Protein AF-0000000065773121 (afdb_homodimer)

Organism: Linum usitatissimum (NCBI:txid4006)

Solvent-accessible surface area (backbone atoms only — not comparable to full-atom values): 41825 Å² total; per-residue (Å²): 86,93,77,54,76,88,78,74,86,78,48,49,97,82,43,36,33,76,40,52,28,40,35,32,57,45,60,39,48,92,91,57,52,64,77,77,21,50,43,62,43,68,30,39,34,51,60,41,54,52,43,17,30,21,24,42,22,30,33,20,33,62,49,72,68,48,53,37,36,43,49,55,73,32,85,43,83,68,62,36,20,28,42,35,57,17,24,22,26,29,31,65,46,62,11,87,64,48,73,99,70,55,74,64,43,32,33,32,44,33,57,41,14,60,78,64,71,44,71,41,38,63,65,69,59,34,32,58,18,83,86,30,45,69,38,62,78,26,45,44,98,86,71,46,61,59,35,29,31,65,46,98,85,66,48,79,40,73,32,29,37,29,48,54,44,18,36,40,24,28,59,32,56,34,56,49,70,27,50,42,64,35,50,82,65,34,38,81,52,52,61,75,62,45,6,40,47,40,33,44,38,29,24,16,24,18,35,34,57,60,69,47,48,63,42,70,62,33,32,36,36,35,33,19,50,47,47,32,24,39,25,24,39,42,36,37,41,74,42,42,36,68,36,32,36,36,34,34,73,52,66,62,38,48,53,50,35,44,75,53,46,32,71,42,76,41,51,67,80,72,51,60,90,93,55,48,66,22,56,58,52,10,66,75,28,82,93,46,54,29,22,53,20,15,36,23,37,60,22,47,56,71,46,51,31,32,31,51,64,20,19,23,55,35,61,15,36,21,38,39,54,35,76,54,86,40,74,92,47,35,38,54,36,51,36,68,62,29,32,64,14,30,31,40,31,30,35,58,41,11,52,52,25,54,76,83,38,37,59,59,51,43,48,47,48,68,35,67,70,49,34,51,49,51,32,61,44,36,41,52,36,83,90,76,71,40,44,68,41,59,42,48,64,88,66,36,47,70,50,48,52,53,53,61,58,45,57,73,39,79,81,46,52,33,44,35,38,38,46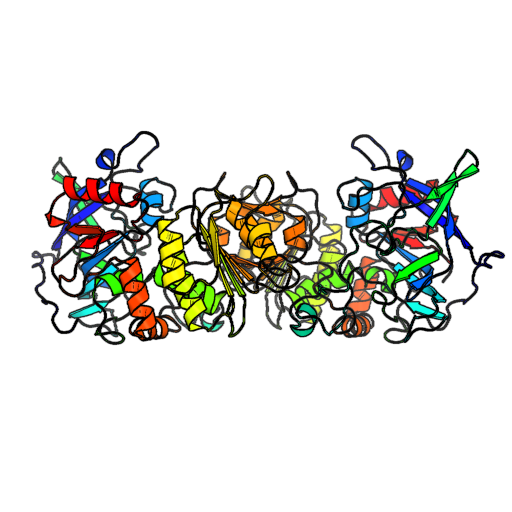,42,85,119,80,93,75,53,74,88,80,73,86,76,49,49,99,83,42,36,33,76,40,52,30,41,36,34,58,43,60,38,48,94,91,56,51,62,78,77,21,50,40,61,44,68,30,39,34,52,58,39,53,52,43,15,30,22,25,42,22,31,33,21,33,62,48,72,68,45,53,37,35,44,48,55,75,35,86,45,85,69,63,36,21,29,41,35,58,18,23,21,26,28,30,65,44,62,10,87,65,48,72,99,72,56,72,64,44,31,32,30,43,32,58,39,14,61,79,65,71,45,74,42,38,62,64,69,60,34,32,56,17,84,88,30,47,69,38,62,78,24,46,45,98,86,70,46,59,60,35,30,32,66,46,97,84,65,46,79,39,74,33,31,37,30,48,54,44,18,36,39,24,29,58,32,56,33,54,49,70,27,51,43,64,36,49,81,65,35,38,80,51,52,60,74,64,46,6,38,46,40,33,45,38,30,23,16,25,18,35,34,55,60,69,46,48,63,44,70,63,32,32,35,35,34,33,20,50,48,47,31,23,41,26,24,38,43,36,37,41,73,42,42,36,68,35,30,37,36,36,34,75,50,67,62,38,47,53,50,35,46,76,53,47,30,71,40,74,40,49,67,80,71,50,60,89,92,56,48,67,22,56,57,52,11,66,73,29,80,91,46,55,28,23,52,21,16,36,24,39,61,22,46,58,72,46,50,33,31,29,50,65,20,18,23,55,36,60,17,37,22,37,40,54,35,77,54,86,39,75,92,48,36,37,54,36,51,35,68,63,30,32,65,13,29,32,40,30,30,35,60,40,11,52,51,26,52,76,84,38,38,58,58,52,42,48,47,49,67,37,67,71,47,34,51,48,52,30,61,44,35,41,50,36,84,88,74,74,41,46,68,40,62,41,50,63,88,66,36,49,70,51,49,52,53,51,61,59,46,57,72,40,78,81,48,51,34,43,36,38,37,47,41,84,117

InterPro domains:
  IPR011032 GroES-like superfamily [SSF50129] (14-223)
  IPR013149 Alcohol dehydrogenase-like, C-terminal [PF00107] (228-365)
  IPR013154 Alcohol dehydrogenase-like, N-terminal [PF08240] (52-182)
  IPR036291 NAD(P)-binding domain superfamily [SSF51735] (194-365)

pLDDT: mean 93.51, std 6.36, range [55.56, 98.94]

Nearest PDB structures (foldseek):
  7vb3-assembly1_A  TM=9.917E-01  e=8.938E-86  Linum usitatissimum
  8h2a-assembly1_B  TM=8.881E-01  e=1.919E-31  Formosa agariphila
  8h2b-assembly1_D  TM=8.816E-01  e=8.646E-31  Zobellia galactanivorans
  8h2a-assembly2_H  TM=9.001E-01  e=2.846E-30  Formosa agariphila
  8h2b-assembly1_A  TM=8.819E-01  e=6.040E-30  Zobellia galactanivorans

Foldseek 3Di:
DVPDDQDDADADPQRKGKFKFWKFAAAQEPPGACVVGIFIDIKIFHDAAAQKFKWQFFWAWDDPVQVCLSNQNDFPRDDGAQTGQFTKTFTCDGHPNHPDDDGGFIKTFALFFAPCPDPQNVVLQFQAHPVTHFDRPQDDPVRAHRMWDQDPVRDIDGHGYDRQWRNRISITMHRCRRMDGLCVLFVPDFGVLRRCLNFQLLQQLLQQCPVQVDAAQFAEEEEDQFSSRLSVLLNCVVRNHPAYEYEEQQPLSQVLSVVLHHPYYHNQVPDPPPAHPLQVLLVPDVVSQATQEFEYAHQDQVVQQSRQSRHRFQRGEYEYEHNYDDDVPDHDYDPVSCVRGGHYDYDGSSSAHVPPGSSVVSNVCNDPSNVVSSCQLQVADPVVRHGPQEDECVVTDVRVSVSVVCCPPSRHRMHMYGSDHD/DVDDDQDDADAPPQRKGKFKFWKFAAAQEPPGACVVGIFIDIKIFHDAAAQKFKWQWFWAWDDPVQVCLSNQNDFPRDDGAQTGQFTKTFTCDGHPNHPDDDGGFIKTFALFFAPCPDPQNVVLQFQAHPVTHFDRPQDDPVRAHRMWDQDPVRDIDGHGYDRQWRNRISITMHRCRRMDGLCVQFVPDFGVLRRCLRFQLLQQLLQQCPVQVDAAQFAEEEEDQFSSRLSVLLNCVVRNHPAYEYEEQQPLSQVLSVVLHHPYYHNQVPDDPPAHPLQVLLVVDVVSQATQEFEYAHQDQVVQQSRQSRHRFQRGEYEYEHNYDDDVPDHDYDPVSCVRGGHYDYDGSSSAHVPPGSSVVSNVCNDPSNVVSSCQLQVADPVVRHGPQEEECVVTDVRVSVSVVCCPPSRHRMHMYGHDHD

Structure (mmCIF, N/CA/C/O backbone):
data_AF-0000000065773121-model_v1
#
loop_
_entity.id
_entity.type
_entity.pdbx_description
1 polymer 'Aliphatic (R)-hydroxynitrile lyase'
#
loop_
_atom_site.group_PDB
_atom_site.id
_atom_site.type_symbol
_atom_site.label_atom_id
_atom_site.label_alt_id
_atom_site.label_comp_id
_atom_site.label_asym_id
_atom_site.label_entity_id
_atom_site.label_seq_id
_atom_site.pdbx_PDB_ins_code
_atom_site.Cartn_x
_atom_site.Cartn_y
_atom_site.Cartn_z
_atom_site.occupancy
_atom_site.B_iso_or_equiv
_atom_site.auth_seq_id
_atom_site.auth_comp_id
_atom_site.auth_asym_id
_atom_site.auth_atom_id
_atom_site.pdbx_PDB_model_num
ATOM 1 N N . MET A 1 1 ? 5.125 30.672 29.656 1 59.09 1 MET A N 1
ATOM 2 C CA . MET A 1 1 ? 3.688 30.891 29.516 1 59.09 1 MET A CA 1
ATOM 3 C C . MET A 1 1 ? 3.117 31.531 30.781 1 59.09 1 MET A C 1
ATOM 5 O O . MET A 1 1 ? 2.088 32.219 30.719 1 59.09 1 MET A O 1
ATOM 9 N N . ALA A 1 2 ? 3.705 31.375 32 1 55.56 2 ALA A N 1
ATOM 10 C CA . ALA A 1 2 ? 3.238 31.844 33.312 1 55.56 2 ALA A CA 1
ATOM 11 C C . ALA A 1 2 ? 3.174 33.375 33.375 1 55.56 2 ALA A C 1
ATOM 13 O O . ALA A 1 2 ? 2.432 33.938 34.156 1 55.56 2 ALA A O 1
ATOM 14 N N . SER A 1 3 ? 3.781 33.969 32.344 1 61.94 3 SER A N 1
ATOM 15 C CA . SER A 1 3 ? 3.861 35.438 32.469 1 61.94 3 SER A CA 1
ATOM 16 C C . SER A 1 3 ? 3.123 36.125 31.344 1 61.94 3 SER A C 1
ATOM 18 O O . SER A 1 3 ? 3.297 37.344 31.141 1 61.94 3 SER A O 1
ATOM 20 N N . LEU A 1 4 ? 2.279 35.375 30.734 1 68.81 4 LEU A N 1
ATOM 21 C CA . LEU A 1 4 ? 1.648 36 29.562 1 68.81 4 LEU A CA 1
ATOM 22 C C . LEU A 1 4 ? 0.577 37 29.984 1 68.81 4 LEU A C 1
ATOM 24 O O . LEU A 1 4 ? -0.149 36.75 30.953 1 68.81 4 LEU A O 1
ATOM 28 N N . PRO A 1 5 ? 0.675 38.25 29.5 1 64.44 5 PRO A N 1
ATOM 29 C CA . PRO A 1 5 ? -0.344 39.25 29.828 1 64.44 5 PRO A CA 1
ATOM 30 C C . PRO A 1 5 ? -1.759 38.781 29.5 1 64.44 5 PRO A C 1
ATOM 32 O O . PRO A 1 5 ? -2.004 38.281 28.391 1 64.44 5 PRO A O 1
ATOM 35 N N . VAL A 1 6 ? -2.596 38.781 30.5 1 68.5 6 VAL A N 1
ATOM 36 C CA . VAL A 1 6 ? -3.965 38.344 30.297 1 68.5 6 VAL A CA 1
ATOM 37 C C . VAL A 1 6 ? -4.887 39.531 30.094 1 68.5 6 VAL A C 1
ATOM 39 O O . VAL A 1 6 ? -5.762 39.812 30.922 1 68.5 6 VAL A O 1
ATOM 42 N N . SER A 1 7 ? -4.465 40.5 29.203 1 86.44 7 SER A N 1
ATOM 43 C CA . SER A 1 7 ? -5.41 41.562 28.859 1 86.44 7 SER A CA 1
ATOM 44 C C . SER A 1 7 ? -6.172 41.25 27.578 1 86.44 7 SER A C 1
ATOM 46 O O . SER A 1 7 ? -5.566 40.969 26.547 1 86.44 7 SER A O 1
ATOM 48 N N . PHE A 1 8 ? -7.539 41.281 27.703 1 92.38 8 PHE A N 1
ATOM 49 C CA . PHE A 1 8 ? -8.398 40.906 26.578 1 92.38 8 PHE A CA 1
ATOM 50 C C . PHE A 1 8 ? -9.102 42.156 26.031 1 92.38 8 PHE A C 1
ATOM 52 O O . PHE A 1 8 ? -9.312 43.125 26.734 1 92.38 8 PHE A O 1
ATOM 59 N N . ALA A 1 9 ? -9.336 42.094 24.766 1 93.19 9 ALA A N 1
ATOM 60 C CA . ALA A 1 9 ? -10.188 43.094 24.156 1 93.19 9 ALA A CA 1
ATOM 61 C C . ALA A 1 9 ? -11.578 43.094 24.797 1 93.19 9 ALA A C 1
ATOM 63 O O . ALA A 1 9 ? -12.117 42.031 25.125 1 93.19 9 ALA A O 1
ATOM 64 N N . LYS A 1 10 ? -12.164 44.312 24.922 1 93.56 10 LYS A N 1
ATOM 65 C CA . LYS A 1 10 ? -13.5 44.406 25.5 1 93.56 10 LYS A CA 1
ATOM 66 C C . LYS A 1 10 ? -14.578 44.156 24.453 1 93.56 10 LYS A C 1
ATOM 68 O O . LYS A 1 10 ? -14.633 44.875 23.438 1 93.56 10 LYS A O 1
ATOM 73 N N . PRO A 1 11 ? -15.43 43.25 24.703 1 95.69 11 PRO A N 1
ATOM 74 C CA . PRO A 1 11 ? -16.531 43.031 23.75 1 95.69 11 PRO A CA 1
ATOM 75 C C . PRO A 1 11 ? -17.578 44.125 23.797 1 95.69 11 PRO A C 1
ATOM 77 O O . PRO A 1 11 ? -17.656 44.844 24.797 1 95.69 11 PRO A O 1
ATOM 80 N N . ASP A 1 12 ? -18.391 44.25 22.781 1 95.94 12 ASP A N 1
ATOM 81 C CA . ASP A 1 12 ? -19.5 45.188 22.781 1 95.94 12 ASP A CA 1
ATOM 82 C C . ASP A 1 12 ? -20.703 44.625 23.531 1 95.94 12 ASP A C 1
ATOM 84 O O . ASP A 1 12 ? -20.594 43.625 24.234 1 95.94 12 ASP A O 1
ATOM 88 N N . LYS A 1 13 ? -21.812 45.312 23.453 1 95.62 13 LYS A N 1
ATOM 89 C CA . LYS A 1 13 ? -23 44.938 24.234 1 95.62 13 LYS A CA 1
ATOM 90 C C . LYS A 1 13 ? -23.516 43.562 23.828 1 95.62 13 LYS A C 1
ATOM 92 O O . LYS A 1 13 ? -24.172 42.875 24.625 1 95.62 13 LYS A O 1
ATOM 97 N N . ASN A 1 14 ? -23.172 43.156 22.656 1 95.19 14 ASN A N 1
ATOM 98 C CA . ASN A 1 14 ? -23.625 41.844 22.172 1 95.19 14 ASN A CA 1
ATOM 99 C C . ASN A 1 14 ? -22.547 40.781 22.344 1 95.19 14 ASN A C 1
ATOM 101 O O . ASN A 1 14 ? -22.672 39.688 21.844 1 95.19 14 ASN A O 1
ATOM 105 N N . GLY A 1 15 ? -21.438 41.156 22.969 1 97.06 15 GLY A N 1
ATOM 106 C CA . GLY A 1 15 ? -20.359 40.219 23.219 1 97.06 15 GLY A CA 1
ATOM 107 C C . GLY A 1 15 ? -19.391 40.094 22.062 1 97.06 15 GLY A C 1
ATOM 108 O O . GLY A 1 15 ? -18.562 39.188 22.031 1 97.06 15 GLY A O 1
ATOM 109 N N . VAL A 1 16 ? -19.5 40.875 21.047 1 98 16 VAL A N 1
ATOM 110 C CA . VAL A 1 16 ? -18.703 40.812 19.828 1 98 16 VAL A CA 1
ATOM 111 C C . VAL A 1 16 ? -17.391 41.562 20.031 1 98 16 VAL A C 1
ATOM 113 O O . VAL A 1 16 ? -17.375 42.656 20.594 1 98 16 VAL A O 1
ATOM 116 N N . ILE A 1 17 ? -16.312 40.938 19.562 1 98.06 17 ILE A N 1
ATOM 117 C CA . ILE A 1 17 ? -15.008 41.594 19.609 1 98.06 17 ILE A CA 1
ATOM 118 C C . ILE A 1 17 ? -14.594 42.031 18.203 1 98.06 17 ILE A C 1
ATOM 120 O O . ILE A 1 17 ? -14.742 41.25 17.25 1 98.06 17 ILE A O 1
ATOM 124 N N . THR A 1 18 ? -14.148 43.25 18.125 1 97.75 18 THR A N 1
ATOM 125 C CA . THR A 1 18 ? -13.547 43.719 16.875 1 97.75 18 THR A CA 1
ATOM 126 C C . THR A 1 18 ? -12.031 43.594 16.938 1 97.75 18 THR A C 1
ATOM 128 O O . THR A 1 18 ? -11.406 44.031 17.922 1 97.75 18 THR A O 1
ATOM 131 N N . CYS A 1 19 ? -11.445 43 15.945 1 97.75 19 CYS A N 1
ATOM 132 C CA . CYS A 1 19 ? -10 42.812 15.938 1 97.75 19 CYS A CA 1
ATOM 133 C C . CYS A 1 19 ? -9.477 42.656 14.516 1 97.75 19 CYS A C 1
ATOM 135 O O . CYS A 1 19 ? -10.25 42.688 13.555 1 97.75 19 CYS A O 1
ATOM 137 N N . LYS A 1 20 ? -8.156 42.531 14.383 1 98.19 20 LYS A N 1
ATOM 138 C CA . LYS A 1 20 ? -7.531 42.375 13.078 1 98.19 20 LYS A CA 1
ATOM 139 C C . LYS A 1 20 ? -7.449 40.906 12.68 1 98.19 20 LYS A C 1
ATOM 141 O O . LYS A 1 20 ? -7.293 40.031 13.539 1 98.19 20 LYS A O 1
ATOM 146 N N . ALA A 1 21 ? -7.562 40.625 11.398 1 98.56 21 ALA A N 1
ATOM 147 C CA . ALA A 1 21 ? -7.387 39.312 10.812 1 98.56 21 ALA A CA 1
ATOM 148 C C . ALA A 1 21 ? -6.793 39.406 9.406 1 98.56 21 ALA A C 1
ATOM 150 O O . ALA A 1 21 ? -6.832 40.469 8.781 1 98.56 21 ALA A O 1
ATOM 151 N N . ILE A 1 22 ? -6.188 38.375 9.016 1 98.19 22 ILE A N 1
ATOM 152 C CA . ILE A 1 22 ? -5.719 38.219 7.641 1 98.19 22 ILE A CA 1
ATOM 153 C C . ILE A 1 22 ? -6.785 37.531 6.801 1 98.19 22 ILE A C 1
ATOM 155 O O . ILE A 1 22 ? -7.066 36.344 7 1 98.19 22 ILE A O 1
ATOM 159 N N . MET A 1 23 ? -7.332 38.188 5.906 1 96.81 23 MET A N 1
ATOM 160 C CA . MET A 1 23 ? -8.398 37.688 5.059 1 96.81 23 MET A CA 1
ATOM 161 C C . MET A 1 23 ? -7.875 37.344 3.668 1 96.81 23 MET A C 1
ATOM 163 O O . MET A 1 23 ? -7.07 38.094 3.104 1 96.81 23 MET A O 1
ATOM 167 N N . LEU A 1 24 ? -8.266 36.188 3.178 1 96.56 24 LEU A N 1
ATOM 168 C CA . LEU A 1 24 ? -8.141 35.844 1.767 1 96.56 24 LEU A CA 1
ATOM 169 C C . LEU A 1 24 ? -9.414 36.188 1.004 1 96.56 24 LEU A C 1
ATOM 171 O O . LEU A 1 24 ? -10.453 35.562 1.221 1 96.56 24 LEU A O 1
ATOM 175 N N . LYS A 1 25 ? -9.281 37.094 0.113 1 94.88 25 LYS A N 1
ATOM 176 C CA . LYS A 1 25 ? -10.461 37.531 -0.612 1 94.88 25 LYS A CA 1
ATOM 177 C C . LYS A 1 25 ? -10.891 36.531 -1.668 1 94.88 25 LYS A C 1
ATOM 179 O O . LYS A 1 25 ? -12.086 36.312 -1.887 1 94.88 25 LYS A O 1
ATOM 184 N N . GLU A 1 26 ? -9.977 36 -2.332 1 94.56 26 GLU A N 1
ATOM 185 C CA . GLU A 1 26 ? -10.125 35 -3.377 1 94.56 26 GLU A CA 1
ATOM 186 C C . GLU A 1 26 ? -8.836 34.188 -3.566 1 94.56 26 GLU A C 1
ATOM 188 O O . GLU A 1 26 ? -7.816 34.5 -2.947 1 94.56 26 GLU A O 1
ATOM 193 N N . ALA A 1 27 ? -8.961 33.188 -4.348 1 93.62 27 ALA A N 1
ATOM 194 C CA . ALA A 1 27 ? -7.77 32.375 -4.629 1 93.62 27 ALA A CA 1
ATOM 195 C C . ALA A 1 27 ? -6.762 33.156 -5.461 1 93.62 27 ALA A C 1
ATOM 197 O O . ALA A 1 27 ? -7.145 33.906 -6.375 1 93.62 27 ALA A O 1
ATOM 198 N N . LYS A 1 28 ? -5.535 33 -5.074 1 93.31 28 LYS A N 1
ATOM 199 C CA . LYS A 1 28 ? -4.457 33.562 -5.879 1 93.31 28 LYS A CA 1
ATOM 200 C C . LYS A 1 28 ? -4.215 32.75 -7.137 1 93.31 28 LYS A C 1
ATOM 202 O O . LYS A 1 28 ? -3.434 31.797 -7.117 1 93.31 28 LYS A O 1
ATOM 207 N N . LEU A 1 29 ? -4.746 33.125 -8.25 1 90.38 29 LEU A N 1
ATOM 208 C CA . LEU A 1 29 ? -4.605 32.406 -9.516 1 90.38 29 LEU A CA 1
ATOM 209 C C . LEU A 1 29 ? -3.254 32.688 -10.156 1 90.38 29 LEU A C 1
ATOM 211 O O . LEU A 1 29 ? -2.576 33.656 -9.773 1 90.38 29 LEU A O 1
ATOM 215 N N . PRO A 1 30 ? -2.9 31.828 -11.094 1 88.12 30 PRO A N 1
ATOM 216 C CA . PRO A 1 30 ? -1.633 32.094 -11.773 1 88.12 30 PRO A CA 1
ATOM 217 C C . PRO A 1 30 ? -1.567 33.5 -12.352 1 88.12 30 PRO A C 1
ATOM 219 O O . PRO A 1 30 ? -2.527 33.969 -12.977 1 88.12 30 PRO A O 1
ATOM 222 N N . GLY A 1 31 ? -0.516 34.156 -12.148 1 90.94 31 GLY A N 1
ATOM 223 C CA . GLY A 1 31 ? -0.348 35.5 -12.641 1 90.94 31 GLY A CA 1
ATOM 224 C C . GLY A 1 31 ? -0.677 36.562 -11.602 1 90.94 31 GLY A C 1
ATOM 225 O O . GLY A 1 31 ? -0.27 37.719 -11.742 1 90.94 31 GLY A O 1
ATOM 226 N N . MET A 1 32 ? -1.352 36.188 -10.57 1 93.56 32 MET A N 1
ATOM 227 C CA . MET A 1 32 ? -1.699 37.125 -9.508 1 93.56 32 MET A CA 1
ATOM 228 C C . MET A 1 32 ? -0.594 37.188 -8.461 1 93.56 32 MET A C 1
ATOM 230 O O . MET A 1 32 ? 0.221 36.25 -8.352 1 93.56 32 MET A O 1
ATOM 234 N N . SER A 1 33 ? -0.599 38.281 -7.73 1 94.38 33 SER A N 1
ATOM 235 C CA . SER A 1 33 ? 0.277 38.438 -6.57 1 94.38 33 SER A CA 1
ATOM 236 C C . SER A 1 33 ? -0.499 38.281 -5.27 1 94.38 33 SER A C 1
ATOM 238 O O . SER A 1 33 ? -1.731 38.25 -5.273 1 94.38 33 SER A O 1
ATOM 240 N N . TYR A 1 34 ? 0.243 38.156 -4.188 1 95.31 34 TYR A N 1
ATOM 241 C CA . TYR A 1 34 ? -0.406 38.062 -2.885 1 95.31 34 TYR A CA 1
ATOM 242 C C . TYR A 1 34 ? -1.256 39.312 -2.633 1 95.31 34 TYR A C 1
ATOM 244 O O . TYR A 1 34 ? -2.297 39.25 -1.977 1 95.31 34 TYR A O 1
ATOM 252 N N . ALA A 1 35 ? -0.845 40.406 -3.08 1 95.62 35 ALA A N 1
ATOM 253 C CA . ALA A 1 35 ? -1.5 41.688 -2.85 1 95.62 35 ALA A CA 1
ATOM 254 C C . ALA A 1 35 ? -2.918 41.688 -3.412 1 95.62 35 ALA A C 1
ATOM 256 O O . ALA A 1 35 ? -3.779 42.438 -2.941 1 95.62 35 ALA A O 1
ATOM 257 N N . ASP A 1 36 ? -3.119 40.875 -4.34 1 95.62 36 ASP A N 1
ATOM 258 C CA . ASP A 1 36 ? -4.422 40.812 -5 1 95.62 36 ASP A CA 1
ATOM 259 C C . ASP A 1 36 ? -5.449 40.094 -4.133 1 95.62 36 ASP A C 1
ATOM 261 O O . ASP A 1 36 ? -6.656 40.281 -4.309 1 95.62 36 ASP A O 1
ATOM 265 N N . THR A 1 37 ? -4.973 39.344 -3.18 1 95.38 37 THR A N 1
ATOM 266 C CA . THR A 1 37 ? -5.938 38.438 -2.564 1 95.38 37 THR A CA 1
ATOM 267 C C . THR A 1 37 ? -5.816 38.469 -1.044 1 95.38 37 THR A C 1
ATOM 269 O O . THR A 1 37 ? -6.754 38.094 -0.334 1 95.38 37 THR A O 1
ATOM 272 N N . VAL A 1 38 ? -4.684 38.844 -0.529 1 97.25 38 VAL A N 1
ATOM 273 C CA . VAL A 1 38 ? -4.438 38.781 0.907 1 97.25 38 VAL A CA 1
ATOM 274 C C . VAL A 1 38 ? -4.438 40.188 1.489 1 97.25 38 VAL A C 1
ATOM 276 O O . VAL A 1 38 ? -3.764 41.094 0.972 1 97.25 38 VAL A O 1
ATOM 279 N N . GLN A 1 39 ? -5.195 40.375 2.541 1 96.69 39 GLN A N 1
ATOM 280 C CA . GLN A 1 39 ? -5.258 41.688 3.17 1 96.69 39 GLN A CA 1
ATOM 281 C C . GLN A 1 39 ? -5.547 41.562 4.664 1 96.69 39 GLN A C 1
ATOM 283 O O . GLN A 1 39 ? -6.258 40.656 5.094 1 96.69 39 GLN A O 1
ATOM 288 N N . ILE A 1 40 ? -5.02 42.469 5.445 1 98.31 40 ILE A N 1
ATOM 289 C CA . ILE A 1 40 ? -5.387 42.625 6.852 1 98.31 40 ILE A CA 1
ATOM 290 C C . ILE A 1 40 ? -6.59 43.531 6.977 1 98.31 40 ILE A C 1
ATOM 292 O O . ILE A 1 40 ? -6.59 44.656 6.426 1 98.31 40 ILE A O 1
ATOM 296 N N . ILE A 1 41 ? -7.59 43.094 7.68 1 97.69 41 ILE A N 1
ATOM 297 C CA . ILE A 1 41 ? -8.797 43.875 7.855 1 97.69 41 ILE A CA 1
ATOM 298 C C . ILE A 1 41 ? -9.266 43.781 9.305 1 97.69 41 ILE A C 1
ATOM 300 O O . ILE A 1 41 ? -8.797 42.938 10.07 1 97.69 41 ILE A O 1
ATOM 304 N N . ASP A 1 42 ? -10.141 44.688 9.648 1 97.62 42 ASP A N 1
ATOM 305 C CA . ASP A 1 42 ? -10.859 44.531 10.906 1 97.62 42 ASP A CA 1
ATOM 306 C C . ASP A 1 42 ? -12.055 43.594 10.766 1 97.62 42 ASP A C 1
ATOM 308 O O . ASP A 1 42 ? -12.82 43.688 9.805 1 97.62 42 ASP A O 1
ATOM 312 N N . ILE A 1 43 ? -12.156 42.719 11.727 1 98.25 43 ILE A N 1
ATOM 313 C CA . ILE A 1 43 ? -13.281 41.781 11.672 1 98.25 43 ILE A CA 1
ATOM 314 C C . ILE A 1 43 ? -14.031 41.812 13 1 98.25 43 ILE A C 1
ATOM 316 O O . ILE A 1 43 ? -13.555 42.375 13.984 1 98.25 43 ILE A O 1
ATOM 320 N N . GLN A 1 44 ? -15.211 41.25 12.922 1 98.19 44 GLN A N 1
ATOM 321 C CA . GLN A 1 44 ? -16.031 41 14.102 1 98.19 44 GLN A CA 1
ATOM 322 C C . GLN A 1 44 ? -16.016 39.531 14.477 1 98.19 44 GLN A C 1
ATOM 324 O O . GLN A 1 44 ? -16.219 38.656 13.625 1 98.19 44 GLN A O 1
ATOM 329 N N . VAL A 1 45 ? -15.719 39.219 15.742 1 98.31 45 VAL A N 1
ATOM 330 C CA . VAL A 1 45 ? -15.695 37.875 16.25 1 98.31 45 VAL A CA 1
ATOM 331 C C . VAL A 1 45 ? -16.812 37.688 17.266 1 98.31 45 VAL A C 1
ATOM 333 O O . VAL A 1 45 ? -16.828 38.344 18.312 1 98.31 45 VAL A O 1
ATOM 336 N N . ASP A 1 46 ? -17.703 36.812 16.953 1 97.62 46 ASP A N 1
ATOM 337 C CA . ASP A 1 46 ? -18.844 36.531 17.812 1 97.62 46 ASP A CA 1
ATOM 338 C C . ASP A 1 46 ? -18.422 35.812 19.078 1 97.62 46 ASP A C 1
ATOM 340 O O . ASP A 1 46 ? -17.359 35.188 19.125 1 97.62 46 ASP A O 1
ATOM 344 N N . PRO A 1 47 ? -19.266 35.969 20.109 1 97.56 47 PRO A N 1
ATOM 345 C CA . PRO A 1 47 ? -18.984 35.156 21.297 1 97.56 47 PRO A CA 1
ATOM 346 C C . PRO A 1 47 ? -19.109 33.656 21.047 1 97.56 47 PRO A C 1
ATOM 348 O O . PRO A 1 47 ? -19.906 33.25 20.203 1 97.56 47 PRO A O 1
ATOM 351 N N . PRO A 1 48 ? -18.312 32.844 21.812 1 97.25 48 PRO A N 1
ATOM 352 C CA . PRO A 1 48 ? -18.359 31.391 21.625 1 97.25 48 PRO A CA 1
ATOM 353 C C . PRO A 1 48 ? -19.688 30.781 22.062 1 97.25 48 PRO A C 1
ATOM 355 O O . PRO A 1 48 ? -20.281 31.234 23.047 1 97.25 48 PRO A O 1
ATOM 358 N N . GLN A 1 49 ? -20.094 29.797 21.344 1 96 49 GLN A N 1
ATOM 359 C CA . GLN A 1 49 ? -21.328 29.078 21.641 1 96 49 GLN A CA 1
ATOM 360 C C . GLN A 1 49 ? -21.031 27.641 22.062 1 96 49 GLN A C 1
ATOM 362 O O . GLN A 1 49 ? -19.969 27.109 21.781 1 96 49 GLN A O 1
ATOM 367 N N . ASN A 1 50 ? -22.016 27.062 22.859 1 95.75 50 ASN A N 1
ATOM 368 C CA . ASN A 1 50 ? -22 25.641 23.203 1 95.75 50 ASN A CA 1
ATOM 369 C C . ASN A 1 50 ? -20.656 25.219 23.797 1 95.75 50 ASN A C 1
ATOM 371 O O . ASN A 1 50 ? -20.281 25.672 24.891 1 95.75 50 ASN A O 1
ATOM 375 N N . VAL A 1 51 ? -19.844 24.453 22.984 1 95.75 51 VAL A N 1
ATOM 376 C CA . VAL A 1 51 ? -18.578 23.938 23.5 1 95.75 51 VAL A CA 1
ATOM 377 C C . VAL A 1 51 ? -17.406 24.703 22.906 1 95.75 51 VAL A C 1
ATOM 379 O O . VAL A 1 51 ? -16.266 24.234 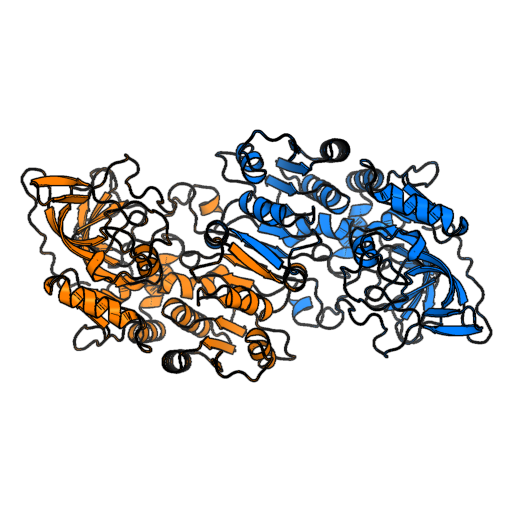22.922 1 95.75 51 VAL A O 1
ATOM 382 N N . GLU A 1 52 ? -17.672 25.891 22.438 1 96.56 52 GLU A N 1
ATOM 383 C CA . GLU A 1 52 ? -16.656 26.672 21.734 1 96.56 52 GLU A CA 1
ATOM 384 C C . GLU A 1 52 ? -15.805 27.484 22.703 1 96.56 52 GLU A C 1
ATOM 386 O O . GLU A 1 52 ? -16.234 27.797 23.812 1 96.56 52 GLU A O 1
ATOM 391 N N . LEU A 1 53 ? -14.641 27.75 22.25 1 97.31 53 LEU A N 1
ATOM 392 C CA . LEU A 1 53 ? -13.688 28.641 22.922 1 97.31 53 LEU A CA 1
ATOM 393 C C . LEU A 1 53 ? -13.359 29.844 22.062 1 97.31 53 LEU A C 1
ATOM 395 O O . LEU A 1 53 ? -13.109 29.719 20.859 1 97.31 53 LEU A O 1
ATOM 399 N N . ARG A 1 54 ? -13.508 31.016 22.609 1 97.81 54 ARG A N 1
ATOM 400 C CA . ARG A 1 54 ? -12.891 32.188 21.969 1 97.81 54 ARG A CA 1
ATOM 401 C C . ARG A 1 54 ? -11.5 32.438 22.531 1 97.81 54 ARG A C 1
ATOM 403 O O . ARG A 1 54 ? -11.32 32.5 23.75 1 97.81 54 ARG A O 1
ATOM 410 N N . VAL A 1 55 ? -10.547 32.531 21.672 1 97.5 55 VAL A N 1
ATOM 411 C CA . VAL A 1 55 ? -9.141 32.469 22.047 1 97.5 55 VAL A CA 1
ATOM 412 C C . VAL A 1 55 ? -8.422 33.719 21.531 1 97.5 55 VAL A C 1
ATOM 414 O O . VAL A 1 55 ? -8.5 34.062 20.344 1 97.5 55 VAL A O 1
ATOM 417 N N . LYS A 1 56 ? -7.793 34.469 22.453 1 97.88 56 LYS A N 1
ATOM 418 C CA . LYS A 1 56 ? -6.848 35.5 22.047 1 97.88 56 LYS A CA 1
ATOM 419 C C . LYS A 1 56 ? -5.559 34.906 21.5 1 97.88 56 LYS A C 1
ATOM 421 O O . LYS A 1 56 ? -4.738 34.375 22.266 1 97.88 56 LYS A O 1
ATOM 426 N N . MET A 1 57 ? -5.359 35.031 20.25 1 97.44 57 MET A N 1
ATOM 427 C CA . MET A 1 57 ? -4.223 34.406 19.609 1 97.44 57 MET A CA 1
ATOM 428 C C . MET A 1 57 ? -2.926 35.156 19.906 1 97.44 57 MET A C 1
ATOM 430 O O . MET A 1 57 ? -2.885 36.375 19.828 1 97.44 57 MET A O 1
ATOM 434 N N . LEU A 1 58 ? -1.923 34.406 20.234 1 96.69 58 LEU A N 1
ATOM 435 C CA . LEU A 1 58 ? -0.604 34.969 20.438 1 96.69 58 LEU A CA 1
ATOM 436 C C . LEU A 1 58 ? 0.193 35 19.141 1 96.69 58 LEU A C 1
ATOM 438 O O . LEU A 1 58 ? 0.646 36.062 18.703 1 96.69 58 LEU A O 1
ATOM 442 N N . CYS A 1 59 ? 0.323 33.875 18.547 1 96.94 59 CYS A N 1
ATOM 443 C CA . CYS A 1 59 ? 0.958 33.812 17.234 1 96.94 59 CYS A CA 1
ATOM 444 C C . CYS A 1 59 ? 0.46 32.594 16.453 1 96.94 59 CYS A C 1
ATOM 446 O O . CYS A 1 59 ? -0.19 31.719 17.016 1 96.94 59 CYS A O 1
ATOM 448 N N . ALA A 1 60 ? 0.61 32.625 15.195 1 97.81 60 ALA A N 1
ATOM 449 C CA . ALA A 1 60 ? 0.352 31.562 14.234 1 97.81 60 ALA A CA 1
ATOM 450 C C . ALA A 1 60 ? 1.576 31.297 13.359 1 97.81 60 ALA A C 1
ATOM 452 O O . ALA A 1 60 ? 2.469 32.125 13.266 1 97.81 60 ALA A O 1
ATOM 453 N N . SER A 1 61 ? 1.705 30.125 12.875 1 97.25 61 SER A N 1
ATOM 454 C CA . SER A 1 61 ? 2.764 29.797 11.93 1 97.25 61 SER A CA 1
ATOM 455 C C . SER A 1 61 ? 2.188 29.422 10.562 1 97.25 61 SER A C 1
ATOM 457 O O . SER A 1 61 ? 1.054 28.953 10.469 1 97.25 61 SER A O 1
ATOM 459 N N . VAL A 1 62 ? 2.982 29.672 9.547 1 96.56 62 VAL A N 1
ATOM 460 C CA . VAL A 1 62 ? 2.529 29.422 8.18 1 96.56 62 VAL A CA 1
ATOM 461 C C . VAL A 1 62 ? 2.965 28.031 7.727 1 96.56 62 VAL A C 1
ATOM 463 O O . VAL A 1 62 ? 4.145 27.688 7.824 1 96.56 62 VAL A O 1
ATOM 466 N N . CYS A 1 63 ? 2.045 27.297 7.32 1 93.38 63 CYS A N 1
ATOM 467 C CA . CYS A 1 63 ? 2.293 25.969 6.773 1 93.38 63 CYS A CA 1
ATOM 468 C C . CYS A 1 63 ? 2.188 25.969 5.254 1 93.38 63 CYS A C 1
ATOM 470 O O . CYS A 1 63 ? 1.522 26.844 4.676 1 93.38 63 CYS A O 1
ATOM 472 N N . ARG A 1 64 ? 2.84 25.016 4.645 1 89.5 64 ARG A N 1
ATOM 473 C CA . ARG A 1 64 ? 2.723 24.875 3.197 1 89.5 64 ARG A CA 1
ATOM 474 C C . ARG A 1 64 ? 1.263 24.766 2.775 1 89.5 64 ARG A C 1
ATOM 476 O O . ARG A 1 64 ? 0.872 25.266 1.722 1 89.5 64 ARG A O 1
ATOM 483 N N . THR A 1 65 ? 0.475 24.109 3.535 1 89.62 65 THR A N 1
ATOM 484 C CA . THR A 1 65 ? -0.937 23.938 3.207 1 89.62 65 THR A CA 1
ATOM 485 C C . THR A 1 65 ? -1.661 25.281 3.232 1 89.62 65 THR A C 1
ATOM 487 O O . THR A 1 65 ? -2.689 25.453 2.574 1 89.62 65 THR A O 1
ATOM 490 N N . ASP A 1 66 ? -1.177 26.25 3.973 1 92.5 66 ASP A N 1
ATOM 491 C CA . ASP A 1 66 ? -1.735 27.594 3.924 1 92.5 66 ASP A CA 1
ATOM 492 C C . ASP A 1 66 ? -1.457 28.25 2.576 1 92.5 66 ASP A C 1
ATOM 494 O O . ASP A 1 66 ? -2.316 28.953 2.033 1 92.5 66 ASP A O 1
ATOM 498 N N . ILE A 1 67 ? -0.272 28 2.121 1 91 67 ILE A N 1
ATOM 499 C CA . ILE A 1 67 ? 0.103 28.562 0.825 1 91 67 ILE A CA 1
ATOM 500 C C . ILE A 1 67 ? -0.734 27.922 -0.276 1 91 67 ILE A C 1
ATOM 502 O O . ILE A 1 67 ? -1.231 28.609 -1.171 1 91 67 ILE A O 1
ATOM 506 N N . LEU A 1 68 ? -0.927 26.641 -0.155 1 88.94 68 LEU A N 1
ATOM 507 C CA . LEU A 1 68 ? -1.756 25.938 -1.121 1 88.94 68 LEU A CA 1
ATOM 508 C C . LEU A 1 68 ? -3.197 26.438 -1.071 1 88.94 68 LEU A C 1
ATOM 510 O O . LEU A 1 68 ? -3.875 26.484 -2.1 1 88.94 68 LEU A O 1
ATOM 514 N N . THR A 1 69 ? -3.66 26.734 0.059 1 90 69 THR A N 1
ATOM 515 C CA . THR A 1 69 ? -4.996 27.312 0.211 1 90 69 THR A CA 1
ATOM 516 C C . THR A 1 69 ? -5.09 28.656 -0.482 1 90 69 THR A C 1
ATOM 518 O O . THR A 1 69 ? -6.062 28.938 -1.187 1 90 69 THR A O 1
ATOM 521 N N . ILE A 1 70 ? -4.078 29.469 -0.271 1 92.19 70 ILE A N 1
ATOM 522 C CA . ILE A 1 70 ? -4.043 30.766 -0.927 1 92.19 70 ILE A CA 1
ATOM 523 C C . ILE A 1 70 ? -4.129 30.594 -2.441 1 92.19 70 ILE A C 1
ATOM 525 O O . ILE A 1 70 ? -4.828 31.344 -3.125 1 92.19 70 ILE A O 1
ATOM 529 N N . GLU A 1 71 ? -3.523 29.562 -2.861 1 88.81 71 GLU A N 1
ATOM 530 C CA . GLU A 1 71 ? -3.432 29.312 -4.297 1 88.81 71 GLU A CA 1
ATOM 531 C C . GLU A 1 71 ? -4.652 28.562 -4.809 1 88.81 71 GLU A C 1
ATOM 533 O O . GLU A 1 71 ? -4.758 28.281 -6.008 1 88.81 71 GLU A O 1
ATOM 538 N N . GLY A 1 72 ? -5.523 28.156 -3.961 1 83.38 72 GLY A N 1
ATOM 539 C CA . GLY A 1 72 ? -6.801 27.562 -4.348 1 83.38 72 GLY A CA 1
ATOM 540 C C . GLY A 1 72 ? -6.738 26.062 -4.523 1 83.38 72 GLY A C 1
ATOM 541 O O . GLY A 1 72 ? -7.629 25.469 -5.133 1 83.38 72 GLY A O 1
ATOM 542 N N . PHE A 1 73 ? -5.746 25.438 -3.945 1 78.31 73 PHE A N 1
ATOM 543 C CA . PHE A 1 73 ? -5.562 24.016 -4.195 1 78.31 73 PHE A CA 1
ATOM 544 C C . PHE A 1 73 ? -6.066 23.188 -3.02 1 78.31 73 PHE A C 1
ATOM 546 O O . PHE A 1 73 ? -6.07 21.953 -3.074 1 78.31 73 PHE A O 1
ATOM 553 N N . MET A 1 74 ? -6.539 23.828 -2.031 1 78 74 MET A N 1
ATOM 554 C CA . MET A 1 74 ? -6.988 23.109 -0.851 1 78 74 MET A CA 1
ATOM 555 C C . MET A 1 74 ? -8.453 23.406 -0.543 1 78 74 MET A C 1
ATOM 557 O O . MET A 1 74 ? -8.883 24.562 -0.658 1 78 74 MET A O 1
ATOM 561 N N . ALA A 1 75 ? -9.18 22.297 -0.183 1 73.56 75 ALA A N 1
ATOM 562 C CA . ALA A 1 75 ? -10.523 22.516 0.345 1 73.56 75 ALA A CA 1
ATOM 563 C C . ALA A 1 75 ? -10.477 23.109 1.746 1 73.56 75 ALA A C 1
ATOM 565 O O . ALA A 1 75 ? -9.531 22.875 2.5 1 73.56 75 ALA A O 1
ATOM 566 N N . PRO A 1 76 ? -11.422 23.891 2.178 1 74.25 76 PRO A N 1
ATOM 567 C CA . PRO A 1 76 ? -12.578 24.344 1.399 1 74.25 76 PRO A CA 1
ATOM 568 C C . PRO A 1 76 ? -12.219 25.469 0.432 1 74.25 76 PRO A C 1
ATOM 570 O O . PRO A 1 76 ? -11.297 26.25 0.695 1 74.25 76 PRO A O 1
ATOM 573 N N . THR A 1 77 ? -13.055 25.609 -0.574 1 79 77 THR A N 1
ATOM 574 C CA . THR A 1 77 ? -12.695 26.531 -1.643 1 79 77 THR A CA 1
ATOM 575 C C . THR A 1 77 ? -13.555 27.797 -1.577 1 79 77 THR A C 1
ATOM 577 O O . THR A 1 77 ? -13.555 28.594 -2.512 1 79 77 THR A O 1
ATOM 580 N N . GLN A 1 78 ? -14.211 27.938 -0.45 1 89.25 78 GLN A N 1
ATOM 581 C CA . GLN A 1 78 ? -15.055 29.109 -0.283 1 89.25 78 GLN A CA 1
ATOM 582 C C . GLN A 1 78 ? -14.234 30.312 0.164 1 89.25 78 GLN A C 1
ATOM 584 O O . GLN A 1 78 ? -13.328 30.188 0.992 1 89.25 78 GLN A O 1
ATOM 589 N N . PHE A 1 79 ? -14.539 31.453 -0.305 1 92.5 79 PHE A N 1
ATOM 590 C CA . PHE A 1 79 ? -13.945 32.75 0.011 1 92.5 79 PHE A CA 1
ATOM 591 C C . PHE A 1 79 ? -15.023 33.812 0.203 1 92.5 79 PHE A C 1
ATOM 593 O O . PHE A 1 79 ? -16.141 33.656 -0.286 1 92.5 79 PHE A O 1
ATOM 600 N N . PRO A 1 80 ? -14.789 34.969 0.914 1 95.5 80 PRO A N 1
ATOM 601 C CA . PRO A 1 80 ? -13.547 35.281 1.632 1 95.5 80 PRO A CA 1
ATOM 602 C C . PRO A 1 80 ? -13.391 34.469 2.922 1 95.5 80 PRO A C 1
ATOM 604 O O . PRO A 1 80 ? -14.391 34.125 3.555 1 95.5 80 PRO A O 1
ATOM 607 N N . LYS A 1 81 ? -12.164 34.156 3.264 1 95.69 81 LYS A N 1
ATOM 608 C CA . LYS A 1 81 ? -11.969 33.344 4.457 1 95.69 81 LYS A CA 1
ATOM 609 C C . LYS A 1 81 ? -10.766 33.812 5.262 1 95.69 81 LYS A C 1
ATOM 611 O O . LYS A 1 81 ? -9.953 34.594 4.77 1 95.69 81 LYS A O 1
ATOM 616 N N . ILE A 1 82 ? -10.695 33.438 6.523 1 96.31 82 ILE A N 1
ATOM 617 C CA . ILE A 1 82 ? -9.5 33.562 7.363 1 96.31 82 ILE A CA 1
ATOM 618 C C . ILE A 1 82 ? -8.719 32.25 7.312 1 96.31 82 ILE A C 1
ATOM 620 O O . ILE A 1 82 ? -9.273 31.172 7.578 1 96.31 82 ILE A O 1
ATOM 624 N N . ASN A 1 83 ? -7.469 32.344 6.965 1 93.69 83 ASN A N 1
ATOM 625 C CA . ASN A 1 83 ? -6.625 31.172 6.785 1 93.69 83 ASN A CA 1
ATOM 626 C C . ASN A 1 83 ? -5.891 30.812 8.07 1 93.69 83 ASN A C 1
ATOM 628 O O . ASN A 1 83 ? -6.188 31.344 9.133 1 93.69 83 ASN A O 1
ATOM 632 N N . GLY A 1 84 ? -5.086 29.766 8.008 1 94.44 84 GLY A N 1
ATOM 633 C CA . GLY A 1 84 ? -4.258 29.328 9.125 1 94.44 84 GLY A CA 1
ATOM 634 C C . GLY A 1 84 ? -4.844 28.156 9.883 1 94.44 84 GLY A C 1
ATOM 635 O O . GLY A 1 84 ? -6.062 28.062 10.07 1 94.44 84 GLY A O 1
ATOM 636 N N . HIS A 1 85 ? -3.912 27.25 10.367 1 93.38 85 HIS A N 1
ATOM 637 C CA . HIS A 1 85 ? -4.371 26.125 11.18 1 93.38 85 HIS A CA 1
ATOM 638 C C . HIS A 1 85 ? -3.34 25.75 12.234 1 93.38 85 HIS A C 1
ATOM 640 O O . HIS A 1 85 ? -3.527 24.781 12.977 1 93.38 85 HIS A O 1
ATOM 646 N N . GLU A 1 86 ? -2.27 26.5 12.273 1 95.62 86 GLU A N 1
ATOM 647 C CA . GLU A 1 86 ? -1.255 26.391 13.32 1 95.62 86 GLU A CA 1
ATOM 648 C C . GLU A 1 86 ? -1.219 27.641 14.195 1 95.62 86 GLU A C 1
ATOM 650 O O . GLU A 1 86 ? -1.04 28.75 13.695 1 95.62 86 GLU A O 1
ATOM 655 N N . GLY A 1 87 ? -1.357 27.422 15.461 1 96.62 87 GLY A N 1
ATOM 656 C CA . GLY A 1 87 ? -1.3 28.594 16.312 1 96.62 87 GLY A CA 1
ATOM 657 C C . GLY A 1 87 ? -1.46 28.266 17.797 1 96.62 87 GLY A C 1
ATOM 658 O O . GLY A 1 87 ? -1.769 27.125 18.156 1 96.62 87 GLY A O 1
ATOM 659 N N . VAL A 1 88 ? -1.173 29.25 18.578 1 96.69 88 VAL A N 1
ATOM 660 C CA . VAL A 1 88 ? -1.302 29.172 20.031 1 96.69 88 VAL A CA 1
ATOM 661 C C . VAL A 1 88 ? -1.989 30.422 20.562 1 96.69 88 VAL A C 1
ATOM 663 O O . VAL A 1 88 ? -1.812 31.516 20 1 96.69 88 VAL A O 1
ATOM 666 N N . GLY A 1 89 ? -2.801 30.281 21.562 1 96.75 89 GLY A N 1
ATOM 667 C CA . GLY A 1 89 ? -3.512 31.406 22.125 1 96.75 89 GLY A CA 1
ATOM 668 C C . GLY A 1 89 ? -4.012 31.156 23.531 1 96.75 89 GLY A C 1
ATOM 669 O O . GLY A 1 89 ? -3.793 30.078 24.094 1 96.75 89 GLY A O 1
ATOM 670 N N . ILE A 1 90 ? -4.641 32.188 24.078 1 96.94 90 ILE A N 1
ATOM 671 C CA . ILE A 1 90 ? -5.168 32.156 25.438 1 96.94 90 ILE A CA 1
ATOM 672 C C . ILE A 1 90 ? -6.695 32.25 25.391 1 96.94 90 ILE A C 1
ATOM 674 O O . ILE A 1 90 ? -7.262 33.125 24.734 1 96.94 90 ILE A O 1
ATOM 678 N N . ILE A 1 91 ? -7.301 31.359 26.141 1 97.31 91 ILE A N 1
ATOM 679 C CA . ILE A 1 91 ? -8.758 31.375 26.172 1 97.31 91 ILE A CA 1
ATOM 680 C C . ILE A 1 91 ? -9.258 32.656 26.781 1 97.31 91 ILE A C 1
ATOM 682 O O . ILE A 1 91 ? -8.906 33 27.922 1 97.31 91 ILE A O 1
ATOM 686 N N . GLU A 1 92 ? -10.055 33.375 26.047 1 97.56 92 GLU A N 1
ATOM 687 C CA . GLU A 1 92 ? -10.656 34.625 26.5 1 97.56 92 GLU A CA 1
ATOM 688 C C . GLU A 1 92 ? -12.062 34.406 27.047 1 97.56 92 GLU A C 1
ATOM 690 O O . GLU A 1 92 ? -12.438 35 28.062 1 97.56 92 GLU A O 1
ATOM 695 N N . SER A 1 93 ? -12.859 33.625 26.453 1 97.62 93 SER A N 1
ATOM 696 C CA . SER A 1 93 ? -14.203 33.25 26.891 1 97.62 93 SER A CA 1
ATOM 697 C C . SER A 1 93 ? -14.578 31.859 26.375 1 97.62 93 SER A C 1
ATOM 699 O O . SER A 1 93 ? -13.875 31.281 25.531 1 97.62 93 SER A O 1
ATOM 701 N N . MET A 1 94 ? -15.672 31.312 26.922 1 97.75 94 MET A N 1
ATOM 702 C CA . MET A 1 94 ? -16.078 29.969 26.547 1 97.75 94 MET A CA 1
ATOM 703 C C . MET A 1 94 ? -17.594 29.859 26.453 1 97.75 94 MET A C 1
ATOM 705 O O . MET A 1 94 ? -18.312 30.578 27.141 1 97.75 94 MET A O 1
ATOM 709 N N . GLY A 1 95 ? -17.953 28.984 25.656 1 97.31 95 GLY A N 1
ATOM 710 C CA . GLY A 1 95 ? -19.375 28.656 25.609 1 97.31 95 GLY A CA 1
ATOM 711 C C . GLY A 1 95 ? -19.859 27.969 26.875 1 97.31 95 GLY A C 1
ATOM 712 O O . GLY A 1 95 ? -19.078 27.375 27.609 1 97.31 95 GLY A O 1
ATOM 713 N N . PRO A 1 96 ? -21.172 27.922 27.031 1 96.81 96 PRO A N 1
ATOM 714 C CA . PRO A 1 96 ? -21.734 27.469 28.312 1 96.81 96 PRO A CA 1
ATOM 715 C C . PRO A 1 96 ? -21.562 25.969 28.516 1 96.81 96 PRO A C 1
ATOM 717 O O . PRO A 1 96 ? -21.594 25.484 29.656 1 96.81 96 PRO A O 1
ATOM 720 N N . ASP A 1 97 ? -21.344 25.234 27.5 1 96.69 97 ASP A N 1
ATOM 721 C CA . ASP A 1 97 ? -21.297 23.781 27.641 1 96.69 97 ASP A CA 1
ATOM 722 C C . ASP A 1 97 ? -19.859 23.266 27.656 1 96.69 97 ASP A C 1
ATOM 724 O O . ASP A 1 97 ? -19.625 22.062 27.641 1 96.69 97 ASP A O 1
ATOM 728 N N . THR A 1 98 ? -18.891 24.156 27.609 1 96.69 98 THR A N 1
ATOM 729 C CA . THR A 1 98 ? -17.484 23.766 27.594 1 96.69 98 THR A CA 1
ATOM 730 C C . THR A 1 98 ? -17.047 23.234 28.953 1 96.69 98 THR A C 1
ATOM 732 O O . THR A 1 98 ? -17.375 23.812 29.984 1 96.69 98 THR A O 1
ATOM 735 N N . LYS A 1 99 ? -16.312 22.109 28.844 1 93 99 LYS A N 1
ATOM 736 C CA . LYS A 1 99 ? -15.812 21.484 30.078 1 93 99 LYS A CA 1
ATOM 737 C C . LYS A 1 99 ? -14.289 21.391 30.047 1 93 99 LYS A C 1
ATOM 739 O O . LYS A 1 99 ? -13.664 21.531 29 1 93 99 LYS A O 1
ATOM 744 N N . ASN A 1 100 ? -13.617 21.344 31.156 1 92.75 100 ASN A N 1
ATOM 745 C CA . ASN A 1 100 ? -12.219 20.984 31.359 1 92.75 100 ASN A CA 1
ATOM 746 C C . ASN A 1 100 ? -11.289 22.125 30.953 1 92.75 100 ASN A C 1
ATOM 748 O O . ASN A 1 100 ? -10.094 21.906 30.734 1 92.75 100 ASN A O 1
ATOM 752 N N . PHE A 1 101 ? -11.805 23.266 30.641 1 96.94 101 PHE A N 1
ATOM 753 C CA . PHE A 1 101 ? -11.023 24.453 30.328 1 96.94 101 PHE A CA 1
ATOM 754 C C . PHE A 1 101 ? -11.43 25.625 31.234 1 96.94 101 PHE A C 1
ATOM 756 O O . PHE A 1 101 ? -12.477 25.578 31.875 1 96.94 101 PHE A O 1
ATOM 763 N N . LYS A 1 102 ? -10.617 26.625 31.297 1 96.06 102 LYS A N 1
ATOM 764 C CA . LYS A 1 102 ? -10.938 27.875 31.969 1 96.06 102 LYS A CA 1
ATOM 765 C C . LYS A 1 102 ? -10.312 29.062 31.234 1 96.06 102 LYS A C 1
ATOM 767 O O . LYS A 1 102 ? -9.328 28.906 30.516 1 96.06 102 LYS A O 1
ATOM 772 N N . VAL A 1 103 ? -10.891 30.234 31.453 1 95.56 103 VAL A N 1
ATOM 773 C CA . VAL A 1 103 ? -10.32 31.484 30.938 1 95.56 103 VAL A CA 1
ATOM 774 C C . VAL A 1 103 ? -8.883 31.625 31.422 1 95.56 103 VAL A C 1
ATOM 776 O O . VAL A 1 103 ? -8.586 31.391 32.594 1 95.56 103 VAL A O 1
ATOM 779 N N . GLY A 1 104 ? -7.961 31.828 30.469 1 95.25 104 GLY A N 1
ATOM 780 C CA . GLY A 1 104 ? -6.559 31.969 30.828 1 95.25 104 GLY A CA 1
ATOM 781 C C . GLY A 1 104 ? -5.715 30.781 30.422 1 95.25 104 GLY A C 1
ATOM 782 O O . GLY A 1 104 ? -4.484 30.875 30.375 1 95.25 104 GLY A O 1
ATOM 783 N N . ASP A 1 105 ? -6.34 29.672 30.188 1 95.88 105 ASP A N 1
ATOM 784 C CA . ASP A 1 105 ? -5.59 28.531 29.672 1 95.88 105 ASP A CA 1
ATOM 785 C C . ASP A 1 105 ? -4.941 28.859 28.328 1 95.88 105 ASP A C 1
ATOM 787 O O . ASP A 1 105 ? -5.566 29.484 27.469 1 95.88 105 ASP A O 1
ATOM 791 N N . VAL A 1 106 ? -3.668 28.469 28.156 1 96.62 106 VAL A N 1
ATOM 792 C CA . VAL A 1 106 ? -3 28.547 26.859 1 96.62 106 VAL A CA 1
ATOM 793 C C . VAL A 1 106 ? -3.225 27.25 26.078 1 96.62 106 VAL A C 1
ATOM 795 O O . VAL A 1 106 ? -2.975 26.156 26.594 1 96.62 106 VAL A O 1
ATOM 798 N N . ILE A 1 107 ? -3.686 27.375 24.812 1 95.94 107 ILE A N 1
ATOM 799 C CA . ILE A 1 107 ? -4.066 26.141 24.125 1 95.94 107 ILE A CA 1
ATOM 800 C C . ILE A 1 107 ? -3.463 26.141 22.719 1 95.94 107 ILE A C 1
ATOM 802 O O . ILE A 1 107 ? -3.08 27.188 22.203 1 95.94 107 ILE A O 1
ATOM 806 N N . VAL A 1 108 ? -3.287 24.984 22.219 1 95.44 108 VAL A N 1
ATOM 807 C CA . VAL A 1 108 ? -3.104 24.703 20.797 1 95.44 108 VAL A CA 1
ATOM 808 C C . VAL A 1 108 ? -4.285 23.891 20.281 1 95.44 108 VAL A C 1
ATOM 810 O O . VAL A 1 108 ? -4.914 23.141 21.031 1 95.44 108 VAL A O 1
ATOM 813 N N . ALA A 1 109 ? -4.629 24.078 19.016 1 89.19 109 ALA A N 1
ATOM 814 C CA . ALA A 1 109 ? -5.789 23.375 18.453 1 89.19 109 ALA A CA 1
ATOM 815 C C . ALA A 1 109 ? -5.41 22.594 17.203 1 89.19 109 ALA A C 1
ATOM 817 O O . ALA A 1 109 ? -5.465 23.109 16.094 1 89.19 109 ALA A O 1
ATOM 818 N N . PRO A 1 110 ? -5.113 21.297 17.391 1 87.19 110 PRO A N 1
ATOM 819 C CA . PRO A 1 110 ? -4.945 20.438 16.219 1 87.19 110 PRO A CA 1
ATOM 820 C C . PRO A 1 110 ? -6.219 20.328 15.375 1 87.19 110 PRO A C 1
ATOM 822 O O . PRO A 1 110 ? -7.301 20.688 15.852 1 87.19 110 PRO A O 1
ATOM 825 N N . THR A 1 111 ? -6.098 19.906 14.148 1 87.81 111 THR A N 1
ATOM 826 C CA . THR A 1 111 ? -7.203 19.938 13.195 1 87.81 111 THR A CA 1
ATOM 827 C C . THR A 1 111 ? -8.094 18.703 13.367 1 87.81 111 THR A C 1
ATOM 829 O O . THR A 1 111 ? -9.195 18.641 12.812 1 87.81 111 THR A O 1
ATOM 832 N N . LEU A 1 112 ? -7.598 17.688 14.078 1 92.19 112 LEU A N 1
ATOM 833 C CA . LEU A 1 112 ? -8.359 16.469 14.32 1 92.19 112 LEU A CA 1
ATOM 834 C C . LEU A 1 112 ? -8.609 16.266 15.812 1 92.19 112 LEU A C 1
ATOM 836 O O . LEU A 1 112 ? -7.727 16.531 16.625 1 92.19 112 LEU A O 1
ATOM 840 N N . GLY A 1 113 ? -9.859 15.82 16.078 1 93.88 113 GLY A N 1
ATOM 841 C CA . GLY A 1 113 ? -10.211 15.531 17.469 1 93.88 113 GLY A CA 1
ATOM 842 C C . GLY A 1 113 ? -10.164 14.055 17.797 1 93.88 113 GLY A C 1
ATOM 843 O O . GLY A 1 113 ? -9.664 13.25 17 1 93.88 113 GLY A O 1
ATOM 844 N N . GLU A 1 114 ? -10.57 13.742 19.047 1 95.19 114 GLU A N 1
ATOM 845 C CA . GLU A 1 114 ? -10.602 12.375 19.562 1 95.19 114 GLU A CA 1
ATOM 846 C C . GLU A 1 114 ? -11.727 12.195 20.578 1 95.19 114 GLU A C 1
ATOM 848 O O . GLU A 1 114 ? -11.75 12.867 21.609 1 95.19 114 GLU A O 1
ATOM 853 N N . CYS A 1 115 ? -12.695 11.289 20.25 1 94.88 115 CYS A N 1
ATOM 854 C CA . CYS A 1 115 ? -13.82 11.102 21.156 1 94.88 115 CYS A CA 1
ATOM 855 C C . CYS A 1 115 ? -13.562 9.93 22.109 1 94.88 115 CYS A C 1
ATOM 857 O O . CYS A 1 115 ? -14.25 9.789 23.125 1 94.88 115 CYS A O 1
ATOM 859 N N . GLN A 1 116 ? -12.688 8.984 21.688 1 94 116 GLN A N 1
ATOM 860 C CA . GLN A 1 116 ? -12.195 7.844 22.469 1 94 116 GLN A CA 1
ATOM 861 C C . GLN A 1 116 ? -13.273 6.766 22.594 1 94 116 GLN A C 1
ATOM 863 O O . GLN A 1 116 ? -13.078 5.766 23.281 1 94 116 GLN A O 1
ATOM 868 N N . VAL A 1 117 ? -14.438 6.938 21.922 1 92.81 117 VAL A N 1
ATOM 869 C CA . VAL A 1 117 ? -15.508 5.957 22.062 1 92.81 117 VAL A CA 1
ATOM 870 C C . VAL A 1 117 ? -15.844 5.352 20.703 1 92.81 117 VAL A C 1
ATOM 872 O O . VAL A 1 117 ? -16.391 4.25 20.625 1 92.81 117 VAL A O 1
ATOM 875 N N . CYS A 1 118 ? -15.586 6.035 19.625 1 89.69 118 CYS A N 1
ATOM 876 C CA . CYS A 1 118 ? -15.875 5.469 18.312 1 89.69 118 CYS A CA 1
ATOM 877 C C . CYS A 1 118 ? -14.898 4.34 17.984 1 89.69 118 CYS A C 1
ATOM 879 O O . CYS A 1 118 ? -13.883 4.176 18.656 1 89.69 118 CYS A O 1
ATOM 881 N N . SER A 1 119 ? -15.203 3.588 16.969 1 85.19 119 SER A N 1
ATOM 882 C CA . SER A 1 119 ? -14.391 2.426 16.609 1 85.19 119 SER A CA 1
ATOM 883 C C . SER A 1 119 ? -12.992 2.84 16.172 1 85.19 119 SER A C 1
ATOM 885 O O . SER A 1 119 ? -12.016 2.146 16.469 1 85.19 119 SER A O 1
ATOM 887 N N . SER A 1 120 ? -12.82 3.9 15.555 1 89.25 120 SER A N 1
ATOM 888 C CA . SER A 1 120 ? -11.508 4.398 15.141 1 89.25 120 SER A CA 1
ATOM 889 C C . SER A 1 120 ? -10.648 4.754 16.344 1 89.25 120 SER A C 1
ATOM 891 O O . SER A 1 120 ? -9.492 4.332 16.438 1 89.25 120 SER A O 1
ATOM 893 N N . CYS A 1 121 ? -11.258 5.465 17.266 1 93.38 121 CYS A N 1
ATOM 894 C CA . CYS A 1 121 ? -10.516 5.871 18.453 1 93.38 121 CYS A CA 1
ATOM 895 C C . CYS A 1 121 ? -10.141 4.66 19.297 1 93.38 121 CYS A C 1
ATOM 897 O O . CYS A 1 121 ? -9.008 4.562 19.781 1 93.38 121 CYS A O 1
ATOM 899 N N . ARG A 1 122 ? -11.016 3.746 19.375 1 91.62 122 ARG A N 1
ATOM 900 C CA . ARG A 1 122 ? -10.773 2.57 20.203 1 91.62 122 ARG A CA 1
ATOM 901 C C . ARG A 1 122 ? -9.711 1.674 19.594 1 91.62 122 ARG A C 1
ATOM 903 O O . ARG A 1 122 ? -9 0.959 20.312 1 91.62 122 ARG A O 1
ATOM 910 N N . SER A 1 123 ? -9.602 1.707 18.312 1 87.12 123 SER A N 1
ATOM 911 C CA . SER A 1 123 ? -8.648 0.848 17.625 1 87.12 123 SER A CA 1
ATOM 912 C C . SER A 1 123 ? -7.211 1.247 17.953 1 87.12 123 SER A C 1
ATOM 914 O O . SER A 1 123 ? -6.301 0.417 17.891 1 87.12 123 SER A O 1
ATOM 916 N N . GLY A 1 124 ? -7.008 2.537 18.156 1 89.5 124 GLY A N 1
ATOM 917 C CA . GLY A 1 124 ? -5.668 3.061 18.375 1 89.5 124 GLY A CA 1
ATOM 918 C C . GLY A 1 124 ? -4.836 3.105 17.094 1 89.5 124 GLY A C 1
ATOM 919 O O . GLY A 1 124 ? -3.643 3.412 17.141 1 89.5 124 GLY A O 1
ATOM 920 N N . ARG A 1 125 ? -5.477 2.916 15.969 1 86.81 125 ARG A N 1
ATOM 921 C CA . ARG A 1 125 ? -4.719 2.727 14.734 1 86.81 125 ARG A CA 1
ATOM 922 C C . ARG A 1 125 ? -4.773 3.977 13.867 1 86.81 125 ARG A C 1
ATOM 924 O O . ARG A 1 125 ? -4.082 4.059 12.844 1 86.81 125 ARG A O 1
ATOM 931 N N . THR A 1 126 ? -5.555 4.926 14.273 1 90.94 126 THR A N 1
ATOM 932 C CA . THR A 1 126 ? -5.738 6.121 13.453 1 90.94 126 THR A CA 1
ATOM 933 C C . THR A 1 126 ? -6.094 7.32 14.328 1 90.94 126 THR A C 1
ATOM 935 O O . THR A 1 126 ? -6.559 7.16 15.453 1 90.94 126 THR A O 1
ATOM 938 N N . ASN A 1 127 ? -5.785 8.461 13.797 1 93.56 127 ASN A N 1
ATOM 939 C CA . ASN A 1 127 ? -6.191 9.688 14.484 1 93.56 127 ASN A CA 1
ATOM 940 C C . ASN A 1 127 ? -7.449 10.289 13.859 1 93.56 127 ASN A C 1
ATOM 942 O O . ASN A 1 127 ? -7.859 11.391 14.227 1 93.56 127 ASN A O 1
ATOM 946 N N . PHE A 1 128 ? -8.062 9.555 12.961 1 91.81 128 PHE A N 1
ATOM 947 C CA . PHE A 1 128 ? -9.289 10.031 12.328 1 91.81 128 PHE A CA 1
ATOM 948 C C . PHE A 1 128 ? -10.508 9.602 13.133 1 91.81 128 PHE A C 1
ATOM 950 O O . PHE A 1 128 ? -11.086 8.547 12.875 1 91.81 128 PHE A O 1
ATOM 957 N N . CYS A 1 129 ? -10.883 10.477 14.008 1 92.56 129 CYS A N 1
ATOM 958 C CA . CYS A 1 129 ? -12.062 10.234 14.836 1 92.56 129 CYS A CA 1
ATOM 959 C C . CYS A 1 129 ? -13.336 10.32 14 1 92.56 129 CYS A C 1
ATOM 961 O O . CYS A 1 129 ? -13.477 11.203 13.156 1 92.56 129 CYS A O 1
ATOM 963 N N . GLN A 1 130 ? -14.273 9.453 14.234 1 88.19 130 GLN A N 1
ATOM 964 C CA . GLN A 1 130 ? -15.508 9.422 13.461 1 88.19 130 GLN A CA 1
ATOM 965 C C . GLN A 1 130 ? -16.453 10.547 13.891 1 88.19 130 GLN A C 1
ATOM 967 O O . GLN A 1 130 ? -17.344 10.938 13.133 1 88.19 130 GLN A O 1
ATOM 972 N N . ASN A 1 131 ? -16.25 11.117 15.039 1 91.25 131 ASN A N 1
ATOM 973 C CA . ASN A 1 131 ? -17.109 12.164 15.57 1 91.25 131 ASN A CA 1
ATOM 974 C C . ASN A 1 131 ? -16.484 13.547 15.43 1 91.25 131 ASN A C 1
ATOM 976 O O . ASN A 1 131 ? -17.188 14.547 15.328 1 91.25 131 ASN A O 1
ATOM 980 N N . TYR A 1 132 ? -15.219 13.539 15.492 1 91.56 132 TYR A N 1
ATOM 981 C CA . TYR A 1 132 ? -14.492 14.805 15.445 1 91.56 132 TYR A CA 1
ATOM 982 C C . TYR A 1 132 ? -13.383 14.766 14.406 1 91.56 132 TYR A C 1
ATOM 984 O O . TYR A 1 132 ? -12.203 14.859 14.742 1 91.56 132 TYR A O 1
ATOM 992 N N . GLY A 1 133 ? -13.789 14.656 13.148 1 87.19 133 GLY A N 1
ATOM 993 C CA . GLY A 1 133 ? -12.852 14.695 12.039 1 87.19 133 GLY A CA 1
ATOM 994 C C . GLY A 1 133 ? -12.531 16.109 11.578 1 87.19 133 GLY A C 1
ATOM 995 O O . GLY A 1 133 ? -12.914 17.078 12.227 1 87.19 133 GLY A O 1
ATOM 996 N N . ALA A 1 134 ? -11.75 16.188 10.469 1 82.25 134 ALA A N 1
ATOM 997 C CA . ALA A 1 134 ? -11.43 17.5 9.914 1 82.25 134 ALA A CA 1
ATOM 998 C C . ALA A 1 134 ? -12.688 18.188 9.391 1 82.25 134 ALA A C 1
ATOM 1000 O O . ALA A 1 134 ? -13.516 17.578 8.719 1 82.25 134 ALA A O 1
ATOM 1001 N N . ASN A 1 135 ? -12.828 19.375 9.766 1 80.5 135 ASN A N 1
ATOM 1002 C CA . ASN A 1 135 ? -13.969 20.141 9.258 1 80.5 135 ASN A CA 1
ATOM 1003 C C . ASN A 1 135 ? -13.711 20.672 7.855 1 80.5 135 ASN A C 1
ATOM 1005 O O . ASN A 1 135 ? -12.992 21.656 7.684 1 80.5 135 ASN A O 1
ATOM 1009 N N . GLU A 1 136 ? -14.406 20.125 6.922 1 76.62 136 GLU A N 1
ATOM 1010 C CA . GLU A 1 136 ? -14.164 20.516 5.539 1 76.62 136 GLU A CA 1
ATOM 1011 C C . GLU A 1 136 ? -15.25 21.469 5.043 1 76.62 136 GLU A C 1
ATOM 1013 O O . GLU A 1 136 ? -15.195 21.938 3.904 1 76.62 136 GLU A O 1
ATOM 1018 N N . SER A 1 137 ? -16.297 21.859 5.805 1 77.69 137 SER A N 1
ATOM 1019 C CA . SER A 1 137 ? -17.422 22.672 5.363 1 77.69 137 SER A CA 1
ATOM 1020 C C . SER A 1 137 ? -17.078 24.156 5.352 1 77.69 137 SER A C 1
ATOM 1022 O O . SER A 1 137 ? -17.766 24.953 4.719 1 77.69 137 SER A O 1
ATOM 1024 N N . ALA A 1 138 ? -16.062 24.641 5.848 1 86.06 138 ALA A N 1
ATOM 1025 C CA . ALA A 1 138 ? -15.664 26.047 5.945 1 86.06 138 ALA A CA 1
ATOM 1026 C C . ALA A 1 138 ? -16.531 26.797 6.941 1 86.06 138 ALA A C 1
ATOM 1028 O O . ALA A 1 138 ? -16.391 28.016 7.113 1 86.06 138 ALA A O 1
ATOM 1029 N N . LEU A 1 139 ? -17.547 26.125 7.52 1 90.62 139 LEU A N 1
ATOM 1030 C CA . LEU A 1 139 ? -18.453 26.719 8.492 1 90.62 139 LEU A CA 1
ATOM 1031 C C . LEU A 1 139 ? -18.531 25.875 9.758 1 90.62 139 LEU A C 1
ATOM 1033 O O . LEU A 1 139 ? -18.031 24.75 9.789 1 90.62 139 LEU A O 1
ATOM 1037 N N . GLU A 1 140 ? -19.109 26.484 10.773 1 86.88 140 GLU A N 1
ATOM 1038 C CA . GLU A 1 140 ? -19.438 25.703 11.969 1 86.88 140 GLU A CA 1
ATOM 1039 C C . GLU A 1 140 ? -20.531 24.672 11.688 1 86.88 140 GLU A C 1
ATOM 1041 O O . GLU A 1 140 ? -21.266 24.812 10.711 1 86.88 140 GLU A O 1
ATOM 1046 N N . PRO A 1 141 ? -20.594 23.672 12.562 1 80.12 141 PRO A N 1
ATOM 1047 C CA . PRO A 1 141 ? -21.594 22.609 12.344 1 80.12 141 PRO A CA 1
ATOM 1048 C C . PRO A 1 141 ? -23.016 23.172 12.234 1 80.12 141 PRO A C 1
ATOM 1050 O O . PRO A 1 141 ? -23.875 22.547 11.602 1 80.12 141 PRO A O 1
ATOM 1053 N N . ASP A 1 142 ? -23.281 24.328 12.758 1 84.31 142 ASP A N 1
ATOM 1054 C CA . ASP A 1 142 ? -24.609 24.922 12.734 1 84.31 142 ASP A CA 1
ATOM 1055 C C . ASP A 1 142 ? -24.828 25.734 11.461 1 84.31 142 ASP A C 1
ATOM 1057 O O . ASP A 1 142 ? -25.859 26.391 11.305 1 84.31 142 ASP A O 1
ATOM 1061 N N . GLY A 1 143 ? -23.812 25.734 10.641 1 88.06 143 GLY A N 1
ATOM 1062 C CA . GLY A 1 143 ? -23.938 26.391 9.344 1 88.06 143 GLY A CA 1
ATOM 1063 C C . GLY A 1 143 ? -23.609 27.859 9.383 1 88.06 143 GLY A C 1
ATOM 1064 O O . GLY A 1 143 ? -23.797 28.578 8.391 1 88.06 143 GLY A O 1
ATOM 1065 N N . THR A 1 144 ? -23.156 28.297 10.453 1 92.06 144 THR A N 1
ATOM 1066 C CA . THR A 1 144 ? -22.844 29.719 10.594 1 92.06 144 THR A CA 1
ATOM 1067 C C . THR A 1 144 ? -21.344 29.922 10.773 1 92.06 144 THR A C 1
ATOM 1069 O O . THR A 1 144 ? -20.578 28.953 10.867 1 92.06 144 THR A O 1
ATOM 1072 N N . SER A 1 145 ? -20.938 31.172 10.695 1 95.56 145 SER A N 1
ATOM 1073 C CA . SER A 1 145 ? -19.562 31.578 10.984 1 95.56 145 SER A CA 1
ATOM 1074 C C . SER A 1 145 ? -19.5 32.469 12.211 1 95.56 145 SER A C 1
ATOM 1076 O O . SER A 1 145 ? -20.453 33.219 12.5 1 95.56 145 SER A O 1
ATOM 1078 N N . ARG A 1 146 ? -18.438 32.344 12.883 1 96.88 146 ARG A N 1
ATOM 1079 C CA . ARG A 1 146 ? -18.219 33.219 14.016 1 96.88 146 ARG A CA 1
ATOM 1080 C C . ARG A 1 146 ? -17.453 34.469 13.594 1 96.88 146 ARG A C 1
ATOM 1082 O O . ARG A 1 146 ? -17.172 35.344 14.422 1 96.88 146 ARG A O 1
ATOM 1089 N N . PHE A 1 147 ? -17.125 34.562 12.305 1 97.38 147 PHE A N 1
ATOM 1090 C CA . PHE A 1 147 ? -16.359 35.688 11.766 1 97.38 147 PHE A CA 1
ATOM 1091 C C . PHE A 1 147 ? -17.188 36.469 10.742 1 97.38 147 PHE A C 1
ATOM 1093 O O . PHE A 1 147 ? -17.828 35.875 9.883 1 97.38 147 PHE A O 1
ATOM 1100 N N . SER A 1 148 ? -17.156 37.781 10.867 1 97.88 148 SER A N 1
ATOM 1101 C CA . SER A 1 148 ? -17.75 38.688 9.875 1 97.88 148 SER A CA 1
ATOM 1102 C C . SER A 1 148 ? -16.938 39.969 9.734 1 97.88 148 SER A C 1
ATOM 1104 O O . SER A 1 148 ? -16.031 40.219 10.531 1 97.88 148 SER A O 1
ATOM 1106 N N . TYR A 1 149 ? -17.188 40.656 8.68 1 97.5 149 TYR A N 1
ATOM 1107 C CA . TYR A 1 149 ? -16.594 41.969 8.477 1 97.5 149 TYR A CA 1
ATOM 1108 C C . TYR A 1 149 ? -17.594 42.938 7.816 1 97.5 149 TYR A C 1
ATOM 1110 O O . TYR A 1 149 ? -18.625 42.5 7.312 1 97.5 149 TYR A O 1
ATOM 1118 N N . ILE A 1 150 ? -17.344 44.219 8 1 95.81 150 ILE A N 1
ATOM 1119 C CA . ILE A 1 150 ? -18.156 45.219 7.336 1 95.81 150 ILE A CA 1
ATOM 1120 C C . ILE A 1 150 ? -17.484 45.625 6.023 1 95.81 150 ILE A C 1
ATOM 1122 O O . ILE A 1 150 ? -16.344 46.094 6.02 1 95.81 150 ILE A O 1
ATOM 1126 N N . ASP A 1 151 ? -18.219 45.438 4.973 1 93.44 151 ASP A N 1
ATOM 1127 C CA . ASP A 1 151 ? -17.625 45.75 3.674 1 93.44 151 ASP A CA 1
ATOM 1128 C C . ASP A 1 151 ? -17.656 47.25 3.377 1 93.44 151 ASP A C 1
ATOM 1130 O O . ASP A 1 151 ? -18.047 48.031 4.23 1 93.44 151 ASP A O 1
ATOM 1134 N N . SER A 1 152 ? -17.203 47.625 2.146 1 91.31 152 SER A N 1
ATOM 1135 C CA . SER A 1 152 ? -17.062 49 1.75 1 91.31 152 SER A CA 1
ATOM 1136 C C . SER A 1 152 ? -18.406 49.719 1.699 1 91.31 152 SER A C 1
ATOM 1138 O O . SER A 1 152 ? -18.484 50.938 1.8 1 91.31 152 SER A O 1
ATOM 1140 N N . ASP A 1 153 ? -19.484 48.906 1.564 1 94.5 153 ASP A N 1
ATOM 1141 C CA . ASP A 1 153 ? -20.828 49.469 1.484 1 94.5 153 ASP A CA 1
ATOM 1142 C C . ASP A 1 153 ? -21.484 49.5 2.861 1 94.5 153 ASP A C 1
ATOM 1144 O O . ASP A 1 153 ? -22.672 49.844 2.979 1 94.5 153 ASP A O 1
ATOM 1148 N N . GLY A 1 154 ? -20.766 49.031 3.82 1 93.38 154 GLY A N 1
ATOM 1149 C CA . GLY A 1 154 ? -21.266 49.062 5.184 1 93.38 154 GLY A CA 1
ATOM 1150 C C . GLY A 1 154 ? -22.078 47.812 5.531 1 93.38 154 GLY A C 1
ATOM 1151 O O . GLY A 1 154 ? -22.766 47.781 6.559 1 93.38 154 GLY A O 1
ATOM 1152 N N . LYS A 1 155 ? -22.125 46.906 4.621 1 93.19 155 LYS A N 1
ATOM 1153 C CA . LYS A 1 155 ? -22.906 45.688 4.836 1 93.19 155 LYS A CA 1
ATOM 1154 C C . LYS A 1 155 ? -22.078 44.625 5.539 1 93.19 155 LYS A C 1
ATOM 1156 O O . LYS A 1 155 ? -20.906 44.438 5.219 1 93.19 155 LYS A O 1
ATOM 1161 N N . LYS A 1 156 ? -22.641 44 6.523 1 95.69 156 LYS A N 1
ATOM 1162 C CA . LYS A 1 156 ? -21.984 42.906 7.207 1 95.69 156 LYS A CA 1
ATOM 1163 C C . LYS A 1 156 ? -21.891 41.656 6.305 1 95.69 156 LYS A C 1
ATOM 1165 O O . LYS A 1 156 ? -22.906 41.25 5.73 1 95.69 156 LYS A O 1
ATOM 1170 N N . LYS A 1 157 ? -20.703 41.125 6.191 1 96.25 157 LYS A N 1
ATOM 1171 C CA . LYS A 1 157 ? -20.453 39.938 5.387 1 96.25 157 LYS A CA 1
ATOM 1172 C C . LYS A 1 157 ? -19.781 38.844 6.215 1 96.25 157 LYS A C 1
ATOM 1174 O O . LYS A 1 157 ? -18.953 39.156 7.082 1 96.25 157 LYS A O 1
ATOM 1179 N N . LEU A 1 158 ? -20.078 37.656 5.906 1 95.38 158 LEU A N 1
ATOM 1180 C CA . LEU A 1 158 ? -19.516 36.531 6.617 1 95.38 158 LEU A CA 1
ATOM 1181 C C . LEU A 1 158 ? -18.109 36.219 6.105 1 95.38 158 LEU A C 1
ATOM 1183 O O . LEU A 1 158 ? -17.812 36.438 4.93 1 95.38 158 LEU A O 1
ATOM 1187 N N . LEU A 1 159 ? -17.297 35.656 6.953 1 96.62 159 LEU A N 1
ATOM 1188 C CA . LEU A 1 159 ? -16 35.094 6.602 1 96.62 159 LEU A CA 1
ATOM 1189 C C . LEU A 1 159 ? -15.992 33.594 6.84 1 96.62 159 LEU A C 1
ATOM 1191 O O . LEU A 1 159 ? -16.453 33.125 7.883 1 96.62 159 LEU A O 1
ATOM 1195 N N . TYR A 1 160 ? -15.453 32.844 5.855 1 94.88 160 TYR A N 1
ATOM 1196 C CA . TYR A 1 160 ? -15.367 31.391 5.973 1 94.88 160 TYR A CA 1
ATOM 1197 C C . TYR A 1 160 ? -14.125 30.984 6.762 1 94.88 160 TYR A C 1
ATOM 1199 O O . TYR A 1 160 ? -13.188 31.781 6.914 1 94.88 160 TYR A O 1
ATOM 1207 N N . TYR A 1 161 ? -14.18 29.703 7.262 1 91.12 161 TYR A N 1
ATOM 1208 C CA . TYR A 1 161 ? -13.094 29.141 8.055 1 91.12 161 TYR A CA 1
ATOM 1209 C C . TYR A 1 161 ? -12.188 28.266 7.199 1 91.12 161 TYR A C 1
ATOM 1211 O O . TYR A 1 161 ? -12.609 27.75 6.164 1 91.12 161 TYR A O 1
ATOM 1219 N N . LYS A 1 162 ? -10.945 28.188 7.68 1 89.12 162 LYS A N 1
ATOM 1220 C CA . LYS A 1 162 ? -10.062 27.109 7.242 1 89.12 162 LYS A CA 1
ATOM 1221 C C . LYS A 1 162 ? -10.062 25.953 8.242 1 89.12 162 LYS A C 1
ATOM 1223 O O . LYS A 1 162 ? -9.609 26.109 9.375 1 89.12 162 LYS A O 1
ATOM 1228 N N . LEU A 1 163 ? -10.492 24.734 7.953 1 81.25 163 LEU A N 1
ATOM 1229 C CA . LEU A 1 163 ? -10.461 23.484 8.703 1 81.25 163 LEU A CA 1
ATOM 1230 C C . LEU A 1 163 ? -11.016 23.688 10.109 1 81.25 163 LEU A C 1
ATOM 1232 O O . LEU A 1 163 ? -10.461 23.172 11.078 1 81.25 163 LEU A O 1
ATOM 1236 N N . GLY A 1 164 ? -11.828 24.562 10.352 1 78.75 164 GLY A N 1
ATOM 1237 C CA . GLY A 1 164 ? -12.445 24.766 11.656 1 78.75 164 GLY A CA 1
ATOM 1238 C C . GLY A 1 164 ? -11.547 25.516 12.625 1 78.75 164 GLY A C 1
ATOM 1239 O O . GLY A 1 164 ? -11.805 25.531 13.836 1 78.75 164 GLY A O 1
ATOM 1240 N N . CYS A 1 165 ? -10.492 26.047 12.281 1 84.25 165 CYS A N 1
ATOM 1241 C CA . CYS A 1 165 ? -9.555 26.75 13.156 1 84.25 165 CYS A CA 1
ATOM 1242 C C . CYS A 1 165 ? -9.453 28.219 12.781 1 84.25 165 CYS A C 1
ATOM 1244 O O . CYS A 1 165 ? -10.203 29.047 13.297 1 84.25 165 CYS A O 1
ATOM 1246 N N . SER A 1 166 ? -8.75 28.5 11.641 1 93.5 166 SER A N 1
ATOM 1247 C CA . SER A 1 166 ? -8.531 29.859 11.164 1 93.5 166 SER A CA 1
ATOM 1248 C C . SER A 1 166 ? -7.746 30.688 12.172 1 93.5 166 SER A C 1
ATOM 1250 O O . SER A 1 166 ? -8.266 31.656 12.727 1 93.5 166 SER A O 1
ATOM 1252 N N . THR A 1 167 ? -6.438 30.406 12.188 1 96.94 167 THR A N 1
ATOM 1253 C CA . THR A 1 167 ? -5.598 30.953 13.242 1 96.94 167 THR A CA 1
ATOM 1254 C C . THR A 1 167 ? -5.059 32.312 12.852 1 96.94 167 THR A C 1
ATOM 1256 O O . THR A 1 167 ? -4.512 33.031 13.695 1 96.94 167 THR A O 1
ATOM 1259 N N . TRP A 1 168 ? -5.246 32.812 11.609 1 98 168 TRP A N 1
ATOM 1260 C CA . TRP A 1 168 ? -4.668 34.062 11.148 1 98 168 TRP A CA 1
ATOM 1261 C C . TRP A 1 168 ? -5.543 35.25 11.555 1 98 168 TRP A C 1
ATOM 1263 O O . TRP A 1 168 ? -5.898 36.062 10.719 1 98 168 TRP A O 1
ATOM 1273 N N . THR A 1 169 ? -5.867 35.344 12.812 1 98.19 169 THR A N 1
ATOM 1274 C CA . THR A 1 169 ? -6.672 36.375 13.43 1 98.19 169 THR A CA 1
ATOM 1275 C C . THR A 1 169 ? -6.246 36.625 14.875 1 98.19 169 THR A C 1
ATOM 1277 O O . THR A 1 169 ? -5.656 35.75 15.508 1 98.19 169 THR A O 1
ATOM 1280 N N . GLN A 1 170 ? -6.512 37.781 15.398 1 98.19 170 GLN A N 1
ATOM 1281 C CA . GLN A 1 170 ? -6.129 38.125 16.766 1 98.19 170 GLN A CA 1
ATOM 1282 C C . GLN A 1 170 ? -7.02 37.375 17.766 1 98.19 170 GLN A C 1
ATOM 1284 O O . GLN A 1 170 ? -6.613 37.156 18.906 1 98.19 170 GLN A O 1
ATOM 1289 N N . TYR A 1 171 ? -8.266 37.094 17.375 1 97.94 171 TYR A N 1
ATOM 1290 C CA . TYR A 1 171 ? -9.172 36.25 18.141 1 97.94 171 TYR A CA 1
ATOM 1291 C C . TYR A 1 171 ? -9.797 35.156 17.25 1 97.94 171 TYR A C 1
ATOM 1293 O O . TYR A 1 171 ? -10.32 35.469 16.172 1 97.94 171 TYR A O 1
ATOM 1301 N N . MET A 1 172 ? -9.727 33.969 17.734 1 96.69 172 MET A N 1
ATOM 1302 C CA . MET A 1 172 ? -10.352 32.875 17 1 96.69 172 MET A CA 1
ATOM 1303 C C . MET A 1 172 ? -11.422 32.188 17.844 1 96.69 172 MET A C 1
ATOM 1305 O O . MET A 1 172 ? -11.477 32.375 19.062 1 96.69 172 MET A O 1
ATOM 1309 N N . VAL A 1 173 ? -12.312 31.516 17.203 1 96.38 173 VAL A N 1
ATOM 1310 C CA . VAL A 1 173 ? -13.266 30.625 17.859 1 96.38 173 VAL A CA 1
ATOM 1311 C C . VAL A 1 173 ? -13.055 29.188 17.391 1 96.38 173 VAL A C 1
ATOM 1313 O O . VAL A 1 173 ? -12.953 28.938 16.188 1 96.38 173 VAL A O 1
ATOM 1316 N N . VAL A 1 174 ? -12.945 28.266 18.344 1 95.06 174 VAL A N 1
ATOM 1317 C CA . VAL A 1 174 ? -12.688 26.875 18 1 95.06 174 VAL A CA 1
ATOM 1318 C C . VAL A 1 174 ? -13.5 25.953 18.922 1 95.06 174 VAL A C 1
ATOM 1320 O O . VAL A 1 174 ? -13.797 26.312 20.062 1 95.06 174 VAL A O 1
ATOM 1323 N N . ASP A 1 175 ? -13.859 24.828 18.359 1 94.38 175 ASP A N 1
ATOM 1324 C CA . ASP A 1 175 ? -14.508 23.797 19.156 1 94.38 175 ASP A CA 1
ATOM 1325 C C . ASP A 1 175 ? -13.547 23.203 20.172 1 94.38 175 ASP A C 1
ATOM 1327 O O . ASP A 1 175 ? -12.438 22.781 19.828 1 94.38 175 ASP A O 1
ATOM 1331 N N . SER A 1 176 ? -13.969 23.094 21.422 1 95.44 176 SER A N 1
ATOM 1332 C CA . SER A 1 176 ? -13.102 22.672 22.516 1 95.44 176 SER A CA 1
ATOM 1333 C C . SER A 1 176 ? -12.648 21.219 22.344 1 95.44 176 SER A C 1
ATOM 1335 O O . SER A 1 176 ? -11.633 20.812 22.922 1 95.44 176 SER A O 1
ATOM 1337 N N . ASN A 1 177 ? -13.32 20.469 21.547 1 93.25 177 ASN A N 1
ATOM 1338 C CA . ASN A 1 177 ? -12.977 19.078 21.328 1 93.25 177 ASN A CA 1
ATOM 1339 C C . ASN A 1 177 ? -11.727 18.922 20.453 1 93.25 177 ASN A C 1
ATOM 1341 O O . ASN A 1 177 ? -11.172 17.844 20.344 1 93.25 177 ASN A O 1
ATOM 1345 N N . TYR A 1 178 ? -11.234 20.062 19.969 1 93.88 178 TYR A N 1
ATOM 1346 C CA . TYR A 1 178 ? -10.031 20.062 19.125 1 93.88 178 TYR A CA 1
ATOM 1347 C C . TYR A 1 178 ? -8.883 20.766 19.844 1 93.88 178 TYR A C 1
ATOM 1349 O O . TYR A 1 178 ? -7.832 21 19.234 1 93.88 178 TYR A O 1
ATOM 1357 N N . ALA A 1 179 ? -9.023 21.078 21.062 1 94.94 179 ALA A N 1
ATOM 1358 C CA . ALA A 1 179 ? -8.039 21.891 21.75 1 94.94 179 ALA A CA 1
ATOM 1359 C C . ALA A 1 179 ? -7.305 21.094 22.828 1 94.94 179 ALA A C 1
ATOM 1361 O O . ALA A 1 179 ? -7.875 20.188 23.422 1 94.94 179 ALA A O 1
ATOM 1362 N N . THR A 1 180 ? -6.07 21.438 23.062 1 95.5 180 THR A N 1
ATOM 1363 C CA . THR A 1 180 ? -5.246 20.875 24.125 1 95.5 180 THR A CA 1
ATOM 1364 C C . THR A 1 180 ? -4.566 21.984 24.922 1 95.5 180 THR A C 1
ATOM 1366 O O . THR A 1 180 ? -4.078 22.953 24.359 1 95.5 180 THR A O 1
ATOM 1369 N N . LYS A 1 181 ? -4.516 21.812 26.25 1 95.75 181 LYS A N 1
ATOM 1370 C CA . LYS A 1 181 ? -3.871 22.781 27.125 1 95.75 181 LYS A CA 1
ATOM 1371 C C . LYS A 1 181 ? -2.352 22.656 27.047 1 95.75 181 LYS A C 1
ATOM 1373 O O . LYS A 1 181 ? -1.783 21.625 27.406 1 95.75 181 LYS A O 1
ATOM 1378 N N . LEU A 1 182 ? -1.808 23.688 26.594 1 96.06 182 LEU A N 1
ATOM 1379 C CA . LEU A 1 182 ? -0.354 23.703 26.469 1 96.06 182 LEU A CA 1
ATOM 1380 C C . LEU A 1 182 ? 0.295 24.047 27.812 1 96.06 182 LEU A C 1
ATOM 1382 O O . LEU A 1 182 ? 1.282 23.422 28.203 1 96.06 182 LEU A O 1
ATOM 1386 N N . ASN A 1 183 ? -0.243 25.047 28.516 1 93.75 183 ASN A N 1
ATOM 1387 C CA . ASN A 1 183 ? 0.364 25.562 29.734 1 93.75 183 ASN A CA 1
ATOM 1388 C C . ASN A 1 183 ? 0.351 24.531 30.859 1 93.75 183 ASN A C 1
ATOM 1390 O O . ASN A 1 183 ? 1.16 24.609 31.781 1 93.75 183 ASN A O 1
ATOM 1394 N N . GLU A 1 184 ? -0.471 23.594 30.781 1 92.94 184 GLU A N 1
ATOM 1395 C CA . GLU A 1 184 ? -0.521 22.531 31.797 1 92.94 184 GLU A CA 1
ATOM 1396 C C . GLU A 1 184 ? 0.55 21.484 31.547 1 92.94 184 GLU A C 1
ATOM 1398 O O . GLU A 1 184 ? 1.134 20.938 32.5 1 92.94 184 GLU A O 1
ATOM 1403 N N . ILE A 1 185 ? 0.846 21.234 30.359 1 94.25 185 ILE A N 1
ATOM 1404 C CA . ILE A 1 185 ? 1.687 20.094 30.016 1 94.25 185 ILE A CA 1
ATOM 1405 C C . ILE A 1 185 ? 3.104 20.578 29.703 1 94.25 185 ILE A C 1
ATOM 1407 O O . ILE A 1 185 ? 4.082 19.906 30.078 1 94.25 185 ILE A O 1
ATOM 1411 N N . ALA A 1 186 ? 3.178 21.703 29.047 1 94.62 186 ALA A N 1
ATOM 1412 C CA . ALA A 1 186 ? 4.469 22.25 28.625 1 94.62 186 ALA A CA 1
ATOM 1413 C C . ALA A 1 186 ? 4.555 23.734 28.891 1 94.62 186 ALA A C 1
ATOM 1415 O O . ALA A 1 186 ? 4.707 24.547 27.969 1 94.62 186 ALA A O 1
ATOM 1416 N N . PRO A 1 187 ? 4.602 24.109 30.109 1 92.88 187 PRO A N 1
ATOM 1417 C CA . PRO A 1 187 ? 4.535 25.516 30.5 1 92.88 187 PRO A CA 1
ATOM 1418 C C . PRO A 1 187 ? 5.766 26.312 30.062 1 92.88 187 PRO A C 1
ATOM 1420 O O . PRO A 1 187 ? 5.719 27.531 29.984 1 92.88 187 PRO A O 1
ATOM 1423 N N . GLU A 1 188 ? 6.816 25.641 29.719 1 90.69 188 GLU A N 1
ATOM 1424 C CA . GLU A 1 188 ? 8.062 26.344 29.438 1 90.69 188 GLU A CA 1
ATOM 1425 C C . GLU A 1 188 ? 8.227 26.625 27.953 1 90.69 188 GLU A C 1
ATOM 1427 O O . GLU A 1 188 ? 9.156 27.328 27.547 1 90.69 188 GLU A O 1
ATOM 1432 N N . LEU A 1 189 ? 7.379 26.125 27.172 1 94 189 LEU A N 1
ATOM 1433 C CA . LEU A 1 189 ? 7.52 26.312 25.734 1 94 189 LEU A CA 1
ATOM 1434 C C . LEU A 1 189 ? 7.098 27.719 25.328 1 94 189 LEU A C 1
ATOM 1436 O O . LEU A 1 189 ? 6.012 28.172 25.688 1 94 189 LEU A O 1
ATOM 1440 N N . PRO A 1 190 ? 7.949 28.422 24.594 1 94.62 190 PRO A N 1
ATOM 1441 C CA . PRO A 1 190 ? 7.52 29.719 24.047 1 94.62 190 PRO A CA 1
ATOM 1442 C C . PRO A 1 190 ? 6.387 29.594 23.031 1 94.62 190 PRO A C 1
ATOM 1444 O O . PRO A 1 190 ? 6.223 28.531 22.422 1 94.62 190 PRO A O 1
ATOM 1447 N N . PRO A 1 191 ? 5.641 30.609 22.828 1 95 191 PRO A N 1
ATOM 1448 C CA . PRO A 1 191 ? 4.477 30.562 21.953 1 95 191 PRO A CA 1
ATOM 1449 C C . PRO A 1 191 ? 4.832 30.141 20.531 1 95 191 PRO A C 1
ATOM 1451 O O . PRO A 1 191 ? 4.141 29.297 19.938 1 95 191 PRO A O 1
ATOM 1454 N N . PRO A 1 192 ? 5.961 30.641 19.969 1 96.88 192 PRO A N 1
ATOM 1455 C CA . PRO A 1 192 ? 6.27 30.188 18.609 1 96.88 192 PRO A CA 1
ATOM 1456 C C . PRO A 1 192 ? 6.48 28.672 18.531 1 96.88 192 PRO A C 1
ATOM 1458 O O . PRO A 1 192 ? 6.062 28.031 17.562 1 96.88 192 PRO A O 1
ATOM 1461 N N . HIS A 1 193 ? 7.102 28.125 19.578 1 97 193 HIS A N 1
ATOM 1462 C CA . HIS A 1 193 ? 7.285 26.672 19.641 1 97 193 HIS A CA 1
ATOM 1463 C C . HIS A 1 193 ? 5.945 25.953 19.703 1 97 193 HIS A C 1
ATOM 1465 O O . HIS A 1 193 ? 5.746 24.953 19.016 1 97 193 HIS A O 1
ATOM 1471 N N . GLY A 1 194 ? 5.035 26.469 20.484 1 95.94 194 GLY A N 1
ATOM 1472 C CA . GLY A 1 194 ? 3.703 25.891 20.578 1 95.94 194 GLY A CA 1
ATOM 1473 C C . GLY A 1 194 ? 2.947 25.938 19.25 1 95.94 194 GLY A C 1
ATOM 1474 O O . GLY A 1 194 ? 2.172 25.031 18.953 1 95.94 194 GLY A O 1
ATOM 1475 N N . SER A 1 195 ? 3.191 26.938 18.438 1 96.44 195 SER A N 1
ATOM 1476 C CA . SER A 1 195 ? 2.412 27.188 17.234 1 96.44 195 SER A CA 1
ATOM 1477 C C . SER A 1 195 ? 2.672 26.109 16.188 1 96.44 195 SER A C 1
ATOM 1479 O O . SER A 1 195 ? 1.811 25.828 15.344 1 96.44 195 SER A O 1
ATOM 1481 N N . ILE A 1 196 ? 3.869 25.453 16.188 1 96.5 196 ILE A N 1
ATOM 1482 C CA . ILE A 1 196 ? 4.184 24.531 15.102 1 96.5 196 ILE A CA 1
ATOM 1483 C C . ILE A 1 196 ? 3.857 23.109 15.547 1 96.5 196 ILE A C 1
ATOM 1485 O O . ILE A 1 196 ? 3.941 22.172 14.742 1 96.5 196 ILE A O 1
ATOM 1489 N N . LEU A 1 197 ? 3.395 22.922 16.766 1 96.06 197 LEU A N 1
ATOM 1490 C CA . LEU A 1 197 ? 3.182 21.594 17.312 1 96.06 197 LEU A CA 1
ATOM 1491 C C . LEU A 1 197 ? 1.917 20.969 16.734 1 96.06 197 LEU A C 1
ATOM 1493 O O . LEU A 1 197 ? 1.815 19.734 16.641 1 96.06 197 LEU A O 1
ATOM 1497 N N . SER A 1 198 ? 0.992 21.75 16.359 1 91 198 SER A N 1
ATOM 1498 C CA . SER A 1 198 ? -0.328 21.234 16.016 1 91 198 SER A CA 1
ATOM 1499 C C . SER A 1 198 ? -0.344 20.641 14.617 1 91 198 SER A C 1
ATOM 1501 O O . SER A 1 198 ? -1.288 19.938 14.242 1 91 198 SER A O 1
ATOM 1503 N N . CYS A 1 199 ? 0.663 20.859 13.797 1 93.94 199 CYS A N 1
ATOM 1504 C CA . CYS A 1 199 ? 0.641 20.281 12.461 1 93.94 199 CYS A CA 1
ATOM 1505 C C . CYS A 1 199 ? 2.047 19.906 12.008 1 93.94 199 CYS A C 1
ATOM 1507 O O . CYS A 1 199 ? 2.439 18.734 12.094 1 93.94 199 CYS A O 1
ATOM 1509 N N . ALA A 1 200 ? 2.877 20.875 11.703 1 94.94 200 ALA A N 1
ATOM 1510 C CA . ALA A 1 200 ? 4.156 20.594 11.055 1 94.94 200 ALA A CA 1
ATOM 1511 C C . ALA A 1 200 ? 5 19.641 11.898 1 94.94 200 ALA A C 1
ATOM 1513 O O . ALA A 1 200 ? 5.449 18.609 11.414 1 94.94 200 ALA A O 1
ATOM 1514 N N . PHE A 1 201 ? 5.254 20.031 13.133 1 97.12 201 PHE A N 1
ATOM 1515 C CA . PHE A 1 201 ? 6.109 19.219 13.992 1 97.12 201 PHE A CA 1
ATOM 1516 C C . PHE A 1 201 ? 5.473 17.859 14.258 1 97.12 201 PHE A C 1
ATOM 1518 O O . PHE A 1 201 ? 6.133 16.828 14.148 1 97.12 201 PHE A O 1
ATOM 1525 N N . ALA A 1 202 ? 4.168 17.891 14.594 1 96.81 202 ALA A N 1
ATOM 1526 C CA . ALA A 1 202 ? 3.459 16.641 14.844 1 96.81 202 ALA A CA 1
ATOM 1527 C C . ALA A 1 202 ? 3.482 15.734 13.617 1 96.81 202 ALA A C 1
ATOM 1529 O O . ALA A 1 202 ? 3.654 14.516 13.734 1 96.81 202 ALA A O 1
ATOM 1530 N N . THR A 1 203 ? 3.328 16.281 12.453 1 96.75 203 THR A N 1
ATOM 1531 C CA . THR A 1 203 ? 3.283 15.523 11.211 1 96.75 203 THR A CA 1
ATOM 1532 C C . THR A 1 203 ? 4.594 14.773 10.984 1 96.75 203 THR A C 1
ATOM 1534 O O . THR A 1 203 ? 4.594 13.562 10.789 1 96.75 203 THR A O 1
ATOM 1537 N N . GLY A 1 204 ? 5.684 15.484 11.047 1 97.62 204 GLY A N 1
ATOM 1538 C CA . GLY A 1 204 ? 6.977 14.859 10.812 1 97.62 204 GLY A CA 1
ATOM 1539 C C . GLY A 1 204 ? 7.375 13.891 11.906 1 97.62 204 GLY A C 1
ATOM 1540 O O . GLY A 1 204 ? 7.781 12.766 11.625 1 97.62 204 GLY A O 1
ATOM 1541 N N . TYR A 1 205 ? 7.254 14.367 13.164 1 98 205 TYR A N 1
ATOM 1542 C CA . TYR A 1 205 ? 7.625 13.531 14.305 1 98 205 TYR A CA 1
ATOM 1543 C C . TYR A 1 205 ? 6.77 12.273 14.352 1 98 205 TYR A C 1
ATOM 1545 O O . TYR A 1 205 ? 7.293 11.164 14.523 1 98 205 TYR A O 1
ATOM 1553 N N . GLY A 1 206 ? 5.496 12.422 14.203 1 97.12 206 GLY A N 1
ATOM 1554 C CA . GLY A 1 206 ? 4.57 11.305 14.281 1 97.12 206 GLY A CA 1
ATOM 1555 C C . GLY A 1 206 ? 4.73 10.328 13.133 1 97.12 206 GLY A C 1
ATOM 1556 O O . GLY A 1 206 ? 4.5 9.125 13.297 1 97.12 206 GLY A O 1
ATOM 1557 N N . ALA A 1 207 ? 5.102 10.789 11.938 1 97.62 207 ALA A N 1
ATOM 1558 C CA . ALA A 1 207 ? 5.336 9.898 10.805 1 97.62 207 ALA A CA 1
ATOM 1559 C C . ALA A 1 207 ? 6.41 8.867 11.125 1 97.62 207 ALA A C 1
ATOM 1561 O O . ALA A 1 207 ? 6.285 7.695 10.758 1 97.62 207 ALA A O 1
ATOM 1562 N N . VAL A 1 208 ? 7.414 9.297 11.82 1 98.19 208 VAL A N 1
ATOM 1563 C CA . VAL A 1 208 ? 8.523 8.43 12.188 1 98.19 208 VAL A CA 1
ATOM 1564 C C . VAL A 1 208 ? 8.156 7.605 13.422 1 98.19 208 VAL A C 1
ATOM 1566 O O . VAL A 1 208 ? 8.367 6.391 13.453 1 98.19 208 VAL A O 1
ATOM 1569 N N . TRP A 1 209 ? 7.516 8.242 14.367 1 97.25 209 TRP A N 1
ATOM 1570 C CA . TRP A 1 209 ? 7.238 7.672 15.688 1 97.25 209 TRP A CA 1
ATOM 1571 C C . TRP A 1 209 ? 6.059 6.707 15.625 1 97.25 209 TRP A C 1
ATOM 1573 O O . TRP A 1 209 ? 6.152 5.57 16.094 1 97.25 209 TRP A O 1
ATOM 1583 N N . LEU A 1 210 ? 5.012 7.117 15.031 1 95.81 210 LEU A N 1
ATOM 1584 C CA . LEU A 1 210 ? 3.766 6.363 15.141 1 95.81 210 LEU A CA 1
ATOM 1585 C C . LEU A 1 210 ? 3.498 5.582 13.859 1 95.81 210 LEU A C 1
ATOM 1587 O O . LEU A 1 210 ? 3.252 4.375 13.898 1 95.81 210 LEU A O 1
ATOM 1591 N N . ASP A 1 211 ? 3.627 6.215 12.711 1 94.94 211 ASP A N 1
ATOM 1592 C CA . ASP A 1 211 ? 3.275 5.543 11.461 1 94.94 211 ASP A CA 1
ATOM 1593 C C . ASP A 1 211 ? 4.336 4.516 11.078 1 94.94 211 ASP A C 1
ATOM 1595 O O . ASP A 1 211 ? 4.047 3.32 10.992 1 94.94 211 ASP A O 1
ATOM 1599 N N . ALA A 1 212 ? 5.582 5.023 10.875 1 96.12 212 ALA A N 1
ATOM 1600 C CA . ALA A 1 212 ? 6.652 4.113 10.484 1 96.12 212 ALA A CA 1
ATOM 1601 C C . ALA A 1 212 ? 7.113 3.27 11.672 1 96.12 212 ALA A C 1
A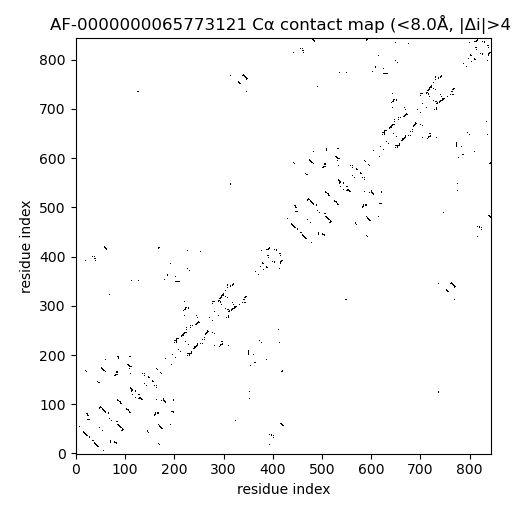TOM 1603 O O . ALA A 1 212 ? 7.738 2.223 11.492 1 96.12 212 ALA A O 1
ATOM 1604 N N . ALA A 1 213 ? 6.887 3.76 12.914 1 95.19 213 ALA A N 1
ATOM 1605 C CA . ALA A 1 213 ? 7.258 3.062 14.141 1 95.19 213 ALA A CA 1
ATOM 1606 C C . ALA A 1 213 ? 8.727 2.662 14.117 1 95.19 213 ALA A C 1
ATOM 1608 O O . ALA A 1 213 ? 9.062 1.498 14.344 1 95.19 213 ALA A O 1
ATOM 1609 N N . VAL A 1 214 ? 9.57 3.596 13.828 1 97.25 214 VAL A N 1
ATOM 1610 C CA . VAL A 1 214 ? 11.016 3.396 13.727 1 97.25 214 VAL A CA 1
ATOM 1611 C C . VAL A 1 214 ? 11.562 2.906 15.062 1 97.25 214 VAL A C 1
ATOM 1613 O O . VAL A 1 214 ? 11.172 3.395 16.125 1 97.25 214 VAL A O 1
ATOM 1616 N N . GLN A 1 215 ? 12.422 1.958 14.977 1 96.12 215 GLN A N 1
ATOM 1617 C CA . GLN A 1 215 ? 13.07 1.384 16.156 1 96.12 215 GLN A CA 1
ATOM 1618 C C . GLN A 1 215 ? 14.555 1.718 16.188 1 96.12 215 GLN A C 1
ATOM 1620 O O . GLN A 1 215 ? 15.125 2.139 15.172 1 96.12 215 GLN A O 1
ATOM 1625 N N . GLU A 1 216 ? 15.102 1.51 17.422 1 97.5 216 GLU A N 1
ATOM 1626 C CA . GLU A 1 216 ? 16.547 1.673 17.547 1 97.5 216 GLU A CA 1
ATOM 1627 C C . GLU A 1 216 ? 17.281 0.79 16.547 1 97.5 216 GLU A C 1
ATOM 1629 O O . GLU A 1 216 ? 16.969 -0.392 16.406 1 97.5 216 GLU A O 1
ATOM 1634 N N . GLY A 1 217 ? 18.203 1.424 15.812 1 96.5 217 GLY A N 1
ATOM 1635 C CA . GLY A 1 217 ? 19.016 0.67 14.875 1 96.5 217 GLY A CA 1
ATOM 1636 C C . GLY A 1 217 ? 18.484 0.699 13.461 1 96.5 217 GLY A C 1
ATOM 1637 O O . GLY A 1 217 ? 19.188 0.332 12.516 1 96.5 217 GLY A O 1
ATOM 1638 N N . ASP A 1 218 ? 17.266 1.202 13.234 1 96.31 218 ASP A N 1
ATOM 1639 C CA . ASP A 1 218 ? 16.656 1.254 11.906 1 96.31 218 ASP A CA 1
ATOM 1640 C C . ASP A 1 218 ? 17.344 2.291 11.023 1 96.31 218 ASP A C 1
ATOM 1642 O O . ASP A 1 218 ? 18.031 3.186 11.531 1 96.31 218 ASP A O 1
ATOM 1646 N N . SER A 1 219 ? 17.219 2.105 9.758 1 97.88 219 SER A N 1
ATOM 1647 C CA . SER A 1 219 ? 17.562 3.125 8.773 1 97.88 219 SER A CA 1
ATOM 1648 C C . SER A 1 219 ? 16.328 3.842 8.25 1 97.88 219 SER A C 1
ATOM 1650 O O . SER A 1 219 ? 15.281 3.215 8.039 1 97.88 219 SER A O 1
ATOM 1652 N N . VAL A 1 220 ? 16.453 5.164 8.094 1 98.62 220 VAL A N 1
ATOM 1653 C CA . VAL A 1 220 ? 15.32 5.98 7.68 1 98.62 220 VAL A CA 1
ATOM 1654 C C . VAL A 1 220 ? 15.734 6.914 6.543 1 98.62 220 VAL A C 1
ATOM 1656 O O . VAL A 1 220 ? 16.812 7.512 6.59 1 98.62 220 VAL A O 1
ATOM 1659 N N . ALA A 1 221 ? 14.93 6.973 5.504 1 98.88 221 ALA A N 1
ATOM 1660 C CA . ALA A 1 221 ? 15.086 7.988 4.465 1 98.88 221 ALA A CA 1
ATOM 1661 C C . ALA A 1 221 ? 13.992 9.047 4.566 1 98.88 221 ALA A C 1
ATOM 1663 O O . ALA A 1 221 ? 12.82 8.719 4.797 1 98.88 221 ALA A O 1
ATOM 1664 N N . ILE A 1 222 ? 14.352 10.281 4.453 1 98.88 222 ILE A N 1
ATOM 1665 C CA . ILE A 1 222 ? 13.414 11.398 4.52 1 98.88 222 ILE A CA 1
ATOM 1666 C C . ILE A 1 222 ? 13.562 12.273 3.277 1 98.88 222 ILE A C 1
ATOM 1668 O O . ILE A 1 222 ? 14.625 12.875 3.055 1 98.88 222 ILE A O 1
ATOM 1672 N N . PHE A 1 223 ? 12.5 12.344 2.521 1 98.38 223 PHE A N 1
ATOM 1673 C CA . PHE A 1 223 ? 12.469 13.141 1.305 1 98.38 223 PHE A CA 1
ATOM 1674 C C . PHE A 1 223 ? 11.82 14.5 1.566 1 98.38 223 PHE A C 1
ATOM 1676 O O . PHE A 1 223 ? 10.625 14.578 1.852 1 98.38 223 PHE A O 1
ATOM 1683 N N . GLY A 1 224 ? 12.555 15.547 1.381 1 96.62 224 GLY A N 1
ATOM 1684 C CA . GLY A 1 224 ? 12.117 16.891 1.738 1 96.62 224 GLY A CA 1
ATOM 1685 C C . GLY A 1 224 ? 12.375 17.234 3.193 1 96.62 224 GLY A C 1
ATOM 1686 O O . GLY A 1 224 ? 11.852 16.578 4.094 1 96.62 224 GLY A O 1
ATOM 1687 N N . VAL A 1 225 ? 13.148 18.297 3.369 1 96.06 225 VAL A N 1
ATOM 1688 C CA . VAL A 1 225 ? 13.469 18.625 4.75 1 96.06 225 VAL A CA 1
ATOM 1689 C C . VAL A 1 225 ? 13.086 20.078 5.031 1 96.06 225 VAL A C 1
ATOM 1691 O O . VAL A 1 225 ? 13.898 20.859 5.551 1 96.06 225 VAL A O 1
ATOM 1694 N N . GLY A 1 226 ? 11.844 20.391 4.691 1 94.75 226 GLY A N 1
ATOM 1695 C CA . GLY A 1 226 ? 11.219 21.562 5.293 1 94.75 226 GLY A CA 1
ATOM 1696 C C . GLY A 1 226 ? 10.891 21.375 6.762 1 94.75 226 GLY A C 1
ATOM 1697 O O . GLY A 1 226 ? 11.586 20.641 7.469 1 94.75 226 GLY A O 1
ATOM 1698 N N . SER A 1 227 ? 9.898 22.047 7.234 1 95.62 227 SER A N 1
ATOM 1699 C CA . SER A 1 227 ? 9.562 21.953 8.648 1 95.62 227 SER A CA 1
ATOM 1700 C C . SER A 1 227 ? 9.148 20.531 9.023 1 95.62 227 SER A C 1
ATOM 1702 O O . SER A 1 227 ? 9.562 20.016 10.055 1 95.62 227 SER A O 1
ATOM 1704 N N . VAL A 1 228 ? 8.375 19.875 8.188 1 96.75 228 VAL A N 1
ATOM 1705 C CA . VAL A 1 228 ? 7.906 18.516 8.445 1 96.75 228 VAL A CA 1
ATOM 1706 C C . VAL A 1 228 ? 9.086 17.547 8.383 1 96.75 228 VAL A C 1
ATOM 1708 O O . VAL A 1 228 ? 9.273 16.734 9.289 1 96.75 228 VAL A O 1
ATOM 1711 N N . GLY A 1 229 ? 9.883 17.656 7.375 1 97.44 229 GLY A N 1
ATOM 1712 C CA . GLY A 1 229 ? 11.023 16.781 7.207 1 97.44 229 GLY A CA 1
ATOM 1713 C C . GLY A 1 229 ? 12.039 16.891 8.328 1 97.44 229 GLY A C 1
ATOM 1714 O O . GLY A 1 229 ? 12.555 15.883 8.812 1 97.44 229 GLY A O 1
ATOM 1715 N N . ILE A 1 230 ? 12.352 18.109 8.719 1 97.62 230 ILE A N 1
ATOM 1716 C CA . ILE A 1 230 ? 13.289 18.312 9.812 1 97.62 230 ILE A CA 1
ATOM 1717 C C . ILE A 1 230 ? 12.719 17.719 11.102 1 97.62 230 ILE A C 1
ATOM 1719 O O . ILE A 1 230 ? 13.453 17.141 11.898 1 97.62 230 ILE A O 1
ATOM 1723 N N . SER A 1 231 ? 11.438 17.875 11.305 1 98 231 SER A N 1
ATOM 1724 C CA . SER A 1 231 ? 10.797 17.25 12.461 1 98 231 SER A CA 1
ATOM 1725 C C . SER A 1 231 ? 10.953 15.742 12.43 1 98 231 SER A C 1
ATOM 1727 O O . SER A 1 231 ? 11.156 15.109 13.469 1 98 231 SER A O 1
ATOM 1729 N N . ALA A 1 232 ? 10.891 15.156 11.266 1 98.44 232 ALA A N 1
ATOM 1730 C CA . ALA A 1 232 ? 11.109 13.719 11.109 1 98.44 232 ALA A CA 1
ATOM 1731 C C . ALA A 1 232 ? 12.547 13.336 11.461 1 98.44 232 ALA A C 1
ATOM 1733 O O . ALA A 1 232 ? 12.781 12.305 12.086 1 98.44 232 ALA A O 1
ATOM 1734 N N . VAL A 1 233 ? 13.492 14.172 11.07 1 98.56 233 VAL A N 1
ATOM 1735 C CA . VAL A 1 233 ? 14.891 13.938 11.398 1 98.56 233 VAL A CA 1
ATOM 1736 C C . VAL A 1 233 ? 15.07 13.914 12.914 1 98.56 233 VAL A C 1
ATOM 1738 O O . VAL A 1 233 ? 15.711 13.016 13.461 1 98.56 233 VAL A O 1
ATOM 1741 N N . ILE A 1 234 ? 14.469 14.867 13.562 1 98.06 234 ILE A N 1
ATOM 1742 C CA . ILE A 1 234 ? 14.57 14.984 15.008 1 98.06 234 ILE A CA 1
ATOM 1743 C C . ILE A 1 234 ? 13.992 13.727 15.672 1 98.06 234 ILE A C 1
ATOM 1745 O O . ILE A 1 234 ? 14.602 13.164 16.578 1 98.06 234 ILE A O 1
ATOM 1749 N N . ALA A 1 235 ? 12.852 13.266 15.195 1 98.06 235 ALA A N 1
ATOM 1750 C CA . ALA A 1 235 ? 12.227 12.062 15.734 1 98.06 235 ALA A CA 1
ATOM 1751 C C . ALA A 1 235 ? 13.109 10.844 15.531 1 98.06 235 ALA A C 1
ATOM 1753 O O . ALA A 1 235 ? 13.297 10.039 16.453 1 98.06 235 ALA A O 1
ATOM 1754 N N . ALA A 1 236 ? 13.625 10.703 14.32 1 98.44 236 ALA A N 1
ATOM 1755 C CA . ALA A 1 236 ? 14.484 9.562 14 1 98.44 236 ALA A CA 1
ATOM 1756 C C . ALA A 1 236 ? 15.703 9.523 14.914 1 98.44 236 ALA A C 1
ATOM 1758 O O . ALA A 1 236 ? 16.094 8.453 15.398 1 98.44 236 ALA A O 1
ATOM 1759 N N . LYS A 1 237 ? 16.312 10.672 15.125 1 97.94 237 LYS A N 1
ATOM 1760 C CA . LYS A 1 237 ? 17.469 10.766 16.016 1 97.94 237 LYS A CA 1
ATOM 1761 C C . LYS A 1 237 ? 17.078 10.383 17.453 1 97.94 237 LYS A C 1
ATOM 1763 O O . LYS A 1 237 ? 17.797 9.617 18.094 1 97.94 237 LYS A O 1
ATOM 1768 N N . GLU A 1 238 ? 16 10.906 17.875 1 96.75 238 GLU A N 1
ATOM 1769 C CA . GLU A 1 238 ? 15.547 10.617 19.234 1 96.75 238 GLU A CA 1
ATOM 1770 C C . GLU A 1 238 ? 15.297 9.117 19.422 1 96.75 238 GLU A C 1
ATOM 1772 O O . GLU A 1 238 ? 15.555 8.578 20.5 1 96.75 238 GLU A O 1
ATOM 1777 N N . LEU A 1 239 ? 14.812 8.461 18.391 1 96.88 239 LEU A N 1
ATOM 1778 C CA . LEU A 1 239 ? 14.5 7.039 18.469 1 96.88 239 LEU A CA 1
ATOM 1779 C C . LEU A 1 239 ? 15.734 6.191 18.172 1 96.88 239 LEU A C 1
ATOM 1781 O O . LEU A 1 239 ? 15.648 4.965 18.109 1 96.88 239 LEU A O 1
ATOM 1785 N N . LYS A 1 240 ? 16.844 6.828 17.953 1 97.75 240 LYS A N 1
ATOM 1786 C CA . LYS A 1 240 ? 18.156 6.191 17.828 1 97.75 240 LYS A CA 1
ATOM 1787 C C . LYS A 1 240 ? 18.25 5.371 16.547 1 97.75 240 LYS A C 1
ATOM 1789 O O . LYS A 1 240 ? 18.797 4.266 16.547 1 97.75 240 LYS A O 1
ATOM 1794 N N . ALA A 1 241 ? 17.609 5.879 15.508 1 97.94 241 ALA A N 1
ATOM 1795 C CA . ALA A 1 241 ? 17.875 5.305 14.188 1 97.94 241 ALA A CA 1
ATOM 1796 C C . ALA A 1 241 ? 19.375 5.348 13.875 1 97.94 241 ALA A C 1
ATOM 1798 O O . ALA A 1 241 ? 20.047 6.344 14.148 1 97.94 241 ALA A O 1
ATOM 1799 N N . LYS A 1 242 ? 19.875 4.309 13.305 1 97.56 242 LYS A N 1
ATOM 1800 C CA . LYS A 1 242 ? 21.312 4.215 13.047 1 97.56 242 LYS A CA 1
ATOM 1801 C C . LYS A 1 242 ? 21.703 5.035 11.828 1 97.56 242 LYS A C 1
ATOM 1803 O O . LYS A 1 242 ? 22.812 5.582 11.766 1 97.56 242 LYS A O 1
ATOM 1808 N N . GLN A 1 243 ? 20.859 5.016 10.898 1 98.38 243 GLN A N 1
ATOM 1809 C CA . GLN A 1 243 ? 21.109 5.734 9.648 1 98.38 243 GLN A CA 1
ATOM 1810 C C . GLN A 1 243 ? 19.906 6.602 9.273 1 98.38 243 GLN A C 1
ATOM 1812 O O . GLN A 1 243 ? 18.781 6.109 9.18 1 98.38 243 GLN A O 1
ATOM 1817 N N . ILE A 1 244 ? 20.172 7.875 9.133 1 98.81 244 ILE A N 1
ATOM 1818 C CA . ILE A 1 244 ? 19.156 8.852 8.742 1 98.81 244 ILE A CA 1
ATOM 1819 C C . ILE A 1 244 ? 19.609 9.57 7.465 1 98.81 244 ILE A C 1
ATOM 1821 O O . ILE A 1 244 ? 20.484 10.438 7.512 1 98.81 244 ILE A O 1
ATOM 1825 N N . ILE A 1 245 ? 18.984 9.227 6.332 1 98.94 245 ILE A N 1
ATOM 1826 C CA . ILE A 1 245 ? 19.344 9.742 5.02 1 98.94 245 ILE A CA 1
ATOM 1827 C C . ILE A 1 245 ? 18.328 10.773 4.559 1 98.94 245 ILE A C 1
ATOM 1829 O O . ILE A 1 245 ? 17.141 10.461 4.41 1 98.94 245 ILE A O 1
ATOM 1833 N N . VAL A 1 246 ? 18.797 11.992 4.309 1 98.81 246 VAL A N 1
ATOM 1834 C CA . VAL A 1 246 ? 17.859 13.031 3.887 1 98.81 246 VAL A CA 1
ATOM 1835 C C . VAL A 1 246 ? 18.094 13.383 2.422 1 98.81 246 VAL A C 1
ATOM 1837 O O . VAL A 1 246 ? 19.25 13.391 1.959 1 98.81 246 VAL A O 1
ATOM 1840 N N . VAL A 1 247 ? 17.016 13.586 1.707 1 98.69 247 VAL A N 1
ATOM 1841 C CA . VAL A 1 247 ? 17.047 13.977 0.301 1 98.69 247 VAL A CA 1
ATOM 1842 C C . VAL A 1 247 ? 16.344 15.328 0.123 1 98.69 247 VAL A C 1
ATOM 1844 O O . VAL A 1 247 ? 15.195 15.5 0.522 1 98.69 247 VAL A O 1
ATOM 1847 N N . ASP A 1 248 ? 17 16.281 -0.405 1 97.75 248 ASP A N 1
ATOM 1848 C CA . ASP A 1 248 ? 16.484 17.609 -0.705 1 97.75 248 ASP A CA 1
ATOM 1849 C C . ASP A 1 248 ? 17.312 18.297 -1.783 1 97.75 248 ASP A C 1
ATOM 1851 O O . ASP A 1 248 ? 18.391 17.812 -2.129 1 97.75 248 ASP A O 1
ATOM 1855 N N . ARG A 1 249 ? 16.734 19.297 -2.398 1 95.94 249 ARG A N 1
ATOM 1856 C CA . ARG A 1 249 ? 17.5 20.047 -3.395 1 95.94 249 ARG A CA 1
ATOM 1857 C C . ARG A 1 249 ? 18.188 21.266 -2.764 1 95.94 249 ARG A C 1
ATOM 1859 O O . ARG A 1 249 ? 19.062 21.875 -3.383 1 95.94 249 ARG A O 1
ATOM 1866 N N . ASN A 1 250 ? 17.734 21.688 -1.562 1 96.69 250 ASN A N 1
ATOM 1867 C CA . ASN A 1 250 ? 18.203 22.891 -0.885 1 96.69 250 ASN A CA 1
ATOM 1868 C C . ASN A 1 250 ? 19.391 22.594 0.024 1 96.69 250 ASN A C 1
ATOM 1870 O O . ASN A 1 250 ? 19.234 21.969 1.074 1 96.69 250 ASN A O 1
ATOM 1874 N N . GLU A 1 251 ? 20.562 23.172 -0.266 1 97.31 251 GLU A N 1
ATOM 1875 C CA . GLU A 1 251 ? 21.797 22.891 0.478 1 97.31 251 GLU A CA 1
ATOM 1876 C C . GLU A 1 251 ? 21.703 23.422 1.909 1 97.31 251 GLU A C 1
ATOM 1878 O O . GLU A 1 251 ? 22.219 22.797 2.836 1 97.31 251 GLU A O 1
ATOM 1883 N N . TYR A 1 252 ? 21.094 24.531 2.045 1 97 252 TYR A N 1
ATOM 1884 C CA . TYR A 1 252 ? 20.969 25.109 3.377 1 97 252 TYR A CA 1
ATOM 1885 C C . TYR A 1 252 ? 20.172 24.188 4.293 1 97 252 TYR A C 1
ATOM 1887 O O . TYR A 1 252 ? 20.578 23.922 5.43 1 97 252 TYR A O 1
ATOM 1895 N N . LYS A 1 253 ? 19.141 23.641 3.826 1 96.75 253 LYS A N 1
ATOM 1896 C CA . LYS A 1 253 ? 18.281 22.766 4.629 1 96.75 253 LYS A CA 1
ATOM 1897 C C . LYS A 1 253 ? 18.922 21.406 4.848 1 96.75 253 LYS A C 1
ATOM 1899 O O . LYS A 1 253 ? 18.734 20.781 5.898 1 96.75 253 LYS A O 1
ATOM 1904 N N . LEU A 1 254 ? 19.688 20.953 3.865 1 98.25 254 LEU A N 1
ATOM 1905 C CA . LEU A 1 254 ? 20.438 19.719 4.055 1 98.25 254 LEU A CA 1
ATOM 1906 C C . LEU A 1 254 ? 21.453 19.875 5.18 1 98.25 254 LEU A C 1
ATOM 1908 O O . LEU A 1 254 ? 21.594 18.984 6.023 1 98.25 254 LEU A O 1
ATOM 1912 N N . LYS A 1 255 ? 22.141 20.984 5.18 1 97.94 255 LYS A N 1
ATOM 1913 C CA . LYS A 1 255 ? 23.109 21.266 6.246 1 97.94 255 LYS A CA 1
ATOM 1914 C C . LYS A 1 255 ? 22.422 21.312 7.609 1 97.94 255 LYS A C 1
ATOM 1916 O O . LYS A 1 255 ? 22.938 20.75 8.586 1 97.94 255 LYS A O 1
ATOM 1921 N N . MET A 1 256 ? 21.266 21.953 7.641 1 96.88 256 MET A N 1
ATOM 1922 C CA . MET A 1 256 ? 20.5 22.016 8.875 1 96.88 256 MET A CA 1
ATOM 1923 C C . MET A 1 256 ? 20.125 20.609 9.352 1 96.88 256 MET A C 1
ATOM 1925 O O . MET A 1 256 ? 20.234 20.312 10.547 1 96.88 256 MET A O 1
ATOM 1929 N N . ALA A 1 257 ? 19.688 19.766 8.453 1 97.94 257 ALA A N 1
ATOM 1930 C CA . ALA A 1 257 ? 19.312 18.406 8.797 1 97.94 257 ALA A CA 1
ATOM 1931 C C . ALA A 1 257 ? 20.5 17.625 9.375 1 97.94 257 ALA A C 1
ATOM 1933 O O . ALA A 1 257 ? 20.344 16.875 10.344 1 97.94 257 ALA A O 1
ATOM 1934 N N . MET A 1 258 ? 21.672 17.828 8.828 1 98.19 258 MET A N 1
ATOM 1935 C CA . MET A 1 258 ? 22.875 17.172 9.32 1 98.19 258 MET A CA 1
ATOM 1936 C C . MET A 1 258 ? 23.188 17.609 10.75 1 98.19 258 MET A C 1
ATOM 1938 O O . MET A 1 258 ? 23.578 16.797 11.586 1 98.19 258 MET A O 1
ATOM 1942 N N . GLU A 1 259 ? 22.969 18.828 11.055 1 97.38 259 GLU A N 1
ATOM 1943 C CA . GLU A 1 259 ? 23.219 19.359 12.391 1 97.38 259 GLU A CA 1
ATOM 1944 C C . GLU A 1 259 ? 22.234 18.781 13.406 1 97.38 259 GLU A C 1
ATOM 1946 O O . GLU A 1 259 ? 22.531 18.719 14.594 1 97.38 259 GLU A O 1
ATOM 1951 N N . LEU A 1 260 ? 21.141 18.312 12.875 1 97.19 260 LEU A N 1
ATOM 1952 C CA . LEU A 1 260 ? 20.062 17.953 13.789 1 97.19 260 LEU A CA 1
ATOM 1953 C C . LEU A 1 260 ? 19.953 16.438 13.906 1 97.19 260 LEU A C 1
ATOM 1955 O O . LEU A 1 260 ? 19.125 15.93 14.672 1 97.19 260 LEU A O 1
ATOM 1959 N N . GLY A 1 261 ? 20.75 15.703 13.094 1 97.12 261 GLY A N 1
ATOM 1960 C CA . GLY A 1 261 ? 20.734 14.273 13.359 1 97.12 261 GLY A CA 1
ATOM 1961 C C . GLY A 1 261 ? 20.875 13.43 12.109 1 97.12 261 GLY A C 1
ATOM 1962 O O . GLY A 1 261 ? 21.156 12.234 12.188 1 97.12 261 GLY A O 1
ATOM 1963 N N . ALA A 1 262 ? 20.703 14 10.938 1 98.5 262 ALA A N 1
ATOM 1964 C CA . ALA A 1 262 ? 20.891 13.234 9.703 1 98.5 262 ALA A CA 1
ATOM 1965 C C . ALA A 1 262 ? 22.328 12.703 9.609 1 98.5 262 ALA A C 1
ATOM 1967 O O . ALA A 1 262 ? 23.266 13.383 9.992 1 98.5 262 ALA A O 1
ATOM 1968 N N . THR A 1 263 ? 22.438 11.516 9.094 1 98.69 263 THR A N 1
ATOM 1969 C CA . THR A 1 263 ? 23.75 10.898 8.953 1 98.69 263 THR A CA 1
ATOM 1970 C C . THR A 1 263 ? 24.281 11.07 7.527 1 98.69 263 THR A C 1
ATOM 1972 O O . THR A 1 263 ? 25.484 11.031 7.297 1 98.69 263 THR A O 1
ATOM 1975 N N . HIS A 1 264 ? 23.359 11.172 6.574 1 98.75 264 HIS A N 1
ATOM 1976 C CA . HIS A 1 264 ? 23.688 11.336 5.16 1 98.75 264 HIS A CA 1
ATOM 1977 C C . HIS A 1 264 ? 22.734 12.32 4.488 1 98.75 264 HIS A C 1
ATOM 1979 O O . HIS A 1 264 ? 21.562 12.414 4.867 1 98.75 264 HIS A O 1
ATOM 1985 N N . CYS A 1 265 ? 23.297 13.039 3.543 1 98.25 265 CYS A N 1
ATOM 1986 C CA . CYS A 1 265 ? 22.484 13.953 2.744 1 98.25 265 CYS A CA 1
ATOM 1987 C C . CYS A 1 265 ? 22.656 13.68 1.256 1 98.25 265 CYS A C 1
ATOM 1989 O O . CYS A 1 265 ? 23.766 13.352 0.80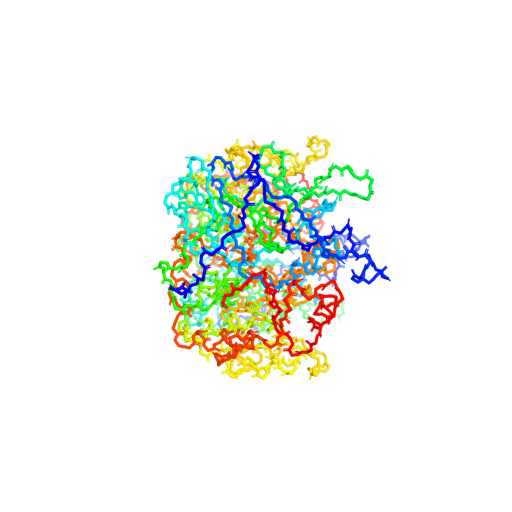6 1 98.25 265 CYS A O 1
ATOM 1991 N N . ILE A 1 266 ? 21.609 13.742 0.565 1 98.5 266 ILE A N 1
ATOM 1992 C CA . ILE A 1 266 ? 21.578 13.625 -0.888 1 98.5 266 ILE A CA 1
ATOM 1993 C C . ILE A 1 266 ? 20.922 14.859 -1.498 1 98.5 266 ILE A C 1
ATOM 1995 O O . ILE A 1 266 ? 19.766 15.164 -1.195 1 98.5 266 ILE A O 1
ATOM 1999 N N . ASN A 1 267 ? 21.703 15.594 -2.309 1 98.31 267 ASN A N 1
ATOM 2000 C CA . ASN A 1 267 ? 21.094 16.641 -3.123 1 98.31 267 ASN A CA 1
ATOM 2001 C C . ASN A 1 267 ? 20.531 16.094 -4.422 1 98.31 267 ASN A C 1
ATOM 2003 O O . ASN A 1 267 ? 21.281 15.68 -5.312 1 98.31 267 ASN A O 1
ATOM 2007 N N . SER A 1 268 ? 19.219 16.047 -4.539 1 96.12 268 SER A N 1
ATOM 2008 C CA . SER A 1 268 ? 18.547 15.391 -5.648 1 96.12 268 SER A CA 1
ATOM 2009 C C . SER A 1 268 ? 18.859 16.062 -6.977 1 96.12 268 SER A C 1
ATOM 2011 O O . SER A 1 268 ? 18.719 15.469 -8.039 1 96.12 268 SER A O 1
ATOM 2013 N N . GLU A 1 269 ? 19.344 17.328 -6.973 1 95.44 269 GLU A N 1
ATOM 2014 C CA . GLU A 1 269 ? 19.656 18.062 -8.188 1 95.44 269 GLU A CA 1
ATOM 2015 C C . GLU A 1 269 ? 21.094 17.828 -8.617 1 95.44 269 GLU A C 1
ATOM 2017 O O . GLU A 1 269 ? 21.5 18.203 -9.727 1 95.44 269 GLU A O 1
ATOM 2022 N N . LYS A 1 270 ? 21.844 17.203 -7.828 1 96.88 270 LYS A N 1
ATOM 2023 C CA . LYS A 1 270 ? 23.266 17.016 -8.117 1 96.88 270 LYS A CA 1
ATOM 2024 C C . LYS A 1 270 ? 23.594 15.531 -8.305 1 96.88 270 LYS A C 1
ATOM 2026 O O . LYS A 1 270 ? 24.766 15.141 -8.234 1 96.88 270 LYS A O 1
ATOM 2031 N N . LEU A 1 271 ? 22.625 14.727 -8.445 1 97.19 271 LEU A N 1
ATOM 2032 C CA . LEU A 1 271 ? 22.844 13.305 -8.695 1 97.19 271 LEU A CA 1
ATOM 2033 C C . LEU A 1 271 ? 23.422 13.078 -10.086 1 97.19 271 LEU A C 1
ATOM 2035 O O . LEU A 1 271 ? 23.141 13.836 -11.016 1 97.19 271 LEU A O 1
ATOM 2039 N N . PRO A 1 272 ? 24.266 12.047 -10.273 1 96.56 272 PRO A N 1
ATOM 2040 C CA . PRO A 1 272 ? 24.734 11.711 -11.617 1 96.56 272 PRO A CA 1
ATOM 2041 C C . PRO A 1 272 ? 23.594 11.406 -12.586 1 96.56 272 PRO A C 1
ATOM 2043 O O . PRO A 1 272 ? 22.516 11.008 -12.156 1 96.56 272 PRO A O 1
ATOM 2046 N N . GLU A 1 273 ? 23.859 11.57 -13.867 1 95.19 273 GLU A N 1
ATOM 2047 C CA . GLU A 1 273 ? 22.859 11.305 -14.891 1 95.19 273 GLU A CA 1
ATOM 2048 C C . GLU A 1 273 ? 22.359 9.867 -14.812 1 95.19 273 GLU A C 1
ATOM 2050 O O . GLU A 1 273 ? 23.141 8.93 -14.695 1 95.19 273 GLU A O 1
ATOM 2055 N N . GLY A 1 274 ? 21.078 9.75 -14.805 1 94.38 274 GLY A N 1
ATOM 2056 C CA . GLY A 1 274 ? 20.469 8.43 -14.836 1 94.38 274 GLY A CA 1
ATOM 2057 C C . GLY A 1 274 ? 20.266 7.832 -13.453 1 94.38 274 GLY A C 1
ATOM 2058 O O . GLY A 1 274 ? 19.609 6.793 -13.312 1 94.38 274 GLY A O 1
ATOM 2059 N N . VAL A 1 275 ? 20.781 8.469 -12.383 1 96.81 275 VAL A N 1
ATOM 2060 C CA . VAL A 1 275 ? 20.625 7.945 -11.031 1 96.81 275 VAL A CA 1
ATOM 2061 C C . VAL A 1 275 ? 19.438 8.617 -10.352 1 96.81 275 VAL A C 1
ATOM 2063 O O . VAL A 1 275 ? 19.359 9.852 -10.289 1 96.81 275 VAL A O 1
ATOM 2066 N N . THR A 1 276 ? 18.531 7.809 -9.898 1 96.88 276 THR A N 1
ATOM 2067 C CA . THR A 1 276 ? 17.359 8.336 -9.219 1 96.88 276 THR A CA 1
ATOM 2068 C C . THR A 1 276 ? 17.625 8.523 -7.73 1 96.88 276 THR A C 1
ATOM 2070 O O . THR A 1 276 ? 18.578 7.941 -7.191 1 96.88 276 THR A O 1
ATOM 2073 N N . PRO A 1 277 ? 16.828 9.328 -7.051 1 97.69 277 PRO A N 1
ATOM 2074 C CA . PRO A 1 277 ? 17 9.5 -5.609 1 97.69 277 PRO A CA 1
ATOM 2075 C C . PRO A 1 277 ? 16.891 8.188 -4.84 1 97.69 277 PRO A C 1
ATOM 2077 O O . PRO A 1 277 ? 17.656 7.949 -3.895 1 97.69 277 PRO A O 1
ATOM 2080 N N . SER A 1 278 ? 15.953 7.34 -5.227 1 97.69 278 SER A N 1
ATOM 2081 C CA . SER A 1 278 ? 15.797 6.062 -4.543 1 97.69 278 SER A CA 1
ATOM 2082 C C . SER A 1 278 ? 17.047 5.195 -4.699 1 97.69 278 SER A C 1
ATOM 2084 O O . SER A 1 278 ? 17.469 4.535 -3.75 1 97.69 278 SER A O 1
ATOM 2086 N N . GLN A 1 279 ? 17.625 5.203 -5.883 1 97.75 279 GLN A N 1
ATOM 2087 C CA . GLN A 1 279 ? 18.844 4.449 -6.121 1 97.75 279 GLN A CA 1
ATOM 2088 C C . GLN A 1 279 ? 20 4.977 -5.262 1 97.75 279 GLN A C 1
ATOM 2090 O O . GLN A 1 279 ? 20.781 4.195 -4.715 1 97.75 279 GLN A O 1
ATOM 2095 N N . ALA A 1 280 ? 20.094 6.316 -5.191 1 98.44 280 ALA A N 1
ATOM 2096 C CA . ALA A 1 280 ? 21.141 6.93 -4.363 1 98.44 280 ALA A CA 1
ATOM 2097 C C . ALA A 1 280 ? 20.969 6.535 -2.9 1 98.44 280 ALA A C 1
ATOM 2099 O O . ALA A 1 280 ? 21.953 6.258 -2.213 1 98.44 280 ALA A O 1
ATOM 2100 N N . VAL A 1 281 ? 19.75 6.473 -2.381 1 98.62 281 VAL A N 1
ATOM 2101 C CA . VAL A 1 281 ? 19.469 6.074 -1.005 1 98.62 281 VAL A CA 1
ATOM 2102 C C . VAL A 1 281 ? 19.859 4.609 -0.803 1 98.62 281 VAL A C 1
ATOM 2104 O O . VAL A 1 281 ? 20.547 4.27 0.164 1 98.62 281 VAL A O 1
ATOM 2107 N N . ARG A 1 282 ? 19.438 3.762 -1.692 1 97.62 282 ARG A N 1
ATOM 2108 C CA . ARG A 1 282 ? 19.688 2.33 -1.571 1 97.62 282 ARG A CA 1
ATOM 2109 C C . ARG A 1 282 ? 21.188 2.041 -1.567 1 97.62 282 ARG A C 1
ATOM 2111 O O . ARG A 1 282 ? 21.656 1.153 -0.849 1 97.62 282 ARG A O 1
ATOM 2118 N N . LYS A 1 283 ? 21.953 2.754 -2.381 1 97.62 283 LYS A N 1
ATOM 2119 C CA . LYS A 1 283 ? 23.406 2.564 -2.471 1 97.62 283 LYS A CA 1
ATOM 2120 C C . LYS A 1 283 ? 24.062 2.783 -1.117 1 97.62 283 LYS A C 1
ATOM 2122 O O . LYS A 1 283 ? 25.125 2.221 -0.846 1 97.62 283 LYS A O 1
ATOM 2127 N N . LEU A 1 284 ? 23.453 3.559 -0.243 1 97.75 284 LEU A N 1
ATOM 2128 C CA . LEU A 1 284 ? 24.016 3.877 1.061 1 97.75 284 LEU A CA 1
ATOM 2129 C C . LEU A 1 284 ? 23.672 2.801 2.084 1 97.75 284 LEU A C 1
ATOM 2131 O O . LEU A 1 284 ? 24.188 2.811 3.203 1 97.75 284 LEU A O 1
ATOM 2135 N N . THR A 1 285 ? 22.781 1.859 1.785 1 95.44 285 THR A N 1
ATOM 2136 C CA . THR A 1 285 ? 22.359 0.84 2.736 1 95.44 285 THR A CA 1
ATOM 2137 C C . THR A 1 285 ? 23.094 -0.472 2.492 1 95.44 285 THR A C 1
ATOM 2139 O O . THR A 1 285 ? 23.609 -0.708 1.396 1 95.44 285 THR A O 1
ATOM 2142 N N . PRO A 1 286 ? 23.188 -1.29 3.527 1 89.19 286 PRO A N 1
ATOM 2143 C CA . PRO A 1 286 ? 23.859 -2.58 3.334 1 89.19 286 PRO A CA 1
ATOM 2144 C C . PRO A 1 286 ? 23.203 -3.418 2.234 1 89.19 286 PRO A C 1
ATOM 2146 O O . PRO A 1 286 ? 21.984 -3.596 2.227 1 89.19 286 PRO A O 1
ATOM 2149 N N . LYS A 1 287 ? 24.016 -3.887 1.257 1 89 287 LYS A N 1
ATOM 2150 C CA . LYS A 1 287 ? 23.609 -4.734 0.142 1 89 287 LYS A CA 1
ATOM 2151 C C . LYS A 1 287 ? 22.609 -4.016 -0.757 1 89 287 LYS A C 1
ATOM 2153 O O . LYS A 1 287 ? 21.875 -4.656 -1.51 1 89 287 LYS A O 1
ATOM 2158 N N . GLU A 1 288 ? 22.422 -2.705 -0.51 1 93.31 288 GLU A N 1
ATOM 2159 C CA . GLU A 1 288 ? 21.594 -1.83 -1.334 1 93.31 288 GLU A CA 1
ATOM 2160 C C . GLU A 1 288 ? 20.141 -2.264 -1.301 1 93.31 288 GLU A C 1
ATOM 2162 O O . GLU A 1 288 ? 19.438 -2.184 -2.312 1 93.31 288 GLU A O 1
ATOM 2167 N N . VAL A 1 289 ? 19.688 -2.734 -0.14 1 90.69 289 VAL A N 1
ATOM 2168 C CA . VAL A 1 289 ? 18.344 -3.326 -0.046 1 90.69 289 VAL A CA 1
ATOM 2169 C C . VAL A 1 289 ? 17.312 -2.232 0.219 1 90.69 289 VAL A C 1
ATOM 2171 O O . VAL A 1 289 ? 16.109 -2.449 0.041 1 90.69 289 VAL A O 1
ATOM 2174 N N . GLY A 1 290 ? 17.734 -1.064 0.689 1 95.19 290 GLY A N 1
ATOM 2175 C CA . GLY A 1 290 ? 16.828 0.009 1.027 1 95.19 290 GLY A CA 1
ATOM 2176 C C . GLY A 1 290 ? 16.734 0.279 2.518 1 95.19 290 GLY A C 1
ATOM 2177 O O . GLY A 1 290 ? 17.484 -0.312 3.303 1 95.19 290 GLY A O 1
ATOM 2178 N N . VAL A 1 291 ? 15.914 1.205 2.912 1 97.44 291 VAL A N 1
ATOM 2179 C CA . VAL A 1 291 ? 15.828 1.646 4.301 1 97.44 291 VAL A CA 1
ATOM 2180 C C . VAL A 1 291 ? 14.648 0.955 4.988 1 97.44 291 VAL A C 1
ATOM 2182 O O . VAL A 1 291 ? 13.734 0.47 4.32 1 97.44 291 VAL A O 1
ATOM 2185 N N . ASP A 1 292 ? 14.648 0.986 6.316 1 95.81 292 ASP A N 1
ATOM 2186 C CA . ASP A 1 292 ? 13.617 0.358 7.133 1 95.81 292 ASP A CA 1
ATOM 2187 C C . ASP A 1 292 ? 12.352 1.211 7.164 1 95.81 292 ASP A C 1
ATOM 2189 O O . ASP A 1 292 ? 11.266 0.714 7.488 1 95.81 292 ASP A O 1
ATOM 2193 N N . ALA A 1 293 ? 12.492 2.443 6.891 1 97.75 293 ALA A N 1
ATOM 2194 C CA . ALA A 1 293 ? 11.367 3.371 6.809 1 97.75 293 ALA A CA 1
ATOM 2195 C C . ALA A 1 293 ? 11.672 4.52 5.852 1 97.75 293 ALA A C 1
ATOM 2197 O O . ALA A 1 293 ? 12.82 4.973 5.762 1 97.75 293 ALA A O 1
ATOM 2198 N N . SER A 1 294 ? 10.695 4.957 5.148 1 98.5 294 SER A N 1
ATOM 2199 C CA . SER A 1 294 ? 10.82 6.074 4.219 1 98.5 294 SER A CA 1
ATOM 2200 C C . SER A 1 294 ? 9.711 7.102 4.43 1 98.5 294 SER A C 1
ATOM 2202 O O . SER A 1 294 ? 8.531 6.75 4.453 1 98.5 294 SER A O 1
ATOM 2204 N N . ILE A 1 295 ? 10.078 8.359 4.605 1 98.5 295 ILE A N 1
ATOM 2205 C CA . ILE A 1 295 ? 9.133 9.445 4.836 1 98.5 295 ILE A CA 1
ATOM 2206 C C . ILE A 1 295 ? 9.172 10.422 3.662 1 98.5 295 ILE A C 1
ATOM 2208 O O . ILE A 1 295 ? 10.234 10.945 3.314 1 98.5 295 ILE A O 1
ATOM 2212 N N . GLU A 1 296 ? 8.07 10.664 3.021 1 97.12 296 GLU A N 1
ATOM 2213 C CA . GLU A 1 296 ? 7.969 11.656 1.956 1 97.12 296 GLU A CA 1
ATOM 2214 C C . GLU A 1 296 ? 7.309 12.938 2.457 1 97.12 296 GLU A C 1
ATOM 2216 O O . GLU A 1 296 ? 6.133 12.93 2.826 1 97.12 296 GLU A O 1
ATOM 2221 N N . SER A 1 297 ? 8.047 14.008 2.51 1 95.62 297 SER A N 1
ATOM 2222 C CA . SER A 1 297 ? 7.539 15.266 3.047 1 95.62 297 SER A CA 1
ATOM 2223 C C . SER A 1 297 ? 7.762 16.406 2.07 1 95.62 297 SER A C 1
ATOM 2225 O O . SER A 1 297 ? 7.629 17.578 2.441 1 95.62 297 SER A O 1
ATOM 2227 N N . SER A 1 298 ? 8.109 16.141 0.86 1 92.25 298 SER A N 1
ATOM 2228 C CA . SER A 1 298 ? 8.391 17.188 -0.114 1 92.25 298 SER A CA 1
ATOM 2229 C C . SER A 1 298 ? 7.117 17.688 -0.775 1 92.25 298 SER A C 1
ATOM 2231 O O . SER A 1 298 ? 7.051 18.844 -1.215 1 92.25 298 SER A O 1
ATOM 2233 N N . GLY A 1 299 ? 6.199 16.812 -0.957 1 87.38 299 GLY A N 1
ATOM 2234 C CA . GLY A 1 299 ? 4.953 17.156 -1.621 1 87.38 299 GLY A CA 1
ATOM 2235 C C . GLY A 1 299 ? 5.043 17.078 -3.133 1 87.38 299 GLY A C 1
ATOM 2236 O O . GLY A 1 299 ? 4.152 17.562 -3.838 1 87.38 299 GLY A O 1
ATOM 2237 N N . TYR A 1 300 ? 6.102 16.547 -3.611 1 85 300 TYR A N 1
ATOM 2238 C CA . TYR A 1 300 ? 6.227 16.359 -5.055 1 85 300 TYR A CA 1
ATOM 2239 C C . TYR A 1 300 ? 5.914 14.914 -5.441 1 85 300 TYR A C 1
ATOM 2241 O O . TYR A 1 300 ? 6.406 13.977 -4.812 1 85 300 TYR A O 1
ATOM 2249 N N . ASP A 1 301 ? 5.109 14.781 -6.496 1 80.75 301 ASP A N 1
ATOM 2250 C CA . ASP A 1 301 ? 4.578 13.484 -6.91 1 80.75 301 ASP A CA 1
ATOM 2251 C C . ASP A 1 301 ? 5.707 12.5 -7.203 1 80.75 301 ASP A C 1
ATOM 2253 O O . ASP A 1 301 ? 5.641 11.336 -6.797 1 80.75 301 ASP A O 1
ATOM 2257 N N . VAL A 1 302 ? 6.742 12.953 -7.852 1 84.5 302 VAL A N 1
ATOM 2258 C CA . VAL A 1 302 ? 7.832 12.07 -8.258 1 84.5 302 VAL A CA 1
ATOM 2259 C C . VAL A 1 302 ? 8.516 11.484 -7.023 1 84.5 302 VAL A C 1
ATOM 2261 O O . VAL A 1 302 ? 8.961 10.336 -7.043 1 84.5 302 VAL A O 1
ATOM 2264 N N . PHE A 1 303 ? 8.523 12.211 -5.965 1 91.12 303 PHE A N 1
ATOM 2265 C CA . PHE A 1 303 ? 9.242 11.75 -4.785 1 91.12 303 PHE A CA 1
ATOM 2266 C C . PHE A 1 303 ? 8.398 10.766 -3.986 1 91.12 303 PHE A C 1
ATOM 2268 O O . PHE A 1 303 ? 8.922 10.039 -3.137 1 91.12 303 PHE A O 1
ATOM 2275 N N . MET A 1 304 ? 7.156 10.773 -4.207 1 92.06 304 MET A N 1
ATOM 2276 C CA . MET A 1 304 ? 6.34 9.75 -3.559 1 92.06 304 MET A CA 1
ATOM 2277 C C . MET A 1 304 ? 6.734 8.359 -4.035 1 92.06 304 MET A C 1
ATOM 2279 O O . MET A 1 304 ? 6.941 7.453 -3.223 1 92.06 304 MET A O 1
ATOM 2283 N N . ASN A 1 305 ? 6.855 8.258 -5.316 1 94 305 ASN A N 1
ATOM 2284 C CA . ASN A 1 305 ? 7.305 6.992 -5.887 1 94 305 ASN A CA 1
ATOM 2285 C C . ASN A 1 305 ? 8.742 6.672 -5.48 1 94 305 ASN A C 1
ATOM 2287 O O . ASN A 1 305 ? 9.055 5.527 -5.152 1 94 305 ASN A O 1
ATOM 2291 N N . GLU A 1 306 ? 9.586 7.648 -5.484 1 96.06 306 GLU A N 1
ATOM 2292 C CA . GLU A 1 306 ? 10.984 7.461 -5.113 1 96.06 306 GLU A CA 1
ATOM 2293 C C . GLU A 1 306 ? 11.109 7.035 -3.652 1 96.06 306 GLU A C 1
ATOM 2295 O O . GLU A 1 306 ? 11.961 6.203 -3.314 1 96.06 306 GLU A O 1
ATOM 2300 N N . ALA A 1 307 ? 10.289 7.609 -2.824 1 97.19 307 ALA A N 1
ATOM 2301 C CA . ALA A 1 307 ? 10.312 7.23 -1.413 1 97.19 307 ALA A CA 1
ATOM 2302 C C . ALA A 1 307 ? 9.93 5.766 -1.231 1 97.19 307 ALA A C 1
ATOM 2304 O O . ALA A 1 307 ? 10.57 5.047 -0.457 1 97.19 307 ALA A O 1
ATOM 2305 N N . MET A 1 308 ? 8.914 5.34 -1.909 1 96.19 308 MET A N 1
ATOM 2306 C CA . MET A 1 308 ? 8.516 3.938 -1.832 1 96.19 308 MET A CA 1
ATOM 2307 C C . MET A 1 308 ? 9.633 3.025 -2.32 1 96.19 308 MET A C 1
ATOM 2309 O O . MET A 1 308 ? 9.945 2.02 -1.68 1 96.19 308 MET A O 1
ATOM 2313 N N . LYS A 1 309 ? 10.273 3.408 -3.402 1 96.38 309 LYS A N 1
ATOM 2314 C CA . LYS A 1 309 ? 11.305 2.582 -4.02 1 96.38 309 LYS A CA 1
ATOM 2315 C C . LYS A 1 309 ? 12.562 2.535 -3.152 1 96.38 309 LYS A C 1
ATOM 2317 O O . LYS A 1 309 ? 13.383 1.622 -3.287 1 96.38 309 LYS A O 1
ATOM 2322 N N . ALA A 1 310 ? 12.75 3.494 -2.283 1 97.56 310 ALA A N 1
ATOM 2323 C CA . ALA A 1 310 ? 13.922 3.561 -1.418 1 97.56 310 ALA A CA 1
ATOM 2324 C C . ALA A 1 310 ? 13.789 2.605 -0.235 1 97.56 310 ALA A C 1
ATOM 2326 O O . ALA A 1 310 ? 14.766 2.33 0.463 1 97.56 310 ALA A O 1
ATOM 2327 N N . ALA A 1 311 ? 12.633 2.121 0.04 1 96 311 ALA A N 1
ATOM 2328 C CA . ALA A 1 311 ? 12.344 1.307 1.217 1 96 311 ALA A CA 1
ATOM 2329 C C . ALA A 1 311 ? 12.555 -0.176 0.923 1 96 311 ALA A C 1
ATOM 2331 O O . ALA A 1 311 ? 12.477 -0.604 -0.23 1 96 311 ALA A O 1
ATOM 2332 N N . ILE A 1 312 ? 12.828 -0.908 1.989 1 91.69 312 ILE A N 1
ATOM 2333 C CA . ILE A 1 312 ? 12.945 -2.355 1.851 1 91.69 312 ILE A CA 1
ATOM 2334 C C . ILE A 1 312 ? 11.594 -2.939 1.423 1 91.69 312 ILE A C 1
ATOM 2336 O O . ILE A 1 312 ? 10.578 -2.727 2.088 1 91.69 312 ILE A O 1
ATOM 2340 N N . HIS A 1 313 ? 11.656 -3.656 0.426 1 86.31 313 HIS A N 1
ATOM 2341 C CA . HIS A 1 313 ? 10.438 -4.191 -0.172 1 86.31 313 HIS A CA 1
ATOM 2342 C C . HIS A 1 313 ? 9.688 -5.086 0.81 1 86.31 313 HIS A C 1
ATOM 2344 O O . HIS A 1 313 ? 10.289 -5.965 1.437 1 86.31 313 HIS A O 1
ATOM 2350 N N . GLY A 1 314 ? 8.383 -4.727 0.917 1 85.25 314 GLY A N 1
ATOM 2351 C CA . GLY A 1 314 ? 7.484 -5.586 1.674 1 85.25 314 GLY A CA 1
ATOM 2352 C C . GLY A 1 314 ? 7.625 -5.418 3.176 1 85.25 314 GLY A C 1
ATOM 2353 O O . GLY A 1 314 ? 6.742 -5.82 3.934 1 85.25 314 GLY A O 1
ATOM 2354 N N . LYS A 1 315 ? 8.719 -4.922 3.572 1 86.25 315 LYS A N 1
ATOM 2355 C CA . LYS A 1 315 ? 8.984 -4.812 5.004 1 86.25 315 LYS A CA 1
ATOM 2356 C C . LYS A 1 315 ? 8.766 -3.383 5.496 1 86.25 315 LYS A C 1
ATOM 2358 O O . LYS A 1 315 ? 8.078 -3.166 6.5 1 86.25 315 LYS A O 1
ATOM 2363 N N . ALA A 1 316 ? 9.336 -2.51 4.824 1 93.38 316 ALA A N 1
ATOM 2364 C CA . ALA A 1 316 ? 9.398 -1.126 5.285 1 93.38 316 ALA A CA 1
ATOM 2365 C C . ALA A 1 316 ? 8.109 -0.381 4.945 1 93.38 316 ALA A C 1
ATOM 2367 O O . ALA A 1 316 ? 7.465 -0.673 3.936 1 93.38 316 ALA A O 1
ATOM 2368 N N . LYS A 1 317 ? 7.758 0.542 5.77 1 93.94 317 LYS A N 1
ATOM 2369 C CA . LYS A 1 317 ? 6.637 1.436 5.496 1 93.94 317 LYS A CA 1
ATOM 2370 C C . LYS A 1 317 ? 7.113 2.746 4.875 1 93.94 317 LYS A C 1
ATOM 2372 O O . LYS A 1 317 ? 8.141 3.293 5.285 1 93.94 317 LYS A O 1
ATOM 2377 N N . THR A 1 318 ? 6.453 3.143 3.91 1 97.06 318 THR A N 1
ATOM 2378 C CA . THR A 1 318 ? 6.605 4.48 3.35 1 97.06 318 THR A CA 1
ATOM 2379 C C . THR A 1 318 ? 5.457 5.387 3.787 1 97.06 318 THR A C 1
ATOM 2381 O O . THR A 1 318 ? 4.289 5.086 3.529 1 97.06 318 THR A O 1
ATOM 2384 N N . VAL A 1 319 ? 5.77 6.48 4.426 1 97.25 319 VAL A N 1
ATOM 2385 C CA . VAL A 1 319 ? 4.766 7.406 4.938 1 97.25 319 VAL A CA 1
ATOM 2386 C C . VAL A 1 319 ? 4.734 8.664 4.074 1 97.25 319 VAL A C 1
ATOM 2388 O O . VAL A 1 319 ? 5.746 9.367 3.953 1 97.25 319 VAL A O 1
ATOM 2391 N N . ILE A 1 320 ? 3.607 8.938 3.49 1 95.81 320 ILE A N 1
ATOM 2392 C CA . ILE A 1 320 ? 3.438 10.117 2.652 1 95.81 320 ILE A CA 1
ATOM 2393 C C . ILE A 1 320 ? 2.809 11.242 3.469 1 95.81 320 ILE A C 1
ATOM 2395 O O . ILE A 1 320 ? 1.655 11.141 3.895 1 95.81 320 ILE A O 1
ATOM 2399 N N . THR A 1 321 ? 3.576 12.305 3.633 1 94.75 321 THR A N 1
ATOM 2400 C CA . THR A 1 321 ? 3.086 13.422 4.426 1 94.75 321 THR A CA 1
ATOM 2401 C C . THR A 1 321 ? 2.969 14.68 3.568 1 94.75 321 THR A C 1
ATOM 2403 O O . THR A 1 321 ? 2.285 15.633 3.945 1 94.75 321 THR A O 1
ATOM 2406 N N . GLY A 1 322 ? 3.656 14.672 2.459 1 87.56 322 GLY A N 1
ATOM 2407 C CA . GLY A 1 322 ? 3.76 15.883 1.661 1 87.56 322 GLY A CA 1
ATOM 2408 C C . GLY A 1 322 ? 2.492 16.203 0.895 1 87.56 322 GLY A C 1
ATOM 2409 O O . GLY A 1 322 ? 1.944 15.344 0.201 1 87.56 322 GLY A O 1
ATOM 2410 N N . GLU A 1 323 ? 2.018 17.391 1.098 1 81.06 323 GLU A N 1
ATOM 2411 C CA . GLU A 1 323 ? 0.894 17.875 0.307 1 81.06 323 GLU A CA 1
ATOM 2412 C C . GLU A 1 323 ? 1.371 18.766 -0.84 1 81.06 323 GLU A C 1
ATOM 2414 O O . GLU A 1 323 ? 2.242 19.609 -0.652 1 81.06 323 GLU A O 1
ATOM 2419 N N . GLY A 1 324 ? 1.035 18.375 -2.014 1 73.94 324 GLY A N 1
ATOM 2420 C CA . GLY A 1 324 ? 1.442 19.156 -3.18 1 73.94 324 GLY A CA 1
ATOM 2421 C C . GLY A 1 324 ? 0.386 19.188 -4.266 1 73.94 324 GLY A C 1
ATOM 2422 O O . GLY A 1 324 ? -0.778 18.859 -4.02 1 73.94 324 GLY A O 1
ATOM 2423 N N . ILE A 1 325 ? 0.834 19.938 -5.258 1 68.19 325 ILE A N 1
ATOM 2424 C CA . ILE A 1 325 ? -0.011 20.016 -6.445 1 68.19 325 ILE A CA 1
ATOM 2425 C C . ILE A 1 325 ? 0.268 18.812 -7.348 1 68.19 325 ILE A C 1
ATOM 2427 O O . ILE A 1 325 ? 1.39 18.625 -7.824 1 68.19 325 ILE A O 1
ATOM 2431 N N . TYR A 1 326 ? -0.766 18.047 -7.375 1 69.38 326 TYR A N 1
ATOM 2432 C CA . TYR A 1 326 ? -0.594 16.844 -8.18 1 69.38 326 TYR A CA 1
ATOM 2433 C C . TYR A 1 326 ? -1.473 16.875 -9.422 1 69.38 326 TYR A C 1
ATOM 2435 O O . TYR A 1 326 ? -2.527 17.516 -9.422 1 69.38 326 TYR A O 1
ATOM 2443 N N . GLU A 1 327 ? -0.938 16.25 -10.445 1 68.12 327 GLU A N 1
ATOM 2444 C CA . GLU A 1 327 ? -1.707 16.156 -11.68 1 68.12 327 GLU A CA 1
ATOM 2445 C C . GLU A 1 327 ? -3.033 15.445 -11.453 1 68.12 327 GLU A C 1
ATOM 2447 O O . GLU A 1 327 ? -3.055 14.312 -10.969 1 68.12 327 GLU A O 1
ATOM 2452 N N . ASN A 1 328 ? -4.141 16.109 -11.734 1 73.56 328 ASN A N 1
ATOM 2453 C CA . ASN A 1 328 ? -5.488 15.562 -11.625 1 73.56 328 ASN A CA 1
ATOM 2454 C C . ASN A 1 328 ? -5.801 15.125 -10.195 1 73.56 328 ASN A C 1
ATOM 2456 O O . ASN A 1 328 ? -6.578 14.188 -9.984 1 73.56 328 ASN A O 1
ATOM 2460 N N . ASP A 1 329 ? -5.047 15.648 -9.289 1 81.25 329 ASP A N 1
ATOM 2461 C CA . ASP A 1 329 ? -5.246 15.375 -7.871 1 81.25 329 ASP A CA 1
ATOM 2462 C C . ASP A 1 329 ? -5 13.906 -7.555 1 81.25 329 ASP A C 1
ATOM 2464 O O . ASP A 1 329 ? -5.738 13.297 -6.777 1 81.25 329 ASP A O 1
ATOM 2468 N N . ARG A 1 330 ? -4.012 13.367 -8.281 1 86.62 330 ARG A N 1
ATOM 2469 C CA . ARG A 1 330 ? -3.701 11.953 -8.102 1 86.62 330 ARG A CA 1
ATOM 2470 C C . ARG A 1 330 ? -2.232 11.758 -7.73 1 86.62 330 ARG A C 1
ATOM 2472 O O . ARG A 1 330 ? -1.38 12.562 -8.109 1 86.62 330 ARG A O 1
ATOM 2479 N N . ILE A 1 331 ? -2.041 10.695 -6.969 1 87 331 ILE A N 1
ATOM 2480 C CA . ILE A 1 331 ? -0.678 10.234 -6.73 1 87 331 ILE A CA 1
ATOM 2481 C C . ILE A 1 331 ? -0.448 8.906 -7.449 1 87 331 ILE A C 1
ATOM 2483 O O . ILE A 1 331 ? -1.382 8.125 -7.633 1 87 331 ILE A O 1
ATOM 2487 N N . PHE A 1 332 ? 0.798 8.68 -7.855 1 88.25 332 PHE A N 1
ATOM 2488 C CA . PHE A 1 332 ? 1.072 7.488 -8.641 1 88.25 332 PHE A CA 1
ATOM 2489 C C . PHE A 1 332 ? 2.289 6.75 -8.102 1 88.25 332 PHE A C 1
ATOM 2491 O O . PHE A 1 332 ? 3.168 7.359 -7.488 1 88.25 332 PHE A O 1
ATOM 2498 N N . PHE A 1 333 ? 2.342 5.43 -8.305 1 91.31 333 PHE A N 1
ATOM 2499 C CA . PHE A 1 333 ? 3.463 4.539 -8.031 1 91.31 333 PHE A CA 1
ATOM 2500 C C . PHE A 1 333 ? 3.719 3.605 -9.211 1 91.31 333 PHE A C 1
ATOM 2502 O O . PHE A 1 333 ? 2.787 3.238 -9.93 1 91.31 333 PHE A O 1
ATOM 2509 N N . ASP A 1 334 ? 4.977 3.35 -9.445 1 90.75 334 ASP A N 1
ATOM 2510 C CA . ASP A 1 334 ? 5.262 2.283 -10.406 1 90.75 334 ASP A CA 1
ATOM 2511 C C . ASP A 1 334 ? 4.605 0.972 -9.977 1 90.75 334 ASP A C 1
ATOM 2513 O O . ASP A 1 334 ? 4.828 0.498 -8.859 1 90.75 334 ASP A O 1
ATOM 2517 N N . PHE A 1 335 ? 3.859 0.393 -10.859 1 87.44 335 PHE A N 1
ATOM 2518 C CA . PHE A 1 335 ? 2.992 -0.727 -10.516 1 87.44 335 PHE A CA 1
ATOM 2519 C C . PHE A 1 335 ? 3.814 -1.923 -10.047 1 87.44 335 PHE A C 1
ATOM 2521 O O . PHE A 1 335 ? 3.521 -2.518 -9.008 1 87.44 335 PHE A O 1
ATOM 2528 N N . LYS A 1 336 ? 4.82 -2.314 -10.766 1 85.06 336 LYS A N 1
ATOM 2529 C CA . LYS A 1 336 ? 5.617 -3.492 -10.438 1 85.06 336 LYS A CA 1
ATOM 2530 C C . LYS A 1 336 ? 6.262 -3.35 -9.055 1 85.06 336 LYS A C 1
ATOM 2532 O O . LYS A 1 336 ? 6.195 -4.266 -8.234 1 85.06 336 LYS A O 1
ATOM 2537 N N . ASP A 1 337 ? 6.832 -2.141 -8.867 1 88.62 337 ASP A N 1
ATOM 2538 C CA . ASP A 1 337 ? 7.461 -1.885 -7.574 1 88.62 337 ASP A CA 1
ATOM 2539 C C . ASP A 1 337 ? 6.43 -1.921 -6.445 1 88.62 337 ASP A C 1
ATOM 2541 O O . ASP A 1 337 ? 6.719 -2.41 -5.352 1 88.62 337 ASP A O 1
ATOM 2545 N N . PHE A 1 338 ? 5.32 -1.441 -6.754 1 91.75 338 PHE A N 1
ATOM 2546 C CA . PHE A 1 338 ? 4.266 -1.404 -5.746 1 91.75 338 PHE A CA 1
ATOM 2547 C C . PHE A 1 338 ? 3.777 -2.811 -5.422 1 91.75 338 PHE A C 1
ATOM 2549 O O . PHE A 1 338 ? 3.697 -3.191 -4.254 1 91.75 338 PHE A O 1
ATOM 2556 N N . LEU A 1 339 ? 3.463 -3.572 -6.375 1 89.94 339 LEU A N 1
ATOM 2557 C CA . LEU A 1 339 ? 2.965 -4.926 -6.168 1 89.94 339 LEU A CA 1
ATOM 2558 C C . LEU A 1 339 ? 3.992 -5.777 -5.43 1 89.94 339 LEU A C 1
ATOM 2560 O O . LEU A 1 339 ? 3.631 -6.613 -4.594 1 89.94 339 LEU A O 1
ATOM 2564 N N . PHE A 1 340 ? 5.273 -5.555 -5.77 1 84.44 340 PHE A N 1
ATOM 2565 C CA . PHE A 1 340 ? 6.34 -6.371 -5.203 1 84.44 340 PHE A CA 1
ATOM 2566 C C . PHE A 1 340 ? 6.758 -5.84 -3.836 1 84.44 340 PHE A C 1
ATOM 2568 O O . PHE A 1 340 ? 7.926 -5.953 -3.453 1 84.44 340 PHE A O 1
ATOM 2575 N N . GLY A 1 341 ? 5.816 -5.223 -3.16 1 82.06 341 GLY A N 1
ATOM 2576 C CA . GLY A 1 341 ? 6.121 -4.965 -1.762 1 82.06 341 GLY A CA 1
ATOM 2577 C C . GLY A 1 341 ? 5.918 -3.516 -1.364 1 82.06 341 GLY A C 1
ATOM 2578 O O . GLY A 1 341 ? 6.488 -3.053 -0.375 1 82.06 341 GLY A O 1
ATOM 2579 N N . GLY A 1 342 ? 5.242 -2.814 -2.104 1 92.06 342 GLY A N 1
ATOM 2580 C CA . GLY A 1 342 ? 4.863 -1.484 -1.652 1 92.06 342 GLY A CA 1
ATOM 2581 C C . GLY A 1 342 ? 4 -1.501 -0.405 1 92.06 342 GLY A C 1
ATOM 2582 O O . GLY A 1 342 ? 3.119 -2.352 -0.265 1 92.06 342 GLY A O 1
ATOM 2583 N N . ASN A 1 343 ? 4.34 -0.754 0.548 1 94.69 343 ASN A N 1
ATOM 2584 C CA . ASN A 1 343 ? 3.604 -0.493 1.779 1 94.69 343 ASN A CA 1
ATOM 2585 C C . ASN A 1 343 ? 3.566 0.998 2.105 1 94.69 343 ASN A C 1
ATOM 2587 O O . ASN A 1 343 ? 4.5 1.529 2.709 1 94.69 343 ASN A O 1
ATOM 2591 N N . VAL A 1 344 ? 2.465 1.585 1.713 1 95.75 344 VAL A N 1
ATOM 2592 C CA . VAL A 1 344 ? 2.416 3.043 1.731 1 95.75 344 VAL A CA 1
ATOM 2593 C C . VAL A 1 344 ? 1.211 3.512 2.543 1 95.75 344 VAL A C 1
ATOM 2595 O O . VAL A 1 344 ? 0.11 2.975 2.396 1 95.75 344 VAL A O 1
ATOM 2598 N N . VAL A 1 345 ? 1.437 4.547 3.383 1 95.44 345 VAL A N 1
ATOM 2599 C CA . VAL A 1 345 ? 0.357 5.102 4.195 1 95.44 345 VAL A CA 1
ATOM 2600 C C . VAL A 1 345 ? 0.335 6.621 4.059 1 95.44 345 VAL A C 1
ATOM 2602 O O . VAL A 1 345 ? 1.388 7.258 3.967 1 95.44 345 VAL A O 1
ATOM 2605 N N . GLY A 1 346 ? -0.844 7.07 3.953 1 93.94 346 GLY A N 1
ATOM 2606 C CA . GLY A 1 346 ? -1.025 8.508 4.074 1 93.94 346 GLY A CA 1
ATOM 2607 C C . GLY A 1 346 ? -1.081 8.984 5.516 1 93.94 346 GLY A C 1
ATOM 2608 O O . GLY A 1 346 ? -1.497 8.234 6.406 1 93.94 346 GLY A O 1
ATOM 2609 N N . ASN A 1 347 ? -0.747 10.258 5.602 1 89.81 347 ASN A N 1
ATOM 2610 C CA . ASN A 1 347 ? -0.598 10.773 6.957 1 89.81 347 ASN A CA 1
ATOM 2611 C C . ASN A 1 347 ? -1.06 12.227 7.059 1 89.81 347 ASN A C 1
ATOM 2613 O O . ASN A 1 347 ? -0.692 13.055 6.227 1 89.81 347 ASN A O 1
ATOM 2617 N N . VAL A 1 348 ? -1.86 12.422 8.047 1 90.62 348 VAL A N 1
ATOM 2618 C CA . VAL A 1 348 ? -2.225 13.766 8.469 1 90.62 348 VAL A CA 1
ATOM 2619 C C . VAL A 1 348 ? -1.865 13.969 9.938 1 90.62 348 VAL A C 1
ATOM 2621 O O . VAL A 1 348 ? -2.248 13.164 10.789 1 90.62 348 VAL A O 1
ATOM 2624 N N . THR A 1 349 ? -1.065 14.938 10.164 1 93.12 349 THR A N 1
ATOM 2625 C CA . THR A 1 349 ? -0.629 15.336 11.5 1 93.12 349 THR A CA 1
ATOM 2626 C C . THR A 1 349 ? 0.093 14.188 12.195 1 93.12 349 THR A C 1
ATOM 2628 O O . THR A 1 349 ? -0.009 14.031 13.414 1 93.12 349 THR A O 1
ATOM 2631 N N . GLY A 1 350 ? 0.675 13.258 11.438 1 93.31 350 GLY A N 1
ATOM 2632 C CA . GLY A 1 350 ? 1.567 12.234 11.961 1 93.31 350 GLY A CA 1
ATOM 2633 C C . GLY A 1 350 ? 0.839 11.125 12.703 1 93.31 350 GLY A C 1
ATOM 2634 O O . GLY A 1 350 ? 1.406 10.492 13.594 1 93.31 350 GLY A O 1
ATOM 2635 N N . ARG A 1 351 ? -0.469 11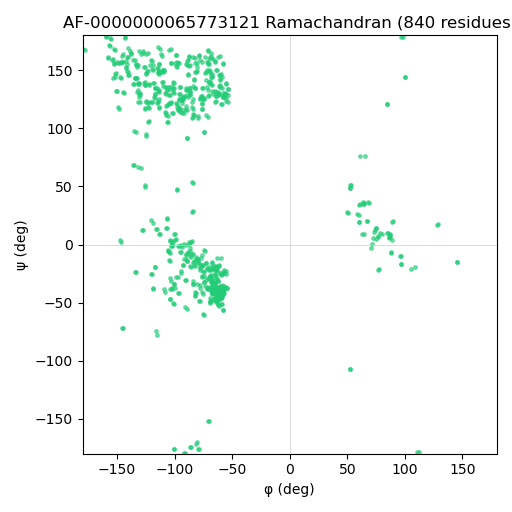.062 12.531 1 94 351 ARG A N 1
ATOM 2636 C CA . ARG A 1 351 ? -1.312 10.102 13.234 1 94 351 ARG A CA 1
ATOM 2637 C C . ARG A 1 351 ? -1.355 10.406 14.727 1 94 351 ARG A C 1
ATOM 2639 O O . ARG A 1 351 ? -1.644 9.523 15.539 1 94 351 ARG A O 1
ATOM 2646 N N . VAL A 1 352 ? -1.043 11.57 15.094 1 95.5 352 VAL A N 1
ATOM 2647 C CA . VAL A 1 352 ? -1.033 11.969 16.5 1 95.5 352 VAL A CA 1
ATOM 2648 C C . VAL A 1 352 ? -2.463 12.195 16.984 1 95.5 352 VAL A C 1
ATOM 2650 O O . VAL A 1 352 ? -3.18 13.039 16.438 1 95.5 352 VAL A O 1
ATOM 2653 N N . ARG A 1 353 ? -2.918 11.492 18 1 95.25 353 ARG A N 1
ATOM 2654 C CA . ARG A 1 353 ? -4.223 11.656 18.625 1 95.25 353 ARG A CA 1
ATOM 2655 C C . ARG A 1 353 ? -4.156 12.656 19.766 1 95.25 353 ARG A C 1
ATOM 2657 O O . ARG A 1 353 ? -3.262 12.586 20.609 1 95.25 353 ARG A O 1
ATOM 2664 N N . ILE A 1 354 ? -5.051 13.508 19.781 1 94.06 354 ILE A N 1
ATOM 2665 C CA . ILE A 1 354 ? -4.941 14.742 20.547 1 94.06 354 ILE A CA 1
ATOM 2666 C C . ILE A 1 354 ? -4.957 14.43 22.047 1 94.06 354 ILE A C 1
ATOM 2668 O O . ILE A 1 354 ? -4.363 15.156 22.844 1 94.06 354 ILE A O 1
ATOM 2672 N N . HIS A 1 355 ? -5.633 13.391 22.453 1 93.75 355 HIS A N 1
ATOM 2673 C CA . HIS A 1 355 ? -5.672 13.047 23.875 1 93.75 355 HIS A CA 1
ATOM 2674 C C . HIS A 1 355 ? -4.703 11.922 24.203 1 93.75 355 HIS A C 1
ATOM 2676 O O . HIS A 1 355 ? -4.035 11.953 25.234 1 93.75 355 HIS A O 1
ATOM 2682 N N . SER A 1 356 ? -4.527 11.031 23.297 1 95.44 356 SER A N 1
ATOM 2683 C CA . SER A 1 356 ? -3.801 9.797 23.578 1 95.44 356 SER A CA 1
ATOM 2684 C C . SER A 1 356 ? -2.311 9.953 23.281 1 95.44 356 SER A C 1
ATOM 2686 O O . SER A 1 356 ? -1.478 9.305 23.922 1 95.44 356 SER A O 1
ATOM 2688 N N . ASP A 1 357 ? -1.971 10.797 22.312 1 96.31 357 ASP A N 1
ATOM 2689 C CA . ASP A 1 357 ? -0.585 10.867 21.859 1 96.31 357 ASP A CA 1
ATOM 2690 C C . ASP A 1 357 ? -0.002 12.258 22.078 1 96.31 357 ASP A C 1
ATOM 2692 O O . ASP A 1 357 ? 1.157 12.398 22.469 1 96.31 357 ASP A O 1
ATOM 2696 N N . PHE A 1 358 ? -0.725 13.305 21.891 1 96.31 358 PHE A N 1
ATOM 2697 C CA . PHE A 1 358 ? -0.257 14.688 21.812 1 96.31 358 PHE A CA 1
ATOM 2698 C C . PHE A 1 358 ? 0.349 15.133 23.125 1 96.31 358 PHE A C 1
ATOM 2700 O O . PHE A 1 358 ? 1.369 15.82 23.156 1 96.31 358 PHE A O 1
ATOM 2707 N N . PRO A 1 359 ? -0.229 14.781 24.281 1 95.19 359 PRO A N 1
ATOM 2708 C CA . PRO A 1 359 ? 0.423 15.156 25.531 1 95.19 359 PRO A CA 1
ATOM 2709 C C . PRO A 1 359 ? 1.856 14.633 25.641 1 95.19 359 PRO A C 1
ATOM 2711 O O . PRO A 1 359 ? 2.738 15.336 26.125 1 95.19 359 PRO A O 1
ATOM 2714 N N . GLY A 1 360 ? 2.049 13.453 25.156 1 94.69 360 GLY A N 1
ATOM 2715 C CA . GLY A 1 360 ? 3.404 12.922 25.109 1 94.69 360 GLY A CA 1
ATOM 2716 C C . GLY A 1 360 ? 4.328 13.734 24.219 1 94.69 360 GLY A C 1
ATOM 2717 O O . GLY A 1 360 ? 5.477 13.992 24.578 1 94.69 360 GLY A O 1
ATOM 2718 N N . LEU A 1 361 ? 3.809 14.148 23.109 1 96.19 361 LEU A N 1
ATOM 2719 C CA . LEU A 1 361 ? 4.578 14.984 22.188 1 96.19 361 LEU A CA 1
ATOM 2720 C C . LEU A 1 361 ? 4.926 16.328 22.828 1 96.19 361 LEU A C 1
ATOM 2722 O O . LEU A 1 361 ? 6.039 16.828 22.656 1 96.19 361 LEU A O 1
ATOM 2726 N N . LEU A 1 362 ? 4.008 16.875 23.594 1 95.88 362 LEU A N 1
ATOM 2727 C CA . LEU A 1 362 ? 4.234 18.141 24.281 1 95.88 362 LEU A CA 1
ATOM 2728 C C . LEU A 1 362 ? 5.34 18.016 25.312 1 95.88 362 LEU A C 1
ATOM 2730 O O . LEU A 1 362 ? 6.184 18.906 25.453 1 95.88 362 LEU A O 1
ATOM 2734 N N . ARG A 1 363 ? 5.34 16.938 26.016 1 95.38 363 ARG A N 1
ATOM 2735 C CA . ARG A 1 363 ? 6.395 16.703 26.984 1 95.38 363 ARG A CA 1
ATOM 2736 C C . ARG A 1 363 ? 7.75 16.547 26.297 1 95.38 363 ARG A C 1
ATOM 2738 O O . ARG A 1 363 ? 8.75 17.094 26.766 1 95.38 363 ARG A O 1
ATOM 2745 N N . LYS A 1 364 ? 7.766 15.883 25.188 1 94.75 364 LYS A N 1
ATOM 2746 C CA . LYS A 1 364 ? 8.992 15.695 24.438 1 94.75 364 LYS A CA 1
ATOM 2747 C C . LYS A 1 364 ? 9.523 17.016 23.906 1 94.75 364 LYS A C 1
ATOM 2749 O O . LYS A 1 364 ? 10.742 17.219 23.797 1 94.75 364 LYS A O 1
ATOM 2754 N N . ALA A 1 365 ? 8.648 17.844 23.531 1 95.31 365 ALA A N 1
ATOM 2755 C CA . ALA A 1 365 ? 9.023 19.125 22.938 1 95.31 365 ALA A CA 1
ATOM 2756 C C . ALA A 1 365 ? 9.836 19.969 23.922 1 95.31 365 ALA A C 1
ATOM 2758 O O . ALA A 1 365 ? 10.562 20.875 23.516 1 95.31 365 ALA A O 1
ATOM 2759 N N . GLN A 1 366 ? 9.766 19.609 25.172 1 94.62 366 GLN A N 1
ATOM 2760 C CA . GLN A 1 366 ? 10.469 20.359 26.203 1 94.62 366 GLN A CA 1
ATOM 2761 C C . GLN A 1 366 ? 11.883 19.828 26.422 1 94.62 366 GLN A C 1
ATOM 2763 O O . GLN A 1 366 ? 12.711 20.469 27.047 1 94.62 366 GLN A O 1
ATOM 2768 N N . GLU A 1 367 ? 12.102 18.656 25.891 1 94.62 367 GLU A N 1
ATOM 2769 C CA . GLU A 1 367 ? 13.43 18.062 26.047 1 94.62 367 GLU A CA 1
ATOM 2770 C C . GLU A 1 367 ? 14.477 18.859 25.266 1 94.62 367 GLU A C 1
ATOM 2772 O O . GLU A 1 367 ? 14.203 19.344 24.156 1 94.62 367 GLU A O 1
ATOM 2777 N N . PRO A 1 368 ? 15.641 18.922 25.766 1 91.62 368 PRO A N 1
ATOM 2778 C CA . PRO A 1 368 ? 16.656 19.828 25.219 1 91.62 368 PRO A CA 1
ATOM 2779 C C . PRO A 1 368 ? 16.953 19.547 23.75 1 91.62 368 PRO A C 1
ATOM 2781 O O . PRO A 1 368 ? 17.047 20.484 22.938 1 91.62 368 PRO A O 1
ATOM 2784 N N . VAL A 1 369 ? 17.062 18.359 23.453 1 88.62 369 VAL A N 1
ATOM 2785 C CA . VAL A 1 369 ? 17.438 18 22.094 1 88.62 369 VAL A CA 1
ATOM 2786 C C . VAL A 1 369 ? 16.328 18.375 21.125 1 88.62 369 VAL A C 1
ATOM 2788 O O . VAL A 1 369 ? 16.578 18.938 20.047 1 88.62 369 VAL A O 1
ATOM 2791 N N . ILE A 1 370 ? 15.117 18.141 21.484 1 95.75 370 ILE A N 1
ATOM 2792 C CA . ILE A 1 370 ? 13.961 18.453 20.641 1 95.75 370 ILE A CA 1
ATOM 2793 C C . ILE A 1 370 ? 13.75 19.953 20.594 1 95.75 370 ILE A C 1
ATOM 2795 O O . ILE A 1 370 ? 13.492 20.516 19.531 1 95.75 370 ILE A O 1
ATOM 2799 N N . ARG A 1 371 ? 13.984 20.547 21.703 1 94.19 371 ARG A N 1
ATOM 2800 C CA . ARG A 1 371 ? 13.867 22 21.781 1 94.19 371 ARG A CA 1
ATOM 2801 C C . ARG A 1 371 ? 14.867 22.688 20.859 1 94.19 371 ARG A C 1
ATOM 2803 O O . ARG A 1 371 ? 14.539 23.656 20.172 1 94.19 371 ARG A O 1
ATOM 2810 N N . ALA A 1 372 ? 16.016 22.172 20.859 1 92.81 372 ALA A N 1
ATOM 2811 C CA . ALA A 1 372 ? 17.062 22.719 19.984 1 92.81 372 ALA A CA 1
ATOM 2812 C C . ALA A 1 372 ? 16.656 22.609 18.516 1 92.81 372 ALA A C 1
ATOM 2814 O O . ALA A 1 372 ? 16.938 23.5 17.719 1 92.81 372 ALA A O 1
ATOM 2815 N N . GLY A 1 373 ? 16.125 21.516 18.219 1 95.94 373 GLY A N 1
ATOM 2816 C CA . GLY A 1 373 ? 15.625 21.328 16.875 1 95.94 373 GLY A CA 1
ATOM 2817 C C . GLY A 1 373 ? 14.539 22.312 16.484 1 95.94 373 GLY A C 1
ATOM 2818 O O . GLY A 1 373 ? 14.555 22.875 15.398 1 95.94 373 GLY A O 1
ATOM 2819 N N . MET A 1 374 ? 13.648 22.547 17.406 1 97.25 374 MET A N 1
ATOM 2820 C CA . MET A 1 374 ? 12.562 23.484 17.156 1 97.25 374 MET A CA 1
ATOM 2821 C C . MET A 1 374 ? 13.094 24.906 17.031 1 97.25 374 MET A C 1
ATOM 2823 O O . MET A 1 374 ? 12.586 25.703 16.234 1 97.25 374 MET A O 1
ATOM 2827 N N . ASP A 1 375 ? 14.117 25.203 17.797 1 97.44 375 ASP A N 1
ATOM 2828 C CA . ASP A 1 375 ? 14.781 26.5 17.656 1 97.44 375 ASP A CA 1
ATOM 2829 C C . ASP A 1 375 ? 15.297 26.719 16.234 1 97.44 375 ASP A C 1
ATOM 2831 O O . ASP A 1 375 ? 15.172 27.797 15.68 1 97.44 375 ASP A O 1
ATOM 2835 N N . LYS A 1 376 ? 15.828 25.672 15.719 1 96.5 376 LYS A N 1
ATOM 2836 C CA . LYS A 1 376 ? 16.391 25.766 14.375 1 96.5 376 LYS A CA 1
ATOM 2837 C C . LYS A 1 376 ? 15.305 25.906 13.32 1 96.5 376 LYS A C 1
ATOM 2839 O O . LYS A 1 376 ? 15.445 26.688 12.383 1 96.5 376 LYS A O 1
ATOM 2844 N N . ILE A 1 377 ? 14.203 25.234 13.484 1 97.06 377 ILE A N 1
ATOM 2845 C CA . ILE A 1 377 ? 13.078 25.312 12.562 1 97.06 377 ILE A CA 1
ATOM 2846 C C . ILE A 1 377 ? 12.547 26.75 12.531 1 97.06 377 ILE A C 1
ATOM 2848 O O . ILE A 1 377 ? 12.352 27.328 11.461 1 97.06 377 ILE A O 1
ATOM 2852 N N . LEU A 1 378 ? 12.492 27.359 13.664 1 97.88 378 LEU A N 1
ATOM 2853 C CA . LEU A 1 378 ? 11.875 28.672 13.82 1 97.88 378 LEU A CA 1
ATOM 2854 C C . LEU A 1 378 ? 12.898 29.797 13.617 1 97.88 378 LEU A C 1
ATOM 2856 O O . LEU A 1 378 ? 12.531 30.953 13.406 1 97.88 378 LEU A O 1
ATOM 2860 N N . GLY A 1 379 ? 14.172 29.438 13.594 1 97.25 379 GLY A N 1
ATOM 2861 C CA . GLY A 1 379 ? 15.164 30.5 13.758 1 97.25 379 GLY A CA 1
ATOM 2862 C C . GLY A 1 379 ? 14.922 31.359 14.984 1 97.25 379 GLY A C 1
ATOM 2863 O O . GLY A 1 379 ? 14.938 32.594 14.891 1 97.25 379 GLY A O 1
ATOM 2864 N N . TYR A 1 380 ? 14.703 30.734 16.109 1 97.44 380 TYR A N 1
ATOM 2865 C CA . TYR A 1 380 ? 14.266 31.406 17.344 1 97.44 380 TYR A CA 1
ATOM 2866 C C . TYR A 1 380 ? 15.469 31.922 18.125 1 97.44 380 TYR A C 1
ATOM 2868 O O . TYR A 1 380 ? 16.438 31.188 18.328 1 97.44 380 TYR A O 1
ATOM 2876 N N . ASP A 1 381 ? 15.391 33.125 18.531 1 95.94 381 ASP A N 1
ATOM 2877 C CA . ASP A 1 381 ? 16.359 33.75 19.438 1 95.94 381 ASP A CA 1
ATOM 2878 C C . ASP A 1 381 ? 15.75 33.969 20.828 1 95.94 381 ASP A C 1
ATOM 2880 O O . ASP A 1 381 ? 14.906 34.844 21.016 1 95.94 381 ASP A O 1
ATOM 2884 N N . ALA A 1 382 ? 16.266 33.281 21.781 1 90.81 382 ALA A N 1
ATOM 2885 C CA . ALA A 1 382 ? 15.703 33.281 23.141 1 90.81 382 ALA A CA 1
ATOM 2886 C C . ALA A 1 382 ? 15.898 34.656 23.797 1 90.81 382 ALA A C 1
ATOM 2888 O O . ALA A 1 382 ? 15.086 35.062 24.625 1 90.81 382 ALA A O 1
ATOM 2889 N N . ALA A 1 383 ? 16.906 35.312 23.391 1 93.31 383 ALA A N 1
ATOM 2890 C CA . ALA A 1 383 ? 17.188 36.625 23.984 1 93.31 383 ALA A CA 1
ATOM 2891 C C . ALA A 1 383 ? 16.172 37.688 23.562 1 93.31 383 ALA A C 1
ATOM 2893 O O . ALA A 1 383 ? 15.766 38.531 24.359 1 93.31 383 ALA A O 1
ATOM 2894 N N . THR A 1 384 ? 15.773 37.562 22.344 1 92.38 384 THR A N 1
ATOM 2895 C CA . THR A 1 384 ? 14.859 38.562 21.812 1 92.38 384 THR A CA 1
ATOM 2896 C C . THR A 1 384 ? 13.445 38 21.719 1 92.38 384 THR A C 1
ATOM 2898 O O . THR A 1 384 ? 12.484 38.75 21.516 1 92.38 384 THR A O 1
ATOM 2901 N N . MET A 1 385 ? 13.305 36.719 21.844 1 90.31 385 MET A N 1
ATOM 2902 C CA . MET A 1 385 ? 12.039 36 21.703 1 90.31 385 MET A CA 1
ATOM 2903 C C . MET A 1 385 ? 11.438 36.188 20.312 1 90.31 385 MET A C 1
ATOM 2905 O O . MET A 1 385 ? 10.227 36.375 20.172 1 90.31 385 MET A O 1
ATOM 2909 N N . LYS A 1 386 ? 12.367 36.281 19.344 1 95.31 386 LYS A N 1
ATOM 2910 C CA . LYS A 1 386 ? 11.938 36.469 17.969 1 95.31 386 LYS A CA 1
ATOM 2911 C C . LYS A 1 386 ? 12.391 35.344 17.078 1 95.31 386 LYS A C 1
ATOM 2913 O O . LYS A 1 386 ? 13.406 34.688 17.344 1 95.31 386 LYS A O 1
ATOM 2918 N N . CYS A 1 387 ? 11.602 35.156 16.109 1 97.75 387 CYS A N 1
ATOM 2919 C CA . CYS A 1 387 ? 11.953 34.188 15.078 1 97.75 387 CYS A CA 1
ATOM 2920 C C . CYS A 1 387 ? 12.617 34.875 13.883 1 97.75 387 CYS A C 1
ATOM 2922 O O . CYS A 1 387 ? 12.438 36.062 13.672 1 97.75 387 CYS A O 1
ATOM 2924 N N . LYS A 1 388 ? 13.367 34.094 13.172 1 97.25 388 LYS A N 1
ATOM 2925 C CA . LYS A 1 388 ? 14.102 34.656 12.039 1 97.25 388 LYS A CA 1
ATOM 2926 C C . LYS A 1 388 ? 13.148 35.281 11.023 1 97.25 388 LYS A C 1
ATOM 2928 O O . LYS A 1 388 ? 13.383 36.406 10.555 1 97.25 388 LYS A O 1
ATOM 2933 N N . TYR A 1 389 ? 12.195 34.531 10.656 1 97.94 389 TYR A N 1
ATOM 2934 C CA . TYR A 1 389 ? 11.133 35.031 9.797 1 97.94 389 TYR A CA 1
ATOM 2935 C C . TYR A 1 389 ? 9.844 35.219 10.578 1 97.94 389 TYR A C 1
ATOM 2937 O O . TYR A 1 389 ? 9.211 34.25 11.008 1 97.94 389 TYR A O 1
ATOM 2945 N N . GLU A 1 390 ? 9.492 36.406 10.867 1 97.94 390 GLU A N 1
ATOM 2946 C CA . GLU A 1 390 ? 8.344 36.781 11.68 1 97.94 390 GLU A CA 1
ATOM 2947 C C . GLU A 1 390 ? 7.734 38.094 11.211 1 97.94 390 GLU A C 1
ATOM 2949 O O . GLU A 1 390 ? 8.453 39 10.75 1 97.94 390 GLU A O 1
ATOM 2954 N N . VAL A 1 391 ? 6.453 38.25 11.25 1 98.31 391 VAL A N 1
ATOM 2955 C CA . VAL A 1 391 ? 5.754 39.5 10.953 1 98.31 391 VAL A CA 1
ATOM 2956 C C . VAL A 1 391 ? 4.668 39.75 12 1 98.31 391 VAL A C 1
ATOM 2958 O O . VAL A 1 391 ? 4.023 38.812 12.469 1 98.31 391 VAL A O 1
ATOM 2961 N N . ASP A 1 392 ? 4.52 40.969 12.453 1 98.06 392 ASP A N 1
ATOM 2962 C CA . ASP A 1 392 ? 3.451 41.375 13.359 1 98.06 392 ASP A CA 1
ATOM 2963 C C . ASP A 1 392 ? 2.25 41.906 12.586 1 98.06 392 ASP A C 1
ATOM 2965 O O . ASP A 1 392 ? 2.391 42.812 11.758 1 98.06 392 ASP A O 1
ATOM 2969 N N . ILE A 1 393 ? 1.152 41.375 12.852 1 98.19 393 ILE A N 1
ATOM 2970 C CA . ILE A 1 393 ? -0.051 41.75 12.117 1 98.19 393 ILE A CA 1
ATOM 2971 C C . ILE A 1 393 ? -0.269 43.25 12.242 1 98.19 393 ILE A C 1
ATOM 2973 O O . ILE A 1 393 ? -0.844 43.875 11.352 1 98.19 393 ILE A O 1
ATOM 2977 N N . ARG A 1 394 ? 0.181 43.969 13.203 1 96 394 ARG A N 1
ATOM 2978 C CA . ARG A 1 394 ? -0.024 45.375 13.477 1 96 394 ARG A CA 1
ATOM 2979 C C . ARG A 1 394 ? 0.833 46.25 12.555 1 96 394 ARG A C 1
ATOM 2981 O O . ARG A 1 394 ? 0.614 47.469 12.445 1 96 394 ARG A O 1
ATOM 2988 N N . GLU A 1 395 ? 1.744 45.562 11.891 1 97.44 395 GLU A N 1
ATOM 2989 C CA . GLU A 1 395 ? 2.586 46.281 10.938 1 97.44 395 GLU A CA 1
ATOM 2990 C C . GLU A 1 395 ? 1.852 46.5 9.617 1 97.44 395 GLU A C 1
ATOM 2992 O O . GLU A 1 395 ? 2.338 47.25 8.75 1 97.44 395 GLU A O 1
ATOM 2997 N N . GLY A 1 396 ? 0.784 45.875 9.406 1 97.38 396 GLY A N 1
ATOM 2998 C CA . GLY A 1 396 ? -0.087 46.156 8.281 1 97.38 396 GLY A CA 1
ATOM 2999 C C . GLY A 1 396 ? 0.13 45.25 7.098 1 97.38 396 GLY A C 1
ATOM 3000 O O . GLY A 1 396 ? 1.023 44.406 7.121 1 97.38 396 GLY A O 1
ATOM 3001 N N . THR A 1 397 ? -0.685 45.469 6.059 1 97.81 397 THR A N 1
ATOM 3002 C CA . THR A 1 397 ? -0.756 44.562 4.906 1 97.81 397 THR A CA 1
ATOM 3003 C C . THR A 1 397 ? 0.562 44.562 4.137 1 97.81 397 THR A C 1
ATOM 3005 O O . THR A 1 397 ? 1.06 43.5 3.748 1 97.81 397 THR A O 1
ATOM 3008 N N . PRO A 1 398 ? 1.25 45.688 3.953 1 97.69 398 PRO A N 1
ATOM 3009 C CA . PRO A 1 398 ? 2.506 45.688 3.199 1 97.69 398 PRO A CA 1
ATOM 3010 C C . PRO A 1 398 ? 3.57 44.812 3.848 1 97.69 398 PRO A C 1
ATOM 3012 O O . PRO A 1 398 ? 4.266 44.062 3.152 1 97.69 398 PRO A O 1
ATOM 3015 N N . ALA A 1 399 ? 3.641 44.844 5.137 1 98 399 ALA A N 1
ATOM 3016 C CA . ALA A 1 399 ? 4.609 44.031 5.852 1 98 399 ALA A CA 1
ATOM 3017 C C . ALA A 1 399 ? 4.273 42.531 5.715 1 98 399 ALA A C 1
ATOM 3019 O O . ALA A 1 399 ? 5.164 41.719 5.551 1 98 399 ALA A O 1
ATOM 3020 N N . LEU A 1 400 ? 3.014 42.25 5.836 1 97.75 400 LEU A N 1
ATOM 3021 C CA . LEU A 1 400 ? 2.562 40.875 5.68 1 97.75 400 LEU A CA 1
ATOM 3022 C C . LEU A 1 400 ? 2.908 40.344 4.293 1 97.75 400 LEU A C 1
ATOM 3024 O O . LEU A 1 400 ? 3.395 39.219 4.16 1 97.75 400 LEU A O 1
ATOM 3028 N N . LEU A 1 401 ? 2.65 41.125 3.24 1 97.38 401 LEU A N 1
ATOM 3029 C CA . LEU A 1 401 ? 2.918 40.719 1.866 1 97.38 401 LEU A CA 1
ATOM 3030 C C . LEU A 1 401 ? 4.402 40.438 1.661 1 97.38 401 LEU A C 1
ATOM 3032 O O . LEU A 1 401 ? 4.77 39.438 1.021 1 97.38 401 LEU A O 1
ATOM 3036 N N . LYS A 1 402 ? 5.227 41.219 2.223 1 97.19 402 LYS A N 1
ATOM 3037 C CA . LYS A 1 402 ? 6.668 41 2.154 1 97.19 402 LYS A CA 1
ATOM 3038 C C . LYS A 1 402 ? 7.059 39.688 2.848 1 97.19 402 LYS A C 1
ATOM 3040 O O . LYS A 1 402 ? 7.867 38.938 2.324 1 97.19 402 LYS A O 1
ATOM 3045 N N . ALA A 1 403 ? 6.523 39.5 3.996 1 97.19 403 ALA A N 1
ATOM 3046 C CA . ALA A 1 403 ? 6.816 38.281 4.75 1 97.19 403 ALA A CA 1
ATOM 3047 C C . ALA A 1 403 ? 6.406 37.031 3.969 1 97.19 403 ALA A C 1
ATOM 3049 O O . ALA A 1 403 ? 7.125 36.031 3.959 1 97.19 403 ALA A O 1
ATOM 3050 N N . LEU A 1 404 ? 5.266 37.062 3.305 1 96.06 404 LEU A N 1
ATOM 3051 C CA . LEU A 1 404 ? 4.785 35.938 2.523 1 96.06 404 LEU A CA 1
ATOM 3052 C C . LEU A 1 404 ? 5.719 35.656 1.35 1 96.06 404 LEU A C 1
ATOM 3054 O O . LEU A 1 404 ? 5.898 34.5 0.961 1 96.06 404 LEU A O 1
ATOM 3058 N N . GLU A 1 405 ? 6.309 36.625 0.815 1 94.5 405 GLU A N 1
ATOM 3059 C CA . GLU A 1 405 ? 7.293 36.438 -0.246 1 94.5 405 GLU A CA 1
ATOM 3060 C C . GLU A 1 405 ? 8.555 35.781 0.283 1 94.5 405 GLU A C 1
ATOM 3062 O O . GLU A 1 405 ? 9.188 35 -0.424 1 94.5 405 GLU A O 1
ATOM 3067 N N . GLU A 1 406 ? 8.859 36.031 1.516 1 93.94 406 GLU A N 1
ATOM 3068 C CA . GLU A 1 406 ? 10.086 35.5 2.123 1 93.94 406 GLU A CA 1
ATOM 3069 C C . GLU A 1 406 ? 9.977 34 2.393 1 93.94 406 GLU A C 1
ATOM 3071 O O . GLU A 1 406 ? 10.992 33.344 2.598 1 93.94 406 GLU A O 1
ATOM 3076 N N . VAL A 1 407 ? 8.812 33.469 2.365 1 92.25 407 VAL A N 1
ATOM 3077 C CA . VAL A 1 407 ? 8.609 32.031 2.59 1 92.25 407 VAL A CA 1
ATOM 3078 C C . VAL A 1 407 ? 9.383 31.25 1.541 1 92.25 407 VAL A C 1
ATOM 3080 O O . VAL A 1 407 ? 9.789 30.109 1.793 1 92.25 407 VAL A O 1
ATOM 3083 N N . GLU A 1 408 ? 9.648 31.797 0.382 1 88 408 GLU A N 1
ATOM 3084 C CA . GLU A 1 408 ? 10.32 31.109 -0.72 1 88 408 GLU A CA 1
ATOM 3085 C C . GLU A 1 408 ? 11.836 31.188 -0.571 1 88 408 GLU A C 1
ATOM 3087 O O . GLU A 1 408 ? 12.57 30.531 -1.312 1 88 408 GLU A O 1
ATOM 3092 N N . ASN A 1 409 ? 12.273 31.953 0.362 1 91.94 409 ASN A N 1
ATOM 3093 C CA . ASN A 1 409 ? 13.711 32 0.588 1 91.94 409 ASN A CA 1
ATOM 3094 C C . ASN A 1 409 ? 14.281 30.641 0.946 1 91.94 409 ASN A C 1
ATOM 3096 O O . ASN A 1 409 ? 13.641 29.859 1.663 1 91.94 409 ASN A O 1
ATOM 3100 N N . VAL A 1 410 ? 15.469 30.359 0.553 1 89 410 VAL A N 1
ATO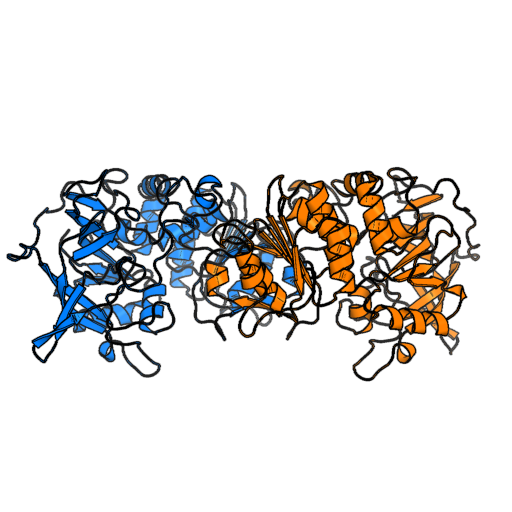M 3101 C CA . VAL A 1 410 ? 16.109 29.047 0.667 1 89 410 VAL A CA 1
ATOM 3102 C C . VAL A 1 410 ? 16.297 28.703 2.139 1 89 410 VAL A C 1
ATOM 3104 O O . VAL A 1 410 ? 16.312 27.516 2.504 1 89 410 VAL A O 1
ATOM 3107 N N . ASP A 1 411 ? 16.422 29.703 2.953 1 93.81 411 ASP A N 1
ATOM 3108 C CA . ASP A 1 411 ? 16.75 29.438 4.355 1 93.81 411 ASP A CA 1
ATOM 3109 C C . ASP A 1 411 ? 15.508 29.609 5.238 1 93.81 411 ASP A C 1
ATOM 3111 O O . ASP A 1 411 ? 15.609 29.562 6.465 1 93.81 411 ASP A O 1
ATOM 3115 N N . CYS A 1 412 ? 14.375 29.875 4.621 1 95.12 412 CYS A N 1
ATOM 3116 C CA . CYS A 1 412 ? 13.148 29.984 5.41 1 95.12 412 CYS A CA 1
ATOM 3117 C C . CYS A 1 412 ? 12.531 28.609 5.621 1 95.12 412 CYS A C 1
ATOM 3119 O O . CYS A 1 412 ? 12.102 27.953 4.66 1 95.12 412 CYS A O 1
ATOM 3121 N N . VAL A 1 413 ? 12.43 28.219 6.875 1 95.69 413 VAL A N 1
ATOM 3122 C CA . VAL A 1 413 ? 11.797 26.953 7.207 1 95.69 413 VAL A CA 1
ATOM 3123 C C . VAL A 1 413 ? 10.383 27.203 7.719 1 95.69 413 VAL A C 1
ATOM 3125 O O . VAL A 1 413 ? 9.461 26.438 7.406 1 95.69 413 VAL A O 1
ATOM 3128 N N . LYS A 1 414 ? 10.297 28.328 8.477 1 96.94 414 LYS A N 1
ATOM 3129 C CA . LYS A 1 414 ? 8.992 28.625 9.062 1 96.94 414 LYS A CA 1
ATOM 3130 C C . LYS A 1 414 ? 8.797 30.141 9.227 1 96.94 414 LYS A C 1
ATOM 3132 O O . LYS A 1 414 ? 9.695 30.828 9.703 1 96.94 414 LYS A O 1
ATOM 3137 N N . LEU A 1 415 ? 7.645 30.625 8.781 1 98.12 415 LEU A N 1
ATOM 3138 C CA . LEU A 1 415 ? 7.23 32 9.039 1 98.12 415 LEU A CA 1
ATOM 3139 C C . LEU A 1 415 ? 6.223 32.062 10.18 1 98.12 415 LEU A C 1
ATOM 3141 O O . LEU A 1 415 ? 5.254 31.312 10.203 1 98.12 415 LEU A O 1
ATOM 3145 N N . VAL A 1 416 ? 6.477 32.938 11.141 1 98.38 416 VAL A N 1
ATOM 3146 C CA . VAL A 1 416 ? 5.59 33.125 12.281 1 98.38 416 VAL A CA 1
ATOM 3147 C C . VAL A 1 416 ? 4.867 34.469 12.172 1 98.38 416 VAL A C 1
ATOM 3149 O O . VAL A 1 416 ? 5.477 35.469 11.812 1 98.38 416 VAL A O 1
ATOM 3152 N N . ILE A 1 417 ? 3.602 34.5 12.43 1 98.5 417 ILE A N 1
ATOM 3153 C CA . ILE A 1 417 ? 2.789 35.688 12.484 1 98.5 417 ILE A CA 1
ATOM 3154 C C . ILE A 1 417 ? 2.451 36.031 13.938 1 98.5 417 ILE A C 1
ATOM 3156 O O . ILE A 1 417 ? 1.708 35.312 14.594 1 98.5 417 ILE A O 1
ATOM 3160 N N . LYS A 1 418 ? 3.016 37.094 14.391 1 97.88 418 LYS A N 1
ATOM 3161 C CA . LYS A 1 418 ? 2.648 37.562 15.711 1 97.88 418 LYS A CA 1
ATOM 3162 C C . LYS A 1 418 ? 1.298 38.281 15.68 1 97.88 418 LYS A C 1
ATOM 3164 O O . LYS A 1 418 ? 1.099 39.219 14.898 1 97.88 418 LYS A O 1
ATOM 3169 N N . LEU A 1 419 ? 0.394 37.875 16.484 1 97.62 419 LEU A N 1
ATOM 3170 C CA . LEU A 1 419 ? -0.978 38.344 16.438 1 97.62 419 LEU A CA 1
ATOM 3171 C C . LEU A 1 419 ? -1.278 39.25 17.625 1 97.62 419 LEU A C 1
ATOM 3173 O O . LEU A 1 419 ? -2.072 40.188 17.516 1 97.62 419 LEU A O 1
ATOM 3177 N N . ASN A 1 420 ? -0.825 38.938 18.75 1 96 420 ASN A N 1
ATOM 3178 C CA . ASN A 1 420 ? -0.849 39.719 19.969 1 96 420 ASN A CA 1
ATOM 3179 C C . ASN A 1 420 ? 0.467 39.625 20.734 1 96 420 ASN A C 1
ATOM 3181 O O . ASN A 1 420 ? 1.294 38.75 20.438 1 96 420 ASN A O 1
ATOM 3185 N N . ASP A 1 421 ? 0.689 40.469 21.688 1 92.44 421 ASP A N 1
ATOM 3186 C CA . ASP A 1 421 ? 1.926 40.469 22.469 1 92.44 421 ASP A CA 1
ATOM 3187 C C . ASP A 1 421 ? 2.018 39.25 23.359 1 92.44 421 ASP A C 1
ATOM 3189 O O . ASP A 1 421 ? 1.006 38.781 23.875 1 92.44 421 ASP A O 1
ATOM 3193 N N . TYR A 1 422 ? 3.234 38.75 23.422 1 87.94 422 TYR A N 1
ATOM 3194 C CA . TYR A 1 422 ? 3.594 37.688 24.375 1 87.94 422 TYR A CA 1
ATOM 3195 C C . TYR A 1 422 ? 5.035 37.844 24.844 1 87.94 422 TYR A C 1
ATOM 3197 O O . TYR A 1 422 ? 5.848 38.469 24.156 1 87.94 422 TYR A O 1
ATOM 3205 N N . MET B 1 1 ? -2.654 -38.562 -3.439 1 59.25 1 MET B N 1
ATOM 3206 C CA . MET B 1 1 ? -1.278 -38.469 -3.924 1 59.25 1 MET B CA 1
ATOM 3207 C C . MET B 1 1 ? -0.564 -39.812 -3.74 1 59.25 1 MET B C 1
ATOM 3209 O O . MET B 1 1 ? 0.401 -40.125 -4.445 1 59.25 1 MET B O 1
ATOM 3213 N N . ALA B 1 2 ? -0.933 -40.656 -2.744 1 55.62 2 ALA B N 1
ATOM 3214 C CA . ALA B 1 2 ? -0.308 -41.938 -2.361 1 55.62 2 ALA B CA 1
ATOM 3215 C C . ALA B 1 2 ? -0.325 -42.938 -3.518 1 55.62 2 ALA B C 1
ATOM 3217 O O . ALA B 1 2 ? 0.494 -43.844 -3.566 1 55.62 2 ALA B O 1
ATOM 3218 N N . SER B 1 3 ? -1.114 -42.562 -4.543 1 61.16 3 SER B N 1
ATOM 3219 C CA . SER B 1 3 ? -1.249 -43.594 -5.57 1 61.16 3 SER B CA 1
ATOM 3220 C C . SER B 1 3 ? -0.76 -43.094 -6.926 1 61.16 3 SER B C 1
ATOM 3222 O O . SER B 1 3 ? -1.075 -43.688 -7.961 1 61.16 3 SER B O 1
ATOM 3224 N N . LEU B 1 4 ? 0.024 -42.125 -6.852 1 69.38 4 LEU B N 1
ATOM 3225 C CA . LEU B 1 4 ? 0.412 -41.562 -8.133 1 69.38 4 LEU B CA 1
ATOM 3226 C C . LEU B 1 4 ? 1.459 -42.406 -8.828 1 69.38 4 LEU B C 1
ATOM 3228 O O . LEU B 1 4 ? 2.355 -42.938 -8.172 1 69.38 4 LEU B O 1
ATOM 3232 N N . PRO B 1 5 ? 1.16 -42.812 -10.086 1 63.28 5 PRO B N 1
ATOM 3233 C CA . PRO B 1 5 ? 2.146 -43.625 -10.812 1 63.28 5 PRO B CA 1
ATOM 3234 C C . PRO B 1 5 ? 3.51 -42.938 -10.898 1 63.28 5 PRO B C 1
ATOM 3236 O O . PRO B 1 5 ? 3.592 -41.75 -11.242 1 63.28 5 PRO B O 1
ATOM 3239 N N . VAL B 1 6 ? 4.496 -43.625 -10.414 1 69.12 6 VAL B N 1
ATOM 3240 C CA . VAL B 1 6 ? 5.84 -43.062 -10.414 1 69.12 6 VAL B CA 1
ATOM 3241 C C . VAL B 1 6 ? 6.617 -43.594 -11.617 1 69.12 6 VAL B C 1
ATOM 3243 O O . VAL B 1 6 ? 7.543 -44.375 -11.469 1 69.12 6 VAL B O 1
ATOM 3246 N N . SER B 1 7 ? 5.977 -43.562 -12.898 1 85.94 7 SER B N 1
ATOM 3247 C CA . SER B 1 7 ? 6.777 -43.875 -14.078 1 85.94 7 SER B CA 1
ATOM 3248 C C . SER B 1 7 ? 7.348 -42.625 -14.703 1 85.94 7 SER B C 1
ATOM 3250 O O . SER B 1 7 ? 6.605 -41.688 -15.008 1 85.94 7 SER B O 1
ATOM 3252 N N . PHE B 1 8 ? 8.719 -42.625 -14.883 1 91.88 8 PHE B N 1
ATOM 3253 C CA . PHE B 1 8 ? 9.414 -41.469 -15.414 1 91.88 8 PHE B CA 1
ATOM 3254 C C . PHE B 1 8 ? 9.922 -41.75 -16.828 1 91.88 8 PHE B C 1
ATOM 3256 O O . PHE B 1 8 ? 10.164 -42.875 -17.188 1 91.88 8 PHE B O 1
ATOM 3263 N N . ALA B 1 9 ? 9.969 -40.719 -17.531 1 92.81 9 ALA B N 1
ATOM 3264 C CA . ALA B 1 9 ? 10.641 -40.812 -18.828 1 92.81 9 ALA B CA 1
ATOM 3265 C C . ALA B 1 9 ? 12.102 -41.188 -18.656 1 92.81 9 ALA B C 1
ATOM 3267 O O . ALA B 1 9 ? 12.758 -40.75 -17.703 1 92.81 9 ALA B O 1
ATOM 3268 N N . LYS B 1 10 ? 12.594 -42 -19.688 1 93.06 10 LYS B N 1
ATOM 3269 C CA . LYS B 1 10 ? 13.992 -42.406 -19.625 1 93.06 10 LYS B CA 1
ATOM 3270 C C . LYS B 1 10 ? 14.906 -41.344 -20.234 1 93.06 10 LYS B C 1
ATOM 3272 O O . LYS B 1 10 ? 14.742 -40.938 -21.391 1 93.06 10 LYS B O 1
ATOM 3277 N N . PRO B 1 11 ? 15.867 -40.844 -19.453 1 95.44 11 PRO B N 1
ATOM 3278 C CA . PRO B 1 11 ? 16.812 -39.875 -20.016 1 95.44 11 PRO B CA 1
ATOM 3279 C C . PRO B 1 11 ? 17.766 -40.531 -21.016 1 95.44 11 PRO B C 1
ATOM 3281 O O . PRO B 1 11 ? 17.969 -41.75 -21 1 95.44 11 PRO B O 1
ATOM 3284 N N . ASP B 1 12 ? 18.375 -39.781 -21.859 1 95.88 12 ASP B N 1
ATOM 3285 C CA . ASP B 1 12 ? 19.406 -40.281 -22.766 1 95.88 12 ASP B CA 1
ATOM 3286 C C . ASP B 1 12 ? 20.75 -40.406 -22.062 1 95.88 12 ASP B C 1
ATOM 3288 O O . ASP B 1 12 ? 20.828 -40.312 -20.828 1 95.88 12 ASP B O 1
ATOM 3292 N N . LYS B 1 13 ? 21.797 -40.656 -22.812 1 95.69 13 LYS B N 1
ATOM 3293 C CA . LYS B 1 13 ? 23.109 -40.938 -22.25 1 95.69 13 LYS B CA 1
ATOM 3294 C C . LYS B 1 13 ? 23.656 -39.719 -21.484 1 95.69 13 LYS B C 1
ATOM 3296 O O . LYS B 1 13 ? 24.469 -39.875 -20.578 1 95.69 13 LYS B O 1
ATOM 3301 N N . ASN B 1 14 ? 23.141 -38.562 -21.812 1 95.44 14 ASN B N 1
ATOM 3302 C CA . ASN B 1 14 ? 23.609 -37.344 -21.156 1 95.44 14 ASN B CA 1
ATOM 3303 C C . ASN B 1 14 ? 22.656 -36.906 -20.047 1 95.44 14 ASN B C 1
ATOM 3305 O O . ASN B 1 14 ? 22.797 -35.812 -19.5 1 95.44 14 ASN B O 1
ATOM 3309 N N . GLY B 1 15 ? 21.625 -37.719 -19.812 1 97.12 15 GLY B N 1
ATOM 3310 C CA . GLY B 1 15 ? 20.688 -37.438 -18.75 1 97.12 15 GLY B CA 1
ATOM 3311 C C . GLY B 1 15 ? 19.562 -36.531 -19.188 1 97.12 15 GLY B C 1
ATOM 3312 O O . GLY B 1 15 ? 18.812 -36 -18.359 1 97.12 15 GLY B O 1
ATOM 3313 N N . VAL B 1 16 ? 19.453 -36.25 -20.469 1 98 16 VAL B N 1
ATOM 3314 C CA . VAL B 1 16 ? 18.484 -35.312 -21.031 1 98 16 VAL B CA 1
ATOM 3315 C C . VAL B 1 16 ? 17.172 -36.031 -21.297 1 98 16 VAL B C 1
ATOM 3317 O O . VAL B 1 16 ? 17.156 -37.156 -21.797 1 98 16 VAL B O 1
ATOM 3320 N N . ILE B 1 17 ? 16.078 -35.375 -20.906 1 98.12 17 ILE B N 1
ATOM 3321 C CA . ILE B 1 17 ? 14.75 -35.938 -21.172 1 98.12 17 ILE B CA 1
ATOM 3322 C C . ILE B 1 17 ? 14.086 -35.125 -22.297 1 98.12 17 ILE B C 1
ATOM 3324 O O . ILE B 1 17 ? 14.133 -33.906 -22.297 1 98.12 17 ILE B O 1
ATOM 3328 N N . THR B 1 18 ? 13.547 -35.875 -23.234 1 97.62 18 THR B N 1
ATOM 3329 C CA . THR B 1 18 ? 12.719 -35.25 -24.25 1 97.62 18 THR B CA 1
ATOM 3330 C C . THR B 1 18 ? 11.242 -35.312 -23.891 1 97.62 18 THR B C 1
ATOM 3332 O O . THR B 1 18 ? 10.75 -36.406 -23.516 1 97.62 18 THR B O 1
ATOM 3335 N N . CYS B 1 19 ? 10.562 -34.219 -23.938 1 97.75 19 CYS B N 1
ATOM 3336 C CA . CYS B 1 19 ? 9.148 -34.188 -23.562 1 97.75 19 CYS B CA 1
ATOM 3337 C C . CYS B 1 19 ? 8.422 -33.031 -24.234 1 97.75 19 CYS B C 1
ATOM 3339 O O . CYS B 1 19 ? 9.031 -32.25 -24.953 1 97.75 19 CYS B O 1
ATOM 3341 N N . LYS B 1 20 ? 7.113 -33 -23.984 1 98.19 20 LYS B N 1
ATOM 3342 C CA . LYS B 1 20 ? 6.297 -31.938 -24.547 1 98.19 20 LYS B CA 1
ATOM 3343 C C . LYS B 1 20 ? 6.262 -30.734 -23.625 1 98.19 20 LYS B C 1
ATOM 3345 O O . LYS B 1 20 ? 6.305 -30.875 -22.406 1 98.19 20 LYS B O 1
ATOM 3350 N N . ALA B 1 21 ? 6.203 -29.547 -24.234 1 98.62 21 ALA B N 1
ATOM 3351 C CA . ALA B 1 21 ? 6.039 -28.281 -23.516 1 98.62 21 ALA B CA 1
ATOM 3352 C C . ALA B 1 21 ? 5.219 -27.297 -24.344 1 98.62 21 ALA B C 1
ATOM 3354 O O . ALA B 1 21 ? 5.078 -27.453 -25.562 1 98.62 21 ALA B O 1
ATOM 3355 N N . ILE B 1 22 ? 4.641 -26.391 -23.656 1 98.25 22 ILE B N 1
ATOM 3356 C CA . ILE B 1 22 ? 3.965 -25.281 -24.312 1 98.25 22 ILE B CA 1
ATOM 3357 C C . ILE B 1 22 ? 4.93 -24.094 -24.438 1 98.25 22 ILE B C 1
ATOM 3359 O O . ILE B 1 22 ? 5.312 -23.5 -23.422 1 98.25 22 ILE B O 1
ATOM 3363 N N . MET B 1 23 ? 5.273 -23.781 -25.594 1 96.88 23 MET B N 1
ATOM 3364 C CA . MET B 1 23 ? 6.23 -22.703 -25.875 1 96.88 23 MET B CA 1
ATOM 3365 C C . MET B 1 23 ? 5.516 -21.453 -26.344 1 96.88 23 MET B C 1
ATOM 3367 O O . MET B 1 23 ? 4.578 -21.531 -27.141 1 96.88 23 MET B O 1
ATOM 3371 N N . LEU B 1 24 ? 5.93 -20.328 -25.828 1 96.62 24 LEU B N 1
ATOM 3372 C CA . LEU B 1 24 ? 5.602 -19.016 -26.375 1 96.62 24 LEU B CA 1
ATOM 3373 C C . LEU B 1 24 ? 6.715 -18.516 -27.297 1 96.62 24 LEU B C 1
ATOM 3375 O O . LEU B 1 24 ? 7.816 -18.219 -26.828 1 96.62 24 LEU B O 1
ATOM 3379 N N . LYS B 1 25 ? 6.383 -18.406 -28.516 1 94.94 25 LYS B N 1
ATOM 3380 C CA . LYS B 1 25 ? 7.395 -18.031 -29.5 1 94.94 25 LYS B CA 1
ATOM 3381 C C . LYS B 1 25 ? 7.719 -16.531 -29.406 1 94.94 25 LYS B C 1
ATOM 3383 O O . LYS B 1 25 ? 8.875 -16.141 -29.562 1 94.94 25 LYS B O 1
ATOM 3388 N N . GLU B 1 26 ? 6.762 -15.742 -29.266 1 94.69 26 GLU B N 1
ATOM 3389 C CA . GLU B 1 26 ? 6.82 -14.289 -29.125 1 94.69 26 GLU B CA 1
ATOM 3390 C C . GLU B 1 26 ? 5.578 -13.75 -28.422 1 94.69 26 GLU B C 1
ATOM 3392 O O . GLU B 1 26 ? 4.652 -14.508 -28.125 1 94.69 26 GLU B O 1
ATOM 3397 N N . ALA B 1 27 ? 5.648 -12.516 -28.109 1 93.69 27 ALA B N 1
ATOM 3398 C CA . ALA B 1 27 ? 4.492 -11.898 -27.469 1 93.69 27 ALA B CA 1
ATOM 3399 C C . ALA B 1 27 ? 3.312 -11.805 -28.422 1 93.69 27 ALA B C 1
ATOM 3401 O O . ALA B 1 27 ? 3.486 -11.516 -29.609 1 93.69 27 ALA B O 1
ATOM 3402 N N . LYS B 1 28 ? 2.15 -12.117 -27.891 1 93.31 28 LYS B N 1
ATOM 3403 C CA . LYS B 1 28 ? 0.917 -11.922 -28.641 1 93.31 28 LYS B CA 1
ATOM 3404 C C . LYS B 1 28 ? 0.537 -10.445 -28.703 1 93.31 28 LYS B C 1
ATOM 3406 O O . LYS B 1 28 ? -0.151 -9.945 -27.812 1 93.31 28 LYS B O 1
ATOM 3411 N N . LEU B 1 29 ? 0.866 -9.758 -29.766 1 90.5 29 LEU B N 1
ATOM 3412 C CA . LEU B 1 29 ? 0.579 -8.344 -29.938 1 90.5 29 LEU B CA 1
ATOM 3413 C C . LEU B 1 29 ? -0.876 -8.125 -30.344 1 90.5 29 LEU B C 1
ATOM 3415 O O . LEU B 1 29 ? -1.556 -9.07 -30.75 1 90.5 29 LEU B O 1
ATOM 3419 N N . PRO B 1 30 ? -1.326 -6.879 -30.172 1 88.12 30 PRO B N 1
ATOM 3420 C CA . PRO B 1 30 ? -2.703 -6.617 -30.594 1 88.12 30 PRO B CA 1
ATOM 3421 C C . PRO B 1 30 ? -2.965 -7.039 -32.031 1 88.12 30 PRO B C 1
ATOM 3423 O O . PRO B 1 30 ? -2.152 -6.762 -32.938 1 88.12 30 PRO B O 1
ATOM 3426 N N . GLY B 1 31 ? -4.008 -7.695 -32.281 1 91 31 GLY B N 1
ATOM 3427 C CA . GLY B 1 31 ? -4.348 -8.156 -33.594 1 91 31 GLY B CA 1
ATOM 3428 C C . GLY B 1 31 ? -3.936 -9.594 -33.844 1 91 31 GLY B C 1
ATOM 3429 O O . GLY B 1 31 ? -4.438 -10.234 -34.781 1 91 31 GLY B O 1
ATOM 3430 N N . MET B 1 32 ? -3.07 -10.117 -33.031 1 93.62 32 MET B N 1
ATOM 3431 C CA . MET B 1 32 ? -2.629 -11.5 -33.188 1 93.62 32 MET B CA 1
ATOM 3432 C C . MET B 1 32 ? -3.555 -12.445 -32.406 1 93.62 32 MET B C 1
ATOM 3434 O O . MET B 1 32 ? -4.27 -12.031 -31.516 1 93.62 32 MET B O 1
ATOM 3438 N N . SER B 1 33 ? -3.539 -13.711 -32.844 1 94.38 33 SER B N 1
ATOM 3439 C CA . SER B 1 33 ? -4.223 -14.773 -32.125 1 94.38 33 SER B CA 1
ATOM 3440 C C . SER B 1 33 ? -3.236 -15.625 -31.328 1 94.38 33 SER B C 1
ATOM 3442 O O . SER B 1 33 ? -2.021 -15.5 -31.5 1 94.38 33 SER B O 1
ATOM 3444 N N . TYR B 1 34 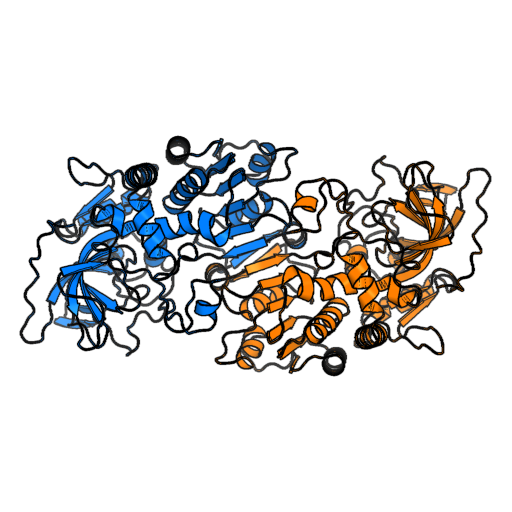? -3.758 -16.438 -30.469 1 95.31 34 TYR B N 1
ATOM 3445 C CA . TYR B 1 34 ? -2.904 -17.359 -29.719 1 95.31 34 TYR B CA 1
ATOM 3446 C C . TYR B 1 34 ? -2.117 -18.25 -30.672 1 95.31 34 TYR B C 1
ATOM 3448 O O . TYR B 1 34 ? -0.979 -18.625 -30.391 1 95.31 34 TYR B O 1
ATOM 3456 N N . ALA B 1 35 ? -2.711 -18.641 -31.719 1 95.69 35 ALA B N 1
ATOM 3457 C CA . ALA B 1 35 ? -2.121 -19.562 -32.688 1 95.69 35 ALA B CA 1
ATOM 3458 C C . ALA B 1 35 ? -0.817 -19 -33.25 1 95.69 35 ALA B C 1
ATOM 3460 O O . ALA B 1 35 ? 0.05 -19.766 -33.688 1 95.69 35 ALA B O 1
ATOM 3461 N N . ASP B 1 36 ? -0.705 -17.734 -33.188 1 95.69 36 ASP B N 1
ATOM 3462 C CA . ASP B 1 36 ? 0.474 -17.078 -33.781 1 95.69 36 ASP B CA 1
ATOM 3463 C C . ASP B 1 36 ? 1.681 -17.234 -32.844 1 95.69 36 ASP B C 1
ATOM 3465 O O . ASP B 1 36 ? 2.826 -17.109 -33.281 1 95.69 36 ASP B O 1
ATOM 3469 N N . THR B 1 37 ? 1.439 -17.531 -31.594 1 95.44 37 THR B N 1
ATOM 3470 C CA . THR B 1 37 ? 2.553 -17.375 -30.656 1 95.44 37 THR B CA 1
ATOM 3471 C C . THR B 1 37 ? 2.674 -18.594 -29.75 1 95.44 37 THR B C 1
ATOM 3473 O O . THR B 1 37 ? 3.738 -18.844 -29.172 1 95.44 37 THR B O 1
ATOM 3476 N N . VAL B 1 38 ? 1.606 -19.344 -29.562 1 97.31 38 VAL B N 1
ATOM 3477 C CA . VAL B 1 38 ? 1.595 -20.453 -28.609 1 97.31 38 VAL B CA 1
ATOM 3478 C C . VAL B 1 38 ? 1.586 -21.781 -29.359 1 97.31 38 VAL B C 1
ATOM 3480 O O . VAL B 1 38 ? 0.775 -21.984 -30.266 1 97.31 38 VAL B O 1
ATOM 3483 N N . GLN B 1 39 ? 2.477 -22.672 -28.984 1 96.62 39 GLN B N 1
ATOM 3484 C CA . GLN B 1 39 ? 2.543 -23.969 -29.641 1 96.62 39 GLN B CA 1
ATOM 3485 C C . GLN B 1 39 ? 3.08 -25.047 -28.703 1 96.62 39 GLN B C 1
ATOM 3487 O O . GLN B 1 39 ? 3.914 -24.75 -27.844 1 96.62 39 GLN B O 1
ATOM 3492 N N . ILE B 1 40 ? 2.617 -26.219 -28.844 1 98.31 40 ILE B N 1
ATOM 3493 C CA . ILE B 1 40 ? 3.189 -27.375 -28.172 1 98.31 40 ILE B CA 1
ATOM 3494 C C . ILE B 1 40 ? 4.332 -27.953 -29.016 1 98.31 40 ILE B C 1
ATOM 3496 O O . ILE B 1 40 ? 4.168 -28.188 -30.219 1 98.31 40 ILE B O 1
ATOM 3500 N N . ILE B 1 41 ? 5.465 -28.156 -28.375 1 97.69 41 ILE B N 1
ATOM 3501 C CA . ILE B 1 41 ? 6.625 -28.688 -29.078 1 97.69 41 ILE B CA 1
ATOM 3502 C C . ILE B 1 41 ? 7.324 -29.734 -28.203 1 97.69 41 ILE B C 1
ATOM 3504 O O . ILE B 1 41 ? 7.039 -29.844 -27.016 1 97.69 41 ILE B O 1
ATOM 3508 N N . ASP B 1 42 ? 8.148 -30.453 -28.828 1 97.75 42 ASP B N 1
ATOM 3509 C CA . ASP B 1 42 ? 9.07 -31.297 -28.078 1 97.75 42 ASP B CA 1
ATOM 3510 C C . ASP B 1 42 ? 10.289 -30.5 -27.609 1 97.75 42 ASP B C 1
ATOM 3512 O O . ASP B 1 42 ? 10.883 -29.75 -28.391 1 97.75 42 ASP B O 1
ATOM 3516 N N . ILE B 1 43 ? 10.633 -30.703 -26.359 1 98.25 43 ILE B N 1
ATOM 3517 C CA . ILE B 1 43 ? 11.789 -30 -25.844 1 98.25 43 ILE B CA 1
ATOM 3518 C C . ILE B 1 43 ? 12.75 -30.984 -25.172 1 98.25 43 ILE B C 1
ATOM 3520 O O . ILE B 1 43 ? 12.391 -32.156 -24.953 1 98.25 43 ILE B O 1
ATOM 3524 N N . GLN B 1 44 ? 13.938 -30.5 -24.984 1 98.25 44 GLN B N 1
ATOM 3525 C CA . GLN B 1 44 ? 14.945 -31.203 -24.203 1 98.25 44 GLN B CA 1
ATOM 3526 C C . GLN B 1 44 ? 15.102 -30.578 -22.812 1 98.25 44 GLN B C 1
ATOM 3528 O O . GLN B 1 44 ? 15.234 -29.359 -22.688 1 98.25 44 GLN B O 1
ATOM 3533 N N . VAL B 1 45 ? 15.031 -31.406 -21.797 1 98.31 45 VAL B N 1
ATOM 3534 C CA . VAL B 1 45 ? 15.188 -30.969 -20.422 1 98.31 45 VAL B CA 1
ATOM 3535 C C . VAL B 1 45 ? 16.469 -31.562 -19.828 1 98.31 45 VAL B C 1
ATOM 3537 O O . VAL B 1 45 ? 16.609 -32.781 -19.719 1 98.31 45 VAL B O 1
ATOM 3540 N N . ASP B 1 46 ? 17.375 -30.719 -19.453 1 97.69 46 ASP B N 1
ATOM 3541 C CA . ASP B 1 46 ? 18.656 -31.125 -18.891 1 97.69 46 ASP B CA 1
ATOM 3542 C C . ASP B 1 46 ? 18.5 -31.703 -17.5 1 97.69 46 ASP B C 1
ATOM 3544 O O . ASP B 1 46 ? 17.5 -31.438 -16.812 1 97.69 46 ASP B O 1
ATOM 3548 N N . PRO B 1 47 ? 19.469 -32.531 -17.156 1 97.62 47 PRO B N 1
ATOM 3549 C CA . PRO B 1 47 ? 19.453 -32.969 -15.773 1 97.62 47 PRO B CA 1
ATOM 3550 C C . PRO B 1 47 ? 19.641 -31.844 -14.773 1 97.62 47 PRO B C 1
ATOM 3552 O O . PRO B 1 47 ? 20.312 -30.844 -15.078 1 97.62 47 PRO B O 1
ATOM 3555 N N . PRO B 1 48 ? 19.016 -32.031 -13.531 1 97.31 48 PRO B N 1
ATOM 3556 C CA . PRO B 1 48 ? 19.141 -30.969 -12.516 1 97.31 48 PRO B CA 1
ATOM 3557 C C . PRO B 1 48 ? 20.562 -30.828 -11.984 1 97.31 48 PRO 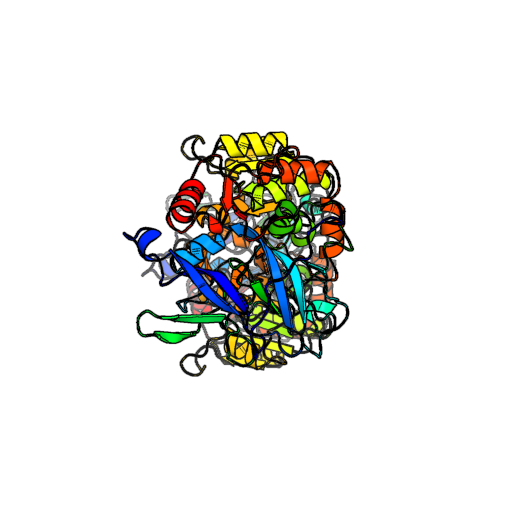B C 1
ATOM 3559 O O . PRO B 1 48 ? 21.266 -31.828 -11.828 1 97.31 48 PRO B O 1
ATOM 3562 N N . GLN B 1 49 ? 20.938 -29.609 -11.719 1 96.19 49 GLN B N 1
ATOM 3563 C CA . GLN B 1 49 ? 22.25 -29.297 -11.172 1 96.19 49 GLN B CA 1
ATOM 3564 C C . GLN B 1 49 ? 22.156 -28.75 -9.758 1 96.19 49 GLN B C 1
ATOM 3566 O O . GLN B 1 49 ? 21.094 -28.281 -9.344 1 96.19 49 GLN B O 1
ATOM 3571 N N . ASN B 1 50 ? 23.266 -28.922 -8.977 1 95.75 50 ASN B N 1
ATOM 3572 C CA . ASN B 1 50 ? 23.406 -28.312 -7.66 1 95.75 50 ASN B CA 1
ATOM 3573 C C . ASN B 1 50 ? 22.219 -28.609 -6.766 1 95.75 50 ASN B C 1
ATOM 3575 O O . ASN B 1 50 ? 22 -29.766 -6.391 1 95.75 50 ASN B O 1
ATOM 3579 N N . VAL B 1 51 ? 21.328 -27.594 -6.5 1 95.69 51 VAL B N 1
ATOM 3580 C CA . VAL B 1 51 ? 20.203 -27.781 -5.582 1 95.69 51 VAL B CA 1
ATOM 3581 C C . VAL B 1 51 ? 18.906 -27.875 -6.371 1 95.69 51 VAL B C 1
ATOM 3583 O O . VAL B 1 51 ? 17.828 -27.688 -5.812 1 95.69 51 VAL B O 1
ATOM 3586 N N . GLU B 1 52 ? 19 -28.25 -7.66 1 96.5 52 GLU B N 1
ATOM 3587 C CA . GLU B 1 52 ? 17.844 -28.25 -8.539 1 96.5 52 GLU B CA 1
ATOM 3588 C C . GLU B 1 52 ? 17.094 -29.578 -8.453 1 96.5 52 GLU B C 1
ATOM 3590 O O . GLU B 1 52 ? 17.672 -30.609 -8.094 1 96.5 52 GLU B O 1
ATOM 3595 N N . LEU B 1 53 ? 15.844 -29.516 -8.742 1 97.5 53 LEU B N 1
ATOM 3596 C CA . LEU B 1 53 ? 14.945 -30.656 -8.875 1 97.5 53 LEU B CA 1
ATOM 3597 C C . LEU B 1 53 ? 14.398 -30.766 -10.289 1 97.5 53 LEU B C 1
ATOM 3599 O O . LEU B 1 53 ? 13.969 -29.75 -10.867 1 97.5 53 LEU B O 1
ATOM 3603 N N . ARG B 1 54 ? 14.555 -31.875 -10.875 1 97.94 54 ARG B N 1
ATOM 3604 C CA . ARG B 1 54 ? 13.758 -32.156 -12.062 1 97.94 54 ARG B CA 1
ATOM 3605 C C . ARG B 1 54 ? 12.461 -32.875 -11.703 1 97.94 54 ARG B C 1
ATOM 3607 O O . ARG B 1 54 ? 12.477 -33.875 -10.992 1 97.94 54 ARG B O 1
ATOM 3614 N N . VAL B 1 55 ? 11.375 -32.344 -12.172 1 97.62 55 VAL B N 1
ATOM 3615 C CA . VAL B 1 55 ? 10.047 -32.719 -11.688 1 97.62 55 VAL B CA 1
ATOM 3616 C C . VAL B 1 55 ? 9.172 -33.156 -12.859 1 97.62 55 VAL B C 1
ATOM 3618 O O . VAL B 1 55 ? 9.023 -32.406 -13.844 1 97.62 55 VAL B O 1
ATOM 3621 N N . LYS B 1 56 ? 8.633 -34.406 -12.758 1 97.81 56 LYS B N 1
ATOM 3622 C CA . LYS B 1 56 ? 7.559 -34.781 -13.664 1 97.81 56 LYS B CA 1
ATOM 3623 C C . LYS B 1 56 ? 6.25 -34.094 -13.312 1 97.81 56 LYS B C 1
ATOM 3625 O O . LYS B 1 56 ? 5.605 -34.438 -12.32 1 97.81 56 LYS B O 1
ATOM 3630 N N . MET B 1 57 ? 5.863 -33.219 -14.18 1 97.44 57 MET B N 1
ATOM 3631 C CA . MET B 1 57 ? 4.691 -32.406 -13.891 1 97.44 57 MET B CA 1
ATOM 3632 C C . MET B 1 57 ? 3.406 -33.188 -14.086 1 97.44 57 MET B C 1
ATOM 3634 O O . MET B 1 57 ? 3.26 -33.906 -15.086 1 97.44 57 MET B O 1
ATOM 3638 N N . LEU B 1 58 ? 2.508 -33.062 -13.133 1 96.69 58 LEU B N 1
ATOM 3639 C CA . LEU B 1 58 ? 1.198 -33.719 -13.258 1 96.69 58 LEU B CA 1
ATOM 3640 C C . LEU B 1 58 ? 0.204 -32.75 -13.93 1 96.69 58 LEU B C 1
ATOM 3642 O O . LEU B 1 58 ? -0.396 -33.094 -14.953 1 96.69 58 LEU B O 1
ATOM 3646 N N . CYS B 1 59 ? 0.092 -31.641 -13.391 1 97 59 CYS B N 1
ATOM 3647 C CA . CYS B 1 59 ? -0.74 -30.625 -14.023 1 97 59 CYS B CA 1
ATOM 3648 C C . CYS B 1 59 ? -0.286 -29.219 -13.625 1 97 59 CYS B C 1
ATOM 3650 O O . CYS B 1 59 ? 0.51 -29.062 -12.703 1 97 59 CYS B O 1
ATOM 3652 N N . ALA B 1 60 ? -0.638 -28.266 -14.406 1 97.88 60 ALA B N 1
ATOM 3653 C CA . ALA B 1 60 ? -0.454 -26.828 -14.188 1 97.88 60 ALA B CA 1
ATOM 3654 C C . ALA B 1 60 ? -1.777 -26.078 -14.32 1 97.88 60 ALA B C 1
ATOM 3656 O O . ALA B 1 60 ? -2.734 -26.594 -14.906 1 97.88 60 ALA B O 1
ATOM 3657 N N . SER B 1 61 ? -1.892 -25 -13.672 1 97.31 61 SER B N 1
ATOM 3658 C CA . SER B 1 61 ? -3.059 -24.141 -13.812 1 97.31 61 SER B CA 1
ATOM 3659 C C . SER B 1 61 ? -2.684 -22.797 -14.43 1 97.31 61 SER B C 1
ATOM 3661 O O . SER B 1 61 ? -1.545 -22.344 -14.297 1 97.31 61 SER B O 1
ATOM 3663 N N . VAL B 1 62 ? -3.645 -22.219 -15.117 1 96.62 62 VAL B N 1
ATOM 3664 C CA . VAL B 1 62 ? -3.398 -20.969 -15.828 1 96.62 62 VAL B CA 1
ATOM 3665 C C . VAL B 1 62 ? -3.791 -19.781 -14.938 1 96.62 62 VAL B C 1
ATOM 3667 O O . VAL B 1 62 ? -4.906 -19.734 -14.414 1 96.62 62 VAL B O 1
ATOM 3670 N N . CYS B 1 63 ? -2.887 -18.938 -14.75 1 93.5 63 CYS B N 1
ATOM 3671 C CA . CYS B 1 63 ? -3.111 -17.703 -13.992 1 93.5 63 CYS B CA 1
ATOM 3672 C C . CYS B 1 63 ? -3.246 -16.516 -14.93 1 93.5 63 CYS B C 1
ATOM 3674 O O . CYS B 1 63 ? -2.748 -16.547 -16.062 1 93.5 63 CYS B O 1
ATOM 3676 N N . ARG B 1 64 ? -3.916 -15.469 -14.445 1 89.62 64 ARG B N 1
ATOM 3677 C CA . ARG B 1 64 ? -4.02 -14.242 -15.227 1 89.62 64 ARG B CA 1
ATOM 3678 C C . ARG B 1 64 ? -2.643 -13.727 -15.625 1 89.62 64 ARG B C 1
ATOM 3680 O O . ARG B 1 64 ? -2.463 -13.195 -16.719 1 89.62 64 ARG B O 1
ATOM 3687 N N . THR B 1 65 ? -1.673 -13.844 -14.781 1 89.62 65 THR B N 1
ATOM 3688 C CA . THR B 1 65 ? -0.322 -13.383 -15.078 1 89.62 65 THR B CA 1
ATOM 3689 C C . THR B 1 65 ? 0.286 -14.18 -16.234 1 89.62 65 THR B C 1
ATOM 3691 O O . THR B 1 65 ? 1.178 -13.688 -16.922 1 89.62 65 THR B O 1
ATOM 3694 N N . ASP B 1 66 ? -0.178 -15.414 -16.453 1 92.62 66 ASP B N 1
ATOM 3695 C CA . ASP B 1 66 ? 0.264 -16.156 -17.625 1 92.62 66 ASP B CA 1
ATOM 3696 C C . ASP B 1 66 ? -0.274 -15.531 -18.906 1 92.62 66 ASP B C 1
ATOM 3698 O O . ASP B 1 66 ? 0.432 -15.469 -19.922 1 92.62 66 ASP B O 1
ATOM 3702 N N . ILE B 1 67 ? -1.493 -15.109 -18.812 1 91.06 67 ILE B N 1
ATOM 3703 C CA . ILE B 1 67 ? -2.113 -14.469 -19.969 1 91.06 67 ILE B CA 1
ATOM 3704 C C . ILE B 1 67 ? -1.416 -13.141 -20.25 1 91.06 67 ILE B C 1
ATOM 3706 O O . ILE B 1 67 ? -1.12 -12.828 -21.406 1 91.06 67 ILE B O 1
ATOM 3710 N N . LEU B 1 68 ? -1.105 -12.43 -19.219 1 89 68 LEU B N 1
ATOM 3711 C CA . LEU B 1 68 ? -0.388 -11.172 -19.375 1 89 68 LEU B CA 1
ATOM 3712 C C . LEU B 1 68 ? 1 -11.406 -19.969 1 89 68 LEU B C 1
ATOM 3714 O O . LEU B 1 68 ? 1.499 -10.578 -20.734 1 89 68 LEU B O 1
ATOM 3718 N N . THR B 1 69 ? 1.624 -12.43 -19.594 1 90.12 69 THR B N 1
ATOM 3719 C CA . THR B 1 69 ? 2.916 -12.805 -20.156 1 90.12 69 THR B CA 1
ATOM 3720 C C . THR B 1 69 ? 2.789 -13.094 -21.656 1 90.12 69 THR B C 1
ATOM 3722 O O . THR B 1 69 ? 3.611 -12.641 -22.453 1 90.12 69 THR B O 1
ATOM 3725 N N . ILE B 1 70 ? 1.771 -13.852 -22 1 92.19 70 ILE B N 1
ATOM 3726 C CA . ILE B 1 70 ? 1.532 -14.148 -23.406 1 92.19 70 ILE B CA 1
ATOM 3727 C C . ILE B 1 70 ? 1.382 -12.844 -24.188 1 92.19 70 ILE B C 1
ATOM 3729 O O . ILE B 1 70 ? 1.902 -12.719 -25.297 1 92.19 70 ILE B O 1
ATOM 3733 N N . GLU B 1 71 ? 0.776 -11.914 -23.547 1 88.94 71 GLU B N 1
ATOM 3734 C CA . GLU B 1 71 ? 0.473 -10.648 -24.219 1 88.94 71 GLU B CA 1
ATOM 3735 C C . GLU B 1 71 ? 1.648 -9.68 -24.125 1 88.94 71 GLU B C 1
ATOM 3737 O O . GLU B 1 71 ? 1.581 -8.562 -24.641 1 88.94 71 GLU B O 1
ATOM 3742 N N . GLY B 1 72 ? 2.703 -10.039 -23.438 1 84 72 GLY B N 1
ATOM 3743 C CA . GLY B 1 72 ? 3.941 -9.273 -23.422 1 84 72 GLY B CA 1
ATOM 3744 C C . GLY B 1 72 ? 3.969 -8.203 -22.344 1 84 72 GLY B C 1
ATOM 3745 O O . GLY B 1 72 ? 4.797 -7.289 -22.391 1 84 72 GLY B O 1
ATOM 3746 N N . PHE B 1 73 ? 3.125 -8.336 -21.344 1 78.5 73 PHE B N 1
ATOM 3747 C CA . PHE B 1 73 ? 3.012 -7.273 -20.359 1 78.5 73 PHE B CA 1
ATOM 3748 C C . PHE B 1 73 ? 3.762 -7.637 -19.078 1 78.5 73 PHE B C 1
ATOM 3750 O O . PHE B 1 73 ? 3.855 -6.824 -18.156 1 78.5 73 PHE B O 1
ATOM 3757 N N . MET B 1 74 ? 4.328 -8.773 -19.047 1 78.31 74 MET B N 1
ATOM 3758 C CA . MET B 1 74 ? 5.016 -9.211 -17.828 1 78.31 74 MET B CA 1
ATOM 3759 C C . MET B 1 74 ? 6.477 -9.531 -18.125 1 78.31 74 MET B C 1
ATOM 3761 O O . MET B 1 74 ? 6.797 -10.117 -19.156 1 78.31 74 MET B O 1
ATOM 3765 N N . ALA B 1 75 ? 7.359 -9.055 -17.141 1 73.81 75 ALA B N 1
ATOM 3766 C CA . ALA B 1 75 ? 8.75 -9.5 -17.188 1 73.81 75 ALA B CA 1
ATOM 3767 C C . ALA B 1 75 ? 8.867 -10.977 -16.828 1 73.81 75 ALA B C 1
ATOM 3769 O O . ALA B 1 75 ? 8.055 -11.5 -16.062 1 73.81 75 ALA B O 1
ATOM 3770 N N . PRO B 1 76 ? 9.797 -11.695 -17.312 1 74.06 76 PRO B N 1
ATOM 3771 C CA . PRO B 1 76 ? 10.781 -11.289 -18.312 1 74.06 76 PRO B CA 1
ATOM 3772 C C . PRO B 1 76 ? 10.203 -11.234 -19.719 1 74.06 76 PRO B C 1
ATOM 3774 O O . PRO B 1 76 ? 9.273 -11.984 -20.031 1 74.06 76 PRO B O 1
ATOM 3777 N N . THR B 1 77 ? 10.859 -10.453 -20.547 1 79.12 77 THR B N 1
ATOM 3778 C CA . THR B 1 77 ? 10.273 -10.203 -21.859 1 79.12 77 THR B CA 1
ATOM 3779 C C . THR B 1 77 ? 11.031 -10.961 -22.938 1 79.12 77 THR B C 1
ATOM 3781 O O . THR B 1 77 ? 10.828 -10.719 -24.125 1 79.12 77 THR B O 1
ATOM 3784 N N . GLN B 1 78 ? 11.867 -11.922 -22.484 1 89.44 78 GLN B N 1
ATOM 3785 C CA . GLN B 1 78 ? 12.633 -12.719 -23.438 1 89.44 78 GLN B CA 1
ATOM 3786 C C . GLN B 1 78 ? 11.797 -13.875 -23.984 1 89.44 78 GLN B C 1
ATOM 3788 O O . GLN B 1 78 ? 11.047 -14.508 -23.25 1 89.44 78 GLN B O 1
ATOM 3793 N N . PHE B 1 79 ? 11.914 -14.172 -25.188 1 92.5 79 PHE B N 1
ATOM 3794 C CA . PHE B 1 79 ? 11.281 -15.266 -25.922 1 92.5 79 PHE B CA 1
ATOM 3795 C C . PHE B 1 79 ? 12.297 -15.984 -26.812 1 92.5 79 PHE B C 1
ATOM 3797 O O . PHE B 1 79 ? 13.336 -15.414 -27.156 1 92.5 79 PHE B O 1
ATOM 3804 N N . PRO B 1 80 ? 12.062 -17.25 -27.234 1 95.56 80 PRO B N 1
ATOM 3805 C CA . PRO B 1 80 ? 10.938 -18.109 -26.859 1 95.56 80 PRO B CA 1
ATOM 3806 C C . PRO B 1 80 ? 11.055 -18.625 -25.422 1 95.56 80 PRO B C 1
ATOM 3808 O O . PRO B 1 80 ? 12.164 -18.828 -24.922 1 95.56 80 PRO B O 1
ATOM 3811 N N . LYS B 1 81 ? 9.938 -18.828 -24.766 1 95.88 81 LYS B N 1
ATOM 3812 C CA . LYS B 1 81 ? 9.992 -19.281 -23.391 1 95.88 81 LYS B CA 1
ATOM 3813 C C . LYS B 1 81 ? 8.898 -20.297 -23.094 1 95.88 81 LYS B C 1
ATOM 3815 O O . LYS B 1 81 ? 7.961 -20.453 -23.875 1 95.88 81 LYS B O 1
ATOM 3820 N N . ILE B 1 82 ? 9.055 -21.062 -22.031 1 96.44 82 ILE B N 1
ATOM 3821 C CA . ILE B 1 82 ? 8.008 -21.875 -21.422 1 96.44 82 ILE B CA 1
ATOM 3822 C C . ILE B 1 82 ? 7.332 -21.094 -20.297 1 96.44 82 ILE B C 1
ATOM 3824 O O . ILE B 1 82 ? 8 -20.594 -19.391 1 96.44 82 ILE B O 1
ATOM 3828 N N . ASN B 1 83 ? 6.039 -20.969 -20.406 1 93.88 83 ASN B N 1
ATOM 3829 C CA . ASN B 1 83 ? 5.27 -20.172 -19.469 1 93.88 83 ASN B CA 1
ATOM 3830 C C . ASN B 1 83 ? 4.773 -21.016 -18.297 1 93.88 83 ASN B C 1
ATOM 3832 O O . ASN B 1 83 ? 5.191 -22.156 -18.125 1 93.88 83 ASN B O 1
ATOM 3836 N N . GLY B 1 84 ? 4.039 -20.406 -17.375 1 94.56 84 GLY B N 1
ATOM 3837 C CA . GLY B 1 84 ? 3.434 -21.078 -16.234 1 94.56 84 GLY B CA 1
ATOM 3838 C C . GLY B 1 84 ? 4.219 -20.906 -14.953 1 94.56 84 GLY B C 1
ATOM 3839 O O . GLY B 1 84 ? 5.449 -20.891 -14.969 1 94.56 84 GLY B O 1
ATOM 3840 N N . HIS B 1 85 ? 3.459 -20.797 -13.812 1 93.62 85 HIS B N 1
ATOM 3841 C CA . HIS B 1 85 ? 4.125 -20.688 -12.516 1 93.62 85 HIS B CA 1
ATOM 3842 C C . HIS B 1 85 ? 3.303 -21.359 -11.422 1 93.62 85 HIS B C 1
ATOM 3844 O O . HIS B 1 85 ? 3.68 -21.328 -10.242 1 93.62 85 HIS B O 1
ATOM 3850 N N . GLU B 1 86 ? 2.184 -21.984 -11.812 1 95.69 86 GLU B N 1
ATOM 3851 C CA . GLU B 1 86 ? 1.36 -22.797 -10.93 1 95.69 86 GLU B CA 1
ATOM 3852 C C . GLU B 1 86 ? 1.373 -24.266 -11.375 1 95.69 86 GLU B C 1
ATOM 3854 O O . GLU B 1 86 ? 1.023 -24.578 -12.516 1 95.69 86 GLU B O 1
ATOM 3859 N N . GLY B 1 87 ? 1.757 -25.094 -10.477 1 96.69 87 GLY B N 1
ATOM 3860 C CA . GLY B 1 87 ? 1.749 -26.5 -10.867 1 96.69 87 GLY B CA 1
ATOM 3861 C C . GLY B 1 87 ? 2.162 -27.438 -9.75 1 96.69 87 GLY B C 1
ATOM 3862 O O . GLY B 1 87 ? 2.605 -26.984 -8.688 1 96.69 87 GLY B O 1
ATOM 3863 N N . VAL B 1 88 ? 1.907 -28.688 -10 1 96.62 88 VAL B N 1
ATOM 3864 C CA . VAL B 1 88 ? 2.271 -29.766 -9.086 1 96.62 88 VAL B CA 1
ATOM 3865 C C . VAL B 1 88 ? 2.941 -30.891 -9.859 1 96.62 88 VAL B C 1
ATOM 3867 O O . VAL B 1 88 ? 2.598 -31.156 -11.008 1 96.62 88 VAL B O 1
ATOM 3870 N N . GLY B 1 89 ? 3.914 -31.5 -9.25 1 96.75 89 GLY B N 1
ATOM 3871 C CA . GLY B 1 89 ? 4.617 -32.594 -9.898 1 96.75 89 GLY B CA 1
ATOM 3872 C C . GLY B 1 89 ? 5.355 -33.5 -8.93 1 96.75 89 GLY B C 1
ATOM 3873 O O . GLY B 1 89 ? 5.305 -33.281 -7.715 1 96.75 89 GLY B O 1
ATOM 3874 N N . ILE B 1 90 ? 5.969 -34.5 -9.547 1 96.94 90 ILE B N 1
ATOM 3875 C CA . ILE B 1 90 ? 6.711 -35.5 -8.789 1 96.94 90 ILE B CA 1
ATOM 3876 C C . ILE B 1 90 ? 8.203 -35.406 -9.109 1 96.94 90 ILE B C 1
ATOM 3878 O O . ILE B 1 90 ? 8.586 -35.375 -10.281 1 96.94 90 ILE B O 1
ATOM 3882 N N . ILE B 1 91 ? 8.984 -35.375 -8.055 1 97.31 91 ILE B N 1
ATOM 3883 C CA . ILE B 1 91 ? 10.422 -35.281 -8.266 1 97.31 91 ILE B CA 1
ATOM 3884 C C . ILE B 1 91 ? 10.922 -36.531 -8.992 1 97.31 91 ILE B C 1
ATOM 3886 O O . ILE B 1 91 ? 10.727 -37.656 -8.516 1 97.31 91 ILE B O 1
ATOM 3890 N N . GLU B 1 92 ? 11.539 -36.281 -10.086 1 97.56 92 GLU B N 1
ATOM 3891 C CA . GLU B 1 92 ? 12.109 -37.375 -10.898 1 97.56 92 GLU B CA 1
ATOM 3892 C C . GLU B 1 92 ? 13.594 -37.562 -10.609 1 97.56 92 GLU B C 1
ATOM 3894 O O . GLU B 1 92 ? 14.086 -38.688 -10.523 1 97.56 92 GLU B O 1
ATOM 3899 N N . SER B 1 93 ? 14.312 -36.562 -10.477 1 97.62 93 SER B N 1
ATOM 3900 C CA . SER B 1 93 ? 15.727 -36.562 -10.133 1 97.62 93 SER B CA 1
ATOM 3901 C C . SER B 1 93 ? 16.109 -35.25 -9.422 1 97.62 93 SER B C 1
ATOM 3903 O O . SER B 1 93 ? 15.336 -34.312 -9.383 1 97.62 93 SER B O 1
ATOM 3905 N N . MET B 1 94 ? 17.344 -35.281 -8.844 1 97.81 94 MET B N 1
ATOM 3906 C CA . MET B 1 94 ? 17.781 -34.125 -8.07 1 97.81 94 MET B CA 1
ATOM 3907 C C . MET B 1 94 ? 19.266 -33.844 -8.281 1 97.81 94 MET B C 1
ATOM 3909 O O . MET B 1 94 ? 20.031 -34.781 -8.539 1 97.81 94 MET B O 1
ATOM 3913 N N . GLY B 1 95 ? 19.578 -32.625 -8.141 1 97.31 95 GLY B N 1
ATOM 3914 C CA . GLY B 1 95 ? 20.984 -32.281 -8.125 1 97.31 95 GLY B CA 1
ATOM 3915 C C . GLY B 1 95 ? 21.719 -32.781 -6.906 1 97.31 95 GLY B C 1
ATOM 3916 O O . GLY B 1 95 ? 21.109 -33.062 -5.871 1 97.31 95 GLY B O 1
ATOM 3917 N N . PRO B 1 96 ? 23.047 -32.812 -7.016 1 96.88 96 PRO B N 1
ATOM 3918 C CA . PRO B 1 96 ? 23.828 -33.5 -5.977 1 96.88 96 PRO B CA 1
ATOM 3919 C C . PRO B 1 96 ? 23.812 -32.75 -4.648 1 96.88 96 PRO B C 1
ATOM 3921 O O . PRO B 1 96 ? 24.062 -33.344 -3.596 1 96.88 96 PRO B O 1
ATOM 3924 N N . ASP B 1 97 ? 23.484 -31.484 -4.625 1 96.62 97 ASP B N 1
ATOM 3925 C CA . ASP B 1 97 ? 23.578 -30.703 -3.406 1 96.62 97 ASP B CA 1
ATOM 3926 C C . ASP B 1 97 ? 22.203 -30.516 -2.766 1 96.62 97 ASP B C 1
ATOM 3928 O O . ASP B 1 97 ? 22.062 -29.766 -1.793 1 96.62 97 ASP B O 1
ATOM 3932 N N . THR B 1 98 ? 21.156 -31.109 -3.355 1 96.62 98 THR B N 1
ATOM 3933 C CA . THR B 1 98 ? 19.797 -30.969 -2.85 1 96.62 98 THR B CA 1
ATOM 3934 C C . THR B 1 98 ? 19.625 -31.734 -1.539 1 96.62 98 THR B C 1
ATOM 3936 O O . THR B 1 98 ? 20.062 -32.875 -1.415 1 96.62 98 THR B O 1
ATOM 3939 N N . LYS B 1 99 ? 19 -31 -0.576 1 93.12 99 LYS B N 1
ATOM 3940 C CA . LYS B 1 99 ? 18.734 -31.609 0.722 1 93.12 99 LYS B CA 1
ATOM 3941 C C . LYS B 1 99 ? 17.25 -31.656 1.026 1 93.12 99 LYS B C 1
ATOM 3943 O O . LYS B 1 99 ? 16.453 -30.969 0.379 1 93.12 99 LYS B O 1
ATOM 3948 N N . ASN B 1 100 ? 16.75 -32.531 1.826 1 92.5 100 ASN B N 1
ATOM 3949 C CA . ASN B 1 100 ? 15.43 -32.594 2.447 1 92.5 100 ASN B CA 1
ATOM 3950 C C . ASN B 1 100 ? 14.367 -33.062 1.46 1 92.5 100 ASN B C 1
ATOM 3952 O O . ASN B 1 100 ? 13.172 -32.844 1.682 1 92.5 100 ASN B O 1
ATOM 3956 N N . PHE B 1 101 ? 14.742 -33.469 0.279 1 96.88 101 PHE B N 1
ATOM 3957 C CA . PHE B 1 101 ? 13.828 -34.031 -0.712 1 96.88 101 PHE B CA 1
ATOM 3958 C C . PHE B 1 101 ? 14.289 -35.438 -1.142 1 96.88 101 PHE B C 1
ATOM 3960 O O . PHE B 1 101 ? 15.422 -35.812 -0.875 1 96.88 101 PHE B O 1
ATOM 3967 N N . LYS B 1 102 ? 13.438 -36.188 -1.776 1 95.94 102 LYS B N 1
ATOM 3968 C CA . LYS B 1 102 ? 13.758 -37.469 -2.402 1 95.94 102 LYS B CA 1
ATOM 3969 C C . LYS B 1 102 ? 12.938 -37.688 -3.67 1 95.94 102 LYS B C 1
ATOM 3971 O O . LYS B 1 102 ? 11.867 -37.094 -3.832 1 95.94 102 LYS B O 1
ATOM 3976 N N . VAL B 1 103 ? 13.438 -38.5 -4.496 1 95.75 103 VAL B N 1
ATOM 3977 C CA . VAL B 1 103 ? 12.695 -38.906 -5.684 1 95.75 103 VAL B CA 1
ATOM 3978 C C . VAL B 1 103 ? 11.344 -39.5 -5.273 1 95.75 103 VAL B C 1
ATOM 3980 O O . VAL B 1 103 ? 11.266 -40.281 -4.332 1 95.75 103 VAL B O 1
ATOM 3983 N N . GLY B 1 104 ? 10.297 -39 -5.91 1 95.31 104 GLY B N 1
ATOM 3984 C CA . GLY B 1 104 ? 8.969 -39.469 -5.582 1 95.31 104 GLY B CA 1
ATOM 3985 C C . GLY B 1 104 ? 8.156 -38.469 -4.766 1 95.31 104 GLY B C 1
ATOM 3986 O O . GLY B 1 104 ? 6.934 -38.594 -4.672 1 95.31 104 GLY B O 1
ATOM 3987 N N . ASP B 1 105 ? 8.805 -37.562 -4.125 1 95.94 105 ASP B N 1
ATOM 3988 C CA . ASP B 1 105 ? 8.07 -36.5 -3.428 1 95.94 105 ASP B CA 1
ATOM 3989 C C . ASP B 1 105 ? 7.195 -35.719 -4.395 1 95.94 105 ASP B C 1
ATOM 3991 O O . ASP B 1 105 ? 7.629 -35.375 -5.504 1 95.94 105 ASP B O 1
ATOM 3995 N N . VAL B 1 106 ? 5.945 -35.469 -4.004 1 96.62 106 VAL B N 1
ATOM 3996 C CA . VAL B 1 106 ? 5.074 -34.562 -4.738 1 96.62 106 VAL B CA 1
ATOM 3997 C C . VAL B 1 106 ? 5.266 -33.125 -4.227 1 96.62 106 VAL B C 1
ATOM 3999 O O . VAL B 1 106 ? 5.18 -32.875 -3.023 1 96.62 106 VAL B O 1
ATOM 4002 N N . ILE B 1 107 ? 5.535 -32.188 -5.168 1 95.94 107 ILE B N 1
ATOM 4003 C CA . ILE B 1 107 ? 5.891 -30.859 -4.688 1 95.94 107 ILE B CA 1
ATOM 4004 C C . ILE B 1 107 ? 5.078 -29.812 -5.43 1 95.94 107 ILE B C 1
ATOM 4006 O O . ILE B 1 107 ? 4.535 -30.078 -6.504 1 95.94 107 ILE B O 1
ATOM 4010 N N . VAL B 1 108 ? 4.887 -28.719 -4.82 1 95.44 108 VAL B N 1
ATOM 4011 C CA . VAL B 1 108 ? 4.504 -27.453 -5.43 1 95.44 108 VAL B CA 1
ATOM 4012 C C . VAL B 1 108 ? 5.645 -26.438 -5.289 1 95.44 108 VAL B C 1
ATOM 4014 O O . VAL B 1 108 ? 6.449 -26.531 -4.355 1 95.44 108 VAL B O 1
ATOM 4017 N N . ALA B 1 109 ? 5.781 -25.531 -6.25 1 89.5 109 ALA B N 1
ATOM 4018 C CA . ALA B 1 109 ? 6.891 -24.578 -6.23 1 89.5 109 ALA B CA 1
ATOM 4019 C C . ALA B 1 109 ? 6.383 -23.141 -6.301 1 89.5 109 ALA B C 1
ATOM 4021 O O . ALA B 1 109 ? 6.215 -22.578 -7.387 1 89.5 109 ALA B O 1
ATOM 4022 N N . PRO B 1 110 ? 6.199 -22.516 -5.125 1 87.88 110 PRO B N 1
ATOM 4023 C CA . PRO B 1 110 ? 5.91 -21.078 -5.141 1 87.88 110 PRO B CA 1
ATOM 4024 C C . PRO B 1 110 ? 7.035 -20.266 -5.77 1 87.88 110 PRO B C 1
ATOM 4026 O O . PRO B 1 110 ? 8.156 -20.766 -5.934 1 87.88 110 PRO B O 1
ATOM 4029 N N . THR B 1 111 ? 6.754 -19.016 -6.172 1 88.06 111 THR B N 1
ATOM 4030 C CA . THR B 1 111 ? 7.684 -18.188 -6.941 1 88.06 111 THR B CA 1
ATOM 4031 C C . THR B 1 111 ? 8.688 -17.5 -6.02 1 88.06 111 THR B C 1
ATOM 4033 O O . THR B 1 111 ? 9.688 -16.953 -6.48 1 88.06 111 THR B O 1
ATOM 4036 N N . LEU B 1 112 ? 8.406 -17.484 -4.715 1 92.25 112 LEU B N 1
ATOM 4037 C CA . LEU B 1 112 ? 9.289 -16.859 -3.738 1 92.25 112 LEU B CA 1
ATOM 4038 C C . LEU B 1 112 ? 9.789 -17.891 -2.727 1 92.25 112 LEU B C 1
ATOM 4040 O O . LEU B 1 112 ? 9.031 -18.766 -2.297 1 92.25 112 LEU B O 1
ATOM 4044 N N . GLY B 1 113 ? 11.102 -17.734 -2.41 1 93.88 113 GLY B N 1
ATOM 4045 C CA . GLY B 1 113 ? 11.688 -18.609 -1.414 1 93.88 113 GLY B CA 1
ATOM 4046 C C . GLY B 1 113 ? 11.812 -17.969 -0.046 1 93.88 113 GLY B C 1
ATOM 4047 O O . GLY B 1 113 ? 11.25 -16.891 0.192 1 93.88 113 GLY B O 1
ATOM 4048 N N . GLU B 1 114 ? 12.43 -18.734 0.877 1 95.12 114 GLU B N 1
ATOM 4049 C CA . GLU B 1 114 ? 12.648 -18.297 2.254 1 95.12 114 GLU B CA 1
ATOM 4050 C C . GLU B 1 114 ? 13.93 -18.891 2.83 1 95.12 114 GLU B C 1
ATOM 4052 O O . GLU B 1 114 ? 14.062 -20.109 2.922 1 95.12 114 GLU B O 1
ATOM 4057 N N . CYS B 1 115 ? 14.922 -18 3.18 1 94.81 115 CYS B N 1
ATOM 4058 C CA . CYS B 1 115 ? 16.188 -18.5 3.701 1 94.81 115 CYS B CA 1
ATOM 4059 C C . CYS B 1 115 ? 16.172 -18.531 5.227 1 94.81 115 CYS B C 1
ATOM 4061 O O . CYS B 1 115 ? 17.016 -19.188 5.844 1 94.81 115 CYS B O 1
ATOM 4063 N N . GLN B 1 116 ? 15.297 -17.719 5.867 1 93.94 116 GLN B N 1
ATOM 4064 C CA . GLN B 1 116 ? 15.023 -17.656 7.297 1 93.94 116 GLN B CA 1
ATOM 4065 C C . GLN B 1 116 ? 16.188 -17.016 8.055 1 93.94 116 GLN B C 1
ATOM 4067 O O . GLN B 1 116 ? 16.172 -16.953 9.281 1 93.94 116 GLN B O 1
ATOM 4072 N N . VAL B 1 117 ? 17.234 -16.5 7.328 1 92.81 117 VAL B N 1
ATOM 4073 C CA . VAL B 1 117 ? 18.391 -15.922 8.016 1 92.81 117 VAL B CA 1
ATOM 4074 C C . VAL B 1 117 ? 18.547 -14.461 7.621 1 92.81 117 VAL B C 1
ATOM 4076 O O . VAL B 1 117 ? 19.172 -13.68 8.344 1 92.81 117 VAL B O 1
ATOM 4079 N N . CYS B 1 118 ? 18.062 -14.047 6.465 1 89.75 118 CYS B N 1
ATOM 4080 C CA . CYS B 1 118 ? 18.172 -12.648 6.074 1 89.75 118 CYS B CA 1
ATOM 4081 C C . CYS B 1 118 ? 17.25 -11.773 6.91 1 89.75 118 CYS B C 1
ATOM 4083 O O . CYS B 1 118 ? 16.375 -12.273 7.609 1 89.75 118 CYS B O 1
ATOM 4085 N N . SER B 1 119 ? 17.453 -10.484 6.844 1 85.19 119 SER B N 1
ATOM 4086 C CA . SER B 1 119 ? 16.688 -9.562 7.672 1 85.19 119 SER B CA 1
ATOM 4087 C C . SER B 1 119 ? 15.211 -9.586 7.309 1 85.19 119 SER B C 1
ATOM 4089 O O . SER B 1 119 ? 14.344 -9.469 8.18 1 85.19 119 SER B O 1
ATOM 4091 N N . SER B 1 120 ? 14.859 -9.781 6.121 1 89.44 120 SER B N 1
ATOM 4092 C CA . SER B 1 120 ? 13.469 -9.867 5.691 1 89.44 120 SER B CA 1
ATOM 4093 C C . SER B 1 120 ? 12.781 -11.094 6.277 1 89.44 120 SER B C 1
ATOM 4095 O O . SER B 1 120 ? 11.688 -11 6.84 1 89.44 120 SER B O 1
ATOM 4097 N N . CYS B 1 121 ? 13.477 -12.195 6.195 1 93.5 121 CYS B N 1
ATOM 4098 C CA . CYS B 1 121 ? 12.906 -13.43 6.711 1 93.5 121 CYS B CA 1
ATOM 4099 C C . CYS B 1 121 ? 12.766 -13.375 8.227 1 93.5 121 CYS B C 1
ATOM 4101 O O . CYS B 1 121 ? 11.742 -13.789 8.773 1 93.5 121 CYS B O 1
ATOM 4103 N N . ARG B 1 122 ? 13.711 -12.82 8.852 1 91.62 122 ARG B N 1
ATOM 4104 C CA . ARG B 1 122 ? 13.703 -12.766 10.305 1 91.62 122 ARG B CA 1
ATOM 4105 C C . ARG B 1 122 ? 12.617 -11.812 10.812 1 91.62 122 ARG B C 1
ATOM 4107 O O . ARG B 1 122 ? 12.094 -11.992 11.914 1 91.62 122 ARG B O 1
ATOM 4114 N N . SER B 1 123 ? 12.312 -10.844 10.023 1 87 123 SER B N 1
ATOM 4115 C CA . SER B 1 123 ? 11.328 -9.852 10.43 1 87 123 SER B CA 1
ATOM 4116 C C . SER B 1 123 ? 9.938 -10.461 10.547 1 87 123 SER B C 1
ATOM 4118 O O . SER B 1 123 ? 9.094 -9.977 11.305 1 87 123 SER B O 1
ATOM 4120 N N . GLY B 1 124 ? 9.672 -11.438 9.695 1 89.5 124 GLY B N 1
ATOM 4121 C CA . GLY B 1 124 ? 8.352 -12.031 9.625 1 89.5 124 GLY B CA 1
ATOM 4122 C C . GLY B 1 124 ? 7.324 -11.133 8.961 1 89.5 124 GLY B C 1
ATOM 4123 O O . GLY B 1 124 ? 6.133 -11.453 8.93 1 89.5 124 GLY B O 1
ATOM 4124 N N . ARG B 1 125 ? 7.773 -10.07 8.352 1 86.75 125 ARG B N 1
ATOM 4125 C CA . ARG B 1 125 ? 6.848 -9.047 7.879 1 86.75 125 ARG B CA 1
ATOM 4126 C C . ARG B 1 125 ? 6.66 -9.141 6.367 1 86.75 125 ARG B C 1
ATOM 4128 O O . ARG B 1 125 ? 5.801 -8.453 5.801 1 86.75 125 ARG B O 1
ATOM 4135 N N . THR B 1 126 ? 7.418 -9.977 5.738 1 90.94 126 THR B N 1
ATOM 4136 C CA . THR B 1 126 ? 7.371 -10.055 4.281 1 90.94 126 THR B CA 1
ATOM 4137 C C . THR B 1 126 ? 7.766 -11.453 3.803 1 90.94 126 THR B C 1
ATOM 4139 O O . THR B 1 126 ? 8.414 -12.203 4.535 1 90.94 126 THR B O 1
ATOM 4142 N N . ASN B 1 127 ? 7.297 -11.75 2.641 1 93.62 127 ASN B N 1
ATOM 4143 C CA . ASN B 1 127 ? 7.711 -13.008 2.025 1 93.62 127 ASN B CA 1
ATOM 4144 C C . ASN B 1 127 ? 8.797 -12.789 0.976 1 93.62 127 ASN B C 1
ATOM 4146 O O . ASN B 1 127 ? 9.164 -13.719 0.254 1 93.62 127 ASN B O 1
ATOM 4150 N N . PHE B 1 128 ? 9.312 -11.594 0.913 1 91.88 128 PHE B N 1
ATOM 4151 C CA . PHE B 1 128 ? 10.383 -11.289 -0.034 1 91.88 128 PHE B CA 1
ATOM 4152 C C . PHE B 1 128 ? 11.75 -11.562 0.587 1 91.88 128 PHE B C 1
ATOM 4154 O O . PHE B 1 128 ? 12.359 -10.664 1.171 1 91.88 128 PHE B O 1
ATOM 4161 N N . CYS B 1 129 ? 12.188 -12.758 0.371 1 92.69 129 CYS B N 1
ATOM 4162 C CA . CYS B 1 129 ? 13.5 -13.164 0.865 1 92.69 129 CYS B CA 1
ATOM 4163 C C . CYS B 1 129 ? 14.617 -12.461 0.097 1 92.69 129 CYS B C 1
ATOM 4165 O O . CYS B 1 129 ? 14.547 -12.336 -1.127 1 92.69 129 CYS B O 1
ATOM 4167 N N . GLN B 1 130 ? 15.633 -12.023 0.771 1 88.31 130 GLN B N 1
ATOM 4168 C CA . GLN B 1 130 ? 16.734 -11.297 0.134 1 88.31 130 GLN B CA 1
ATOM 4169 C C . GLN B 1 130 ? 17.641 -12.25 -0.641 1 88.31 130 GLN B C 1
ATOM 4171 O O . GLN B 1 130 ? 18.375 -11.828 -1.539 1 88.31 130 GLN B O 1
ATOM 4176 N N . ASN B 1 131 ? 17.578 -13.539 -0.367 1 91.31 131 ASN B N 1
ATOM 4177 C CA . ASN B 1 131 ? 18.453 -14.523 -1.006 1 91.31 131 ASN B CA 1
ATOM 4178 C C . ASN B 1 131 ? 17.703 -15.312 -2.074 1 91.31 131 ASN B C 1
ATOM 4180 O O . ASN B 1 131 ? 18.297 -15.797 -3.033 1 91.31 131 ASN B O 1
ATOM 4184 N N . TYR B 1 132 ? 16.453 -15.422 -1.843 1 91.56 132 TYR B N 1
ATOM 4185 C CA . TYR B 1 132 ? 15.633 -16.219 -2.748 1 91.56 132 TYR B CA 1
ATOM 4186 C C . TYR B 1 132 ? 14.375 -15.469 -3.16 1 91.56 132 TYR B C 1
ATOM 4188 O O . TYR B 1 132 ? 13.258 -15.891 -2.842 1 91.56 132 TYR B O 1
ATOM 4196 N N . GLY B 1 133 ? 14.578 -14.398 -3.906 1 87.19 133 GLY B N 1
ATOM 4197 C CA . GLY B 1 133 ? 13.477 -13.633 -4.461 1 87.19 133 GLY B CA 1
ATOM 4198 C C . GLY B 1 133 ? 12.984 -14.172 -5.789 1 87.19 133 GLY B C 1
ATOM 4199 O O . GLY B 1 133 ? 13.375 -15.258 -6.211 1 87.19 133 GLY B O 1
ATOM 4200 N N . ALA B 1 134 ? 12.031 -13.391 -6.379 1 82.62 134 ALA B N 1
ATOM 4201 C CA . ALA B 1 134 ? 11.523 -13.797 -7.688 1 82.62 134 ALA B CA 1
ATOM 4202 C C . ALA B 1 134 ? 12.625 -13.727 -8.742 1 82.62 134 ALA B C 1
ATOM 4204 O O . ALA B 1 134 ? 13.367 -12.742 -8.805 1 82.62 134 ALA B O 1
ATOM 4205 N N . ASN B 1 135 ? 12.742 -14.773 -9.469 1 80.88 135 ASN B N 1
ATOM 4206 C CA . ASN B 1 135 ? 13.734 -14.766 -10.547 1 80.88 135 ASN B CA 1
ATOM 4207 C C . ASN B 1 135 ? 13.219 -14.016 -11.773 1 80.88 135 ASN B C 1
ATOM 4209 O O . ASN B 1 135 ? 12.398 -14.539 -12.531 1 80.88 135 ASN B O 1
ATOM 4213 N N . GLU B 1 136 ? 13.797 -12.852 -12.008 1 76.88 136 GLU B N 1
ATOM 4214 C CA . GLU B 1 136 ? 13.312 -12.039 -13.117 1 76.88 136 GLU B CA 1
ATOM 4215 C C . GLU B 1 136 ? 14.242 -12.148 -14.328 1 76.88 136 GLU B C 1
ATOM 4217 O O . GLU B 1 136 ? 13.977 -11.555 -15.375 1 76.88 136 GLU B O 1
ATOM 4222 N N . SER B 1 137 ? 15.359 -12.898 -14.312 1 78.25 137 SER B N 1
ATOM 4223 C CA . SER B 1 137 ? 16.344 -12.969 -15.391 1 78.25 137 SER B CA 1
ATOM 4224 C C . SER B 1 137 ? 15.875 -13.906 -16.5 1 78.25 137 SER B C 1
ATOM 4226 O O . SER B 1 137 ? 16.391 -13.844 -17.625 1 78.25 137 SER B O 1
ATOM 4228 N N . ALA B 1 138 ? 14.93 -14.688 -16.391 1 86.69 138 ALA B N 1
ATOM 4229 C CA . ALA B 1 138 ? 14.438 -15.664 -17.359 1 86.69 138 ALA B CA 1
ATOM 4230 C C . ALA B 1 138 ? 15.406 -16.828 -17.5 1 86.69 138 ALA B C 1
ATOM 4232 O O . ALA B 1 138 ? 15.203 -17.719 -18.344 1 86.69 138 ALA B O 1
ATOM 4233 N N . LEU B 1 139 ? 16.516 -16.828 -16.766 1 90.75 139 LEU B N 1
ATOM 4234 C CA . LEU B 1 139 ? 17.531 -17.875 -16.797 1 90.75 139 LEU B CA 1
ATOM 4235 C C . LEU B 1 139 ? 17.875 -18.328 -15.375 1 90.75 139 LEU B C 1
ATOM 4237 O O . LEU B 1 139 ? 17.453 -17.703 -14.398 1 90.75 139 LEU B O 1
ATOM 4241 N N . GLU B 1 140 ? 18.562 -19.438 -15.352 1 87 140 GLU B N 1
ATOM 4242 C CA . GLU B 1 140 ? 19.125 -19.859 -14.078 1 87 140 GLU B CA 1
ATOM 4243 C C . GLU B 1 140 ? 20.234 -18.922 -13.609 1 87 140 GLU B C 1
ATOM 4245 O O . GLU B 1 140 ? 20.797 -18.172 -14.414 1 87 140 GLU B O 1
ATOM 4250 N N . PRO B 1 141 ? 20.547 -18.969 -12.289 1 80 141 PRO B N 1
ATOM 4251 C CA . PRO B 1 141 ? 21.562 -18.062 -11.758 1 80 141 PRO B CA 1
ATOM 4252 C C . PRO B 1 141 ? 22.906 -18.203 -12.484 1 80 141 PRO B C 1
ATOM 4254 O O . PRO B 1 141 ? 23.703 -17.25 -12.508 1 80 141 PRO B O 1
ATOM 4257 N N . ASP B 1 142 ? 23.172 -19.328 -13.133 1 84.19 142 ASP B N 1
ATOM 4258 C CA . ASP B 1 142 ? 24.422 -19.547 -13.828 1 84.19 142 ASP B CA 1
ATOM 4259 C C . ASP B 1 142 ? 24.359 -19.031 -15.266 1 84.19 142 ASP B C 1
ATOM 4261 O O . ASP B 1 142 ? 25.297 -19.219 -16.047 1 84.19 142 ASP B O 1
ATOM 4265 N N . GLY B 1 143 ? 23.219 -18.453 -15.594 1 88.12 143 GLY B N 1
ATOM 4266 C CA . GLY B 1 143 ? 23.078 -17.812 -16.891 1 88.12 143 GLY B CA 1
ATOM 4267 C C . GLY B 1 143 ? 22.641 -18.797 -17.984 1 88.12 143 GLY B C 1
ATOM 4268 O O . GLY B 1 143 ? 22.609 -18.438 -19.156 1 88.12 143 GLY B O 1
ATOM 4269 N N . THR B 1 144 ? 22.359 -19.953 -17.609 1 92.25 144 THR B N 1
ATOM 4270 C CA . THR B 1 144 ? 21.969 -20.969 -18.594 1 92.25 144 THR B CA 1
ATOM 4271 C C . THR B 1 144 ? 20.5 -21.344 -18.391 1 92.25 144 THR B C 1
ATOM 4273 O O . THR B 1 144 ? 19.844 -20.891 -17.453 1 92.25 144 THR B O 1
ATOM 4276 N N . SER B 1 145 ? 19.969 -22.078 -19.375 1 95.56 145 SER B N 1
ATOM 4277 C CA . SER B 1 145 ? 18.641 -22.672 -19.297 1 95.56 145 SER B CA 1
ATOM 4278 C C . SER B 1 145 ? 18.703 -24.188 -19.25 1 95.56 145 SER B C 1
ATOM 4280 O O . SER B 1 145 ? 19.625 -24.797 -19.797 1 95.56 145 SER B O 1
ATOM 4282 N N . ARG B 1 146 ? 17.781 -24.703 -18.562 1 96.94 146 ARG B N 1
ATOM 4283 C CA . ARG B 1 146 ? 17.672 -26.172 -18.547 1 96.94 146 ARG B CA 1
ATOM 4284 C C . ARG B 1 146 ? 16.766 -26.672 -19.656 1 96.94 146 ARG B C 1
ATOM 4286 O O . ARG B 1 146 ? 16.547 -27.875 -19.781 1 96.94 146 ARG B O 1
ATOM 4293 N N . PHE B 1 147 ? 16.234 -25.719 -20.438 1 97.5 147 PHE B N 1
ATOM 4294 C CA . PHE B 1 147 ? 15.312 -26.062 -21.516 1 97.5 147 PHE B CA 1
ATOM 4295 C C . PHE B 1 147 ? 15.898 -25.672 -22.859 1 97.5 147 PHE B C 1
ATOM 4297 O O . PHE B 1 147 ? 16.438 -24.578 -23.016 1 97.5 147 PHE B O 1
ATOM 4304 N N . SER B 1 148 ? 15.789 -26.594 -23.828 1 97.88 148 SER B N 1
ATOM 4305 C CA . SER B 1 148 ? 16.141 -26.328 -25.219 1 97.88 148 SER B CA 1
ATOM 4306 C C . SER B 1 148 ? 15.234 -27.078 -26.188 1 97.88 148 SER B C 1
ATOM 4308 O O . SER B 1 148 ? 14.445 -27.938 -25.766 1 97.88 148 SER B O 1
ATOM 4310 N N . TYR B 1 149 ? 15.25 -26.625 -27.406 1 97.56 149 TYR B N 1
ATOM 4311 C CA . TYR B 1 149 ? 14.547 -27.328 -28.469 1 97.56 149 TYR B CA 1
ATOM 4312 C C . TYR B 1 149 ? 15.344 -27.312 -29.766 1 97.56 149 TYR B C 1
ATOM 4314 O O . TYR B 1 149 ? 16.328 -26.578 -29.891 1 97.56 149 TYR B O 1
ATOM 4322 N N . ILE B 1 150 ? 15.039 -28.344 -30.609 1 95.62 150 ILE B N 1
ATOM 4323 C CA . ILE B 1 150 ? 15.641 -28.375 -31.938 1 95.62 150 ILE B CA 1
ATOM 4324 C C . ILE B 1 150 ? 14.742 -27.641 -32.938 1 95.62 150 ILE B C 1
ATOM 4326 O O . ILE B 1 150 ? 13.586 -28.016 -33.125 1 95.62 150 ILE B O 1
ATOM 4330 N N . ASP B 1 151 ? 15.289 -26.594 -33.531 1 93.19 151 ASP B N 1
ATOM 4331 C CA . ASP B 1 151 ? 14.477 -25.797 -34.438 1 93.19 151 ASP B CA 1
ATOM 4332 C C . ASP B 1 151 ? 14.352 -26.484 -35.781 1 93.19 151 ASP B C 1
ATOM 4334 O O . ASP B 1 151 ? 14.82 -27.609 -35.969 1 93.19 151 ASP B O 1
ATOM 4338 N N . SER B 1 152 ? 13.68 -25.797 -36.75 1 91.06 152 SER B N 1
ATOM 4339 C CA . SER B 1 152 ? 13.383 -26.359 -38.062 1 91.06 152 SER B CA 1
ATOM 4340 C C . SER B 1 152 ? 14.656 -26.625 -38.844 1 91.06 152 SER B C 1
ATOM 4342 O O . SER B 1 152 ? 14.656 -27.453 -39.75 1 91.06 152 SER B O 1
ATOM 4344 N N . ASP B 1 153 ? 15.711 -25.969 -38.469 1 94.31 153 ASP B N 1
ATOM 4345 C CA . ASP B 1 153 ? 16.984 -26.141 -39.156 1 94.31 153 ASP B CA 1
ATOM 4346 C C . ASP B 1 153 ? 17.844 -27.188 -38.469 1 94.31 153 ASP B C 1
ATOM 4348 O O . ASP B 1 153 ? 19.016 -27.391 -38.812 1 94.31 153 ASP B O 1
ATOM 4352 N N . GLY B 1 154 ? 17.359 -27.688 -37.438 1 93.25 154 GLY B N 1
ATOM 4353 C CA . GLY B 1 154 ? 18.078 -28.703 -36.688 1 93.25 154 GLY B CA 1
ATOM 4354 C C . GLY B 1 154 ? 19.031 -28.156 -35.656 1 93.25 154 GLY B C 1
ATOM 4355 O O . GLY B 1 154 ? 19.859 -28.875 -35.125 1 93.25 154 GLY B O 1
ATOM 4356 N N . LYS B 1 155 ? 18.969 -26.906 -35.469 1 93.12 155 LYS B N 1
ATOM 4357 C CA . LYS B 1 155 ? 19.859 -26.266 -34.531 1 93.12 155 LYS B CA 1
ATOM 4358 C C . LYS B 1 155 ? 19.234 -26.219 -33.125 1 93.12 155 LYS B C 1
ATOM 4360 O O . LYS B 1 155 ? 18.047 -25.938 -33 1 93.12 155 LYS B O 1
ATOM 4365 N N . LYS B 1 156 ? 20.016 -26.547 -32.156 1 95.69 156 LYS B N 1
ATOM 4366 C CA . LYS B 1 156 ? 19.562 -26.453 -30.781 1 95.69 156 LYS B CA 1
ATOM 4367 C C . LYS B 1 156 ? 19.422 -25 -30.344 1 95.69 156 LYS B C 1
ATOM 4369 O O . LYS B 1 156 ? 20.344 -24.188 -30.531 1 95.69 156 LYS B O 1
ATOM 4374 N N . LYS B 1 157 ? 18.281 -24.719 -29.844 1 96.25 157 LYS B N 1
ATOM 4375 C CA . LYS B 1 157 ? 18 -23.359 -29.359 1 96.25 157 LYS B CA 1
ATOM 4376 C C . LYS B 1 157 ? 17.547 -23.391 -27.906 1 96.25 157 LYS B C 1
ATOM 4378 O O . LYS B 1 157 ? 16.859 -24.312 -27.484 1 96.25 157 LYS B O 1
ATOM 4383 N N . LEU B 1 158 ? 17.891 -22.375 -27.203 1 95.44 158 LEU B N 1
ATOM 4384 C CA . LEU B 1 158 ? 17.531 -22.266 -25.781 1 95.44 158 LEU B CA 1
ATOM 4385 C C . LEU B 1 158 ? 16.109 -21.781 -25.625 1 95.44 158 LEU B C 1
ATOM 4387 O O . LEU B 1 158 ? 15.602 -21.016 -26.453 1 95.44 158 LEU B O 1
ATOM 4391 N N . LEU B 1 159 ? 15.469 -22.203 -24.562 1 96.62 159 LEU B N 1
ATOM 4392 C CA . LEU B 1 159 ? 14.18 -21.688 -24.125 1 96.62 159 LEU B CA 1
ATOM 4393 C C . LEU B 1 159 ? 14.312 -20.953 -22.797 1 96.62 159 LEU B C 1
ATOM 4395 O O . LEU B 1 159 ? 14.969 -21.438 -21.875 1 96.62 159 LEU B O 1
ATOM 4399 N N . TYR B 1 160 ? 13.703 -19.766 -22.734 1 95 160 TYR B N 1
ATOM 4400 C CA . TYR B 1 160 ? 13.734 -18.969 -21.5 1 95 160 TYR B CA 1
ATOM 4401 C C . TYR B 1 160 ? 12.672 -19.438 -20.516 1 95 160 TYR B C 1
ATOM 4403 O O . TYR B 1 160 ? 11.719 -20.125 -20.906 1 95 160 TYR B O 1
ATOM 4411 N N . TYR B 1 161 ? 12.891 -19.062 -19.219 1 91.31 161 TYR B N 1
ATOM 4412 C CA . TYR B 1 161 ? 11.992 -19.422 -18.125 1 91.31 161 TYR B CA 1
ATOM 4413 C C . TYR B 1 161 ? 11.039 -18.281 -17.812 1 91.31 161 TYR B C 1
ATOM 4415 O O . TYR B 1 161 ? 11.336 -17.109 -18.078 1 91.31 161 TYR B O 1
ATOM 4423 N N . LYS B 1 162 ? 9.883 -18.719 -17.281 1 89.56 162 LYS B N 1
ATOM 4424 C CA . LYS B 1 162 ? 9.023 -17.781 -16.562 1 89.56 162 LYS B CA 1
ATOM 4425 C C . LYS B 1 162 ? 9.273 -17.828 -15.062 1 89.56 162 LYS B C 1
ATOM 4427 O O . LYS B 1 162 ? 9 -18.859 -14.422 1 89.56 162 LYS B O 1
ATOM 4432 N N . LEU B 1 163 ? 9.75 -16.797 -14.328 1 81.56 163 LEU B N 1
ATOM 4433 C CA . LEU B 1 163 ? 9.945 -16.609 -12.898 1 81.56 163 LEU B CA 1
ATOM 4434 C C . LEU B 1 163 ? 10.695 -17.781 -12.289 1 81.56 163 LEU B C 1
ATOM 4436 O O . LEU B 1 163 ? 10.344 -18.25 -11.203 1 81.56 163 LEU B O 1
ATOM 4440 N N . GLY B 1 164 ? 11.484 -18.453 -12.961 1 79.06 164 GLY B N 1
ATOM 4441 C CA . GLY B 1 164 ? 12.281 -19.562 -12.438 1 79.06 164 GLY B CA 1
ATOM 4442 C C . GLY B 1 164 ? 11.492 -20.844 -12.289 1 79.06 164 GLY B C 1
ATOM 4443 O O . GLY B 1 164 ? 11.93 -21.766 -11.602 1 79.06 164 GLY B O 1
ATOM 4444 N N . CYS B 1 165 ? 10.344 -20.969 -12.758 1 84.94 165 CYS B N 1
ATOM 4445 C CA . CYS B 1 165 ? 9.5 -22.156 -12.641 1 84.94 165 CYS B CA 1
ATOM 4446 C C . CYS B 1 165 ? 9.242 -22.781 -14.008 1 84.94 165 CYS B C 1
ATOM 4448 O O . CYS B 1 165 ? 10.023 -23.625 -14.469 1 84.94 165 CYS B O 1
ATOM 4450 N N . SER B 1 166 ? 8.312 -22.172 -14.781 1 93.62 166 SER B N 1
ATOM 4451 C CA . SER B 1 166 ? 7.934 -22.672 -16.109 1 93.62 166 SER B CA 1
ATOM 4452 C C . SER B 1 166 ? 7.258 -24.031 -16.016 1 93.62 166 SER B C 1
ATOM 4454 O O . SER B 1 166 ? 7.773 -25.031 -16.516 1 93.62 166 SER B O 1
ATOM 4456 N N . THR B 1 167 ? 5.984 -23.953 -15.578 1 97.06 167 THR B N 1
ATOM 4457 C CA . THR B 1 167 ? 5.281 -25.188 -15.242 1 97.06 167 THR B CA 1
ATOM 4458 C C . THR B 1 167 ? 4.582 -25.766 -16.469 1 97.06 167 THR B C 1
ATOM 4460 O O . THR B 1 167 ? 4.117 -26.922 -16.438 1 97.06 167 THR B O 1
ATOM 4463 N N . TRP B 1 168 ? 4.551 -25.094 -17.609 1 98.06 168 TRP B N 1
ATOM 4464 C CA . TRP B 1 168 ? 3.816 -25.562 -18.781 1 98.06 168 TRP B CA 1
ATOM 4465 C C . TRP B 1 168 ? 4.656 -26.547 -19.594 1 98.06 168 TRP B C 1
ATOM 4467 O O . TRP B 1 168 ? 4.809 -26.375 -20.812 1 98.06 168 TRP B O 1
ATOM 4477 N N . THR B 1 169 ? 5.141 -27.562 -18.969 1 98.25 169 THR B N 1
ATOM 4478 C CA . THR B 1 169 ? 5.949 -28.625 -19.547 1 98.25 169 THR B CA 1
ATOM 4479 C C . THR B 1 169 ? 5.738 -29.938 -18.797 1 98.25 169 THR B C 1
ATOM 4481 O O . THR B 1 169 ? 5.324 -29.922 -17.625 1 98.25 169 THR B O 1
ATOM 4484 N N . GLN B 1 170 ? 6.004 -31.016 -19.422 1 98.25 170 GLN B N 1
ATOM 4485 C CA . GLN B 1 170 ? 5.82 -32.312 -18.781 1 98.25 170 GLN B CA 1
ATOM 4486 C C . GLN B 1 170 ? 6.914 -32.594 -17.75 1 98.25 170 GLN B C 1
ATOM 4488 O O . GLN B 1 170 ? 6.715 -33.375 -16.812 1 98.25 170 GLN B O 1
ATOM 4493 N N . TYR B 1 171 ? 8.109 -31.984 -17.969 1 97.94 171 TYR B N 1
ATOM 4494 C CA . TYR B 1 171 ? 9.188 -31.984 -17 1 97.94 171 TYR B CA 1
ATOM 4495 C C . TYR B 1 171 ? 9.742 -30.578 -16.781 1 97.94 171 TYR B C 1
ATOM 4497 O O . TYR B 1 171 ? 10.062 -29.891 -17.75 1 97.94 171 TYR B O 1
ATOM 4505 N N . MET B 1 172 ? 9.828 -30.234 -15.531 1 96.75 172 MET B N 1
ATOM 4506 C CA . MET B 1 172 ? 10.398 -28.938 -15.211 1 96.75 172 MET B CA 1
ATOM 4507 C C . MET B 1 172 ? 11.633 -29.078 -14.336 1 96.75 172 MET B C 1
ATOM 4509 O O . MET B 1 172 ? 11.875 -30.156 -13.766 1 96.75 172 MET B O 1
ATOM 4513 N N . VAL B 1 173 ? 12.484 -28.078 -14.336 1 96.44 173 VAL B N 1
ATOM 4514 C CA . VAL B 1 173 ? 13.602 -27.984 -13.398 1 96.44 173 VAL B CA 1
ATOM 4515 C C . VAL B 1 173 ? 13.438 -26.75 -12.523 1 96.44 173 VAL B C 1
ATOM 4517 O O . VAL B 1 173 ? 13.172 -25.656 -13.031 1 96.44 173 VAL B O 1
ATOM 4520 N N . VAL B 1 174 ? 13.539 -26.938 -11.234 1 95.19 174 VAL B N 1
ATOM 4521 C CA . VAL B 1 174 ? 13.328 -25.812 -10.32 1 95.19 174 VAL B CA 1
ATOM 4522 C C . VAL B 1 174 ? 14.336 -25.891 -9.172 1 95.19 174 VAL B C 1
ATOM 4524 O O . VAL B 1 174 ? 14.781 -26.984 -8.797 1 95.19 174 VAL B O 1
ATOM 4527 N N . ASP B 1 175 ? 14.727 -24.719 -8.664 1 94.38 175 ASP B N 1
ATOM 4528 C CA . ASP B 1 175 ? 15.57 -24.641 -7.477 1 94.38 175 ASP B CA 1
ATOM 4529 C C . ASP B 1 175 ? 14.828 -25.141 -6.238 1 94.38 175 ASP B C 1
ATOM 4531 O O . ASP B 1 175 ? 13.719 -24.688 -5.949 1 94.38 175 ASP B O 1
ATOM 4535 N N . SER B 1 176 ? 15.438 -26.047 -5.492 1 95.38 176 SER B N 1
ATOM 4536 C CA . SER B 1 176 ? 14.789 -26.719 -4.371 1 95.38 176 SER B CA 1
ATOM 4537 C C . SER B 1 176 ? 14.422 -25.719 -3.273 1 95.38 176 SER B C 1
ATOM 4539 O O . SER B 1 176 ? 13.547 -25.984 -2.447 1 95.38 176 SER B O 1
ATOM 4541 N N . ASN B 1 177 ? 15.023 -24.562 -3.264 1 93.25 177 ASN B N 1
ATOM 4542 C CA . ASN B 1 177 ? 14.758 -23.547 -2.248 1 93.25 177 ASN B CA 1
ATOM 4543 C C . ASN B 1 177 ? 13.398 -22.891 -2.465 1 93.25 177 ASN B C 1
ATOM 4545 O O . ASN B 1 177 ? 12.914 -22.156 -1.598 1 93.25 177 ASN B O 1
ATOM 4549 N N . TYR B 1 178 ? 12.727 -23.234 -3.58 1 93.81 178 TYR B N 1
ATOM 4550 C CA . TYR B 1 178 ? 11.422 -22.688 -3.9 1 93.81 178 TYR B CA 1
ATOM 4551 C C . TYR B 1 178 ? 10.344 -23.766 -3.844 1 93.81 178 TYR B C 1
ATOM 4553 O O . TYR B 1 178 ? 9.203 -23.531 -4.242 1 93.81 178 TYR B O 1
ATOM 4561 N N . ALA B 1 179 ? 10.664 -24.922 -3.361 1 94.81 179 ALA B N 1
ATOM 4562 C CA . ALA B 1 179 ? 9.734 -26.047 -3.436 1 94.81 179 ALA B CA 1
ATOM 4563 C C . ALA B 1 179 ? 9.25 -26.453 -2.047 1 94.81 179 ALA B C 1
ATOM 4565 O O . ALA B 1 179 ? 9.969 -26.297 -1.059 1 94.81 179 ALA B O 1
ATOM 4566 N N . THR B 1 180 ? 8.047 -26.953 -1.963 1 95.44 180 THR B N 1
ATOM 4567 C CA . THR B 1 180 ? 7.449 -27.5 -0.752 1 95.44 180 THR B CA 1
ATOM 4568 C C . THR B 1 180 ? 6.82 -28.859 -1.029 1 95.44 180 THR B C 1
ATOM 4570 O O . THR B 1 180 ? 6.172 -29.062 -2.061 1 95.44 180 THR B O 1
ATOM 4573 N N . LYS B 1 181 ? 6.996 -29.781 -0.096 1 95.69 181 LYS B N 1
ATOM 4574 C CA . LYS B 1 181 ? 6.422 -31.125 -0.225 1 95.69 181 LYS B CA 1
ATOM 4575 C C . LYS B 1 181 ? 4.922 -31.109 0.064 1 95.69 181 LYS B C 1
ATOM 4577 O O . LYS B 1 181 ? 4.504 -30.797 1.181 1 95.69 181 LYS B O 1
ATOM 4582 N N . LEU B 1 182 ? 4.227 -31.438 -0.919 1 96 182 LEU B N 1
ATOM 4583 C CA . LEU B 1 182 ? 2.773 -31.469 -0.784 1 96 182 LEU B CA 1
ATOM 4584 C C . LEU B 1 182 ? 2.324 -32.781 -0.143 1 96 182 LEU B C 1
ATOM 4586 O O . LEU B 1 182 ? 1.462 -32.781 0.738 1 96 182 LEU B O 1
ATOM 4590 N N . ASN B 1 183 ? 2.92 -33.906 -0.589 1 93.88 183 ASN B N 1
ATOM 4591 C CA . ASN B 1 183 ? 2.475 -35.219 -0.169 1 93.88 183 ASN B CA 1
ATOM 4592 C C . ASN B 1 183 ? 2.744 -35.469 1.314 1 93.88 183 ASN B C 1
ATOM 4594 O O . ASN B 1 183 ? 2.092 -36.312 1.941 1 93.88 183 ASN B O 1
ATOM 4598 N N . GLU B 1 184 ? 3.596 -34.75 1.886 1 93 184 GLU B N 1
ATOM 4599 C CA . GLU B 1 184 ? 3.889 -34.906 3.309 1 93 184 GLU B CA 1
ATOM 4600 C C . GLU B 1 184 ? 2.879 -34.125 4.16 1 93 184 GLU B C 1
ATOM 4602 O O . GLU B 1 184 ? 2.5 -34.594 5.242 1 93 184 GLU B O 1
ATOM 4607 N N . ILE B 1 185 ? 2.418 -33.094 3.684 1 94.19 185 ILE B N 1
ATOM 4608 C CA . ILE B 1 185 ? 1.622 -32.188 4.504 1 94.19 185 ILE B CA 1
ATOM 4609 C C . ILE B 1 185 ? 0.141 -32.344 4.168 1 94.19 185 ILE B C 1
ATOM 4611 O O . ILE B 1 185 ? -0.712 -32.281 5.055 1 94.19 185 ILE B O 1
ATOM 4615 N N . ALA B 1 186 ? -0.137 -32.531 2.883 1 94.56 186 ALA B N 1
ATOM 4616 C CA . ALA B 1 186 ? -1.516 -32.625 2.414 1 94.56 186 ALA B CA 1
ATOM 4617 C C . ALA B 1 186 ? -1.669 -33.781 1.424 1 94.56 186 ALA B C 1
ATOM 4619 O O . ALA B 1 186 ? -2.029 -33.562 0.264 1 94.56 186 ALA B O 1
ATOM 4620 N N . PRO B 1 187 ? -1.549 -34.969 1.872 1 92.81 187 PRO B N 1
ATOM 4621 C CA . PRO B 1 187 ? -1.531 -36.156 0.995 1 92.81 187 PRO B CA 1
ATOM 4622 C C . PRO B 1 187 ? -2.875 -36.406 0.311 1 92.81 187 PRO B C 1
ATOM 4624 O O . PRO B 1 187 ? -2.938 -37.094 -0.7 1 92.81 187 PRO B O 1
ATOM 4627 N N . GLU B 1 188 ? -3.904 -35.781 0.797 1 90.56 188 GLU B N 1
ATOM 4628 C CA . GLU B 1 188 ? -5.23 -36.094 0.277 1 90.56 188 GLU B CA 1
ATOM 4629 C C . GLU B 1 188 ? -5.648 -35.125 -0.814 1 90.56 188 GLU B C 1
ATOM 4631 O O . GLU B 1 188 ? -6.684 -35.312 -1.46 1 90.56 188 GLU B O 1
ATOM 4636 N N . LEU B 1 189 ? -4.918 -34.156 -1.031 1 94 189 LEU B N 1
ATOM 4637 C CA . LEU B 1 189 ? -5.301 -33.156 -2.025 1 94 189 LEU B CA 1
ATOM 4638 C C . LEU B 1 189 ? -5.047 -33.656 -3.438 1 94 189 LEU B C 1
ATOM 4640 O O . LEU B 1 189 ? -3.953 -34.156 -3.742 1 94 189 LEU B O 1
ATOM 4644 N N . PRO B 1 190 ? -6.035 -33.594 -4.293 1 94.62 190 PRO B N 1
ATOM 4645 C CA . PRO B 1 190 ? -5.789 -33.938 -5.695 1 94.62 190 PRO B CA 1
ATOM 4646 C C . PRO B 1 190 ? -4.828 -32.969 -6.383 1 94.62 190 PRO B C 1
ATOM 4648 O O . PRO B 1 190 ? -4.691 -31.828 -5.953 1 94.62 190 PRO B O 1
ATOM 4651 N N . PRO B 1 191 ? -4.219 -33.406 -7.438 1 95.06 191 PRO B N 1
ATOM 4652 C CA . PRO B 1 191 ? -3.209 -32.594 -8.117 1 95.06 191 PRO B CA 1
ATOM 4653 C C . PRO B 1 191 ? -3.754 -31.234 -8.586 1 95.06 191 PRO B C 1
ATOM 4655 O O . PRO B 1 191 ? -3.107 -30.203 -8.398 1 95.06 191 PRO B O 1
ATOM 4658 N N . PRO B 1 192 ? -4.992 -31.203 -9.125 1 96.88 192 PRO B N 1
ATOM 4659 C CA . PRO B 1 192 ? -5.48 -29.891 -9.539 1 96.88 192 PRO B CA 1
ATOM 4660 C C . PRO B 1 192 ? -5.59 -28.906 -8.367 1 96.88 192 PRO B C 1
ATOM 4662 O O . PRO B 1 192 ? -5.285 -27.719 -8.523 1 96.88 192 PRO B O 1
ATOM 4665 N N . HIS B 1 193 ? -5.984 -29.422 -7.211 1 97 193 HIS B N 1
ATOM 4666 C CA . HIS B 1 193 ? -6.055 -28.594 -6.02 1 97 193 HIS B CA 1
ATOM 4667 C C . HIS B 1 193 ? -4.672 -28.078 -5.621 1 97 193 HIS B C 1
ATOM 4669 O O . HIS B 1 193 ? -4.512 -26.906 -5.281 1 97 193 HIS B O 1
ATOM 4675 N N . GLY B 1 194 ? -3.678 -28.953 -5.695 1 96 194 GLY B N 1
ATOM 4676 C CA . GLY B 1 194 ? -2.309 -28.562 -5.402 1 96 194 GLY B CA 1
ATOM 4677 C C . GLY B 1 194 ? -1.776 -27.5 -6.348 1 96 194 GLY B C 1
ATOM 4678 O O . GLY B 1 194 ? -0.998 -26.625 -5.941 1 96 194 GLY B O 1
ATOM 4679 N N . SER B 1 195 ? -2.23 -27.516 -7.586 1 96.5 195 SER B N 1
ATOM 4680 C CA . SER B 1 195 ? -1.673 -26.656 -8.625 1 96.5 195 SER B CA 1
ATOM 4681 C C . SER B 1 195 ? -2.014 -25.188 -8.375 1 96.5 195 SER B C 1
ATOM 4683 O O . SER B 1 195 ? -1.274 -24.297 -8.789 1 96.5 195 SER B O 1
ATOM 4685 N N . ILE B 1 196 ? -3.137 -24.875 -7.688 1 96.56 196 ILE B N 1
ATOM 4686 C CA . ILE B 1 196 ? -3.549 -23.484 -7.559 1 96.56 196 ILE B CA 1
ATOM 4687 C C . ILE B 1 196 ? -3.059 -22.922 -6.227 1 96.56 196 ILE B C 1
ATOM 4689 O O . ILE B 1 196 ? -3.199 -21.734 -5.961 1 96.56 196 ILE B O 1
ATOM 4693 N N . LEU B 1 197 ? -2.391 -23.75 -5.414 1 96.19 197 LEU B N 1
ATOM 4694 C CA . LEU B 1 197 ? -1.991 -23.328 -4.07 1 96.19 197 LEU B CA 1
ATOM 4695 C C . LEU B 1 197 ? -0.79 -22.391 -4.125 1 96.19 197 LEU B C 1
ATOM 4697 O O . LEU B 1 197 ? -0.615 -21.547 -3.242 1 96.19 197 LEU B O 1
ATOM 4701 N N . SER B 1 198 ? 0.003 -22.5 -5.109 1 91.44 198 SER B N 1
ATOM 4702 C CA . SER B 1 198 ? 1.29 -21.812 -5.117 1 91.44 198 SER B CA 1
ATOM 4703 C C . SER B 1 198 ? 1.131 -20.344 -5.504 1 91.44 198 SER B C 1
ATOM 4705 O O . SER B 1 198 ? 2.059 -19.547 -5.336 1 91.44 198 SER B O 1
ATOM 4707 N N . CYS B 1 199 ? -0.007 -19.938 -6.035 1 94.12 199 CYS B N 1
ATOM 4708 C CA . CYS B 1 199 ? -0.147 -18.516 -6.391 1 94.12 199 CYS B CA 1
ATOM 4709 C C . CYS B 1 199 ? -1.571 -18.031 -6.148 1 94.12 199 CYS B C 1
ATOM 4711 O O . CYS B 1 199 ? -1.852 -17.406 -5.125 1 94.12 199 CYS B O 1
ATOM 4713 N N . ALA B 1 200 ? -2.514 -18.453 -6.961 1 95.06 200 ALA B N 1
ATOM 4714 C CA . ALA B 1 200 ? -3.854 -17.875 -6.934 1 95.06 200 ALA B CA 1
ATOM 4715 C C . ALA B 1 200 ? -4.484 -18.016 -5.551 1 95.06 200 ALA B C 1
ATOM 4717 O O . ALA B 1 200 ? -4.922 -17.031 -4.957 1 95.06 200 ALA B O 1
ATOM 4718 N N . PHE B 1 201 ? -4.559 -19.266 -5.09 1 97.19 201 PHE B N 1
ATOM 4719 C CA . PHE B 1 201 ? -5.207 -19.5 -3.805 1 97.19 201 PHE B CA 1
ATOM 4720 C C . PHE B 1 201 ? -4.438 -18.812 -2.68 1 97.19 201 PHE B C 1
ATOM 4722 O O . PHE B 1 201 ? -5.027 -18.141 -1.834 1 97.19 201 PHE B O 1
ATOM 4729 N N . ALA B 1 202 ? -3.098 -18.984 -2.678 1 96.88 202 ALA B N 1
ATOM 4730 C CA . ALA B 1 202 ? -2.264 -18.359 -1.655 1 96.88 202 ALA B CA 1
ATOM 4731 C C . ALA B 1 202 ? -2.41 -16.844 -1.684 1 96.88 202 ALA B C 1
ATOM 4733 O O . ALA B 1 202 ? -2.465 -16.203 -0.633 1 96.88 202 ALA B O 1
ATOM 4734 N N . THR B 1 203 ? -2.49 -16.266 -2.863 1 96.81 203 THR B N 1
ATOM 4735 C CA . THR B 1 203 ? -2.582 -14.82 -3.027 1 96.81 203 THR B CA 1
ATOM 4736 C C . THR B 1 203 ? -3.85 -14.281 -2.373 1 96.81 203 THR B C 1
ATOM 4738 O O . THR B 1 203 ? -3.787 -13.383 -1.535 1 96.81 203 THR B O 1
ATOM 4741 N N . GLY B 1 204 ? -4.969 -14.844 -2.693 1 97.69 204 GLY B N 1
ATOM 4742 C CA . GLY B 1 204 ? -6.234 -14.383 -2.143 1 97.69 204 GLY B CA 1
ATOM 4743 C C . GLY B 1 204 ? -6.379 -14.672 -0.66 1 97.69 204 GLY B C 1
ATOM 4744 O O . GLY B 1 204 ? -6.738 -13.781 0.118 1 97.69 204 GLY B O 1
ATOM 4745 N N . TYR B 1 205 ? -6.082 -15.953 -0.314 1 98 205 TYR B N 1
ATOM 4746 C CA . TYR B 1 205 ? -6.203 -16.359 1.082 1 98 205 TYR B CA 1
ATOM 4747 C C . TYR B 1 205 ? -5.258 -15.555 1.967 1 98 205 TYR B C 1
ATOM 4749 O O . TYR B 1 205 ? -5.664 -15.039 3.012 1 98 205 TYR B O 1
ATOM 4757 N N . GLY B 1 206 ? -4.035 -15.422 1.569 1 97.19 206 GLY B N 1
ATOM 4758 C CA . GLY B 1 206 ? -3.027 -14.719 2.344 1 97.19 206 GLY B CA 1
ATOM 4759 C C . GLY B 1 206 ? -3.293 -13.227 2.451 1 97.19 206 GLY B C 1
ATOM 4760 O O . GLY B 1 206 ? -2.951 -12.602 3.457 1 97.19 206 GLY B O 1
ATOM 4761 N N . ALA B 1 207 ? -3.893 -12.625 1.398 1 97.62 207 ALA B N 1
ATOM 4762 C CA . ALA B 1 207 ? -4.238 -11.203 1.441 1 97.62 207 ALA B CA 1
ATOM 4763 C C . ALA B 1 207 ? -5.164 -10.898 2.615 1 97.62 207 ALA B C 1
ATOM 4765 O O . ALA B 1 207 ? -5.008 -9.883 3.289 1 97.62 207 ALA B O 1
ATOM 4766 N N . VAL B 1 208 ? -6.074 -11.766 2.875 1 98.25 208 VAL B N 1
ATOM 4767 C CA . VAL B 1 208 ? -7.047 -11.602 3.953 1 98.25 208 VAL B CA 1
ATOM 4768 C C . VAL B 1 208 ? -6.422 -12.039 5.277 1 98.25 208 VAL B C 1
ATOM 4770 O O . VAL B 1 208 ? -6.535 -11.328 6.281 1 98.25 208 VAL B O 1
ATOM 4773 N N . TRP B 1 209 ? -5.672 -13.141 5.238 1 97.25 209 TRP B N 1
ATOM 4774 C CA . TRP B 1 209 ? -5.148 -13.797 6.434 1 97.25 209 TRP B CA 1
ATOM 4775 C C . TRP B 1 209 ? -3.922 -13.055 6.965 1 97.25 209 TRP B C 1
ATOM 4777 O O . TRP B 1 209 ? -3.857 -12.719 8.148 1 97.25 209 TRP B O 1
ATOM 4787 N N . LEU B 1 210 ? -3.012 -12.75 6.129 1 95.81 210 LEU B N 1
ATOM 4788 C CA . LEU B 1 210 ? -1.713 -12.273 6.586 1 95.81 210 LEU B CA 1
ATOM 4789 C C . LEU B 1 210 ? -1.589 -10.766 6.387 1 95.81 210 LEU B C 1
ATOM 4791 O O . LEU B 1 210 ? -1.24 -10.039 7.32 1 95.81 210 LEU B O 1
ATOM 4795 N N . ASP B 1 211 ? -1.964 -10.273 5.215 1 94.88 211 ASP B N 1
ATOM 4796 C CA . ASP B 1 211 ? -1.764 -8.852 4.938 1 94.88 211 ASP B CA 1
ATOM 4797 C C . ASP B 1 211 ? -2.793 -7.996 5.672 1 94.88 211 ASP B C 1
ATOM 4799 O O . ASP B 1 211 ? -2.436 -7.172 6.516 1 94.88 211 ASP B O 1
ATOM 4803 N N . ALA B 1 212 ? -4.078 -8.258 5.355 1 96 212 ALA B N 1
ATOM 4804 C CA . ALA B 1 212 ? -5.129 -7.477 6.004 1 96 212 ALA B CA 1
ATOM 4805 C C . ALA B 1 212 ? -5.332 -7.918 7.449 1 96 212 ALA B C 1
ATOM 4807 O O . ALA B 1 212 ? -5.898 -7.18 8.258 1 96 212 ALA B O 1
ATOM 4808 N N . ALA B 1 213 ? -4.938 -9.172 7.77 1 95.19 213 ALA B N 1
ATOM 4809 C CA . ALA B 1 213 ? -5.055 -9.727 9.117 1 95.19 213 ALA B CA 1
ATOM 4810 C C . ALA B 1 213 ? -6.477 -9.578 9.648 1 95.19 213 ALA B C 1
ATOM 4812 O O . ALA B 1 213 ? -6.684 -9.062 10.75 1 95.19 213 ALA B O 1
ATOM 4813 N N . VAL B 1 214 ? -7.434 -10.016 8.867 1 97.31 214 VAL B N 1
ATOM 4814 C CA . VAL B 1 214 ? -8.852 -9.922 9.188 1 97.31 214 VAL B CA 1
ATOM 4815 C C . VAL B 1 214 ? -9.148 -10.703 10.469 1 97.31 214 VAL B C 1
ATOM 4817 O O . VAL B 1 214 ? -8.633 -11.805 10.656 1 97.31 214 VAL B O 1
ATOM 4820 N N . GLN B 1 215 ? -9.922 -10.102 11.305 1 96.19 215 GLN B N 1
ATOM 4821 C CA . GLN B 1 215 ? -10.336 -10.719 12.562 1 96.19 215 GLN B CA 1
ATOM 4822 C C . GLN B 1 215 ? -11.82 -11.07 12.547 1 96.19 215 GLN B C 1
ATOM 4824 O O . GLN B 1 215 ? -12.57 -10.586 11.695 1 96.19 215 GLN B O 1
ATOM 4829 N N . GLU B 1 216 ? -12.148 -11.977 13.523 1 97.5 216 GLU B N 1
ATOM 4830 C CA . GLU B 1 216 ? -13.562 -12.289 13.695 1 97.5 216 GLU B CA 1
ATOM 4831 C C . GLU B 1 216 ? -14.391 -11.023 13.906 1 97.5 216 GLU B C 1
ATOM 4833 O O . GLU B 1 216 ? -14.016 -10.148 14.688 1 97.5 216 GLU B O 1
ATOM 4838 N N . GLY B 1 217 ? -15.445 -10.891 13.117 1 96.56 217 GLY B N 1
ATOM 4839 C CA . GLY B 1 217 ? -16.344 -9.758 13.266 1 96.56 217 GLY B CA 1
ATOM 4840 C C . GLY B 1 217 ? -16.047 -8.625 12.305 1 96.56 217 GLY B C 1
ATOM 4841 O O . GLY B 1 217 ? -16.859 -7.711 12.141 1 96.56 217 GLY B O 1
ATOM 4842 N N . ASP B 1 218 ? -14.922 -8.672 11.578 1 96.38 218 ASP B N 1
ATOM 4843 C CA . ASP B 1 218 ? -14.539 -7.617 10.648 1 96.38 218 ASP B CA 1
ATOM 4844 C C . ASP B 1 218 ? -15.43 -7.629 9.406 1 96.38 218 ASP B C 1
ATOM 4846 O O . ASP B 1 218 ? -16.078 -8.633 9.117 1 96.38 218 ASP B O 1
ATOM 4850 N N . SER B 1 219 ? -15.484 -6.5 8.781 1 97.88 219 SER B N 1
ATOM 4851 C CA . SER B 1 219 ? -16.062 -6.391 7.449 1 97.88 219 SER B CA 1
ATOM 4852 C C . SER B 1 219 ? -14.977 -6.328 6.379 1 97.88 219 SER B C 1
ATOM 4854 O O . SER B 1 219 ? -13.938 -5.703 6.582 1 97.88 219 SER B O 1
ATOM 4856 N N . VAL B 1 220 ? -15.234 -7.027 5.277 1 98.62 220 VAL B N 1
ATOM 4857 C CA . VAL B 1 220 ? -14.242 -7.121 4.211 1 98.62 220 VAL B CA 1
ATOM 4858 C C . VAL B 1 220 ? -14.898 -6.844 2.865 1 98.62 220 VAL B C 1
ATOM 4860 O O . VAL B 1 220 ? -15.992 -7.34 2.586 1 98.62 220 VAL B O 1
ATOM 4863 N N . ALA B 1 221 ? -14.297 -5.984 2.07 1 98.88 221 ALA B N 1
ATOM 4864 C CA . ALA B 1 221 ? -14.688 -5.812 0.673 1 98.88 221 ALA B CA 1
ATOM 4865 C C . ALA B 1 221 ? -13.672 -6.461 -0.266 1 98.88 221 ALA B C 1
ATOM 4867 O O . ALA B 1 221 ? -12.469 -6.344 -0.06 1 98.88 221 ALA B O 1
ATOM 4868 N N . ILE B 1 222 ? -14.148 -7.172 -1.249 1 98.88 222 ILE B N 1
ATOM 4869 C CA . ILE B 1 222 ? -13.297 -7.844 -2.229 1 98.88 222 ILE B CA 1
ATOM 4870 C C . ILE B 1 222 ? -13.711 -7.426 -3.639 1 98.88 222 ILE B C 1
ATOM 4872 O O . ILE B 1 222 ? -14.828 -7.707 -4.078 1 98.88 222 ILE B O 1
ATOM 4876 N N . PHE B 1 223 ? -12.781 -6.773 -4.312 1 98.31 223 PHE B N 1
ATOM 4877 C CA . PHE B 1 223 ? -13.008 -6.32 -5.68 1 98.31 223 PHE B CA 1
ATOM 4878 C C . PHE B 1 223 ? -12.438 -7.312 -6.68 1 98.31 223 PHE B C 1
ATOM 4880 O O . PHE B 1 223 ? -11.219 -7.492 -6.758 1 98.31 223 PHE B O 1
ATOM 4887 N N . GLY B 1 224 ? -13.273 -7.863 -7.492 1 96.62 224 GLY B N 1
ATOM 4888 C CA . GLY B 1 224 ? -12.883 -8.938 -8.391 1 96.62 224 GLY B CA 1
ATOM 4889 C C . GLY B 1 224 ? -12.93 -10.305 -7.746 1 96.62 224 GLY B C 1
ATOM 4890 O O . GLY B 1 224 ? -12.227 -10.562 -6.766 1 96.62 224 GLY B O 1
ATOM 4891 N N . VAL B 1 225 ? -13.742 -11.172 -8.352 1 96.12 225 VAL B N 1
ATOM 4892 C CA . VAL B 1 225 ? -13.875 -12.492 -7.73 1 96.12 225 VAL B CA 1
ATOM 4893 C C . VAL B 1 225 ? -13.562 -13.578 -8.75 1 96.12 225 VAL B C 1
ATOM 4895 O O . VAL B 1 225 ? -14.336 -14.523 -8.914 1 96.12 225 VAL B O 1
ATOM 4898 N N . GLY B 1 226 ? -12.422 -13.398 -9.414 1 94.81 226 GLY B N 1
ATOM 4899 C CA . GLY B 1 226 ? -11.805 -14.539 -10.07 1 94.81 226 GLY B CA 1
ATOM 4900 C C . GLY B 1 226 ? -11.227 -15.547 -9.086 1 94.81 226 GLY B C 1
ATOM 4901 O O . GLY B 1 226 ? -11.75 -15.703 -7.98 1 94.81 226 GLY B O 1
ATOM 4902 N N . SER B 1 227 ? -10.211 -16.266 -9.477 1 95.62 227 SER B N 1
ATOM 4903 C CA . SER B 1 227 ? -9.648 -17.281 -8.602 1 95.62 227 SER B CA 1
ATOM 4904 C C . SER B 1 227 ? -9.07 -16.672 -7.332 1 95.62 227 SER B C 1
ATOM 4906 O O . SER B 1 227 ? -9.281 -17.188 -6.234 1 95.62 227 SER B O 1
ATOM 4908 N N . VAL B 1 228 ? -8.398 -15.531 -7.449 1 96.81 228 VAL B N 1
ATOM 4909 C CA . VAL B 1 228 ? -7.801 -14.859 -6.301 1 96.81 228 VAL B CA 1
ATOM 4910 C C . VAL B 1 228 ? -8.898 -14.305 -5.398 1 96.81 228 VAL B C 1
ATOM 4912 O O . VAL B 1 228 ? -8.875 -14.516 -4.184 1 96.81 228 VAL B O 1
ATOM 4915 N N . GLY B 1 229 ? -9.852 -13.672 -5.965 1 97.44 229 GLY B N 1
ATOM 4916 C CA . GLY B 1 229 ? -10.938 -13.078 -5.191 1 97.44 229 GLY B CA 1
ATOM 4917 C C . GLY B 1 229 ? -11.773 -14.102 -4.453 1 97.44 229 GLY B C 1
ATOM 4918 O O . GLY B 1 229 ? -12.133 -13.898 -3.291 1 97.44 229 GLY B O 1
ATOM 4919 N N . ILE B 1 230 ? -12.102 -15.188 -5.109 1 97.69 230 ILE B N 1
ATOM 4920 C CA . ILE B 1 230 ? -12.867 -16.25 -4.469 1 97.69 230 ILE B CA 1
ATOM 4921 C C . ILE B 1 230 ? -12.055 -16.844 -3.32 1 97.69 230 ILE B C 1
ATOM 4923 O O . ILE B 1 230 ? -12.602 -17.172 -2.266 1 97.69 230 ILE B O 1
ATOM 4927 N N . SER B 1 231 ? -10.773 -16.984 -3.525 1 98 231 SER B N 1
ATOM 4928 C CA . SER B 1 231 ? -9.914 -17.453 -2.445 1 98 231 SER B CA 1
ATOM 4929 C C . SER B 1 231 ? -9.961 -16.5 -1.25 1 98 231 SER B C 1
ATOM 4931 O O . SER B 1 231 ? -9.945 -16.953 -0.099 1 98 231 SER B O 1
ATOM 4933 N N . ALA B 1 232 ? -10.031 -15.25 -1.497 1 98.5 232 ALA B N 1
ATOM 4934 C CA . ALA B 1 232 ? -10.156 -14.25 -0.436 1 98.5 232 ALA B CA 1
ATOM 4935 C C . ALA B 1 232 ? -11.484 -14.406 0.301 1 98.5 232 ALA B C 1
ATOM 4937 O O . ALA B 1 232 ? -11.547 -14.273 1.525 1 98.5 232 ALA B O 1
ATOM 4938 N N . VAL B 1 233 ? -12.547 -14.68 -0.443 1 98.56 233 VAL B N 1
ATOM 4939 C CA . VAL B 1 233 ? -13.859 -14.906 0.156 1 98.56 233 VAL B CA 1
ATOM 4940 C C . VAL B 1 233 ? -13.797 -16.094 1.109 1 98.56 233 VAL B C 1
ATOM 4942 O O . VAL B 1 233 ? -14.273 -16.016 2.242 1 98.56 233 VAL B O 1
ATOM 4945 N N . ILE B 1 234 ? -13.18 -17.141 0.666 1 98.06 234 ILE B N 1
ATOM 4946 C CA . ILE B 1 234 ? -13.047 -18.359 1.461 1 98.06 234 ILE B CA 1
ATOM 4947 C C . ILE B 1 234 ? -12.289 -18.047 2.748 1 98.06 234 ILE B C 1
ATOM 4949 O O . ILE B 1 234 ? -12.703 -18.469 3.834 1 98.06 234 ILE B O 1
ATOM 4953 N N . ALA B 1 235 ? -11.195 -17.312 2.639 1 98.06 235 ALA B N 1
ATOM 4954 C CA . ALA B 1 235 ? -10.398 -16.938 3.805 1 98.06 235 ALA B CA 1
ATOM 4955 C C . ALA B 1 235 ? -11.211 -16.094 4.777 1 98.06 235 ALA B C 1
ATOM 4957 O O . ALA B 1 235 ? -11.188 -16.328 5.988 1 98.06 235 ALA B O 1
ATOM 4958 N N . ALA B 1 236 ? -11.906 -15.094 4.238 1 98.44 236 ALA B N 1
ATOM 4959 C CA . ALA B 1 236 ? -12.703 -14.203 5.078 1 98.44 236 ALA B CA 1
ATOM 4960 C C . ALA B 1 236 ? -13.758 -14.992 5.848 1 98.44 236 ALA B C 1
ATOM 4962 O O . ALA B 1 236 ? -13.984 -14.742 7.035 1 98.44 236 ALA B O 1
ATOM 4963 N N . LYS B 1 237 ? -14.406 -15.922 5.172 1 97.94 237 LYS B N 1
ATOM 4964 C CA . LYS B 1 237 ? -15.406 -16.766 5.816 1 97.94 237 LYS B CA 1
ATOM 4965 C C . LYS B 1 237 ? -14.773 -17.609 6.922 1 97.94 237 LYS B C 1
ATOM 4967 O O . LYS B 1 237 ? -15.32 -17.719 8.023 1 97.94 237 LYS B O 1
ATOM 4972 N N . GLU B 1 238 ? -13.695 -18.188 6.598 1 96.75 238 GLU B N 1
ATOM 4973 C CA . GLU B 1 238 ? -13.008 -19.031 7.57 1 96.75 238 GLU B CA 1
ATOM 4974 C C . GLU B 1 238 ? -12.617 -18.234 8.812 1 96.75 238 GLU B C 1
ATOM 4976 O O . GLU B 1 238 ? -12.664 -18.766 9.93 1 96.75 238 GLU B O 1
ATOM 4981 N N . LEU B 1 239 ? -12.242 -17 8.625 1 96.88 239 LEU B N 1
ATOM 4982 C CA . LEU B 1 239 ? -11.812 -16.156 9.734 1 96.88 239 LEU B CA 1
ATOM 4983 C C . LEU B 1 239 ? -13.008 -15.5 10.414 1 96.88 239 LEU B C 1
ATOM 4985 O O . LEU B 1 239 ? -12.836 -14.68 11.32 1 96.88 239 LEU B O 1
ATOM 4989 N N . LYS B 1 240 ? -14.203 -15.812 9.977 1 97.75 240 LYS B N 1
ATOM 4990 C CA . LYS B 1 240 ? -15.461 -15.414 10.594 1 97.75 240 LYS B CA 1
ATOM 4991 C C . LYS B 1 240 ? -15.688 -13.906 10.484 1 97.75 240 LYS B C 1
ATOM 4993 O O . LYS B 1 240 ? -16.141 -13.266 11.43 1 97.75 240 LYS B O 1
ATOM 4998 N N . ALA B 1 241 ? -15.25 -13.383 9.336 1 98 241 ALA B N 1
ATOM 4999 C CA . ALA B 1 241 ? -15.688 -12.023 9.031 1 98 241 ALA B CA 1
ATOM 5000 C C . ALA B 1 241 ? -17.203 -11.922 9.047 1 98 241 ALA B C 1
ATOM 5002 O O . ALA B 1 241 ? -17.906 -12.812 8.539 1 98 241 ALA B O 1
ATOM 5003 N N . LYS B 1 242 ? -17.719 -10.828 9.633 1 97.56 242 LYS B N 1
ATOM 5004 C CA . LYS B 1 242 ? -19.172 -10.68 9.773 1 97.56 242 LYS B CA 1
ATOM 5005 C C . LYS B 1 242 ? -19.812 -10.258 8.453 1 97.56 242 LYS B C 1
ATOM 5007 O O . LYS B 1 242 ? -20.938 -10.641 8.164 1 97.56 242 LYS B O 1
ATOM 5012 N N . GLN B 1 243 ? -19.125 -9.492 7.758 1 98.38 243 GLN B N 1
ATOM 5013 C CA . GLN B 1 243 ? -19.609 -8.977 6.484 1 98.38 243 GLN B CA 1
ATOM 5014 C C . GLN B 1 243 ? -18.562 -9.133 5.391 1 98.38 243 GLN B C 1
ATOM 5016 O O . GLN B 1 243 ? -17.422 -8.672 5.543 1 98.38 243 GLN B O 1
ATOM 5021 N N . ILE B 1 244 ? -18.938 -9.805 4.363 1 98.81 244 ILE B N 1
ATOM 5022 C CA . ILE B 1 244 ? -18.078 -10.023 3.203 1 98.81 244 ILE B CA 1
ATOM 5023 C C . ILE B 1 244 ? -18.766 -9.508 1.943 1 98.81 244 ILE B C 1
ATOM 5025 O O . ILE B 1 244 ? -19.688 -10.141 1.43 1 98.81 244 ILE B O 1
ATOM 5029 N N . ILE B 1 245 ? -18.312 -8.359 1.439 1 98.94 245 ILE B N 1
ATOM 5030 C CA . ILE B 1 245 ? -18.922 -7.676 0.304 1 98.94 245 ILE B CA 1
ATOM 5031 C C . ILE B 1 245 ? -18.062 -7.875 -0.942 1 98.94 245 ILE B C 1
ATOM 5033 O O . ILE B 1 245 ? -16.906 -7.469 -0.971 1 98.94 245 ILE B O 1
ATOM 5037 N N . VAL B 1 246 ? -18.672 -8.461 -1.982 1 98.81 246 VAL B N 1
ATOM 5038 C CA . VAL B 1 246 ? -17.891 -8.695 -3.195 1 98.81 246 VAL B CA 1
ATOM 5039 C C . VAL B 1 246 ? -18.391 -7.789 -4.316 1 98.81 246 VAL B C 1
ATOM 5041 O O . VAL B 1 246 ? -19.578 -7.516 -4.418 1 98.81 246 VAL B O 1
ATOM 5044 N N . VAL B 1 247 ? -17.453 -7.27 -5.07 1 98.69 247 VAL B N 1
ATOM 5045 C CA . VAL B 1 247 ? -17.734 -6.414 -6.219 1 98.69 247 VAL B CA 1
ATOM 5046 C C . VAL B 1 247 ? -17.172 -7.055 -7.488 1 98.69 247 VAL B C 1
ATOM 5048 O O . VAL B 1 247 ? -15.992 -7.387 -7.562 1 98.69 247 VAL B O 1
ATOM 5051 N N . ASP B 1 248 ? -17.969 -7.293 -8.461 1 97.75 248 ASP B N 1
ATOM 5052 C CA . ASP B 1 248 ? -17.594 -7.844 -9.758 1 97.75 248 ASP B CA 1
ATOM 5053 C C . ASP B 1 248 ? -18.656 -7.492 -10.812 1 97.75 248 ASP B C 1
ATOM 5055 O O . ASP B 1 248 ? -19.734 -7.016 -10.484 1 97.75 248 ASP B O 1
ATOM 5059 N N . ARG B 1 249 ? -18.266 -7.582 -12.062 1 95.88 249 ARG B N 1
ATOM 5060 C CA . ARG B 1 249 ? -19.234 -7.328 -13.125 1 95.88 249 ARG B CA 1
ATOM 5061 C C . ARG B 1 249 ? -19.891 -8.625 -13.586 1 95.88 249 ARG B C 1
ATOM 5063 O O . ARG B 1 249 ? -20.891 -8.594 -14.305 1 95.88 249 ARG B O 1
ATOM 5070 N N . ASN B 1 250 ? -19.281 -9.789 -13.273 1 96.69 250 ASN B N 1
ATOM 5071 C CA . ASN B 1 250 ? -19.719 -11.102 -13.727 1 96.69 250 ASN B CA 1
ATOM 5072 C C . ASN B 1 250 ? -20.734 -11.719 -12.766 1 96.69 250 ASN B C 1
ATOM 5074 O O . ASN B 1 250 ? -20.375 -12.133 -11.664 1 96.69 250 ASN B O 1
ATOM 5078 N N . GLU B 1 251 ? -22 -11.945 -13.211 1 97.31 251 GLU B N 1
ATOM 5079 C CA . GLU B 1 251 ? -23.062 -12.445 -12.359 1 97.31 251 GLU B CA 1
ATOM 5080 C C . GLU B 1 251 ? -22.797 -13.883 -11.922 1 97.31 251 GLU B C 1
ATOM 5082 O O . GLU B 1 251 ? -23.109 -14.266 -10.797 1 97.31 251 GLU B O 1
ATOM 5087 N N . TYR B 1 252 ? -22.25 -14.641 -12.797 1 97 252 TYR B N 1
ATOM 5088 C CA . TYR B 1 252 ? -21.953 -16.031 -12.469 1 97 252 TYR B CA 1
ATOM 5089 C C . TYR B 1 252 ? -20.969 -16.109 -11.312 1 97 252 TYR B C 1
ATOM 5091 O O . TYR B 1 252 ? -21.172 -16.859 -10.359 1 97 252 TYR B O 1
ATOM 5099 N N . LYS B 1 253 ? -19.969 -15.32 -11.328 1 96.75 253 LYS B N 1
ATOM 5100 C CA . LYS B 1 253 ? -18.938 -15.344 -10.305 1 96.75 253 LYS B CA 1
ATOM 5101 C C . LYS B 1 253 ? -19.422 -14.727 -9.008 1 96.75 253 LYS B C 1
ATOM 5103 O O . LYS B 1 253 ? -19.031 -15.148 -7.918 1 96.75 253 LYS B O 1
ATOM 5108 N N . LEU B 1 254 ? -20.312 -13.727 -9.117 1 98.25 254 LEU B N 1
ATOM 5109 C CA . LEU B 1 254 ? -20.938 -13.172 -7.926 1 98.25 254 LEU B CA 1
ATOM 5110 C C . LEU B 1 254 ? -21.766 -14.227 -7.207 1 98.25 254 LEU B C 1
ATOM 5112 O O . LEU B 1 254 ? -21.703 -14.344 -5.98 1 98.25 254 LEU B O 1
ATOM 5116 N N . LYS B 1 255 ? -22.531 -14.984 -7.973 1 97.94 255 LYS B N 1
ATOM 5117 C CA . LYS B 1 255 ? -23.328 -16.062 -7.391 1 97.94 255 LYS B CA 1
ATOM 5118 C C . LYS B 1 255 ? -22.438 -17.109 -6.715 1 97.94 255 LYS B C 1
ATOM 5120 O O . LYS B 1 255 ? -22.75 -17.562 -5.613 1 97.94 255 LYS B O 1
ATOM 5125 N N . MET B 1 256 ? -21.344 -17.422 -7.375 1 96.88 256 MET B N 1
ATOM 5126 C CA . MET B 1 256 ? -20.406 -18.359 -6.797 1 96.88 256 MET B CA 1
ATOM 5127 C C . MET B 1 256 ? -19.844 -17.844 -5.473 1 96.88 256 MET B C 1
ATOM 5129 O O . MET B 1 256 ? -19.75 -18.594 -4.5 1 96.88 256 MET B O 1
ATOM 5133 N N . ALA B 1 257 ? -19.5 -16.609 -5.43 1 97.94 257 ALA B N 1
ATOM 5134 C CA . ALA B 1 257 ? -18.969 -15.992 -4.215 1 97.94 257 ALA B CA 1
ATOM 5135 C C . ALA B 1 257 ? -19.984 -16.062 -3.076 1 97.94 257 ALA B C 1
ATOM 5137 O O . ALA B 1 257 ? -19.625 -16.344 -1.931 1 97.94 257 ALA B O 1
ATOM 5138 N N . MET B 1 258 ? -21.234 -15.828 -3.363 1 98.19 258 MET B N 1
ATOM 5139 C CA . MET B 1 258 ? -22.297 -15.906 -2.363 1 98.19 258 MET B CA 1
ATOM 5140 C C . MET B 1 258 ? -22.422 -17.312 -1.801 1 98.19 258 MET B C 1
ATOM 5142 O O . MET B 1 258 ? -22.625 -17.5 -0.598 1 98.19 258 MET B O 1
ATOM 5146 N N . GLU B 1 259 ? -22.25 -18.297 -2.604 1 97.38 259 GLU B N 1
ATOM 5147 C CA . GLU B 1 259 ? -22.312 -19.688 -2.18 1 97.38 259 GLU B CA 1
ATOM 5148 C C . GLU B 1 259 ? -21.141 -20.062 -1.278 1 97.38 259 GLU B C 1
ATOM 5150 O O . GLU B 1 259 ? -21.234 -20.984 -0.466 1 97.38 259 GLU B O 1
ATOM 5155 N N . LEU B 1 260 ? -20.109 -19.281 -1.396 1 97.19 260 LEU B N 1
ATOM 5156 C CA . LEU B 1 260 ? -18.875 -19.672 -0.729 1 97.19 260 LEU B CA 1
ATOM 5157 C C . LEU B 1 260 ? -18.625 -18.812 0.506 1 97.19 260 LEU B C 1
ATOM 5159 O O . LEU B 1 260 ? -17.656 -19.031 1.229 1 97.19 260 LEU B O 1
ATOM 5163 N N . GLY B 1 261 ? -19.484 -17.797 0.726 1 97.12 261 GLY B N 1
ATOM 5164 C CA . GLY B 1 261 ? -19.312 -17.109 1.999 1 97.12 261 GLY B CA 1
ATOM 5165 C C . GLY B 1 261 ? -19.594 -15.625 1.923 1 97.12 261 GLY B C 1
ATOM 5166 O O . GLY B 1 261 ? -19.766 -14.969 2.949 1 97.12 261 GLY B O 1
ATOM 5167 N N . ALA B 1 262 ? -19.656 -15.062 0.719 1 98.56 262 ALA B N 1
ATOM 5168 C CA . ALA B 1 262 ? -19.984 -13.641 0.602 1 98.56 262 ALA B CA 1
ATOM 5169 C C . ALA B 1 262 ? -21.359 -13.352 1.188 1 98.56 262 ALA B C 1
ATOM 5171 O O . ALA B 1 262 ? -22.297 -14.141 1.032 1 98.56 262 ALA B O 1
ATOM 5172 N N . THR B 1 263 ? -21.453 -12.203 1.859 1 98.69 263 THR B N 1
ATOM 5173 C CA . THR B 1 263 ? -22.734 -11.812 2.457 1 98.69 263 THR B CA 1
ATOM 5174 C C . THR B 1 263 ? -23.484 -10.844 1.55 1 98.69 263 THR B C 1
ATOM 5176 O O . THR B 1 263 ? -24.703 -10.742 1.624 1 98.69 263 THR B O 1
ATOM 5179 N N . HIS B 1 264 ? -22.75 -10.086 0.744 1 98.75 264 HIS B N 1
ATOM 5180 C CA . HIS B 1 264 ? -23.297 -9.109 -0.185 1 98.75 264 HIS B CA 1
ATOM 5181 C C . HIS B 1 264 ? -22.547 -9.125 -1.512 1 98.75 264 HIS B C 1
ATOM 5183 O O . HIS B 1 264 ? -21.344 -9.375 -1.544 1 98.75 264 HIS B O 1
ATOM 5189 N N . CYS B 1 265 ? -23.297 -8.875 -2.553 1 98.25 265 CYS B N 1
ATOM 5190 C CA . CYS B 1 265 ? -22.688 -8.758 -3.879 1 98.25 265 CYS B CA 1
ATOM 5191 C C . CYS B 1 265 ? -23.078 -7.441 -4.535 1 98.25 265 CYS B C 1
ATOM 5193 O O . CYS B 1 265 ? -24.203 -6.973 -4.379 1 98.25 265 CYS B O 1
ATOM 5195 N N . ILE B 1 266 ? -22.172 -6.836 -5.16 1 98.5 266 ILE B N 1
ATOM 5196 C CA . ILE B 1 266 ? -22.359 -5.625 -5.949 1 98.5 266 ILE B CA 1
ATOM 5197 C C . ILE B 1 266 ? -21.906 -5.859 -7.383 1 98.5 266 ILE B C 1
ATOM 5199 O O . ILE B 1 266 ? -20.734 -6.195 -7.621 1 98.5 266 ILE B O 1
ATOM 5203 N N . ASN B 1 267 ? -22.844 -5.754 -8.328 1 98.25 267 ASN B N 1
ATOM 5204 C CA . ASN B 1 267 ? -22.453 -5.719 -9.742 1 98.25 267 ASN B CA 1
ATOM 5205 C C . ASN B 1 267 ? -22.062 -4.312 -10.18 1 98.25 267 ASN B C 1
ATOM 5207 O O . ASN B 1 267 ? -22.906 -3.424 -10.266 1 98.25 267 ASN B O 1
ATOM 5211 N N . SER B 1 268 ? -20.781 -4.113 -10.422 1 96.06 268 SER B N 1
ATOM 5212 C CA . SER B 1 268 ? -20.234 -2.789 -10.688 1 96.06 268 SER B CA 1
ATOM 5213 C C . SER B 1 268 ? -20.828 -2.195 -11.969 1 96.06 268 SER B C 1
ATOM 5215 O O . SER B 1 268 ? -20.797 -0.978 -12.156 1 96.06 268 SER B O 1
ATOM 5217 N N . GLU B 1 269 ? -21.406 -2.994 -12.859 1 95.38 269 GLU B N 1
ATOM 5218 C CA . GLU B 1 269 ? -21.969 -2.521 -14.117 1 95.38 269 GLU B CA 1
ATOM 5219 C C . GLU B 1 269 ? -23.438 -2.148 -13.961 1 95.38 269 GLU B C 1
ATOM 5221 O O . GLU B 1 269 ? -24.031 -1.549 -14.859 1 95.38 269 GLU B O 1
ATOM 5226 N N . LYS B 1 270 ? -23.984 -2.457 -12.875 1 96.81 270 LYS B N 1
ATOM 5227 C CA . LYS B 1 270 ? -25.422 -2.227 -12.68 1 96.81 270 LYS B CA 1
ATOM 5228 C C . LYS B 1 270 ? -25.656 -1.187 -11.586 1 96.81 270 LYS B C 1
ATOM 5230 O O . LYS B 1 270 ? -26.766 -1.088 -11.047 1 96.81 270 LYS B O 1
ATOM 5235 N N . LEU B 1 271 ? -24.656 -0.496 -11.188 1 97.19 271 LEU B N 1
ATOM 5236 C CA . LEU B 1 271 ? -24.812 0.56 -10.188 1 97.19 271 LEU B CA 1
ATOM 5237 C C . LEU B 1 271 ? -25.578 1.742 -10.758 1 97.19 271 LEU B C 1
ATOM 5239 O O . LEU B 1 271 ? -25.5 2.02 -11.961 1 97.19 271 LEU B O 1
ATOM 5243 N N . PRO B 1 272 ? -26.344 2.475 -9.938 1 96.5 272 PRO B N 1
ATOM 5244 C CA . PRO B 1 272 ? -26.984 3.697 -10.406 1 96.5 272 PRO B CA 1
ATOM 5245 C C . PRO B 1 272 ? -26 4.73 -10.93 1 96.5 272 PRO B C 1
ATOM 5247 O O . PRO B 1 272 ? -24.828 4.73 -10.531 1 96.5 272 PRO B O 1
ATOM 5250 N N . GLU B 1 273 ? -26.469 5.59 -11.789 1 95.12 273 GLU B N 1
ATOM 5251 C CA . GLU B 1 273 ? -25.625 6.637 -12.359 1 95.12 273 GLU B CA 1
ATOM 5252 C C . GLU B 1 273 ? -25 7.496 -11.266 1 95.12 273 GLU B C 1
ATOM 5254 O O . GLU B 1 273 ? -25.688 7.922 -10.336 1 95.12 273 GLU B O 1
ATOM 5259 N N . GLY B 1 274 ? -23.75 7.668 -11.359 1 94.25 274 GLY B N 1
ATOM 5260 C CA . GLY B 1 274 ? -23.047 8.555 -10.453 1 94.25 274 GLY B CA 1
ATOM 5261 C C . GLY B 1 274 ? -22.594 7.859 -9.18 1 94.25 274 GLY B C 1
ATOM 5262 O O . GLY B 1 274 ? -21.859 8.438 -8.375 1 94.25 274 GLY B O 1
ATOM 5263 N N . VAL B 1 275 ? -22.984 6.613 -8.969 1 96.81 275 VAL B N 1
ATOM 5264 C CA . VAL B 1 275 ? -22.562 5.887 -7.773 1 96.81 275 VAL B CA 1
ATOM 5265 C C . VAL B 1 275 ? -21.344 5.031 -8.078 1 96.81 275 VAL B C 1
ATOM 5267 O O . VAL B 1 275 ? -21.359 4.223 -9.016 1 96.81 275 VAL B O 1
ATOM 5270 N N . THR B 1 276 ? -20.328 5.246 -7.309 1 96.81 276 THR B N 1
ATOM 5271 C CA . THR B 1 276 ? -19.109 4.48 -7.5 1 96.81 276 THR B CA 1
ATOM 5272 C C . THR B 1 276 ? -19.156 3.18 -6.703 1 96.81 276 THR B C 1
ATOM 5274 O O . THR B 1 276 ? -19.953 3.041 -5.777 1 96.81 276 THR B O 1
ATOM 5277 N N . PRO B 1 277 ? -18.312 2.232 -7.043 1 97.69 277 PRO B N 1
ATOM 5278 C CA . PRO B 1 277 ? -18.281 0.982 -6.281 1 97.69 277 PRO B CA 1
ATOM 5279 C C . PRO B 1 277 ? -17.938 1.201 -4.805 1 97.69 277 PRO B C 1
ATOM 5281 O O . PRO B 1 277 ? -18.516 0.546 -3.934 1 97.69 277 PRO B O 1
ATOM 5284 N N . SER B 1 278 ? -17.016 2.08 -4.531 1 97.69 278 SER B N 1
ATOM 5285 C CA . SER B 1 278 ? -16.656 2.35 -3.143 1 97.69 278 SER B CA 1
ATOM 5286 C C . SER B 1 278 ? -17.844 2.912 -2.363 1 97.69 278 SER B C 1
ATOM 5288 O O . SER B 1 278 ? -18.062 2.545 -1.205 1 97.69 278 SER B O 1
ATOM 5290 N N . GLN B 1 279 ? -18.594 3.789 -2.99 1 97.81 279 GLN B N 1
ATOM 5291 C CA . GLN B 1 279 ? -19.781 4.348 -2.348 1 97.81 279 GLN B CA 1
ATOM 5292 C C . GLN B 1 279 ? -20.812 3.262 -2.064 1 97.81 279 GLN B C 1
ATOM 5294 O O . GLN B 1 279 ? -21.438 3.252 -1.002 1 97.81 279 GLN B O 1
ATOM 5299 N N . ALA B 1 280 ? -21 2.377 -3.049 1 98.44 280 ALA B N 1
ATOM 5300 C CA . ALA B 1 280 ? -21.938 1.271 -2.867 1 98.44 280 ALA B CA 1
ATOM 5301 C C . ALA B 1 280 ? -21.516 0.381 -1.702 1 98.44 280 ALA B C 1
ATOM 5303 O O . ALA B 1 280 ? -22.359 -0.061 -0.915 1 98.44 280 ALA B O 1
ATOM 5304 N N . VAL B 1 281 ? -20.234 0.097 -1.545 1 98.62 281 VAL B N 1
ATOM 5305 C CA . VAL B 1 281 ? -19.703 -0.709 -0.448 1 98.62 281 VAL B CA 1
ATOM 5306 C C . VAL B 1 281 ? -19.938 0.008 0.879 1 98.62 281 VAL B C 1
ATOM 5308 O O . VAL B 1 281 ? -20.438 -0.591 1.838 1 98.62 281 VAL B O 1
ATOM 5311 N N . ARG B 1 282 ? -19.594 1.262 0.941 1 97.62 282 ARG B N 1
ATOM 5312 C CA . ARG B 1 282 ? -19.719 2.031 2.174 1 97.62 282 ARG B CA 1
ATOM 5313 C C . ARG B 1 282 ? -21.172 2.088 2.639 1 97.62 282 ARG B C 1
ATOM 5315 O O . ARG B 1 282 ? -21.453 2.039 3.838 1 97.62 282 ARG B O 1
ATOM 5322 N N . LYS B 1 283 ? -22.109 2.221 1.72 1 97.62 283 LYS B N 1
ATOM 5323 C CA . LYS B 1 283 ? -23.531 2.297 2.041 1 97.62 283 LYS B CA 1
ATOM 5324 C C . LYS B 1 283 ? -23.984 1.05 2.789 1 97.62 283 LYS B C 1
ATOM 5326 O O . LYS B 1 283 ? -24.938 1.104 3.564 1 97.62 283 LYS B O 1
ATOM 5331 N N . LEU B 1 284 ? -23.297 -0.039 2.605 1 97.75 284 LEU B N 1
ATOM 5332 C CA . LEU B 1 284 ? -23.688 -1.301 3.232 1 97.75 284 LEU B CA 1
ATOM 5333 C C . LEU B 1 284 ? -23.094 -1.408 4.637 1 97.75 284 LEU B C 1
ATOM 5335 O O . LEU B 1 284 ? -23.438 -2.328 5.387 1 97.75 284 LEU B O 1
ATOM 5339 N N . THR B 1 285 ? -22.203 -0.56 5.051 1 95.44 285 THR B N 1
ATOM 5340 C CA . THR B 1 285 ? -21.562 -0.639 6.355 1 95.44 285 THR B CA 1
ATOM 5341 C C . THR B 1 285 ? -22.234 0.305 7.348 1 95.44 285 THR B C 1
ATOM 5343 O O . THR B 1 285 ? -22.891 1.27 6.949 1 95.44 285 THR B O 1
ATOM 5346 N N . PRO B 1 286 ? -22.094 0.02 8.633 1 89.12 286 PRO B N 1
ATOM 5347 C CA . PRO B 1 286 ? -22.672 0.922 9.633 1 89.12 286 PRO B CA 1
ATOM 5348 C C . PRO B 1 286 ? -22.141 2.35 9.516 1 89.12 286 PRO B C 1
ATOM 5350 O O . PRO B 1 286 ? -20.922 2.555 9.461 1 89.12 286 PRO B O 1
ATOM 5353 N N . LYS B 1 287 ? -23.047 3.307 9.414 1 88.81 287 LYS B N 1
ATOM 5354 C CA . LYS B 1 287 ? -22.75 4.734 9.344 1 88.81 287 LYS B CA 1
ATOM 5355 C C . LYS B 1 287 ? -21.969 5.07 8.078 1 88.81 287 LYS B C 1
ATOM 5357 O O . LYS B 1 287 ? -21.312 6.109 8.008 1 88.81 287 LYS B O 1
ATOM 5362 N N . GLU B 1 288 ? -21.859 4.078 7.191 1 93.31 288 GLU B N 1
ATOM 5363 C CA . GLU B 1 288 ? -21.234 4.246 5.879 1 93.31 288 GLU B CA 1
ATOM 5364 C C . GLU B 1 288 ? -19.75 4.598 6.008 1 93.31 288 GLU B C 1
ATOM 5366 O O . GLU B 1 288 ? -19.234 5.395 5.227 1 93.31 288 GLU B O 1
ATOM 5371 N N . VAL B 1 289 ? -19.094 4.051 6.996 1 90.56 289 VAL B N 1
ATOM 5372 C CA . VAL B 1 289 ? -17.719 4.445 7.309 1 90.56 289 VAL B CA 1
ATOM 5373 C C . VAL B 1 289 ? -16.75 3.645 6.453 1 90.56 289 VAL B C 1
ATOM 5375 O O . VAL B 1 289 ? -15.578 4.012 6.324 1 90.56 289 VAL B O 1
ATOM 5378 N N . GLY B 1 290 ? -17.203 2.51 5.902 1 95.19 290 GLY B N 1
ATOM 5379 C CA . GLY B 1 290 ? -16.312 1.654 5.121 1 95.19 290 GLY B CA 1
ATOM 5380 C C . GLY B 1 290 ? -16.031 0.327 5.793 1 95.19 290 GLY B C 1
ATOM 5381 O O . GLY B 1 290 ? -16.594 0.019 6.844 1 95.19 290 GLY B O 1
ATOM 5382 N N . VAL B 1 291 ? -15.219 -0.465 5.168 1 97.44 291 VAL B N 1
ATOM 5383 C CA . VAL B 1 291 ? -14.945 -1.817 5.641 1 97.44 291 VAL B CA 1
ATOM 5384 C C . VAL B 1 291 ? -13.625 -1.837 6.41 1 97.44 291 VAL B C 1
ATOM 5386 O O . VAL B 1 291 ? -12.789 -0.941 6.246 1 97.44 291 VAL B O 1
ATOM 5389 N N . ASP B 1 292 ? -13.422 -2.914 7.195 1 95.81 292 ASP B N 1
ATOM 5390 C CA . ASP B 1 292 ? -12.227 -3.082 8.016 1 95.81 292 ASP B CA 1
ATOM 5391 C C . ASP B 1 292 ? -11.039 -3.539 7.168 1 95.81 292 ASP B C 1
ATOM 5393 O O . ASP B 1 292 ? -9.883 -3.4 7.582 1 95.81 292 ASP B O 1
ATOM 5397 N N . ALA B 1 293 ? -11.32 -4.078 6.059 1 97.81 293 ALA B N 1
ATOM 5398 C CA . ALA B 1 293 ? -10.297 -4.5 5.109 1 97.81 293 ALA B CA 1
ATOM 5399 C C . ALA B 1 293 ? -10.836 -4.492 3.682 1 97.81 293 ALA B C 1
ATOM 5401 O O . ALA B 1 293 ? -12.008 -4.797 3.451 1 97.81 293 ALA B O 1
ATOM 5402 N N . SER B 1 294 ? -10.023 -4.125 2.768 1 98.5 294 SER B N 1
ATOM 5403 C CA . SER B 1 294 ? -10.383 -4.105 1.353 1 98.5 294 SER B CA 1
ATOM 5404 C C . SER B 1 294 ? -9.336 -4.824 0.507 1 98.5 294 SER B C 1
ATOM 5406 O O . SER B 1 294 ? -8.141 -4.551 0.625 1 98.5 294 SER B O 1
ATOM 5408 N N . ILE B 1 295 ? -9.758 -5.766 -0.332 1 98.5 295 ILE B N 1
ATOM 5409 C CA . ILE B 1 295 ? -8.883 -6.547 -1.192 1 98.5 295 ILE B CA 1
ATOM 5410 C C . ILE B 1 295 ? -9.18 -6.238 -2.656 1 98.5 295 ILE B C 1
ATOM 5412 O O . ILE B 1 295 ? -10.328 -6.367 -3.104 1 98.5 295 ILE B O 1
ATOM 5416 N N . GLU B 1 296 ? -8.219 -5.785 -3.395 1 97.06 296 GLU B N 1
ATOM 5417 C CA . GLU B 1 296 ? -8.367 -5.559 -4.828 1 97.06 296 GLU B CA 1
ATOM 5418 C C . GLU B 1 296 ? -7.73 -6.688 -5.637 1 97.06 296 GLU B C 1
ATOM 5420 O O . GLU B 1 296 ? -6.516 -6.879 -5.598 1 97.06 296 GLU B O 1
ATOM 5425 N N . SER B 1 297 ? -8.539 -7.445 -6.332 1 95.62 297 SER B N 1
ATOM 5426 C CA . SER B 1 297 ? -8.047 -8.602 -7.07 1 95.62 297 SER B CA 1
ATOM 5427 C C . SER B 1 297 ? -8.508 -8.562 -8.523 1 95.62 297 SER B C 1
ATOM 5429 O O . SER B 1 297 ? -8.422 -9.57 -9.234 1 95.62 297 SER B O 1
ATOM 5431 N N . SER B 1 298 ? -9.023 -7.48 -8.977 1 92.12 298 SER B N 1
ATOM 5432 C CA . SER B 1 298 ? -9.555 -7.391 -10.336 1 92.12 298 SER B CA 1
ATOM 5433 C C . SER B 1 298 ? -8.445 -7.098 -11.344 1 92.12 298 SER B C 1
ATOM 5435 O O . SER B 1 298 ? -8.547 -7.461 -12.516 1 92.12 298 SER B O 1
ATOM 5437 N N . GLY B 1 299 ? -7.484 -6.336 -10.914 1 87.19 299 GLY B N 1
ATOM 5438 C CA . GLY B 1 299 ? -6.395 -5.945 -11.797 1 87.19 299 GLY B CA 1
ATOM 5439 C C . GLY B 1 299 ? -6.715 -4.727 -12.641 1 87.19 299 GLY B C 1
ATOM 5440 O O . GLY B 1 299 ? -6.008 -4.426 -13.602 1 87.19 299 GLY B O 1
ATOM 5441 N N . TYR B 1 300 ? -7.793 -4.09 -12.328 1 84.75 300 TYR B N 1
ATOM 5442 C CA . TYR B 1 300 ? -8.125 -2.852 -13.023 1 84.75 300 TYR B CA 1
ATOM 5443 C C . TYR B 1 300 ? -7.781 -1.636 -12.172 1 84.75 300 TYR B C 1
ATOM 5445 O O . TYR B 1 300 ? -8.117 -1.586 -10.984 1 84.75 300 TYR B O 1
ATOM 5453 N N . ASP B 1 301 ? -7.129 -0.68 -12.828 1 80.44 301 ASP B N 1
ATOM 5454 C CA . ASP B 1 301 ? -6.57 0.478 -12.133 1 80.44 301 ASP B CA 1
ATOM 5455 C C . ASP B 1 301 ? -7.656 1.232 -11.367 1 80.44 301 ASP B C 1
ATOM 5457 O O . ASP B 1 301 ? -7.445 1.636 -10.219 1 80.44 301 ASP B O 1
ATOM 5461 N N . VAL B 1 302 ? -8.812 1.395 -11.945 1 84.19 302 VAL B N 1
ATOM 5462 C CA . VAL B 1 302 ? -9.875 2.178 -11.328 1 84.19 302 VAL B CA 1
ATOM 5463 C C . VAL B 1 302 ? -10.312 1.525 -10.023 1 84.19 302 VAL B C 1
ATOM 5465 O O . VAL B 1 302 ? -10.672 2.217 -9.062 1 84.19 302 VAL B O 1
ATOM 5468 N N . PHE B 1 303 ? -10.195 0.236 -9.938 1 91.06 303 PHE B N 1
ATOM 5469 C CA . PHE B 1 303 ? -10.688 -0.449 -8.75 1 91.06 303 PHE B CA 1
ATOM 5470 C C . PHE B 1 303 ? -9.656 -0.403 -7.633 1 91.06 303 PHE B C 1
ATOM 5472 O O . PHE B 1 303 ? -9.977 -0.661 -6.473 1 91.06 303 PHE B O 1
ATOM 5479 N N . MET B 1 304 ? -8.445 -0.116 -7.969 1 92 304 MET B N 1
ATOM 5480 C CA . MET B 1 304 ? -7.465 0.075 -6.906 1 92 304 MET B CA 1
ATOM 5481 C C . MET B 1 304 ? -7.82 1.279 -6.043 1 92 304 MET B C 1
ATOM 5483 O O . MET B 1 304 ? -7.82 1.189 -4.812 1 92 304 MET B O 1
ATOM 5487 N N . ASN B 1 305 ? -8.148 2.307 -6.73 1 94.06 305 ASN B N 1
ATOM 5488 C CA . ASN B 1 305 ? -8.586 3.5 -6.012 1 94.06 305 ASN B CA 1
ATOM 5489 C C . ASN B 1 305 ? -9.906 3.27 -5.289 1 94.06 305 ASN B C 1
ATOM 5491 O O . ASN B 1 305 ? -10.078 3.691 -4.145 1 94.06 305 ASN B O 1
ATOM 5495 N N . GLU B 1 306 ? -10.82 2.611 -5.918 1 96.06 306 GLU B N 1
ATOM 5496 C CA . GLU B 1 306 ? -12.125 2.324 -5.32 1 96.06 306 GLU B CA 1
ATOM 5497 C C . GLU B 1 306 ? -11.977 1.436 -4.086 1 96.06 306 GLU B C 1
ATOM 5499 O O . GLU B 1 306 ? -12.688 1.619 -3.098 1 96.06 306 GLU B O 1
ATOM 5504 N N . ALA B 1 307 ? -11.078 0.502 -4.168 1 97.19 307 ALA B N 1
ATOM 5505 C CA . ALA B 1 307 ? -10.844 -0.372 -3.023 1 97.19 307 ALA B CA 1
ATOM 5506 C C . ALA B 1 307 ? -10.328 0.421 -1.825 1 97.19 307 ALA B C 1
ATOM 5508 O O . ALA B 1 307 ? -10.781 0.208 -0.695 1 97.19 307 ALA B O 1
ATOM 5509 N N . MET B 1 308 ? -9.398 1.285 -2.064 1 96.19 308 MET B N 1
ATOM 5510 C CA . MET B 1 308 ? -8.891 2.123 -0.986 1 96.19 308 MET B CA 1
ATOM 5511 C C . MET B 1 308 ? -9.992 2.984 -0.389 1 96.19 308 MET B C 1
ATOM 5513 O O . MET B 1 308 ? -10.125 3.08 0.833 1 96.19 308 MET B O 1
ATOM 5517 N N . LYS B 1 309 ? -10.836 3.537 -1.227 1 96.31 309 LYS B N 1
ATOM 5518 C CA . LYS B 1 309 ? -11.883 4.453 -0.789 1 96.31 309 LYS B CA 1
ATOM 5519 C C . LYS B 1 309 ? -12.984 3.709 -0.036 1 96.31 309 LYS B C 1
ATOM 5521 O O . LYS B 1 309 ? -13.734 4.312 0.729 1 96.31 309 LYS B O 1
ATOM 5526 N N . ALA B 1 310 ? -13.086 2.439 -0.231 1 97.5 310 ALA B N 1
ATOM 5527 C CA . ALA B 1 310 ? -14.117 1.628 0.422 1 97.5 310 ALA B CA 1
ATOM 5528 C C . ALA B 1 310 ? -13.719 1.301 1.859 1 97.5 310 ALA B C 1
ATOM 5530 O O . ALA B 1 310 ? -14.555 0.849 2.65 1 97.5 310 ALA B O 1
ATOM 5531 N N . ALA B 1 311 ? -12.516 1.455 2.225 1 96.06 311 ALA B N 1
ATOM 5532 C CA . ALA B 1 311 ? -11.977 1.062 3.523 1 96.06 311 ALA B CA 1
ATOM 5533 C C . ALA B 1 311 ? -12.117 2.191 4.539 1 96.06 311 ALA B C 1
ATOM 5535 O O . ALA B 1 311 ? -12.188 3.365 4.168 1 96.06 311 ALA B O 1
ATOM 5536 N N . ILE B 1 312 ? -12.164 1.804 5.797 1 92 312 ILE B N 1
ATOM 5537 C CA . ILE B 1 312 ? -12.18 2.799 6.863 1 92 312 ILE B CA 1
ATOM 5538 C C . ILE B 1 312 ? -10.875 3.594 6.848 1 92 312 ILE B C 1
ATOM 5540 O O . ILE B 1 312 ? -9.789 3.018 6.918 1 92 312 ILE B O 1
ATOM 5544 N N . HIS B 1 313 ? -11.031 4.781 6.82 1 86.62 313 HIS B N 1
ATOM 5545 C CA . HIS B 1 313 ? -9.891 5.672 6.684 1 86.62 313 HIS B CA 1
ATOM 5546 C C . HIS B 1 313 ? -8.922 5.516 7.852 1 86.62 313 HIS B C 1
ATOM 5548 O O . HIS B 1 313 ? -9.344 5.516 9.016 1 86.62 313 HIS B O 1
ATOM 5554 N N . GLY B 1 314 ? -7.656 5.328 7.418 1 85 314 GLY B N 1
ATOM 5555 C CA . GLY B 1 314 ? -6.586 5.332 8.398 1 85 314 GLY B CA 1
ATOM 5556 C C . GLY B 1 314 ? -6.5 4.043 9.195 1 85 314 GLY B C 1
ATOM 5557 O O . GLY B 1 314 ? -5.477 3.762 9.82 1 85 314 GLY B O 1
ATOM 5558 N N . LYS B 1 315 ? -7.555 3.363 9.227 1 86.12 315 LYS B N 1
ATOM 5559 C CA . LYS B 1 315 ? -7.602 2.156 10.047 1 86.12 315 LYS B CA 1
ATOM 5560 C C . LYS B 1 315 ? -7.414 0.904 9.195 1 86.12 315 LYS B C 1
ATOM 5562 O O . LYS B 1 315 ? -6.602 0.039 9.523 1 86.12 315 LYS B O 1
ATOM 5567 N N . ALA B 1 316 ? -8.164 0.854 8.211 1 93.44 316 ALA B N 1
ATOM 5568 C CA . ALA B 1 316 ? -8.25 -0.367 7.414 1 93.44 316 ALA B CA 1
ATOM 5569 C C . ALA B 1 316 ? -7.098 -0.462 6.422 1 93.44 316 ALA B C 1
ATOM 5571 O O . ALA B 1 316 ? -6.598 0.559 5.945 1 93.44 316 ALA B O 1
ATOM 5572 N N . LYS B 1 317 ? -6.688 -1.654 6.145 1 94.12 317 LYS B N 1
ATOM 5573 C CA . LYS B 1 317 ? -5.695 -1.905 5.105 1 94.12 317 LYS B CA 1
ATOM 5574 C C . LYS B 1 317 ? -6.363 -2.268 3.783 1 94.12 317 LYS B C 1
ATOM 5576 O O . LYS B 1 317 ? -7.352 -3.006 3.762 1 94.12 317 LYS B O 1
ATOM 5581 N N . THR B 1 318 ? -5.895 -1.708 2.779 1 97.06 318 THR B N 1
ATOM 5582 C CA . THR B 1 318 ? -6.238 -2.111 1.42 1 97.06 318 THR B CA 1
ATOM 5583 C C . THR B 1 318 ? -5.109 -2.922 0.794 1 97.06 318 THR B C 1
ATOM 5585 O O . THR B 1 318 ? -3.979 -2.441 0.684 1 97.06 318 THR B O 1
ATOM 5588 N N . VAL B 1 319 ? -5.398 -4.121 0.364 1 97.25 319 VAL B N 1
ATOM 5589 C CA . VAL B 1 319 ? -4.402 -5.02 -0.212 1 97.25 319 VAL B CA 1
ATOM 5590 C C . VAL B 1 319 ? -4.613 -5.125 -1.722 1 97.25 319 VAL B C 1
ATOM 5592 O O . VAL B 1 319 ? -5.68 -5.539 -2.178 1 97.25 319 VAL B O 1
ATOM 5595 N N . ILE B 1 320 ? -3.617 -4.734 -2.465 1 95.75 320 ILE B N 1
ATOM 5596 C CA . ILE B 1 320 ? -3.68 -4.797 -3.92 1 95.75 320 ILE B CA 1
ATOM 5597 C C . ILE B 1 320 ? -3.02 -6.086 -4.41 1 95.75 320 ILE B C 1
ATOM 5599 O O . ILE B 1 320 ? -1.81 -6.266 -4.254 1 95.75 320 ILE B O 1
ATOM 5603 N N . THR B 1 321 ? -3.83 -6.926 -5.016 1 94.75 321 THR B N 1
ATOM 5604 C CA . THR B 1 321 ? -3.312 -8.203 -5.492 1 94.75 321 THR B CA 1
ATOM 5605 C C . THR B 1 321 ? -3.43 -8.305 -7.012 1 94.75 321 THR B C 1
ATOM 5607 O O . THR B 1 321 ? -2.775 -9.141 -7.637 1 94.75 321 THR B O 1
ATOM 5610 N N . GLY B 1 322 ? -4.281 -7.484 -7.562 1 87.62 322 GLY B N 1
ATOM 5611 C CA . GLY B 1 322 ? -4.602 -7.613 -8.977 1 87.62 322 GLY B CA 1
ATOM 5612 C C . GLY B 1 322 ? -3.496 -7.125 -9.883 1 87.62 322 GLY B C 1
ATOM 5613 O O . GLY B 1 322 ? -2.998 -6.008 -9.719 1 87.62 322 GLY B O 1
ATOM 5614 N N . GLU B 1 323 ? -3.09 -7.977 -10.758 1 81.12 323 GLU B N 1
ATOM 5615 C CA . GLU B 1 323 ? -2.143 -7.578 -11.797 1 81.12 323 GLU B CA 1
ATOM 5616 C C . GLU B 1 323 ? -2.859 -7.262 -13.109 1 81.12 323 GLU B C 1
ATOM 5618 O O . GLU B 1 323 ? -3.752 -8 -13.531 1 81.12 323 GLU B O 1
ATOM 5623 N N . GLY B 1 324 ? -2.691 -6.086 -13.57 1 73.88 324 GLY B N 1
ATOM 5624 C CA . GLY B 1 324 ? -3.334 -5.676 -14.812 1 73.88 324 GLY B CA 1
ATOM 5625 C C . GLY B 1 324 ? -2.465 -4.77 -15.664 1 73.88 324 GLY B C 1
ATOM 5626 O O . GLY B 1 324 ? -1.258 -4.664 -15.438 1 73.88 324 GLY B O 1
ATOM 5627 N N . ILE B 1 325 ? -3.109 -4.492 -16.797 1 68.25 325 ILE B N 1
ATOM 5628 C CA . ILE B 1 325 ? -2.471 -3.539 -17.703 1 68.25 325 ILE B CA 1
ATOM 5629 C C . ILE B 1 325 ? -2.803 -2.113 -17.266 1 68.25 325 ILE B C 1
ATOM 5631 O O . ILE B 1 325 ? -3.973 -1.72 -17.25 1 68.25 325 ILE B O 1
ATOM 5635 N N . TYR B 1 326 ? -1.729 -1.544 -16.812 1 70.12 326 TYR B N 1
ATOM 5636 C CA . TYR B 1 326 ? -1.947 -0.184 -16.344 1 70.12 326 TYR B CA 1
ATOM 5637 C C . TYR B 1 326 ? -1.282 0.832 -17.266 1 70.12 326 TYR B C 1
ATOM 5639 O O . TYR B 1 326 ? -0.291 0.521 -17.922 1 70.12 326 TYR B O 1
ATOM 5647 N N . GLU B 1 327 ? -1.934 1.968 -17.312 1 67.88 327 GLU B N 1
ATOM 5648 C CA . GLU B 1 327 ? -1.369 3.051 -18.125 1 67.88 327 GLU B CA 1
ATOM 5649 C C . GLU B 1 327 ? 0.028 3.426 -17.625 1 67.88 327 GLU B C 1
ATOM 5651 O O . GLU B 1 327 ? 0.216 3.748 -16.453 1 67.88 327 GLU B O 1
ATOM 5656 N N . ASN B 1 328 ? 1.014 3.311 -18.5 1 73.69 328 ASN B N 1
ATOM 5657 C CA . ASN B 1 328 ? 2.4 3.672 -18.219 1 73.69 328 ASN B CA 1
ATOM 5658 C C . ASN B 1 328 ? 2.975 2.861 -17.062 1 73.69 328 ASN B C 1
ATOM 5660 O O . ASN B 1 328 ? 3.836 3.344 -16.328 1 73.69 328 ASN B O 1
ATOM 5664 N N . ASP B 1 329 ? 2.34 1.765 -16.797 1 81.5 329 ASP B N 1
ATOM 5665 C CA . ASP B 1 329 ? 2.789 0.843 -15.758 1 81.5 329 ASP B CA 1
ATOM 5666 C C . ASP B 1 329 ? 2.709 1.491 -14.375 1 81.5 329 ASP B C 1
ATOM 5668 O O . ASP B 1 329 ? 3.609 1.32 -13.555 1 81.5 329 ASP B O 1
ATOM 5672 N N . ARG B 1 330 ? 1.661 2.342 -14.227 1 86.44 330 ARG B N 1
ATOM 5673 C CA . ARG B 1 330 ? 1.493 3.049 -12.961 1 86.44 330 ARG B CA 1
ATOM 5674 C C . ARG B 1 330 ? 0.126 2.758 -12.352 1 86.44 330 ARG B C 1
ATOM 5676 O O . ARG B 1 330 ? -0.836 2.484 -13.07 1 86.44 330 ARG B O 1
ATOM 5683 N N . ILE B 1 331 ? 0.15 2.805 -11.039 1 86.94 331 ILE B N 1
ATOM 5684 C CA . ILE B 1 331 ? -1.113 2.799 -10.305 1 86.94 331 ILE B CA 1
ATOM 5685 C C . ILE B 1 331 ? -1.347 4.164 -9.664 1 86.94 331 ILE B C 1
ATOM 5687 O O . ILE B 1 331 ? -0.393 4.871 -9.328 1 86.94 331 ILE B O 1
ATOM 5691 N N . PHE B 1 332 ? -2.623 4.512 -9.516 1 88.25 332 PHE B N 1
ATOM 5692 C CA . PHE B 1 332 ? -2.908 5.84 -8.992 1 88.25 332 PHE B CA 1
ATOM 5693 C C . PHE B 1 332 ? -3.975 5.777 -7.906 1 88.25 332 PHE B C 1
ATOM 5695 O O . PHE B 1 332 ? -4.789 4.852 -7.879 1 88.25 332 PHE B O 1
ATOM 5702 N N . PHE B 1 333 ? -3.973 6.75 -7.012 1 91.31 333 PHE B N 1
ATOM 5703 C CA . PHE B 1 333 ? -4.961 7.004 -5.973 1 91.31 333 PHE B CA 1
ATOM 5704 C C . PHE B 1 333 ? -5.324 8.484 -5.922 1 91.31 333 PHE B C 1
ATOM 5706 O O . PHE B 1 333 ? -4.492 9.344 -6.215 1 91.31 333 PHE B O 1
ATOM 5713 N N . ASP B 1 334 ? -6.559 8.75 -5.656 1 90.88 334 ASP B N 1
ATOM 5714 C CA . ASP B 1 334 ? -6.91 10.133 -5.359 1 90.88 334 ASP B CA 1
ATOM 5715 C C . ASP B 1 334 ? -6.105 10.664 -4.176 1 90.88 334 ASP B C 1
ATOM 5717 O O . ASP B 1 334 ? -6.117 10.07 -3.094 1 90.88 334 ASP B O 1
ATOM 5721 N N . PHE B 1 335 ? -5.48 11.742 -4.371 1 87.5 335 PHE B N 1
ATOM 5722 C CA . PHE B 1 335 ? -4.488 12.227 -3.418 1 87.5 335 PHE B CA 1
ATOM 5723 C C . PHE B 1 335 ? -5.133 12.531 -2.072 1 87.5 335 PHE B C 1
ATOM 5725 O O . PHE B 1 335 ? -4.641 12.102 -1.028 1 87.5 335 PHE B O 1
ATOM 5732 N N . LYS B 1 336 ? -6.195 13.281 -2.057 1 85.19 336 LYS B N 1
ATOM 5733 C CA . LYS B 1 336 ? -6.832 13.688 -0.807 1 85.19 336 LYS B CA 1
ATOM 5734 C C . LYS B 1 336 ? -7.27 12.469 0.006 1 85.19 336 LYS B C 1
ATOM 5736 O O . LYS B 1 336 ? -7 12.391 1.206 1 85.19 336 LYS B O 1
ATOM 5741 N N . ASP B 1 337 ? -7.887 11.539 -0.727 1 88.75 337 ASP B N 1
ATOM 5742 C CA . ASP B 1 337 ? -8.328 10.32 -0.05 1 88.75 337 ASP B CA 1
ATOM 5743 C C . ASP B 1 337 ? -7.137 9.539 0.497 1 88.75 337 ASP B C 1
ATOM 5745 O O . ASP B 1 337 ? -7.215 8.953 1.582 1 88.75 337 ASP B O 1
ATOM 5749 N N . PHE B 1 338 ? -6.121 9.555 -0.235 1 91.88 338 PHE B N 1
ATOM 5750 C CA . PHE B 1 338 ? -4.934 8.82 0.179 1 91.88 338 PHE B CA 1
ATOM 5751 C C . PHE B 1 338 ? -4.293 9.477 1.398 1 91.88 338 PHE B C 1
ATOM 5753 O O . PHE B 1 338 ? -3.998 8.805 2.389 1 91.88 338 PHE B O 1
ATOM 5760 N N . LEU B 1 339 ? -4.074 10.727 1.369 1 90 339 LEU B N 1
ATOM 5761 C CA . LEU B 1 339 ? -3.443 11.438 2.479 1 90 339 LEU B CA 1
ATOM 5762 C C . LEU B 1 339 ? -4.273 11.305 3.75 1 90 339 LEU B C 1
ATOM 5764 O O . LEU B 1 339 ? -3.725 11.195 4.848 1 90 339 LEU B O 1
ATOM 5768 N N . PHE B 1 340 ? -5.59 11.32 3.564 1 84.5 340 PHE B N 1
ATOM 5769 C CA . PHE B 1 340 ? -6.488 11.312 4.711 1 84.5 340 PHE B CA 1
ATOM 5770 C C . PHE B 1 340 ? -6.73 9.883 5.191 1 84.5 340 PHE B C 1
ATOM 5772 O O . PHE B 1 340 ? -7.805 9.57 5.707 1 84.5 340 PHE B O 1
ATOM 5779 N N . GLY B 1 341 ? -5.762 9.062 4.953 1 82.06 341 GLY B N 1
ATOM 5780 C CA . GLY B 1 341 ? -5.863 7.785 5.645 1 82.06 341 GLY B CA 1
ATOM 5781 C C . GLY B 1 341 ? -5.707 6.59 4.723 1 82.06 341 GLY B C 1
ATOM 5782 O O . GLY B 1 341 ? -6.148 5.488 5.047 1 82.06 341 GLY B O 1
ATOM 5783 N N . GLY B 1 342 ? -5.207 6.777 3.639 1 92.12 342 GLY B N 1
ATOM 5784 C CA . GLY B 1 342 ? -4.863 5.633 2.811 1 92.12 342 GLY B CA 1
ATOM 5785 C C . GLY B 1 342 ? -3.816 4.734 3.439 1 92.12 342 GLY B C 1
ATOM 5786 O O . GLY B 1 342 ? -2.863 5.219 4.055 1 92.12 342 GLY B O 1
ATOM 5787 N N . ASN B 1 343 ? -4.051 3.5 3.465 1 94.81 343 ASN B N 1
ATOM 5788 C CA . ASN B 1 343 ? -3.148 2.432 3.885 1 94.81 343 ASN B CA 1
ATOM 5789 C C . ASN B 1 343 ? -3.176 1.26 2.908 1 94.81 343 ASN B C 1
ATOM 5791 O O . ASN B 1 343 ? -4.035 0.384 3.006 1 94.81 343 ASN B O 1
ATOM 5795 N N . VAL B 1 344 ? -2.201 1.293 2.045 1 95.81 344 VAL B N 1
ATOM 5796 C CA . VAL B 1 344 ? -2.266 0.383 0.905 1 95.81 344 VAL B CA 1
ATOM 5797 C C . VAL B 1 344 ? -0.986 -0.448 0.834 1 95.81 344 VAL B C 1
ATOM 5799 O O . VAL B 1 344 ? 0.115 0.083 0.999 1 95.81 344 VAL B O 1
ATOM 5802 N N . VAL B 1 345 ? -1.151 -1.756 0.561 1 95.44 345 VAL B N 1
ATOM 5803 C CA . VAL B 1 345 ? -0 -2.645 0.445 1 95.44 345 VAL B CA 1
ATOM 5804 C C . VAL B 1 345 ? -0.12 -3.482 -0.826 1 95.44 345 VAL B C 1
ATOM 5806 O O . VAL B 1 345 ? -1.22 -3.891 -1.207 1 95.44 345 VAL B O 1
ATOM 5809 N N . GLY B 1 346 ? 0.981 -3.584 -1.439 1 94 346 GLY B N 1
ATOM 5810 C CA . GLY B 1 346 ? 1.063 -4.559 -2.518 1 94 346 GLY B CA 1
ATOM 5811 C C . GLY B 1 346 ? 1.299 -5.973 -2.025 1 94 346 GLY B C 1
ATOM 5812 O O . GLY B 1 346 ? 1.883 -6.176 -0.96 1 94 346 GLY B O 1
ATOM 5813 N N . ASN B 1 347 ? 0.883 -6.848 -2.908 1 89.88 347 ASN B N 1
ATOM 5814 C CA . ASN B 1 347 ? 0.903 -8.242 -2.475 1 89.88 347 ASN B CA 1
ATOM 5815 C C . ASN B 1 347 ? 1.271 -9.18 -3.621 1 89.88 347 ASN B C 1
ATOM 5817 O O . ASN B 1 347 ? 0.721 -9.07 -4.719 1 89.88 347 ASN B O 1
ATOM 5821 N N . VAL B 1 348 ? 2.207 -10.008 -3.307 1 90.69 348 VAL B N 1
ATOM 5822 C CA . VAL B 1 348 ? 2.535 -11.141 -4.164 1 90.69 348 VAL B CA 1
ATOM 5823 C C . VAL B 1 348 ? 2.402 -12.445 -3.379 1 90.69 348 VAL B C 1
ATOM 5825 O O . VAL B 1 348 ? 2.977 -12.578 -2.297 1 90.69 348 VAL B O 1
ATOM 5828 N N . THR B 1 349 ? 1.596 -13.297 -3.875 1 93.19 349 THR B N 1
ATOM 5829 C CA . THR B 1 349 ? 1.35 -14.617 -3.309 1 93.19 349 THR B CA 1
ATOM 5830 C C . THR B 1 349 ? 0.839 -14.5 -1.875 1 93.19 349 THR B C 1
ATOM 5832 O O . THR B 1 349 ? 1.152 -15.344 -1.032 1 93.19 349 THR B O 1
ATOM 5835 N N . GLY B 1 350 ? 0.198 -13.391 -1.506 1 93.38 350 GLY B N 1
ATOM 5836 C CA . GLY B 1 350 ? -0.521 -13.234 -0.251 1 93.38 350 GLY B CA 1
ATOM 5837 C C . GLY B 1 350 ? 0.397 -13.062 0.945 1 93.38 350 GLY B C 1
ATOM 5838 O O . GLY B 1 350 ? 0.027 -13.398 2.07 1 93.38 350 GLY B O 1
ATOM 5839 N N . ARG B 1 351 ? 1.668 -12.781 0.685 1 94 351 ARG B N 1
ATOM 5840 C CA . ARG B 1 351 ? 2.682 -12.672 1.729 1 94 351 ARG B CA 1
ATOM 5841 C C . ARG B 1 351 ? 2.941 -14.023 2.383 1 94 351 ARG B C 1
ATOM 5843 O O . ARG B 1 351 ? 3.434 -14.086 3.512 1 94 351 ARG B O 1
ATOM 5850 N N . VAL B 1 352 ? 2.598 -15.055 1.746 1 95.56 352 VAL B N 1
ATOM 5851 C CA . VAL B 1 352 ? 2.781 -16.406 2.281 1 95.56 352 VAL B CA 1
ATOM 5852 C C . VAL B 1 352 ? 4.25 -16.812 2.164 1 95.56 352 VAL B C 1
ATOM 5854 O O . VAL B 1 352 ? 4.805 -16.844 1.062 1 95.56 352 VAL B O 1
ATOM 5857 N N . ARG B 1 353 ? 4.91 -17.125 3.254 1 95.25 353 ARG B N 1
ATOM 5858 C CA . ARG B 1 353 ? 6.285 -17.625 3.297 1 95.25 353 ARG B CA 1
ATOM 5859 C C . ARG B 1 353 ? 6.324 -19.141 3.201 1 95.25 353 ARG B C 1
ATOM 5861 O O . ARG B 1 353 ? 5.59 -19.828 3.912 1 95.25 353 ARG B O 1
ATOM 5868 N N . ILE B 1 354 ? 7.137 -19.594 2.396 1 94 354 ILE B N 1
ATOM 5869 C CA . ILE B 1 354 ? 7.055 -20.969 1.901 1 94 354 ILE B CA 1
ATOM 5870 C C . ILE B 1 354 ? 7.34 -21.953 3.039 1 94 354 ILE B C 1
ATOM 5872 O O . ILE B 1 354 ? 6.836 -23.078 3.041 1 94 354 ILE B O 1
ATOM 5876 N N . HIS B 1 355 ? 8.148 -21.578 3.994 1 93.56 355 HIS B N 1
ATOM 5877 C CA . HIS B 1 355 ? 8.445 -22.484 5.098 1 93.56 355 HIS B CA 1
ATOM 5878 C C . HIS B 1 355 ? 7.633 -22.125 6.34 1 93.56 355 HIS B C 1
ATOM 5880 O O . HIS B 1 355 ? 7.141 -23.016 7.043 1 93.56 355 HIS B O 1
ATOM 5886 N N . SER B 1 356 ? 7.391 -20.859 6.531 1 95.38 356 SER B N 1
ATOM 5887 C CA . SER B 1 356 ? 6.82 -20.391 7.789 1 95.38 356 SER B CA 1
ATOM 5888 C C . SER B 1 356 ? 5.297 -20.375 7.73 1 95.38 356 SER B C 1
ATOM 5890 O O . SER B 1 356 ? 4.629 -20.547 8.75 1 95.38 356 SER B O 1
ATOM 5892 N N . ASP B 1 357 ? 4.715 -20.156 6.531 1 96.38 357 ASP B N 1
ATOM 5893 C CA . ASP B 1 357 ? 3.275 -19.953 6.43 1 96.38 357 ASP B CA 1
ATOM 5894 C C . ASP B 1 357 ? 2.627 -21.031 5.559 1 96.38 357 ASP B C 1
ATOM 5896 O O . ASP B 1 357 ? 1.539 -21.516 5.871 1 96.38 357 ASP B O 1
ATOM 5900 N N . PHE B 1 358 ? 3.232 -21.469 4.512 1 96.31 358 PHE B N 1
ATOM 5901 C CA . PHE B 1 358 ? 2.654 -22.297 3.457 1 96.31 358 PHE B CA 1
ATOM 5902 C C . PHE B 1 358 ? 2.23 -23.656 4.004 1 96.31 358 PHE B C 1
ATOM 5904 O O . PHE B 1 358 ? 1.177 -24.188 3.637 1 96.31 358 PHE B O 1
ATOM 5911 N N . PRO B 1 359 ? 3.014 -24.297 4.875 1 95.12 359 PRO B N 1
ATOM 5912 C CA . PRO B 1 359 ? 2.541 -25.562 5.441 1 95.12 359 PRO B CA 1
ATOM 5913 C C . PRO B 1 359 ? 1.188 -25.438 6.137 1 95.12 359 PRO B C 1
ATOM 5915 O O . PRO B 1 359 ? 0.342 -26.328 6.027 1 95.12 359 PRO B O 1
ATOM 5918 N N . GLY B 1 360 ? 1 -24.312 6.824 1 94.69 360 GLY B N 1
ATOM 5919 C CA . GLY B 1 360 ? -0.302 -24.062 7.418 1 94.69 360 GLY B CA 1
ATOM 5920 C C . GLY B 1 360 ? -1.413 -23.938 6.391 1 94.69 360 GLY B C 1
ATOM 5921 O O . GLY B 1 360 ? -2.508 -24.469 6.59 1 94.69 360 GLY B O 1
ATOM 5922 N N . LEU B 1 361 ? -1.112 -23.312 5.293 1 96.19 361 LEU B N 1
ATOM 5923 C CA . LEU B 1 361 ? -2.078 -23.172 4.211 1 96.19 361 LEU B CA 1
ATOM 5924 C C . LEU B 1 361 ? -2.422 -24.531 3.605 1 96.19 361 LEU B C 1
ATOM 5926 O O . LEU B 1 361 ? -3.58 -24.797 3.275 1 96.19 361 LEU B O 1
ATOM 5930 N N . LEU B 1 362 ? -1.434 -25.375 3.504 1 95.88 362 LEU B N 1
ATOM 5931 C CA . LEU B 1 362 ? -1.646 -26.719 2.959 1 95.88 362 LEU B CA 1
ATOM 5932 C C . LEU B 1 362 ? -2.561 -27.531 3.867 1 95.88 362 LEU B C 1
ATOM 5934 O O . LEU B 1 362 ? -3.438 -28.25 3.387 1 95.88 362 LEU B O 1
ATOM 5938 N N . ARG B 1 363 ? -2.367 -27.422 5.113 1 95.38 363 ARG B N 1
ATOM 5939 C CA . ARG B 1 363 ? -3.234 -28.125 6.055 1 95.38 363 ARG B CA 1
ATOM 5940 C C . ARG B 1 363 ? -4.664 -27.594 5.98 1 95.38 363 ARG B C 1
ATOM 5942 O O . ARG B 1 363 ? -5.621 -28.375 5.984 1 95.38 363 ARG B O 1
ATOM 5949 N N . LYS B 1 364 ? -4.82 -26.297 5.836 1 94.75 364 LYS B N 1
ATOM 5950 C CA . LYS B 1 364 ? -6.137 -25.688 5.719 1 94.75 364 LYS B CA 1
ATOM 5951 C C . LYS B 1 364 ? -6.848 -26.141 4.445 1 94.75 364 LYS B C 1
ATOM 5953 O O . LYS B 1 364 ? -8.07 -26.281 4.43 1 94.75 364 LYS B O 1
ATOM 5958 N N . ALA B 1 365 ? -6.109 -26.297 3.434 1 95.38 365 ALA B N 1
ATOM 5959 C CA . ALA B 1 365 ? -6.664 -26.656 2.135 1 95.38 365 ALA B CA 1
ATOM 5960 C C . ALA B 1 365 ? -7.375 -28.016 2.205 1 95.38 365 ALA B C 1
ATOM 5962 O O . ALA B 1 365 ? -8.227 -28.312 1.362 1 95.38 365 ALA B O 1
ATOM 5963 N N . GLN B 1 366 ? -7.07 -28.766 3.215 1 94.62 366 GLN B N 1
ATOM 5964 C CA . GLN B 1 366 ? -7.656 -30.094 3.354 1 94.62 366 GLN B CA 1
ATOM 5965 C C . GLN B 1 366 ? -8.969 -30.031 4.137 1 94.62 366 GLN B C 1
ATOM 5967 O O . GLN B 1 366 ? -9.734 -31 4.141 1 94.62 366 GLN B O 1
ATOM 5972 N N . GLU B 1 367 ? -9.195 -28.922 4.781 1 94.56 367 GLU B N 1
ATOM 5973 C CA . GLU B 1 367 ? -10.438 -28.781 5.539 1 94.56 367 GLU B CA 1
ATOM 5974 C C . GLU B 1 367 ? -11.648 -28.734 4.609 1 94.56 367 GLU B C 1
ATOM 5976 O O . GLU B 1 367 ? -11.586 -28.156 3.527 1 94.56 367 GLU B O 1
ATOM 5981 N N . PRO B 1 368 ? -12.727 -29.281 5.039 1 91.62 368 PRO B N 1
ATOM 5982 C CA . PRO B 1 368 ? -13.875 -29.484 4.156 1 91.62 368 PRO B CA 1
ATOM 5983 C C . PRO B 1 368 ? -14.383 -28.188 3.539 1 91.62 368 PRO B C 1
ATOM 5985 O O . PRO B 1 368 ? -14.672 -28.141 2.34 1 91.62 368 PRO B O 1
ATOM 5988 N N . VAL B 1 369 ? -14.453 -27.203 4.32 1 88.75 369 VAL B N 1
ATOM 5989 C CA . VAL B 1 369 ? -15.016 -25.953 3.83 1 88.75 369 VAL B CA 1
ATOM 5990 C C . VAL B 1 369 ? -14.094 -25.344 2.775 1 88.75 369 VAL B C 1
ATOM 5992 O O . VAL B 1 369 ? -14.555 -24.859 1.737 1 88.75 369 VAL B O 1
ATOM 5995 N N . ILE B 1 370 ? -12.805 -25.391 2.98 1 95.81 370 ILE B N 1
ATOM 5996 C CA . ILE B 1 370 ? -11.828 -24.828 2.053 1 95.81 370 ILE B CA 1
ATOM 5997 C C . ILE B 1 370 ? -11.734 -25.719 0.807 1 95.81 370 ILE B C 1
ATOM 5999 O O . ILE B 1 370 ? -11.695 -25.203 -0.317 1 95.81 370 ILE B O 1
ATOM 6003 N N . ARG B 1 371 ? -11.859 -26.953 1.055 1 94.19 371 ARG B N 1
ATOM 6004 C CA . ARG B 1 371 ? -11.836 -27.906 -0.053 1 94.19 371 ARG B CA 1
ATOM 6005 C C . ARG B 1 371 ? -13.023 -27.688 -0.985 1 94.19 371 ARG B C 1
ATOM 6007 O O . ARG B 1 371 ? -12.875 -27.734 -2.209 1 94.19 371 ARG B O 1
ATOM 6014 N N . ALA B 1 372 ? -14.117 -27.469 -0.412 1 92.81 372 ALA B N 1
ATOM 6015 C CA . ALA B 1 372 ? -15.312 -27.203 -1.208 1 92.81 372 ALA B CA 1
ATOM 6016 C C . ALA B 1 372 ? -15.148 -25.953 -2.057 1 92.81 372 ALA B C 1
ATOM 6018 O O . ALA B 1 372 ? -15.609 -25.906 -3.201 1 92.81 372 ALA B O 1
ATOM 6019 N N . GLY B 1 373 ? -14.594 -24.984 -1.457 1 96.06 373 GLY B N 1
ATOM 6020 C CA . GLY B 1 373 ? -14.305 -23.766 -2.203 1 96.06 373 GLY B CA 1
ATOM 6021 C C . GLY B 1 373 ? -13.367 -24 -3.373 1 96.06 373 GLY B C 1
ATOM 6022 O O . GLY B 1 373 ? -13.602 -23.5 -4.473 1 96.06 373 GLY B O 1
ATOM 6023 N N . MET B 1 374 ? -12.344 -24.797 -3.137 1 97.31 374 MET B N 1
ATOM 6024 C CA . MET B 1 374 ? -11.383 -25.109 -4.199 1 97.31 374 MET B CA 1
ATOM 6025 C C . MET B 1 374 ? -12.039 -25.922 -5.305 1 97.31 374 MET B C 1
ATOM 6027 O O . MET B 1 374 ? -11.727 -25.75 -6.48 1 97.31 374 MET B O 1
ATOM 6031 N N . ASP B 1 375 ? -12.961 -26.797 -4.922 1 97.44 375 ASP B N 1
ATOM 6032 C CA . ASP B 1 375 ? -13.727 -27.531 -5.91 1 97.44 375 ASP B CA 1
ATOM 6033 C C . ASP B 1 375 ? -14.484 -26.594 -6.848 1 97.44 375 ASP B C 1
ATOM 6035 O O . ASP B 1 375 ? -14.523 -26.828 -8.055 1 97.44 375 ASP B O 1
ATOM 6039 N N . LYS B 1 376 ? -15.016 -25.578 -6.266 1 96.62 376 LYS B N 1
ATOM 6040 C CA . LYS B 1 376 ? -15.789 -24.625 -7.055 1 96.62 376 LYS B CA 1
ATOM 6041 C C . LYS B 1 376 ? -14.891 -23.812 -7.977 1 96.62 376 LYS B C 1
ATOM 6043 O O . LYS B 1 376 ? -15.234 -23.562 -9.133 1 96.62 376 LYS B O 1
ATOM 6048 N N . ILE B 1 377 ? -13.727 -23.438 -7.512 1 97.12 377 ILE B N 1
ATOM 6049 C CA . ILE B 1 377 ? -12.766 -22.672 -8.312 1 97.12 377 ILE B CA 1
ATOM 6050 C C . ILE B 1 377 ? -12.352 -23.5 -9.531 1 97.12 377 ILE B C 1
ATOM 6052 O O . ILE B 1 377 ? -12.367 -22.984 -10.656 1 97.12 377 ILE B O 1
ATOM 6056 N N . LEU B 1 378 ? -12.18 -24.766 -9.344 1 97.88 378 LEU B N 1
ATOM 6057 C CA . LEU B 1 378 ? -11.641 -25.641 -10.367 1 97.88 378 LEU B CA 1
ATOM 6058 C C . LEU B 1 378 ? -12.766 -26.25 -11.203 1 97.88 378 LEU B C 1
ATOM 6060 O O . LEU B 1 378 ? -12.523 -26.781 -12.289 1 97.88 378 LEU B O 1
ATOM 6064 N N . GLY B 1 379 ? -14 -26.125 -10.75 1 97.25 379 GLY B N 1
ATOM 6065 C CA . GLY B 1 379 ? -15.023 -26.969 -11.32 1 97.25 379 GLY B CA 1
ATOM 6066 C C . GLY B 1 379 ? -14.664 -28.453 -11.297 1 97.25 379 GLY B C 1
ATOM 6067 O O . GLY B 1 379 ? -14.789 -29.141 -12.305 1 97.25 379 GLY B O 1
ATOM 6068 N N . TYR B 1 380 ? -14.211 -28.922 -10.117 1 97.44 380 TYR B N 1
ATOM 6069 C CA . TYR B 1 380 ? -13.648 -30.25 -9.969 1 97.44 380 TYR B CA 1
ATOM 6070 C C . TYR B 1 380 ? -14.75 -31.281 -9.703 1 97.44 380 TYR B C 1
ATOM 6072 O O . TYR B 1 380 ? -15.609 -31.062 -8.852 1 97.44 380 TYR B O 1
ATOM 6080 N N . ASP B 1 381 ? -14.688 -32.344 -10.453 1 95.94 381 ASP B N 1
ATOM 6081 C CA . ASP B 1 381 ? -15.539 -33.5 -10.242 1 95.94 381 ASP B CA 1
ATOM 6082 C C . ASP B 1 381 ? -14.742 -34.688 -9.664 1 95.94 381 ASP B C 1
ATOM 6084 O O . ASP B 1 381 ? -13.945 -35.312 -10.375 1 95.94 381 ASP B O 1
ATOM 6088 N N . ALA B 1 382 ? -15.078 -35.031 -8.43 1 90.75 382 ALA B N 1
ATOM 6089 C CA . ALA B 1 382 ? -14.312 -36.031 -7.719 1 90.75 382 ALA B CA 1
ATOM 6090 C C . ALA B 1 382 ? -14.508 -37.406 -8.359 1 90.75 382 ALA B C 1
ATOM 6092 O O . ALA B 1 382 ? -13.609 -38.281 -8.305 1 90.75 382 ALA B O 1
ATOM 6093 N N . ALA B 1 383 ? -15.578 -37.625 -8.992 1 93.12 383 ALA B N 1
ATOM 6094 C CA . ALA B 1 383 ? -15.875 -38.906 -9.602 1 93.12 383 ALA B CA 1
ATOM 6095 C C . ALA B 1 383 ? -15.008 -39.156 -10.844 1 93.12 383 ALA B C 1
ATOM 6097 O O . ALA B 1 383 ? -14.539 -40.25 -11.078 1 93.12 383 ALA B O 1
ATOM 6098 N N . THR B 1 384 ? -14.828 -38.094 -11.523 1 92.38 384 THR B N 1
ATOM 6099 C CA . THR B 1 384 ? -14.078 -38.219 -12.766 1 92.38 384 THR B CA 1
ATOM 6100 C C . THR B 1 384 ? -12.656 -37.688 -12.609 1 92.38 384 THR B C 1
ATOM 6102 O O . THR B 1 384 ? -11.805 -37.906 -13.461 1 92.38 384 THR B O 1
ATOM 6105 N N . MET B 1 385 ? -12.391 -36.969 -11.57 1 90.38 385 MET B N 1
ATOM 6106 C CA . MET B 1 385 ? -11.109 -36.312 -11.289 1 90.38 385 MET B CA 1
ATOM 6107 C C . MET B 1 385 ? -10.766 -35.312 -12.383 1 90.38 385 MET B C 1
ATOM 6109 O O . MET B 1 385 ? -9.609 -35.219 -12.797 1 90.38 385 MET B O 1
ATOM 6113 N N . LYS B 1 386 ? -11.852 -34.688 -12.891 1 95.31 386 LYS B N 1
ATOM 6114 C CA . LYS B 1 386 ? -11.672 -33.719 -13.953 1 95.31 386 LYS B CA 1
ATOM 6115 C C . LYS B 1 386 ? -12.164 -32.344 -13.523 1 95.31 386 LYS B C 1
ATOM 6117 O O . LYS B 1 386 ? -13.07 -32.219 -12.695 1 95.31 386 LYS B O 1
ATOM 6122 N N . CYS B 1 387 ? -11.516 -31.422 -14.102 1 97.75 387 CYS B N 1
ATOM 6123 C CA . CYS B 1 387 ? -11.945 -30.047 -13.898 1 97.75 387 CYS B CA 1
ATOM 6124 C C . CYS B 1 387 ? -12.836 -29.578 -15.047 1 97.75 387 CYS B C 1
ATOM 6126 O O . CYS B 1 387 ? -12.781 -30.141 -16.141 1 97.75 387 CYS B O 1
ATOM 6128 N N . LYS B 1 388 ? -13.641 -28.594 -14.766 1 97.25 388 LYS B N 1
ATOM 6129 C CA . LYS B 1 388 ? -14.586 -28.109 -15.766 1 97.25 388 LYS B CA 1
ATOM 6130 C C . LYS B 1 388 ? -13.859 -27.625 -17.016 1 97.25 388 LYS B C 1
ATOM 6132 O O . LYS B 1 388 ? -14.234 -27.984 -18.141 1 97.25 388 LYS B O 1
ATOM 6137 N N . TYR B 1 389 ? -12.922 -26.797 -16.812 1 98 389 TYR B N 1
ATOM 6138 C CA . TYR B 1 389 ? -12.047 -26.344 -17.891 1 98 389 TYR B CA 1
ATOM 6139 C C . TYR B 1 389 ? -10.664 -26.984 -17.781 1 98 389 TYR B C 1
ATOM 6141 O O . TYR B 1 389 ? -9.906 -26.688 -16.859 1 98 389 TYR B O 1
ATOM 6149 N N . GLU B 1 390 ? -10.352 -27.922 -18.594 1 97.94 390 GLU B N 1
ATOM 6150 C CA . GLU B 1 390 ? -9.117 -28.688 -18.578 1 97.94 390 GLU B CA 1
ATOM 6151 C C . GLU B 1 390 ? -8.695 -29.094 -19.984 1 97.94 390 GLU B C 1
ATOM 6153 O O . GLU B 1 390 ? -9.539 -29.312 -20.859 1 97.94 390 GLU B O 1
ATOM 6158 N N . VAL B 1 391 ? -7.441 -29.125 -20.266 1 98.31 391 VAL B N 1
ATOM 6159 C CA . VAL B 1 391 ? -6.887 -29.594 -21.531 1 98.31 391 VAL B CA 1
ATOM 6160 C C . VAL B 1 391 ? -5.668 -30.484 -21.25 1 98.31 391 VAL B C 1
ATOM 6162 O O . VAL B 1 391 ? -4.898 -30.219 -20.328 1 98.31 391 VAL B O 1
ATOM 6165 N N . ASP B 1 392 ? -5.543 -31.562 -21.953 1 98.12 392 ASP B N 1
ATOM 6166 C CA . ASP B 1 392 ? -4.375 -32.438 -21.906 1 98.12 392 ASP B CA 1
ATOM 6167 C C . ASP B 1 392 ? -3.357 -32.062 -22.984 1 98.12 392 ASP B C 1
ATOM 6169 O O . ASP B 1 392 ? -3.697 -31.984 -24.156 1 98.12 392 ASP B O 1
ATOM 6173 N N . ILE B 1 393 ? -2.199 -31.844 -22.547 1 98.19 393 ILE B N 1
ATOM 6174 C CA . ILE B 1 393 ? -1.157 -31.406 -23.484 1 98.19 393 ILE B CA 1
ATOM 6175 C C . ILE B 1 393 ? -1.037 -32.406 -24.625 1 98.19 393 ILE B C 1
ATOM 6177 O O . ILE B 1 393 ? -0.662 -32.062 -25.734 1 98.19 393 ILE B O 1
ATOM 6181 N N . ARG B 1 394 ? -1.379 -33.656 -24.5 1 96.19 394 ARG B N 1
ATOM 6182 C CA . ARG B 1 394 ? -1.244 -34.719 -25.484 1 96.19 394 ARG B CA 1
ATOM 6183 C C . ARG B 1 394 ? -2.301 -34.625 -26.562 1 96.19 394 ARG B C 1
ATOM 6185 O O . ARG B 1 394 ? -2.195 -35.25 -27.609 1 96.19 394 ARG B O 1
ATOM 6192 N N . GLU B 1 395 ? -3.234 -33.719 -26.297 1 97.56 395 GLU B N 1
ATOM 6193 C CA . GLU B 1 395 ? -4.27 -33.5 -27.297 1 97.56 395 GLU B CA 1
ATOM 6194 C C . GLU B 1 395 ? -3.781 -32.562 -28.391 1 97.56 395 GLU B C 1
ATOM 6196 O O . GLU B 1 395 ? -4.453 -32.375 -29.406 1 97.56 395 GLU B O 1
ATOM 6201 N N . GLY B 1 396 ? -2.715 -31.906 -28.188 1 97.44 396 GLY B N 1
ATOM 6202 C CA . GLY B 1 396 ? -2.062 -31.156 -29.234 1 97.44 396 GLY B CA 1
ATOM 6203 C C . GLY B 1 396 ? -2.398 -29.672 -29.203 1 97.44 396 GLY B C 1
ATOM 6204 O O . GLY B 1 396 ? -3.221 -29.234 -28.391 1 97.44 396 GLY B O 1
ATOM 6205 N N . THR B 1 397 ? -1.782 -28.906 -30.141 1 97.88 397 THR B N 1
ATOM 6206 C CA . THR B 1 397 ? -1.824 -27.438 -30.141 1 97.88 397 THR B CA 1
ATOM 6207 C C . THR B 1 397 ? -3.244 -26.938 -30.391 1 97.88 397 THR B C 1
ATOM 6209 O O . THR B 1 397 ? -3.713 -26.016 -29.734 1 97.88 397 THR B O 1
ATOM 6212 N N . PRO B 1 398 ? -4.051 -27.578 -31.266 1 97.69 398 PRO B N 1
ATOM 6213 C CA . PRO B 1 398 ? -5.406 -27.078 -31.516 1 97.69 398 PRO B CA 1
ATOM 6214 C C . PRO B 1 398 ? -6.285 -27.109 -30.266 1 97.69 398 PRO B C 1
ATOM 6216 O O . PRO B 1 398 ? -7.02 -26.156 -30 1 97.69 398 PRO B O 1
ATOM 6219 N N . ALA B 1 399 ? -6.137 -28.156 -29.516 1 98 399 ALA B N 1
ATOM 6220 C CA . ALA B 1 399 ? -6.914 -28.281 -28.297 1 98 399 ALA B CA 1
ATOM 6221 C C . ALA B 1 399 ? -6.496 -27.234 -27.266 1 98 399 ALA B C 1
ATOM 6223 O O . ALA B 1 399 ? -7.34 -26.656 -26.578 1 98 399 ALA B O 1
ATOM 6224 N N . LEU B 1 400 ? -5.23 -27.062 -27.188 1 97.81 400 LEU B N 1
ATOM 6225 C CA . LEU B 1 400 ? -4.703 -26.047 -26.266 1 97.81 400 LEU B CA 1
ATOM 6226 C C . LEU B 1 400 ? -5.227 -24.656 -26.625 1 97.81 400 LEU B C 1
ATOM 6228 O O . LEU B 1 400 ? -5.637 -23.906 -25.75 1 97.81 400 LEU B O 1
ATOM 6232 N N . LEU B 1 401 ? -5.199 -24.312 -27.922 1 97.31 401 LEU B N 1
ATOM 6233 C CA . LEU B 1 401 ? -5.648 -23 -28.375 1 97.31 401 LEU B CA 1
ATOM 6234 C C . LEU B 1 401 ? -7.121 -22.781 -28.047 1 97.31 401 LEU B C 1
ATOM 6236 O O . LEU B 1 401 ? -7.508 -21.703 -27.609 1 97.31 401 LEU B O 1
ATOM 6240 N N . LYS B 1 402 ? -7.906 -23.766 -28.203 1 97.25 402 LYS B N 1
ATOM 6241 C CA . LYS B 1 402 ? -9.32 -23.703 -27.859 1 97.25 402 LYS B CA 1
ATOM 6242 C C . LYS B 1 402 ? -9.5 -23.453 -26.359 1 97.25 402 LYS B C 1
ATOM 6244 O O . LYS B 1 402 ? -10.32 -22.641 -25.953 1 97.25 402 LYS B O 1
ATOM 6249 N N . ALA B 1 403 ? -8.75 -24.188 -25.594 1 97.25 403 ALA B N 1
ATOM 6250 C CA . ALA B 1 403 ? -8.828 -24.062 -24.141 1 97.25 403 ALA B CA 1
ATOM 6251 C C . ALA B 1 403 ? -8.453 -22.641 -23.703 1 97.25 403 ALA B C 1
ATOM 6253 O O . ALA B 1 403 ? -9.094 -22.078 -22.812 1 97.25 403 ALA B O 1
ATOM 6254 N N . LEU B 1 404 ? -7.453 -22.078 -24.312 1 96.12 404 LEU B N 1
ATOM 6255 C CA . LEU B 1 404 ? -7.016 -20.719 -23.969 1 96.12 404 LEU B CA 1
ATOM 6256 C C . LEU B 1 404 ? -8.094 -19.703 -24.312 1 96.12 404 LEU B C 1
ATOM 6258 O O . LEU B 1 404 ? -8.242 -18.703 -23.609 1 96.12 404 LEU B O 1
ATOM 6262 N N . GLU B 1 405 ? -8.844 -19.922 -25.297 1 94.5 405 GLU B N 1
ATOM 6263 C CA . GLU B 1 405 ? -9.961 -19.062 -25.641 1 94.5 405 GLU B CA 1
ATOM 6264 C C . GLU B 1 405 ? -11.07 -19.156 -24.594 1 94.5 405 GLU B C 1
ATOM 6266 O O . GLU B 1 405 ? -11.742 -18.156 -24.312 1 94.5 405 GLU B O 1
ATOM 6271 N N . GLU B 1 406 ? -11.188 -20.312 -24.016 1 94 406 GLU B N 1
ATOM 6272 C CA . GLU B 1 406 ? -12.25 -20.578 -23.062 1 94 406 GLU B CA 1
ATOM 6273 C C . GLU B 1 406 ? -11.992 -19.859 -21.734 1 94 406 GLU B C 1
ATOM 6275 O O . GLU B 1 406 ? -12.906 -19.688 -20.922 1 94 406 GLU B O 1
ATOM 6280 N N . VAL B 1 407 ? -10.812 -19.422 -21.531 1 92.38 407 VAL B N 1
ATOM 6281 C CA . VAL B 1 407 ? -10.477 -18.703 -20.297 1 92.38 407 VAL B CA 1
ATOM 6282 C C . VAL B 1 407 ? -11.336 -17.438 -20.188 1 92.38 407 VAL B C 1
ATOM 6284 O O . VAL B 1 407 ? -11.609 -16.969 -19.078 1 92.38 407 VAL B O 1
ATOM 6287 N N . GLU B 1 408 ? -11.82 -16.891 -21.281 1 88.12 408 GLU B N 1
ATOM 6288 C CA . GLU B 1 408 ? -12.602 -15.656 -21.297 1 88.12 408 GLU B CA 1
ATOM 6289 C C . GLU B 1 408 ? -14.078 -15.93 -21.016 1 88.12 408 GLU B C 1
ATOM 6291 O O . GLU B 1 408 ? -14.859 -15 -20.828 1 88.12 408 GLU B O 1
ATOM 6296 N N . ASN B 1 409 ? -14.414 -17.188 -20.984 1 92.19 409 ASN B N 1
ATOM 6297 C CA . ASN B 1 409 ? -15.805 -17.5 -20.672 1 92.19 409 ASN B CA 1
ATOM 6298 C C . ASN B 1 409 ? -16.203 -16.984 -19.297 1 92.19 409 ASN B C 1
ATOM 6300 O O . ASN B 1 409 ? -15.398 -17.016 -18.359 1 92.19 409 ASN B O 1
ATOM 6304 N N . VAL B 1 410 ? -17.406 -16.578 -19.141 1 89.12 410 VAL B N 1
ATOM 6305 C CA . VAL B 1 410 ? -17.906 -15.914 -17.938 1 89.12 410 VAL B CA 1
ATOM 6306 C C . VAL B 1 410 ? -17.844 -16.859 -16.75 1 89.12 410 VAL B C 1
ATOM 6308 O O . VAL B 1 410 ? -17.719 -16.422 -15.602 1 89.12 410 VAL B O 1
ATOM 6311 N N . ASP B 1 411 ? -17.922 -18.125 -17 1 93.88 411 ASP B N 1
ATOM 6312 C CA . ASP B 1 411 ? -17.984 -19.078 -15.891 1 93.88 411 ASP B CA 1
ATOM 6313 C C . ASP B 1 411 ? -16.656 -19.781 -15.688 1 93.88 411 ASP B C 1
ATOM 6315 O O . ASP B 1 411 ? -16.547 -20.734 -14.906 1 93.88 411 ASP B O 1
ATOM 6319 N N . CYS B 1 412 ? -15.633 -19.406 -16.469 1 95.31 412 CYS B N 1
ATOM 6320 C CA . CYS B 1 412 ? -14.312 -19.984 -16.266 1 95.31 412 CYS B CA 1
ATOM 6321 C C . CYS B 1 412 ? -13.555 -19.25 -15.164 1 95.31 412 CYS B C 1
ATOM 6323 O O . CYS B 1 412 ? -13.234 -18.062 -15.305 1 95.31 412 CYS B O 1
ATOM 6325 N N . VAL B 1 413 ? -13.258 -19.969 -14.102 1 95.81 413 VAL B N 1
ATOM 6326 C CA . VAL B 1 413 ? -12.484 -19.406 -13 1 95.81 413 VAL B CA 1
ATOM 6327 C C . VAL B 1 413 ? -11.031 -19.844 -13.117 1 95.81 413 VAL B C 1
ATOM 6329 O O . VAL B 1 413 ? -10.109 -19.062 -12.852 1 95.81 413 VAL B O 1
ATOM 6332 N N . LYS B 1 414 ? -10.891 -21.141 -13.578 1 96.94 414 LYS B N 1
ATOM 6333 C CA . LYS B 1 414 ? -9.539 -21.672 -13.664 1 96.94 414 LYS B CA 1
ATOM 6334 C C . LYS B 1 414 ? -9.438 -22.719 -14.773 1 96.94 414 LYS B C 1
ATOM 6336 O O . LYS B 1 414 ? -10.297 -23.594 -14.891 1 96.94 414 LYS B O 1
ATOM 6341 N N . LEU B 1 415 ? -8.438 -22.594 -15.586 1 98.12 415 LEU B N 1
ATOM 6342 C CA . LEU B 1 415 ? -8.094 -23.609 -16.578 1 98.12 415 LEU B CA 1
ATOM 6343 C C . LEU B 1 415 ? -6.926 -24.453 -16.094 1 98.12 415 LEU B C 1
ATOM 6345 O O . LEU B 1 415 ? -5.91 -23.922 -15.641 1 98.12 415 LEU B O 1
ATOM 6349 N N . VAL B 1 416 ? -7.086 -25.766 -16.188 1 98.38 416 VAL B N 1
ATOM 6350 C CA . VAL B 1 416 ? -6.043 -26.703 -15.773 1 98.38 416 VAL B CA 1
ATOM 6351 C C . VAL B 1 416 ? -5.449 -27.375 -17 1 98.38 416 VAL B C 1
ATOM 6353 O O . VAL B 1 416 ? -6.184 -27.781 -17.922 1 98.38 416 VAL B O 1
ATOM 6356 N N . ILE B 1 417 ? -4.16 -27.5 -17.047 1 98.5 417 ILE B N 1
ATOM 6357 C CA . ILE B 1 417 ? -3.443 -28.234 -18.094 1 98.5 417 ILE B CA 1
ATOM 6358 C C . ILE B 1 417 ? -2.902 -29.547 -17.531 1 98.5 417 ILE B C 1
ATOM 6360 O O . ILE B 1 417 ? -2.012 -29.531 -16.672 1 98.5 417 ILE B O 1
ATOM 6364 N N . LYS B 1 418 ? -3.482 -30.578 -18 1 98 418 LYS B N 1
ATOM 6365 C CA . LYS B 1 418 ? -2.945 -31.891 -17.656 1 98 418 LYS B CA 1
ATOM 6366 C C . LYS B 1 418 ? -1.67 -32.188 -18.438 1 98 418 LYS B C 1
ATOM 6368 O O . LYS B 1 418 ? -1.665 -32.125 -19.672 1 98 418 LYS B O 1
ATOM 6373 N N . LEU B 1 419 ? -0.607 -32.5 -17.734 1 97.62 419 LEU B N 1
ATOM 6374 C CA . LEU B 1 419 ? 0.7 -32.625 -18.359 1 97.62 419 LEU B CA 1
ATOM 6375 C C . LEU B 1 419 ? 1.116 -34.094 -18.391 1 97.62 419 LEU B C 1
ATOM 6377 O O . LEU B 1 419 ? 1.815 -34.531 -19.312 1 97.62 419 LEU B O 1
ATOM 6381 N N . ASN B 1 420 ? 0.821 -34.812 -17.391 1 96.06 420 ASN B N 1
ATOM 6382 C CA . ASN B 1 420 ? 0.975 -36.25 -17.281 1 96.06 420 ASN B CA 1
ATOM 6383 C C . ASN B 1 420 ? -0.193 -36.875 -16.547 1 96.06 420 ASN B C 1
ATOM 6385 O O . ASN B 1 420 ? -0.985 -36.188 -15.906 1 96.06 420 ASN B O 1
ATOM 6389 N N . ASP B 1 421 ? -0.267 -38.188 -16.578 1 92.31 421 ASP B N 1
ATOM 6390 C CA . ASP B 1 421 ? -1.36 -38.875 -15.922 1 92.31 421 ASP B CA 1
ATOM 6391 C C . ASP B 1 421 ? -1.214 -38.844 -14.406 1 92.31 421 ASP B C 1
ATOM 6393 O O . ASP B 1 421 ? -0.098 -38.875 -13.883 1 92.31 421 ASP B O 1
ATOM 6397 N N . TYR B 1 422 ? -2.367 -38.688 -13.812 1 87.94 422 TYR B N 1
ATOM 6398 C CA . TYR B 1 422 ? -2.482 -38.781 -12.367 1 87.94 422 TYR B CA 1
ATOM 6399 C C . TYR B 1 422 ? -3.84 -39.344 -11.969 1 87.94 422 TYR B C 1
ATOM 6401 O O . TYR B 1 422 ? -4.801 -39.281 -12.742 1 87.94 422 TYR B O 1
#

Secondary structure (DSSP, 8-state):
-TT-----PPP-TTS-EEEEEEEE-S---TT--GGGTEEEEEEEEPPP-TTEEEEEEEEEE--HHHHHHHTT-SS---SSEE---EEEEEEEEE-TT--S--TT-EEE--S----SSSHHHHHTS-S--SSS----SSS-TTS--SEEEE-TTS-EEEEEESTTT--SBSEEEEEGGG-EEHHHH-TTS-HHHHHTTTTHHHHHHHIIIIIS---TT-EEEEE--SHHHHHHHHHHHHTT-SEEEEEES-HHHHHHHHHHT-SEEEEGGGSPTT--HHHHHHHTSGGG--BSEEEE-S--HHHHHHHHHHBPTTTSEEEE------GGGEEEEEHHHHHTT-EEEE-SGGG--TTTTHHHHHHHHTSHHHHHHHHHHHT-BTTTTB-SSEEEGGG-HHHHHHHHHHTTSTT----EEE-S--/-TT-----PPP-TTS-EEEEEEEE-S---TT--GGGTEEEEEEEEPPP-TTEEEEEEEEEE--HHHHHHHTT-SS---SSEE---EEEEEEEEE-TT--S--TT-EEE--S----SSSHHHHHTS-S--SSS----SSS-TTS--SEEEE-TTS-EEEEEESTTT--SBSEEEEEGGG-EEHHHH-TTS-HHHHHTTTTHHHHHHHIIIIIS---TT-EEEEE--SHHHHHHHHHHHHTT-SEEEEEES-HHHHHHHHHHT-SEEEETTSSPTT--HHHHHHHTSGGG--BSEEEE-S--HHHHHHHHHHBPTTTSEEEE------GGGEEEEEHHHHHTT-EEEE-SGGG--TTTTHHHHHHHHTSHHHHHHHHHHHT-BTTTTB-SSEEEGGG-HHHHHHHHHHTTSTT----EEE-S--

Radius of gyration: 30.72 Å; Cα contacts (8 Å, |Δi|>4): 2213; chains: 2; bounding box: 52×93×72 Å

Sequence (844 aa):
MASLPVSFAKPDKNGVITCKAIMLKEAKLPGMSYADTVQIIDIQVDPPQNVELRVKMLCASVCRTDILTIEGFMAPTQFPKINGHEGVGIIESMGPDTKNFKVGDVIVAPTLGECQVCSSCRSGRTNFCQNYGANESALEPDGTSRFSYIDSDGKKKLLYYKLGCSTWTQYMVVDSNYATKLNEIAPELPPPHGSILSCAFATGYGAVWLDAAVQEGDSVAIFGVGSVGISAVIAAKELKAKQIIVVDRNEYKLKMAMELGATHCINSEKLPEGVTPSQAVRKLTPKEVGVDASIESSGYDVFMNEAMKAAIHGKAKTVITGEGIYENDRIFFDFKDFLFGGNVVGNVTGRVRIHSDFPGLLRKAQEPVIRAGMDKILGYDAATMKCKYEVDIREGTPALLKALEEVENVDCVKLVIKLNDYMASLPVSFAKPDKNGVITCKAIMLKEAKLPGMSYADTVQIIDIQVDPPQNVELRVKMLCASVCRTDILTIEGFMAPTQFPKINGHEGVGIIESMGPDTKNFKVGDVIVAPTLGECQVCSSCRSGRTNFCQNYGANESALEPDGTSRFSYIDSDGKKKLLYYKLGCSTWTQYMVVDSNYATKLNEIAPELPPPHGSILSCAFATGYGAVWLDAAVQEGDSVAIFGVGSVGISAVIAAKELKAKQIIVVDRNEYKLKMAMELGATHCINSEKLPEGVTPSQAVRKLTPKEVGVDASIESSGYDVFMNEAMKAAIHGKAKTVITGEGIYENDRIFFDFKDFLFGGNVVGNVTGRVRIHSDFPGLLRKAQEPVIRAGMDKILGYDAATMKCKYEVDIREGTPALLKALEEVENVDCVKLVIKLNDY